Protein AF-0000000068949195 (afdb_homodimer)

Solvent-accessible surface area (backbone atoms only — not comparable to full-atom values): 46136 Å² total; per-residue (Å²): 131,79,76,75,68,63,58,32,40,30,35,31,37,30,24,50,41,63,40,79,34,55,56,40,54,54,43,47,70,51,36,85,79,29,43,29,28,27,28,19,29,42,25,64,73,31,74,41,59,38,84,48,98,90,44,74,48,80,41,41,65,67,45,64,36,70,88,40,86,81,32,30,33,35,39,18,39,40,21,39,41,40,46,52,63,48,26,50,50,54,51,54,36,41,75,70,71,45,74,52,80,94,30,45,38,28,42,25,44,14,34,46,47,45,72,47,19,28,54,49,20,52,68,34,26,58,83,58,55,53,83,44,66,6,59,30,43,36,50,12,24,45,19,45,21,40,51,88,84,34,78,57,53,51,31,43,46,49,42,73,76,41,40,69,62,49,53,51,49,50,49,52,56,30,32,75,71,67,65,61,54,70,70,48,51,58,53,51,52,48,38,55,56,17,42,68,65,48,53,82,34,50,38,90,56,81,48,54,61,41,55,43,24,54,71,38,33,30,35,38,34,43,50,38,49,8,36,47,23,8,41,56,81,21,57,78,60,44,38,46,44,36,66,23,49,57,34,37,41,25,51,12,36,45,33,40,46,88,36,60,71,50,27,37,32,24,31,41,54,50,35,52,36,70,68,63,68,92,57,95,49,30,29,33,43,70,61,36,53,52,50,37,52,49,28,47,76,70,71,39,29,63,68,55,46,62,75,74,50,56,47,69,61,28,23,56,66,61,39,50,39,40,36,24,53,19,48,30,62,75,60,62,43,46,40,91,85,77,32,30,46,37,46,34,23,45,26,48,47,41,62,43,26,50,42,34,61,57,49,48,44,56,34,31,33,36,22,48,48,47,56,52,23,61,28,42,55,27,82,80,32,39,38,64,32,31,62,37,69,37,96,85,71,44,76,31,69,47,74,39,62,36,44,56,66,87,51,58,45,77,47,73,79,54,66,69,46,66,48,56,50,52,51,51,54,51,47,25,61,69,48,70,34,53,63,41,30,37,21,51,49,92,51,84,58,22,45,43,74,46,78,78,74,70,77,67,74,124,131,78,76,76,66,63,57,32,39,29,34,33,37,30,23,50,39,62,39,78,33,55,56,40,54,53,43,48,69,51,36,85,79,30,44,29,28,27,28,18,30,42,25,65,74,30,75,40,58,37,84,48,100,91,43,73,46,79,42,42,65,68,46,64,36,70,87,40,86,83,33,30,33,35,40,19,39,42,20,39,40,41,46,50,64,48,27,50,52,54,52,54,35,42,75,72,71,45,73,52,80,95,30,43,40,29,42,24,45,15,32,47,46,45,72,46,17,27,54,50,19,52,69,32,26,59,83,56,55,55,83,44,65,6,60,30,46,37,50,13,23,44,19,44,22,40,51,88,82,34,78,57,53,53,31,42,47,48,41,73,76,41,38,70,60,50,54,50,50,51,49,51,56,30,33,73,72,68,65,61,53,68,70,47,52,56,52,51,51,47,38,54,56,18,41,68,64,46,54,83,33,49,38,90,55,79,49,54,63,40,54,44,25,54,71,39,34,29,34,38,35,43,50,39,49,8,36,48,22,8,41,56,82,20,56,80,60,46,38,47,45,37,67,24,49,58,33,36,42,24,52,13,37,45,32,40,46,87,38,60,72,50,28,38,31,23,31,40,53,50,35,50,36,70,69,63,68,91,57,94,49,31,28,34,44,70,61,37,53,51,49,37,53,49,27,47,76,69,70,39,29,63,69,55,44,60,74,72,50,56,45,70,61,28,23,56,67,62,39,51,38,39,36,24,53,19,49,29,62,78,59,62,42,44,40,89,87,78,32,29,46,35,47,35,24,43,26,47,47,41,61,43,27,50,42,34,60,57,49,47,44,58,32,30,34,37,22,48,49,47,56,52,24,60,27,41,58,28,81,79,32,39,40,66,32,33,62,38,68,37,97,84,70,44,75,31,71,48,75,38,62,37,44,57,66,87,52,57,46,77,48,76,80,53,66,69,46,67,47,57,50,53,50,51,54,51,48,25,61,70,49,70,34,51,64,42,28,38,22,51,51,92,51,82,59,22,43,41,74,47,76,78,75,68,76,68,74,126

Nearest PDB structures (foldseek):
  5i34-assembly1_A  TM=8.444E-01  e=1.208E-39  Cryptococcus neoformans H99
  1dj3-assembly1_B  TM=8.532E-01  e=1.040E-37  Triticum aestivum
  7pvo-assembly1_A  TM=8.488E-01  e=2.684E-35  Helicobacter pylori 26695
  8qwa-assembly1_A-2  TM=8.507E-01  e=6.704E-35  Helicobacter pylori 26695
  4m0g-assembly1_A  TM=8.079E-01  e=7.451E-36  Bacillus anthracis str. 'Ames Ancestor'

InterPro domains:
  IPR001114 Adenylosuccinate synthetase [MF_00011] (1-458)
  IPR001114 Adenylosuccinate synthetase [PF00709] (12-447)
  IPR001114 Adenylosuccinate synthetase [PTHR11846] (10-447)
  IPR001114 Adenylosuccinate synthetase [SM00788] (10-449)
  IPR001114 Adenylosuccinate synthetase [cd03108] (9-449)
  IPR027417 P-loop containing nucleoside triphosphate hydrolase [SSF52540] (10-449)
  IPR042109 Adenylosuccinate synthetase, domain 1 [G3DSA:3.40.440.10] (12-266)
  IPR042110 Adenylosuccinate synthetase, domain 2 [G3DSA:1.10.300.10] (108-201)
  IPR042111 Adenylosuccinate synthetase, domain 3 [G3DSA:3.90.170.10] (267-455)

Radius of gyration: 28.49 Å; Cα contacts (8 Å, |Δi|>4): 2106; chains: 2; bounding box: 62×90×72 Å

Organism: Cupriavidus necator (strain ATCC 17699 / DSM 428 / KCTC 22496 / NCIMB 10442 / H16 / Stanier 337) (NCBI:txid381666)

Structure (mmCIF, N/CA/C/O backbone):
data_AF-0000000068949195-model_v1
#
loop_
_entity.id
_entity.type
_entity.pdbx_description
1 polymer 'Adenylosuccinate synthetase'
#
loop_
_atom_site.group_PDB
_atom_site.id
_atom_site.type_symbol
_atom_site.label_atom_id
_atom_site.label_alt_id
_atom_site.label_comp_id
_atom_site.label_asym_id
_atom_site.label_entity_id
_atom_site.label_seq_id
_atom_site.pdbx_PDB_ins_code
_atom_site.Cartn_x
_atom_site.Cartn_y
_atom_site.Cartn_z
_atom_site.occupancy
_atom_site.B_iso_or_equiv
_atom_site.auth_seq_id
_atom_site.auth_comp_id
_atom_site.auth_asym_id
_atom_site.auth_atom_id
_atom_site.pdbx_PDB_model_num
ATOM 1 N N . MET A 1 1 ? 24.531 -23.484 23.531 1 29.08 1 MET A N 1
ATOM 2 C CA . MET A 1 1 ? 23.094 -23.297 23.359 1 29.08 1 MET A CA 1
ATOM 3 C C . MET A 1 1 ? 22.797 -21.875 22.891 1 29.08 1 MET A C 1
ATOM 5 O O . MET A 1 1 ? 22.984 -20.906 23.641 1 29.08 1 MET A O 1
ATOM 9 N N . GLY A 1 2 ? 23.234 -21.406 21.75 1 38.03 2 GLY A N 1
ATOM 10 C CA . GLY A 1 2 ? 23.484 -20.047 21.281 1 38.03 2 GLY A CA 1
ATOM 11 C C . GLY A 1 2 ? 22.281 -19.125 21.438 1 38.03 2 GLY A C 1
ATOM 12 O O . GLY A 1 2 ? 21.156 -19.516 21.109 1 38.03 2 GLY A O 1
ATOM 13 N N . THR A 1 3 ? 22.172 -18.312 22.438 1 44.38 3 THR A N 1
ATOM 14 C CA . THR A 1 3 ? 21.062 -17.469 22.859 1 44.38 3 THR A CA 1
ATOM 15 C C . THR A 1 3 ? 20.391 -16.797 21.672 1 44.38 3 THR A C 1
ATOM 17 O O . THR A 1 3 ? 21.016 -16.016 20.953 1 44.38 3 THR A O 1
ATOM 20 N N . ALA A 1 4 ? 19.609 -17.594 20.953 1 53.28 4 ALA A N 1
ATOM 21 C CA . ALA A 1 4 ? 18.859 -17.078 19.812 1 53.28 4 ALA A CA 1
ATOM 22 C C . ALA A 1 4 ? 18.5 -15.609 20.016 1 53.28 4 ALA A C 1
ATOM 24 O O . ALA A 1 4 ? 17.844 -15.258 20.984 1 53.28 4 ALA A O 1
ATOM 25 N N . LYS A 1 5 ? 19.344 -14.672 19.656 1 62.69 5 LYS A N 1
ATOM 26 C CA . LYS A 1 5 ? 19.125 -13.234 19.766 1 62.69 5 LYS A CA 1
ATOM 27 C C . LYS A 1 5 ? 17.688 -12.859 19.391 1 62.69 5 LYS A C 1
ATOM 29 O O . LYS A 1 5 ? 17.156 -13.328 18.391 1 62.69 5 LYS A O 1
ATOM 34 N N . LYS A 1 6 ? 16.859 -12.227 20.281 1 86.5 6 LYS A N 1
ATOM 35 C CA . LYS A 1 6 ? 15.492 -11.766 20.109 1 86.5 6 LYS A CA 1
ATOM 36 C C . LYS A 1 6 ? 15.375 -10.781 18.953 1 86.5 6 LYS A C 1
ATOM 38 O O . LYS A 1 6 ? 16.188 -9.867 18.828 1 86.5 6 LYS A O 1
ATOM 43 N N . ALA A 1 7 ? 14.492 -11.039 17.953 1 95.06 7 ALA A N 1
ATOM 44 C CA . ALA A 1 7 ? 14.266 -10.148 16.812 1 95.06 7 ALA A CA 1
ATOM 45 C C . ALA A 1 7 ? 13.914 -8.742 17.281 1 95.06 7 ALA A C 1
ATOM 47 O O . ALA A 1 7 ? 13.375 -8.562 18.375 1 95.06 7 ALA A O 1
ATOM 48 N N . GLY A 1 8 ? 14.391 -7.73 16.562 1 98.38 8 GLY A N 1
ATOM 49 C CA . GLY A 1 8 ? 14 -6.352 16.812 1 98.38 8 GLY A CA 1
ATOM 50 C C . GLY A 1 8 ? 12.555 -6.07 16.469 1 98.38 8 GLY A C 1
ATOM 51 O O . GLY A 1 8 ? 11.758 -6.996 16.281 1 98.38 8 GLY A O 1
ATOM 52 N N . TYR A 1 9 ? 12.188 -4.789 16.562 1 98.5 9 TYR A N 1
ATOM 53 C CA . TYR A 1 9 ? 10.836 -4.328 16.266 1 98.5 9 TYR A CA 1
ATOM 54 C C . TYR A 1 9 ? 10.875 -3.09 15.375 1 98.5 9 TYR A C 1
ATOM 56 O O . TYR A 1 9 ? 11.945 -2.58 15.047 1 98.5 9 TYR A O 1
ATOM 64 N N . ALA A 1 10 ? 9.688 -2.711 14.922 1 98.81 10 ALA A N 1
ATOM 65 C CA . ALA A 1 10 ? 9.578 -1.495 14.125 1 98.81 10 ALA A CA 1
ATOM 66 C C . ALA A 1 10 ? 8.461 -0.6 14.641 1 98.81 10 ALA A C 1
ATOM 68 O O . ALA A 1 10 ? 7.367 -1.081 14.953 1 98.81 10 ALA A O 1
ATOM 69 N N . ASP A 1 11 ? 8.766 0.657 14.836 1 98.81 11 ASP A N 1
ATOM 70 C CA . ASP A 1 11 ? 7.785 1.711 15.078 1 98.81 11 ASP A CA 1
ATOM 71 C C . ASP A 1 11 ? 7.574 2.566 13.836 1 98.81 11 ASP A C 1
ATOM 73 O O . ASP A 1 11 ? 8.438 2.613 12.953 1 98.81 11 ASP A O 1
ATOM 77 N N . VAL A 1 12 ? 6.406 3.143 13.742 1 98.88 12 VAL A N 1
ATOM 78 C CA . VAL A 1 12 ? 6.09 3.98 12.586 1 98.88 12 VAL A CA 1
ATOM 79 C C . VAL A 1 12 ? 5.672 5.371 13.062 1 98.88 12 VAL A C 1
ATOM 81 O O . VAL A 1 12 ? 4.812 5.504 13.938 1 98.88 12 VAL A O 1
ATOM 84 N N . LEU A 1 13 ? 6.277 6.391 12.5 1 98.81 13 LEU A N 1
ATOM 85 C CA . LEU A 1 13 ? 5.938 7.777 12.797 1 98.81 13 LEU A CA 1
ATOM 86 C C . LEU A 1 13 ? 5.289 8.453 11.594 1 98.81 13 LEU A C 1
ATOM 88 O O . LEU A 1 13 ? 5.887 8.508 10.516 1 98.81 13 LEU A O 1
ATOM 92 N N . VAL A 1 14 ? 4.062 8.961 11.758 1 98.62 14 VAL A N 1
ATOM 93 C CA . VAL A 1 14 ? 3.342 9.594 10.656 1 98.62 14 VAL A CA 1
ATOM 94 C C . VAL A 1 14 ? 2.736 10.914 11.133 1 98.62 14 VAL A C 1
ATOM 96 O O . VAL A 1 14 ? 2.549 11.125 12.328 1 98.62 14 VAL A O 1
ATOM 99 N N . GLY A 1 15 ? 2.533 11.797 10.156 1 98.19 15 GLY A N 1
ATOM 100 C CA . GLY A 1 15 ? 1.705 12.961 10.414 1 98.19 15 GLY A CA 1
ATOM 101 C C . GLY A 1 15 ? 0.22 12.656 10.406 1 98.19 15 GLY A C 1
ATOM 102 O O . GLY A 1 15 ? -0.247 11.852 9.594 1 98.19 15 GLY A O 1
ATOM 103 N N . LEU A 1 16 ? -0.534 13.352 11.219 1 98.44 16 LEU A N 1
ATOM 104 C CA . LEU A 1 16 ? -1.941 13.008 11.383 1 98.44 16 LEU A CA 1
ATOM 105 C C . LEU A 1 16 ? -2.838 14.039 10.711 1 98.44 16 LEU A C 1
ATOM 107 O O . LEU A 1 16 ? -4.066 13.922 10.742 1 98.44 16 LEU A O 1
ATOM 111 N N . GLN A 1 17 ? -2.242 15.016 10.094 1 97.31 17 GLN A N 1
ATOM 112 C CA . GLN A 1 17 ? -3.016 16.094 9.477 1 97.31 17 GLN A CA 1
ATOM 113 C C . GLN A 1 17 ? -2.617 16.297 8.023 1 97.31 17 GLN A C 1
ATOM 115 O O . GLN A 1 17 ? -2.76 15.383 7.203 1 97.31 17 GLN A O 1
ATOM 120 N N . TYR A 1 18 ? -2.061 17.5 7.664 1 94.44 18 TYR A N 1
ATOM 121 C CA . TYR A 1 18 ? -1.92 17.781 6.238 1 94.44 18 TYR A CA 1
ATOM 122 C C . TYR A 1 18 ? -0.452 17.875 5.844 1 94.44 18 TYR A C 1
ATOM 124 O O . TYR A 1 18 ? -0.11 18.531 4.855 1 94.44 18 TYR A O 1
ATOM 132 N N . GLY A 1 19 ? 0.485 17.344 6.562 1 91.44 19 GLY A N 1
ATOM 133 C CA . GLY A 1 19 ? 1.81 17.047 6.043 1 91.44 19 GLY A CA 1
ATOM 134 C C . GLY A 1 19 ? 2.893 17.938 6.621 1 91.44 19 GLY A C 1
ATOM 135 O O . GLY A 1 19 ? 4.082 17.656 6.473 1 91.44 19 GLY A O 1
ATOM 136 N N . ASP A 1 20 ? 2.602 18.984 7.355 1 89 20 ASP A N 1
ATOM 137 C CA . ASP A 1 20 ? 3.598 19.938 7.859 1 89 20 ASP A CA 1
ATOM 138 C C . ASP A 1 20 ? 3.613 19.953 9.391 1 89 20 ASP A C 1
ATOM 140 O O . ASP A 1 20 ? 3.768 21.016 10 1 89 20 ASP A O 1
ATOM 144 N N . GLU A 1 21 ? 3.488 18.844 9.977 1 93.19 21 GLU A N 1
ATOM 145 C CA . GLU A 1 21 ? 3.33 18.766 11.43 1 93.19 21 GLU A CA 1
ATOM 146 C C . GLU A 1 21 ? 4.684 18.766 12.133 1 93.19 21 GLU A C 1
ATOM 148 O O . GLU A 1 21 ? 4.75 18.75 13.359 1 93.19 21 GLU A O 1
ATOM 153 N N . GLY A 1 22 ? 5.77 18.781 11.398 1 90.88 22 GLY A N 1
ATOM 154 C CA . GLY A 1 22 ? 7.086 18.781 12.016 1 90.88 22 GLY A CA 1
ATOM 155 C C . GLY A 1 22 ? 7.551 17.391 12.422 1 90.88 22 GLY A C 1
ATOM 156 O O . GLY A 1 22 ? 8.109 17.219 13.508 1 90.88 22 GLY A O 1
ATOM 157 N N . LYS A 1 23 ? 7.293 16.375 11.586 1 94.06 23 LYS A N 1
ATOM 158 C CA . LYS A 1 23 ? 7.664 14.984 11.852 1 94.06 23 LYS A CA 1
ATOM 159 C C . LYS A 1 23 ? 9.172 14.844 12.031 1 94.06 23 LYS A C 1
ATOM 161 O O . LYS A 1 23 ? 9.625 14.102 12.906 1 94.06 23 LYS A O 1
ATOM 166 N N . ALA A 1 24 ? 9.953 15.555 11.211 1 91.19 24 ALA A N 1
ATOM 167 C CA . ALA A 1 24 ? 11.414 15.414 11.203 1 91.19 24 ALA A CA 1
ATOM 168 C C . ALA A 1 24 ? 12 15.781 12.562 1 91.19 24 ALA A C 1
ATOM 170 O O . ALA A 1 24 ? 12.984 15.188 13 1 91.19 24 ALA A O 1
ATOM 171 N N . ARG A 1 25 ? 11.453 16.734 13.203 1 89.88 25 ARG A N 1
ATOM 172 C CA . ARG A 1 25 ? 11.906 17.141 14.531 1 89.88 25 ARG A CA 1
ATOM 173 C C . ARG A 1 25 ? 11.742 15.992 15.531 1 89.88 25 ARG A C 1
ATOM 175 O O . ARG A 1 25 ? 12.633 15.75 16.359 1 89.88 25 ARG A O 1
ATOM 182 N N . VAL A 1 26 ? 10.617 15.352 15.469 1 94.06 26 VAL A N 1
ATOM 183 C CA . VAL A 1 26 ? 10.328 14.25 16.391 1 94.06 26 VAL A CA 1
ATOM 184 C C . VAL A 1 26 ? 11.227 13.062 16.062 1 94.06 26 VAL A C 1
ATOM 186 O O . VAL A 1 26 ? 11.766 12.414 16.969 1 94.06 26 VAL A O 1
ATOM 189 N N . VAL A 1 27 ? 11.43 12.758 14.766 1 95.12 27 VAL A N 1
ATOM 190 C CA . VAL A 1 27 ? 12.328 11.688 14.352 1 95.12 27 VAL A CA 1
ATOM 191 C C . VAL A 1 27 ? 13.734 11.961 14.875 1 95.12 27 VAL A C 1
ATOM 193 O O . VAL A 1 27 ? 14.391 11.062 15.422 1 95.12 27 VAL A O 1
ATOM 196 N N . ASP A 1 28 ? 14.18 13.156 14.719 1 89.69 28 ASP A N 1
ATOM 197 C CA . ASP A 1 28 ? 15.516 13.523 15.18 1 89.69 28 ASP A CA 1
ATOM 198 C C . ASP A 1 28 ? 15.664 13.305 16.672 1 89.69 28 ASP A C 1
ATOM 200 O O . ASP A 1 28 ? 16.703 12.828 17.141 1 89.69 28 ASP A O 1
ATOM 204 N N . HIS A 1 29 ? 14.617 13.633 17.391 1 89.19 29 HIS A N 1
ATOM 205 C CA . HIS A 1 29 ? 14.625 13.469 18.828 1 89.19 29 HIS A CA 1
ATOM 206 C C . HIS A 1 29 ? 14.672 11.992 19.219 1 89.19 29 HIS A C 1
ATOM 208 O O . HIS A 1 29 ? 15.344 11.617 20.188 1 89.19 29 HIS A O 1
ATOM 214 N N . LEU A 1 30 ? 13.984 11.141 18.453 1 94.31 30 LEU A N 1
ATOM 215 C CA . LEU A 1 30 ? 13.828 9.734 18.812 1 94.31 30 LEU A CA 1
ATOM 216 C C . LEU A 1 30 ? 14.93 8.883 18.188 1 94.31 30 LEU A C 1
ATOM 218 O O . LEU A 1 30 ? 15.141 7.738 18.594 1 94.31 30 LEU A O 1
ATOM 222 N N . ALA A 1 31 ? 15.656 9.383 17.281 1 94.19 31 ALA A N 1
ATOM 223 C CA . ALA A 1 31 ? 16.531 8.625 16.391 1 94.19 31 ALA A CA 1
ATOM 224 C C . ALA A 1 31 ? 17.547 7.816 17.188 1 94.19 31 ALA A C 1
ATOM 226 O O . ALA A 1 31 ? 17.875 6.684 16.828 1 94.19 31 ALA A O 1
ATOM 227 N N . GLY A 1 32 ? 18.016 8.336 18.312 1 93 32 GLY A N 1
ATOM 228 C CA . GLY A 1 32 ? 19.047 7.672 19.109 1 93 32 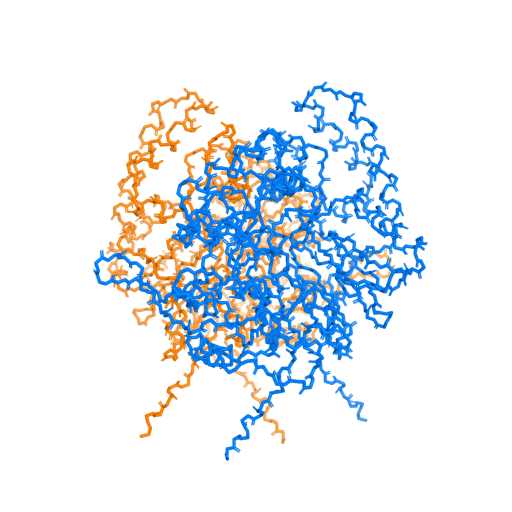GLY A CA 1
ATOM 229 C C . GLY A 1 32 ? 18.578 6.367 19.719 1 93 32 GLY A C 1
ATOM 230 O O . GLY A 1 32 ? 19.391 5.555 20.172 1 93 32 GLY A O 1
ATOM 231 N N . GLU A 1 33 ? 17.297 6.137 19.688 1 95.56 33 GLU A N 1
ATOM 232 C CA . GLU A 1 33 ? 16.719 4.949 20.312 1 95.56 33 GLU A CA 1
ATOM 233 C C . GLU A 1 33 ? 16.594 3.807 19.312 1 95.56 33 GLU A C 1
ATOM 235 O O . GLU A 1 33 ? 16.219 2.691 19.672 1 95.56 33 GLU A O 1
ATOM 240 N N . TYR A 1 34 ? 16.969 4.035 18.094 1 98.25 34 TYR A N 1
ATOM 241 C CA . TYR A 1 34 ? 16.781 3.053 17.031 1 98.25 34 TYR A CA 1
ATOM 242 C C . TYR A 1 34 ? 18.094 2.783 16.312 1 98.25 34 TYR A C 1
ATOM 244 O O . TYR A 1 34 ? 19 3.631 16.297 1 98.25 34 TYR A O 1
ATOM 252 N N . GLU A 1 35 ? 18.219 1.621 15.727 1 98.38 35 GLU A N 1
ATOM 253 C CA . GLU A 1 35 ? 19.391 1.287 14.93 1 98.38 35 GLU A CA 1
ATOM 254 C C . GLU A 1 35 ? 19.203 1.71 13.469 1 98.38 35 GLU A C 1
ATOM 256 O O . GLU A 1 35 ? 20.188 1.95 12.766 1 98.38 35 GLU A O 1
ATOM 261 N N . VAL A 1 36 ? 17.922 1.811 13.008 1 98.69 36 VAL A N 1
ATOM 262 C CA . VAL A 1 36 ? 17.641 2.16 11.617 1 98.69 36 VAL A CA 1
ATOM 263 C C . VAL A 1 36 ? 16.516 3.18 11.562 1 98.69 36 VAL A C 1
ATOM 265 O O . VAL A 1 36 ? 15.492 3.025 12.242 1 98.69 36 VAL A O 1
ATOM 268 N N . ILE A 1 37 ? 16.672 4.258 10.828 1 98.69 37 ILE A N 1
ATOM 269 C CA . ILE A 1 37 ? 15.602 5.145 10.398 1 98.69 37 ILE A CA 1
ATOM 270 C C . ILE A 1 37 ? 15.289 4.918 8.922 1 98.69 37 ILE A C 1
ATOM 272 O O . ILE A 1 37 ? 16.188 4.945 8.086 1 98.69 37 ILE A O 1
ATOM 276 N N . ALA A 1 38 ? 14.008 4.66 8.586 1 98.75 38 ALA A N 1
ATOM 277 C CA . ALA A 1 38 ? 13.672 4.215 7.238 1 98.75 38 ALA A CA 1
ATOM 278 C C . ALA A 1 38 ? 12.523 5.031 6.656 1 98.75 38 ALA A C 1
ATOM 280 O O . ALA A 1 38 ? 11.547 5.316 7.352 1 98.75 38 ALA A O 1
ATOM 281 N N . ARG A 1 39 ? 12.664 5.457 5.426 1 98.38 39 ARG A N 1
ATOM 282 C CA . ARG A 1 39 ? 11.555 5.992 4.637 1 98.38 39 ARG A CA 1
ATOM 283 C C . ARG A 1 39 ? 10.82 4.879 3.9 1 98.38 39 ARG A C 1
ATOM 285 O O . ARG A 1 39 ? 11.43 3.891 3.486 1 98.38 39 ARG A O 1
ATOM 292 N N . PHE A 1 40 ? 9.492 5.094 3.689 1 98.62 40 PHE A N 1
ATOM 293 C CA . PHE A 1 40 ? 8.758 3.977 3.098 1 98.62 40 PHE A CA 1
ATOM 294 C C . PHE A 1 40 ? 7.793 4.469 2.027 1 98.62 40 PHE A C 1
ATOM 296 O O . PHE A 1 40 ? 7.145 3.666 1.354 1 98.62 40 PHE A O 1
ATOM 303 N N . ASN A 1 41 ? 7.648 5.789 1.808 1 98.31 41 ASN A N 1
ATOM 304 C CA . ASN A 1 41 ? 6.742 6.34 0.806 1 98.31 41 ASN A CA 1
ATOM 305 C C . ASN A 1 41 ? 7.215 7.699 0.302 1 98.31 41 ASN A C 1
ATOM 307 O O . ASN A 1 41 ? 8.172 8.266 0.835 1 98.31 41 ASN A O 1
ATOM 311 N N . GLY A 1 42 ? 6.609 8.148 -0.738 1 96.56 42 GLY A N 1
ATOM 312 C CA . GLY A 1 42 ? 6.902 9.484 -1.249 1 96.56 42 GLY A CA 1
ATOM 313 C C . GLY A 1 42 ? 8.18 9.539 -2.072 1 96.56 42 GLY A C 1
ATOM 314 O O . GLY A 1 42 ? 8.57 8.539 -2.682 1 96.56 42 GLY A O 1
ATOM 315 N N . GLY A 1 43 ? 8.719 10.656 -2.256 1 96.19 43 GLY A N 1
ATOM 316 C CA . GLY A 1 43 ? 9.914 10.977 -3.025 1 96.19 43 GLY A CA 1
ATOM 317 C C . GLY A 1 43 ? 10.43 12.383 -2.762 1 96.19 43 GLY A C 1
ATOM 318 O O . GLY A 1 43 ? 10.469 12.828 -1.615 1 96.19 43 GLY A O 1
ATOM 319 N N . ALA A 1 44 ? 10.844 12.969 -3.801 1 94.31 44 ALA A N 1
ATOM 320 C CA . ALA A 1 44 ? 11.469 14.281 -3.674 1 94.31 44 ALA A CA 1
ATOM 321 C C . ALA A 1 44 ? 10.43 15.359 -3.383 1 94.31 44 ALA A C 1
ATOM 323 O O . ALA A 1 44 ? 10.773 16.531 -3.189 1 94.31 44 ALA A O 1
ATOM 324 N N . ASN A 1 45 ? 9.164 14.938 -3.311 1 87.19 45 ASN A N 1
ATOM 325 C CA . ASN A 1 45 ? 8.109 15.891 -3.006 1 87.19 45 ASN A CA 1
ATOM 326 C C . ASN A 1 45 ? 7.973 16.125 -1.503 1 87.19 45 ASN A C 1
ATOM 328 O O . ASN A 1 45 ? 7.215 16.984 -1.068 1 87.19 45 ASN A O 1
ATOM 332 N N . ALA A 1 46 ? 8.672 15.273 -0.841 1 81.44 46 ALA A N 1
ATOM 333 C CA . ALA A 1 46 ? 8.719 15.477 0.604 1 81.44 46 ALA A CA 1
ATOM 334 C C . ALA A 1 46 ? 9.844 16.453 0.979 1 81.44 46 ALA A C 1
ATOM 336 O O . ALA A 1 46 ? 10.789 16.641 0.211 1 81.44 46 ALA A O 1
ATOM 337 N N . GLY A 1 47 ? 9.68 17.266 2.006 1 81.12 47 GLY A N 1
ATOM 338 C CA . GLY A 1 47 ? 10.703 18.141 2.568 1 81.12 47 GLY A CA 1
ATOM 339 C C . GLY A 1 47 ? 10.688 18.172 4.086 1 81.12 47 GLY A C 1
ATOM 340 O O . GLY A 1 47 ? 9.617 18.203 4.699 1 81.12 47 GLY A O 1
ATOM 341 N N . HIS A 1 48 ? 11.891 17.953 4.5 1 79.69 48 HIS A N 1
ATOM 342 C CA . HIS A 1 48 ? 11.984 18.047 5.949 1 79.69 48 HIS A CA 1
ATOM 343 C C . HIS A 1 48 ? 13.242 18.797 6.371 1 79.69 48 HIS A C 1
ATOM 345 O O . HIS A 1 48 ? 14.266 18.75 5.684 1 79.69 48 HIS A O 1
ATOM 351 N N . THR A 1 49 ? 13.016 19.578 7.301 1 82.19 49 THR A N 1
ATOM 352 C CA . THR A 1 49 ? 14.07 20.422 7.832 1 82.19 49 THR A CA 1
ATOM 353 C C . THR A 1 49 ? 14.469 19.984 9.242 1 82.19 49 THR A C 1
ATOM 355 O O . THR A 1 49 ? 13.602 19.734 10.078 1 82.19 49 THR A O 1
ATOM 358 N N . ILE A 1 50 ? 15.742 19.844 9.375 1 82.25 50 ILE A N 1
ATOM 359 C CA . ILE A 1 50 ? 16.297 19.5 10.68 1 82.25 50 ILE A CA 1
ATOM 360 C C . ILE A 1 50 ? 17.156 20.641 11.203 1 82.25 50 ILE A C 1
ATOM 362 O O . ILE A 1 50 ? 17.984 21.172 10.469 1 82.25 50 ILE A O 1
ATOM 366 N N . ALA A 1 51 ? 16.875 20.969 12.453 1 80.06 51 ALA A N 1
ATOM 367 C CA . ALA A 1 51 ? 17.703 22 13.078 1 80.06 51 ALA A CA 1
ATOM 368 C C . ALA A 1 51 ? 19.094 21.453 13.422 1 80.06 51 ALA A C 1
ATOM 370 O O . ALA A 1 51 ? 19.219 20.328 13.898 1 80.06 51 ALA A O 1
ATOM 371 N N . THR A 1 52 ? 20.141 22.203 13.109 1 80.38 52 THR A N 1
ATOM 372 C CA . THR A 1 52 ? 21.516 21.906 13.469 1 80.38 52 THR A CA 1
ATOM 373 C C . THR A 1 52 ? 22.141 23.078 14.234 1 80.38 52 THR A C 1
ATOM 375 O O . THR A 1 52 ? 21.578 24.172 14.273 1 80.38 52 THR A O 1
ATOM 378 N N . PRO A 1 53 ? 23.203 22.797 14.961 1 77.25 53 PRO A N 1
ATOM 379 C CA . PRO A 1 53 ? 23.875 23.922 15.625 1 77.25 53 PRO A CA 1
ATOM 380 C C . PRO A 1 53 ? 24.25 25.031 14.656 1 77.25 53 PRO A C 1
ATOM 382 O O . PRO A 1 53 ? 24.234 26.219 15.031 1 77.25 53 PRO A O 1
ATOM 385 N N . ASP A 1 54 ? 24.531 24.75 13.43 1 79.31 54 ASP A N 1
ATOM 386 C CA . ASP A 1 54 ? 25.016 25.719 12.445 1 79.31 54 ASP A CA 1
ATOM 387 C C . ASP A 1 54 ? 23.859 26.234 11.578 1 79.31 54 ASP A C 1
ATOM 389 O O . ASP A 1 54 ? 24.078 27.047 10.672 1 79.31 54 ASP A O 1
ATOM 393 N N . GLY A 1 55 ? 22.719 25.781 11.891 1 80.94 55 GLY A N 1
ATOM 394 C CA . GLY A 1 55 ? 21.594 26.219 11.086 1 80.94 55 GLY A CA 1
ATOM 395 C C . GLY A 1 55 ? 20.562 25.141 10.852 1 80.94 55 GLY A C 1
ATOM 396 O O . GLY A 1 55 ? 20.062 24.547 11.805 1 80.94 55 GLY A O 1
ATOM 397 N N . THR A 1 56 ? 20.125 25.094 9.57 1 83.19 56 THR A N 1
ATOM 398 C CA . THR A 1 56 ? 19.125 24.094 9.242 1 83.19 56 THR A CA 1
ATOM 399 C C . THR A 1 56 ? 19.578 23.234 8.07 1 83.19 56 THR A C 1
ATOM 401 O O . THR A 1 56 ? 20.344 23.688 7.211 1 83.19 56 THR A O 1
ATOM 404 N N . LEU A 1 57 ? 19.266 22.016 8.156 1 86.94 57 LEU A N 1
ATOM 405 C CA . LEU A 1 57 ? 19.484 21.047 7.09 1 86.94 57 LEU A CA 1
ATOM 406 C C . LEU A 1 57 ? 18.172 20.656 6.422 1 86.94 57 LEU A C 1
ATOM 408 O O . LEU A 1 57 ? 17.25 20.203 7.086 1 86.94 57 LEU A O 1
ATOM 412 N N . ARG A 1 58 ? 18.109 20.953 5.129 1 87.31 58 ARG A N 1
ATOM 413 C CA . ARG A 1 58 ? 16.906 20.625 4.371 1 87.31 58 ARG A CA 1
ATOM 414 C C . ARG A 1 58 ? 17.109 19.375 3.52 1 87.31 58 ARG A C 1
ATOM 416 O O . ARG A 1 58 ? 18.031 19.312 2.709 1 87.31 58 ARG A O 1
ATOM 423 N N . LEU A 1 59 ? 16.281 18.406 3.736 1 92.44 59 LEU A N 1
ATOM 424 C CA . LEU A 1 59 ? 16.375 17.141 3.016 1 92.44 59 LEU A CA 1
ATOM 425 C C . LEU A 1 59 ? 15.023 16.781 2.385 1 92.44 59 LEU A C 1
ATOM 427 O O . LEU A 1 59 ? 14 17.375 2.732 1 92.44 59 LEU A O 1
ATOM 431 N N . ARG A 1 60 ? 15.016 15.883 1.437 1 93.5 60 ARG A N 1
ATOM 432 C CA . ARG A 1 60 ? 13.812 15.414 0.767 1 93.5 60 ARG A CA 1
ATOM 433 C C . ARG A 1 60 ? 13.711 13.891 0.83 1 93.5 60 ARG A C 1
ATOM 435 O O . ARG A 1 60 ? 12.766 13.352 1.413 1 93.5 60 ARG A O 1
ATOM 442 N N . GLN A 1 61 ? 14.742 13.25 0.336 1 97.19 61 GLN A N 1
ATOM 443 C CA . GLN A 1 61 ? 14.648 11.805 0.193 1 97.19 61 GLN A CA 1
ATOM 444 C C . GLN A 1 61 ? 15.469 11.086 1.263 1 97.19 61 GLN A C 1
ATOM 446 O O . GLN A 1 61 ? 15.086 10.008 1.723 1 97.19 61 GLN A O 1
ATOM 451 N N . VAL A 1 62 ? 16.578 11.68 1.721 1 97.62 62 VAL A N 1
ATOM 452 C CA . VAL A 1 62 ? 17.406 11.055 2.758 1 97.62 62 VAL A CA 1
ATOM 453 C C . VAL A 1 62 ? 16.656 11.109 4.094 1 97.62 62 VAL A C 1
ATOM 455 O O . VAL A 1 62 ? 16.141 12.148 4.48 1 97.62 62 VAL A O 1
ATOM 458 N N . PRO A 1 63 ? 16.625 9.953 4.828 1 96.75 63 PRO A N 1
ATOM 459 C CA . PRO A 1 63 ? 15.898 9.922 6.102 1 96.75 63 PRO A CA 1
ATOM 460 C C . PRO A 1 63 ? 16.453 10.914 7.121 1 96.75 63 PRO A C 1
ATOM 462 O O . PRO A 1 63 ? 17.656 11.227 7.09 1 96.75 63 PRO A O 1
ATOM 465 N N . SER A 1 64 ? 15.609 11.328 8.07 1 93.56 64 SER A N 1
ATOM 466 C CA . SER A 1 64 ? 15.906 12.406 9.008 1 93.56 64 SER A CA 1
ATOM 467 C C . SER A 1 64 ? 16.906 11.961 10.07 1 93.56 64 SER A C 1
ATOM 469 O O . SER A 1 64 ? 17.422 12.781 10.82 1 93.56 64 SER A O 1
ATOM 471 N N . GLY A 1 65 ? 17.297 10.719 10.195 1 92.75 65 GLY A N 1
ATOM 472 C CA . GLY A 1 65 ? 18.266 10.258 11.18 1 92.75 65 GLY A CA 1
ATOM 473 C C . GLY A 1 65 ? 19.703 10.523 10.781 1 92.75 65 GLY A C 1
ATOM 474 O O . GLY A 1 65 ? 20.625 10.047 11.438 1 92.75 65 GLY A O 1
ATOM 475 N N . VAL A 1 66 ? 19.938 11.336 9.82 1 93.12 66 VAL A N 1
ATOM 476 C CA . VAL A 1 66 ? 21.234 11.508 9.172 1 93.12 66 VAL A CA 1
ATOM 477 C C . VAL A 1 66 ? 22.219 12.164 10.133 1 93.12 66 VAL A C 1
ATOM 479 O O . VAL A 1 66 ? 23.422 11.938 10.047 1 93.12 66 VAL A O 1
ATOM 482 N N . LEU A 1 67 ? 21.766 12.906 11.141 1 91.06 67 LEU A N 1
ATOM 483 C CA . LEU A 1 67 ? 22.656 13.617 12.055 1 91.06 67 LEU A CA 1
ATOM 484 C C . LEU A 1 67 ? 23.141 12.695 13.164 1 91.06 67 LEU A C 1
ATOM 486 O O . LEU A 1 67 ? 24.016 13.07 13.953 1 91.06 67 LEU A O 1
ATOM 490 N N . HIS A 1 68 ? 22.656 11.469 13.203 1 93.44 68 HIS A N 1
ATOM 491 C CA . HIS A 1 68 ? 23.078 10.477 14.195 1 93.44 68 HIS A CA 1
ATOM 492 C C . HIS A 1 68 ? 24.016 9.445 13.578 1 93.44 68 HIS A C 1
ATOM 494 O O . HIS A 1 68 ? 23.547 8.492 12.945 1 93.44 68 HIS A O 1
ATOM 500 N N . PRO A 1 69 ? 25.297 9.555 13.797 1 91.75 69 PRO A N 1
ATOM 501 C CA . PRO A 1 69 ? 26.281 8.719 13.102 1 91.75 69 PRO A CA 1
ATOM 502 C C . PRO A 1 69 ? 26.078 7.227 13.375 1 91.75 69 PRO A C 1
ATOM 504 O O . PRO A 1 69 ? 26.406 6.391 12.531 1 91.75 69 PRO A O 1
ATOM 507 N N . GLY A 1 70 ? 25.5 6.836 14.406 1 93.25 70 GLY A N 1
ATOM 508 C CA . GLY A 1 70 ? 25.312 5.434 14.742 1 93.25 70 GLY A CA 1
ATOM 509 C C . GLY A 1 70 ? 24.031 4.844 14.188 1 93.25 70 GLY A C 1
ATOM 510 O O . GLY A 1 70 ? 23.781 3.646 14.32 1 93.25 70 GLY A O 1
ATOM 511 N N . VAL A 1 71 ? 23.312 5.668 13.492 1 96.75 71 VAL A N 1
ATOM 512 C CA . VAL A 1 71 ? 22.016 5.23 12.992 1 96.75 71 VAL A CA 1
ATOM 513 C C . VAL A 1 71 ? 22.109 4.934 11.5 1 96.75 71 VAL A C 1
ATOM 515 O O . VAL A 1 71 ? 22.625 5.75 10.727 1 96.75 71 VAL A O 1
ATOM 518 N N . ALA A 1 72 ? 21.719 3.709 11.086 1 98.12 72 ALA A N 1
ATOM 519 C CA . ALA A 1 72 ? 21.609 3.365 9.664 1 98.12 72 ALA A CA 1
ATOM 520 C C . ALA A 1 72 ? 20.375 3.99 9.031 1 98.12 72 ALA A C 1
ATOM 522 O O . ALA A 1 72 ? 19.391 4.281 9.727 1 98.12 72 ALA A O 1
ATOM 523 N N . LEU A 1 73 ? 20.516 4.27 7.773 1 98.5 73 LEU A N 1
ATOM 524 C CA . LEU A 1 73 ? 19.422 4.867 7.004 1 98.5 73 LEU A CA 1
ATOM 525 C C . LEU A 1 73 ? 18.953 3.92 5.906 1 98.5 73 LEU A C 1
ATOM 527 O O . LEU A 1 73 ? 19.766 3.238 5.277 1 98.5 73 LEU A O 1
ATOM 531 N N . TYR A 1 74 ? 17.656 3.844 5.691 1 98.81 74 TYR A N 1
ATOM 532 C CA . TYR A 1 74 ? 17.078 2.938 4.703 1 98.81 74 TYR A CA 1
ATOM 533 C C . TYR A 1 74 ? 15.992 3.629 3.895 1 98.81 74 TYR A C 1
ATOM 535 O O . TYR A 1 74 ? 15.141 4.328 4.453 1 98.81 74 TYR A O 1
ATOM 543 N N . ILE A 1 75 ? 16.062 3.564 2.576 1 98.81 75 ILE A N 1
ATOM 544 C CA . ILE A 1 75 ? 14.984 3.996 1.682 1 98.81 75 ILE A CA 1
ATOM 545 C C . ILE A 1 75 ? 14.305 2.775 1.068 1 98.81 75 ILE A C 1
ATOM 547 O O . ILE A 1 75 ? 14.906 2.059 0.266 1 98.81 75 ILE A O 1
ATOM 551 N N . GLY A 1 76 ? 13.055 2.586 1.403 1 98.75 76 GLY A N 1
ATOM 552 C CA . GLY A 1 76 ? 12.32 1.386 1.041 1 98.75 76 GLY A CA 1
ATOM 553 C C . GLY A 1 76 ? 11.711 1.457 -0.344 1 98.75 76 GLY A C 1
ATOM 554 O O . GLY A 1 76 ? 11.656 2.527 -0.951 1 98.75 76 GLY A O 1
ATOM 555 N N . SER A 1 77 ? 11.148 0.354 -0.749 1 98.69 77 SER A N 1
ATOM 556 C CA . SER A 1 77 ? 10.719 0.132 -2.125 1 98.69 77 SER A CA 1
ATOM 557 C C . SER A 1 77 ? 9.492 0.972 -2.463 1 98.69 77 SER A C 1
ATOM 559 O O . SER A 1 77 ? 9.148 1.136 -3.635 1 98.69 77 SER A O 1
ATOM 561 N N . GLY A 1 78 ? 8.812 1.5 -1.463 1 98.5 78 GLY A N 1
ATOM 562 C CA . GLY A 1 78 ? 7.633 2.316 -1.704 1 98.5 78 GLY A CA 1
ATOM 563 C C . GLY A 1 78 ? 7.965 3.744 -2.094 1 98.5 78 GLY A C 1
ATOM 564 O O . GLY A 1 78 ? 7.082 4.508 -2.492 1 98.5 78 GLY A O 1
ATOM 565 N N . CYS A 1 79 ? 9.219 4.141 -2.043 1 98.62 79 CYS A N 1
ATOM 566 C CA . CYS A 1 79 ? 9.656 5.488 -2.393 1 98.62 79 CYS A CA 1
ATOM 567 C C . CYS A 1 79 ? 9.984 5.586 -3.877 1 98.62 79 CYS A C 1
ATOM 569 O O . CYS A 1 79 ? 10.539 4.652 -4.461 1 98.62 79 CYS A O 1
ATOM 571 N N . VAL A 1 80 ? 9.609 6.699 -4.469 1 98.56 80 VAL A N 1
ATOM 572 C CA . VAL A 1 80 ? 10.086 6.984 -5.816 1 98.56 80 VAL A CA 1
ATOM 573 C C . VAL A 1 80 ? 11.336 7.859 -5.75 1 98.56 80 VAL A C 1
ATOM 575 O O . VAL A 1 80 ? 11.43 8.75 -4.902 1 98.56 80 VAL A O 1
ATOM 578 N N . ILE A 1 81 ? 12.273 7.621 -6.613 1 98.75 81 ILE A N 1
ATOM 579 C CA . ILE A 1 81 ? 13.594 8.227 -6.473 1 98.75 81 ILE A CA 1
ATOM 580 C C . ILE A 1 81 ? 13.805 9.273 -7.562 1 98.75 81 ILE A C 1
ATOM 582 O O . ILE A 1 81 ? 13.766 8.961 -8.75 1 98.75 81 ILE A O 1
ATOM 586 N N . GLY A 1 82 ? 13.922 10.5 -7.16 1 98.31 82 GLY A N 1
ATOM 587 C CA . GLY A 1 82 ? 14.555 11.492 -8.008 1 98.31 82 GLY A CA 1
ATOM 588 C C . GLY A 1 82 ? 16.078 11.445 -7.961 1 98.31 82 GLY A C 1
ATOM 589 O O . GLY A 1 82 ? 16.688 11.938 -7.012 1 98.31 82 GLY A O 1
ATOM 590 N N . LEU A 1 83 ? 16.672 10.953 -8.992 1 98.5 83 LEU A N 1
ATOM 591 C CA . LEU A 1 83 ? 18.109 10.656 -8.992 1 98.5 83 LEU A CA 1
ATOM 592 C C . LEU A 1 83 ? 18.922 11.914 -8.734 1 98.5 83 LEU A C 1
ATOM 594 O O . LEU A 1 83 ? 19.812 11.922 -7.879 1 98.5 83 LEU A O 1
ATOM 598 N N . GLN A 1 84 ? 18.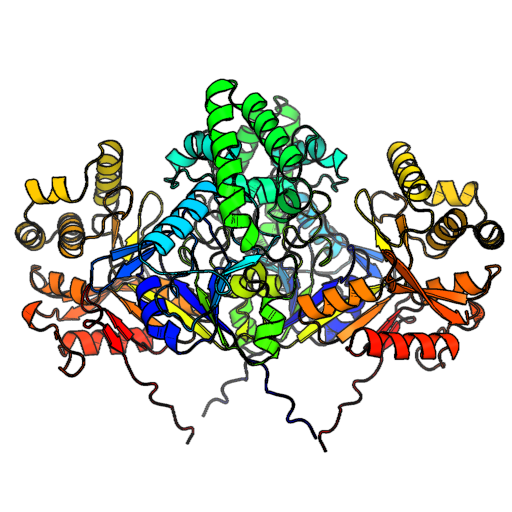625 12.969 -9.438 1 97.75 84 GLN A N 1
ATOM 599 C CA . GLN A 1 84 ? 19.406 14.203 -9.312 1 97.75 84 GLN A CA 1
ATOM 600 C C . GLN A 1 84 ? 19.266 14.805 -7.922 1 97.75 84 GLN A C 1
ATOM 602 O O . GLN A 1 84 ? 20.25 15.227 -7.32 1 97.75 84 GLN A O 1
ATOM 607 N N . GLN A 1 85 ? 18.047 14.844 -7.465 1 96.88 85 GLN A N 1
ATOM 608 C CA . GLN A 1 85 ? 17.797 15.414 -6.145 1 96.88 85 GLN A CA 1
ATOM 609 C C . GLN A 1 85 ? 18.469 14.586 -5.051 1 96.88 85 GLN A C 1
ATOM 611 O O . GLN A 1 85 ? 19.047 15.133 -4.113 1 96.88 85 GLN A O 1
ATOM 616 N N . LEU A 1 86 ? 18.406 13.258 -5.168 1 98.44 86 LEU A N 1
ATOM 617 C CA . LEU A 1 86 ? 19.016 12.383 -4.172 1 98.44 86 LEU A CA 1
ATOM 618 C C . LEU A 1 86 ? 20.531 12.516 -4.195 1 98.44 86 LEU A C 1
ATOM 620 O O . LEU A 1 86 ? 21.172 12.609 -3.145 1 98.44 86 LEU A O 1
ATOM 624 N N . ALA A 1 87 ? 21.094 12.523 -5.379 1 98.56 87 ALA A N 1
ATOM 625 C CA . ALA A 1 87 ? 22.547 12.703 -5.516 1 98.56 87 ALA A CA 1
ATOM 626 C C . ALA A 1 87 ? 23 14.023 -4.898 1 98.56 87 ALA A C 1
ATOM 628 O O . ALA A 1 87 ? 24.016 14.078 -4.203 1 98.56 87 ALA A O 1
ATOM 629 N N . ALA A 1 88 ? 22.25 15.062 -5.184 1 97.38 88 ALA A N 1
ATOM 630 C CA . ALA A 1 88 ? 22.562 16.375 -4.637 1 97.38 88 ALA A CA 1
ATOM 631 C C . ALA A 1 88 ? 22.547 16.359 -3.111 1 97.38 88 ALA A C 1
ATOM 633 O O . ALA A 1 88 ? 23.375 16.984 -2.463 1 97.38 88 ALA A O 1
ATOM 634 N N . GLU A 1 89 ? 21.562 15.664 -2.508 1 97.19 89 GLU A N 1
ATOM 635 C CA . GLU A 1 89 ? 21.5 15.539 -1.056 1 97.19 89 GLU A CA 1
ATOM 636 C C . GLU A 1 89 ? 22.719 14.805 -0.512 1 97.19 89 GLU A C 1
ATOM 638 O O . GLU A 1 89 ? 23.312 15.227 0.478 1 97.19 89 GLU A O 1
ATOM 643 N N . ILE A 1 90 ? 23.062 13.695 -1.143 1 97.94 90 ILE A N 1
ATOM 644 C CA . ILE A 1 90 ? 24.203 12.891 -0.713 1 97.94 90 ILE A CA 1
ATOM 645 C C . ILE A 1 90 ? 25.469 13.727 -0.76 1 97.94 90 ILE A C 1
ATOM 647 O O . ILE A 1 90 ? 26.25 13.734 0.196 1 97.94 90 ILE A O 1
ATOM 651 N N . GLU A 1 91 ? 25.641 14.469 -1.834 1 97.56 91 GLU A N 1
ATOM 652 C CA . GLU A 1 91 ? 26.828 15.297 -2.01 1 97.56 91 GLU A CA 1
ATOM 653 C C . GLU A 1 91 ? 26.859 16.453 -1.017 1 97.56 91 GLU A C 1
ATOM 655 O O . GLU A 1 91 ? 27.906 16.781 -0.46 1 97.56 91 GLU A O 1
ATOM 660 N N . MET A 1 92 ? 25.719 17.047 -0.861 1 95.5 92 MET A N 1
ATOM 661 C CA . MET A 1 92 ? 25.594 18.141 0.102 1 95.5 92 MET A CA 1
ATOM 662 C C . MET A 1 92 ? 25.969 17.672 1.504 1 95.5 92 MET A C 1
ATOM 664 O O . MET A 1 92 ? 26.703 18.359 2.219 1 95.5 92 MET A O 1
ATOM 668 N N . LEU A 1 93 ? 25.516 16.516 1.894 1 95.75 93 LEU A N 1
ATOM 669 C CA . LEU A 1 93 ? 25.828 15.953 3.203 1 95.75 93 LEU A CA 1
ATOM 670 C C . LEU A 1 93 ? 27.312 15.641 3.32 1 95.75 93 LEU A C 1
ATOM 672 O O . LEU A 1 93 ? 27.938 15.938 4.34 1 95.75 93 LEU A O 1
ATOM 676 N N . ALA A 1 94 ? 27.891 15.086 2.312 1 95.75 94 ALA A N 1
ATOM 677 C CA . ALA A 1 94 ? 29.312 14.797 2.303 1 95.75 94 ALA A CA 1
ATOM 678 C C . ALA A 1 94 ? 30.141 16.078 2.48 1 95.75 94 ALA A C 1
ATOM 680 O O . ALA A 1 94 ? 31.141 16.078 3.207 1 95.75 94 ALA A O 1
ATOM 681 N N . ALA A 1 95 ? 29.719 17.094 1.87 1 94.62 95 ALA A N 1
ATOM 682 C CA . ALA A 1 95 ? 30.406 18.375 1.954 1 94.62 95 ALA A CA 1
ATOM 683 C C . ALA A 1 95 ? 30.344 18.938 3.373 1 94.62 95 ALA A C 1
ATOM 685 O O . ALA A 1 95 ? 31.219 19.719 3.771 1 94.62 95 ALA A O 1
ATOM 686 N N . GLN A 1 96 ? 29.422 18.5 4.125 1 91.75 96 GLN A N 1
ATOM 687 C CA . GLN A 1 96 ? 29.266 18.953 5.504 1 91.75 96 GLN A CA 1
ATOM 688 C C . GLN A 1 96 ? 29.906 17.969 6.477 1 91.75 96 GLN A C 1
ATOM 690 O O . GLN A 1 96 ? 29.719 18.078 7.691 1 91.75 96 GLN A O 1
ATOM 695 N N . GLY A 1 97 ? 30.516 16.938 5.945 1 91.88 97 GLY A N 1
ATOM 696 C CA . GLY A 1 97 ? 31.266 15.992 6.77 1 91.88 97 GLY A CA 1
ATOM 697 C C . GLY A 1 97 ? 30.438 14.797 7.199 1 91.88 97 GLY A C 1
ATOM 698 O O . GLY A 1 97 ? 30.844 14.031 8.07 1 91.88 97 GLY A O 1
ATOM 699 N N . ILE A 1 98 ? 29.25 14.711 6.648 1 93.5 98 ILE A N 1
ATOM 700 C CA . ILE A 1 98 ? 28.391 13.57 6.965 1 93.5 98 ILE A CA 1
ATOM 701 C C . ILE A 1 98 ? 28.531 12.508 5.879 1 93.5 98 ILE A C 1
ATOM 703 O O . ILE A 1 98 ? 27.969 12.656 4.785 1 93.5 98 ILE A O 1
ATOM 707 N N . ASP A 1 99 ? 29.203 11.484 6.18 1 92.5 99 ASP A N 1
ATOM 708 C CA . ASP A 1 99 ? 29.422 10.391 5.23 1 92.5 99 ASP A CA 1
ATOM 709 C C . ASP A 1 99 ? 28.328 9.344 5.34 1 92.5 99 ASP A C 1
ATOM 711 O O . ASP A 1 99 ? 28.094 8.789 6.414 1 92.5 99 ASP A O 1
ATOM 715 N N . LEU A 1 100 ? 27.719 9.031 4.23 1 96.62 100 LEU A N 1
ATOM 716 C CA . LEU A 1 100 ? 26.625 8.07 4.219 1 96.62 100 LEU A CA 1
ATOM 717 C C . LEU A 1 100 ? 27.109 6.68 3.824 1 96.62 100 LEU A C 1
ATOM 719 O O . LEU A 1 100 ? 26.344 5.727 3.801 1 96.62 100 LEU A O 1
ATOM 723 N N . GLY A 1 101 ? 28.406 6.547 3.533 1 95.38 101 GLY A N 1
ATOM 724 C CA . GLY A 1 101 ? 28.969 5.254 3.18 1 95.38 101 GLY A CA 1
ATOM 725 C C . GLY A 1 101 ? 28.75 4.199 4.25 1 95.38 101 GLY A C 1
ATOM 726 O O . GLY A 1 101 ? 29.078 4.414 5.418 1 95.38 101 GLY A O 1
ATOM 727 N N . GLY A 1 102 ? 28.125 3.068 3.822 1 94.62 102 GLY A N 1
ATOM 728 C CA . GLY A 1 102 ? 27.875 1.988 4.762 1 94.62 102 GLY A CA 1
ATOM 729 C C . GLY A 1 102 ? 26.703 2.264 5.688 1 94.62 102 GLY A C 1
ATOM 730 O O . GLY A 1 102 ? 26.344 1.419 6.508 1 94.62 102 GLY A O 1
ATOM 731 N N . ARG A 1 103 ? 26.109 3.422 5.551 1 96.94 103 ARG A N 1
ATOM 732 C CA . ARG A 1 103 ? 25.031 3.824 6.441 1 96.94 103 ARG A CA 1
ATOM 733 C C . ARG A 1 103 ? 23.703 3.867 5.703 1 96.94 103 ARG A C 1
ATOM 735 O O . ARG A 1 103 ? 22.672 3.455 6.238 1 96.94 103 ARG A O 1
ATOM 742 N N . LEU A 1 104 ? 23.781 4.332 4.488 1 98.5 104 LEU A N 1
ATOM 743 C CA . LEU A 1 104 ? 22.562 4.449 3.676 1 98.5 104 LEU A CA 1
ATOM 744 C C . LEU A 1 104 ? 22.391 3.225 2.789 1 98.5 104 LEU A C 1
ATOM 746 O O . LEU A 1 104 ? 23.328 2.777 2.139 1 98.5 104 LEU A O 1
ATOM 750 N N . THR A 1 105 ? 21.234 2.592 2.855 1 98.81 105 THR A N 1
ATOM 751 C CA . THR A 1 105 ? 20.828 1.507 1.968 1 98.81 105 THR A CA 1
ATOM 752 C C . THR A 1 105 ? 19.531 1.856 1.237 1 98.81 105 THR A C 1
ATOM 754 O O . THR A 1 105 ? 18.562 2.295 1.858 1 98.81 105 THR A O 1
ATOM 757 N N . ILE A 1 106 ? 19.547 1.703 -0.095 1 98.88 106 ILE A N 1
ATOM 758 C CA . ILE A 1 106 ? 18.391 2.004 -0.918 1 98.88 106 ILE A CA 1
ATOM 759 C C . ILE A 1 106 ? 17.906 0.736 -1.622 1 98.88 106 ILE A C 1
ATOM 761 O O . ILE A 1 106 ? 18.688 0.062 -2.297 1 98.88 106 ILE A O 1
ATOM 765 N N . SER A 1 107 ? 16.656 0.393 -1.492 1 98.81 107 SER A N 1
ATOM 766 C CA . SER A 1 107 ? 16.094 -0.766 -2.182 1 98.81 107 SER A CA 1
ATOM 767 C C . SER A 1 107 ? 16.203 -0.611 -3.695 1 98.81 107 SER A C 1
ATOM 769 O O . SER A 1 107 ? 15.867 0.44 -4.242 1 98.81 107 SER A O 1
ATOM 771 N N . ASP A 1 108 ? 16.562 -1.633 -4.422 1 98.69 108 ASP A N 1
ATOM 772 C CA . ASP A 1 108 ? 16.672 -1.563 -5.875 1 98.69 108 ASP A CA 1
ATOM 773 C C . ASP A 1 108 ? 15.297 -1.613 -6.527 1 98.69 108 ASP A C 1
ATOM 775 O O . ASP A 1 108 ? 15.172 -1.457 -7.746 1 98.69 108 ASP A O 1
ATOM 779 N N . ARG A 1 109 ? 14.258 -1.743 -5.699 1 98.44 109 ARG A N 1
ATOM 780 C CA . ARG A 1 109 ? 12.898 -1.835 -6.211 1 98.44 109 ARG A CA 1
ATOM 781 C C . ARG A 1 109 ? 12.258 -0.454 -6.312 1 98.44 109 ARG A C 1
ATOM 783 O O . ARG A 1 109 ? 11.156 -0.312 -6.855 1 98.44 109 ARG A O 1
ATOM 790 N N . CYS A 1 110 ? 12.922 0.561 -5.832 1 98.81 110 CYS A N 1
ATOM 791 C CA . CYS A 1 110 ? 12.383 1.914 -5.918 1 98.81 110 CYS A CA 1
ATOM 792 C C . CYS A 1 110 ? 12.203 2.336 -7.371 1 98.81 110 CYS A C 1
ATOM 794 O O . CYS A 1 110 ? 13.117 2.199 -8.18 1 98.81 110 CYS A O 1
ATOM 796 N N . PRO A 1 111 ? 11.031 2.873 -7.691 1 98.56 111 PRO A N 1
ATOM 797 C CA . PRO A 1 111 ? 10.852 3.432 -9.031 1 98.56 111 PRO A CA 1
ATOM 798 C C . PRO A 1 111 ? 11.664 4.703 -9.258 1 98.56 111 PRO A C 1
ATOM 800 O O . PRO A 1 111 ? 11.891 5.469 -8.312 1 98.56 111 PRO A O 1
ATOM 803 N N . VAL A 1 112 ? 11.984 4.918 -10.492 1 98.56 112 VAL A N 1
ATOM 804 C CA . VAL A 1 112 ? 12.805 6.074 -10.836 1 98.56 112 VAL A CA 1
ATOM 805 C C . VAL A 1 112 ? 11.945 7.133 -11.523 1 98.56 112 VAL A C 1
ATOM 807 O O . VAL A 1 112 ? 11.234 6.836 -12.492 1 98.56 112 VAL A O 1
ATOM 810 N N . VAL A 1 113 ? 12.016 8.344 -11.016 1 98 113 VAL A N 1
ATOM 811 C CA . VAL A 1 113 ? 11.344 9.461 -11.68 1 98 113 VAL A CA 1
ATOM 812 C C . VAL A 1 113 ? 12.062 9.789 -12.984 1 98 113 VAL A C 1
ATOM 814 O O . VAL A 1 113 ? 13.281 9.977 -13.008 1 98 113 VAL A O 1
ATOM 817 N N . GLN A 1 114 ? 11.281 9.875 -14.039 1 96.5 114 GLN A N 1
ATOM 818 C CA . GLN A 1 114 ? 11.797 10.133 -15.375 1 96.5 114 GLN A CA 1
ATOM 819 C C . GLN A 1 114 ? 11.562 11.578 -15.797 1 96.5 114 GLN A C 1
ATOM 821 O O . GLN A 1 114 ? 10.711 12.266 -15.219 1 96.5 114 GLN A O 1
ATOM 826 N N . PRO A 1 115 ? 12.328 12.016 -16.844 1 94.62 115 PRO A N 1
ATOM 827 C CA . PRO A 1 115 ? 12.055 13.352 -17.359 1 94.62 115 PRO A CA 1
ATOM 828 C C . PRO A 1 115 ? 10.602 13.539 -17.781 1 94.62 115 PRO A C 1
ATOM 830 O O . PRO A 1 115 ? 10.016 14.594 -17.531 1 94.62 115 PRO A O 1
ATOM 833 N N . LEU A 1 116 ? 10.055 12.555 -18.359 1 92.75 116 LEU A N 1
ATOM 834 C CA . LEU A 1 116 ? 8.664 12.602 -18.797 1 92.75 116 LEU A CA 1
ATOM 835 C C . LEU A 1 116 ? 7.73 12.844 -17.609 1 92.75 116 LEU A C 1
ATOM 837 O O . LEU A 1 116 ? 6.715 13.531 -17.734 1 92.75 116 LEU A O 1
ATOM 841 N N . HIS A 1 117 ? 8.055 12.281 -16.5 1 95.12 117 HIS A N 1
ATOM 842 C CA . HIS A 1 117 ? 7.23 12.438 -15.312 1 95.12 117 HIS A CA 1
ATOM 843 C C . HIS A 1 117 ? 7.219 13.883 -14.836 1 95.12 117 HIS A C 1
ATOM 845 O O . HIS A 1 117 ? 6.172 14.406 -14.461 1 95.12 117 HIS A O 1
ATOM 851 N N . VAL A 1 118 ? 8.383 14.484 -14.82 1 92.88 118 VAL A N 1
ATOM 852 C CA . VAL A 1 118 ? 8.516 15.867 -14.383 1 92.88 118 VAL A CA 1
ATOM 853 C C . VAL A 1 118 ? 7.73 16.781 -15.328 1 92.88 118 VAL A C 1
ATOM 855 O O . VAL A 1 118 ? 7.008 17.672 -14.883 1 92.88 118 VAL A O 1
ATOM 858 N N . LEU A 1 119 ? 7.84 16.531 -16.609 1 89.31 119 LEU A N 1
ATOM 859 C CA . LEU A 1 119 ? 7.121 17.312 -17.609 1 89.31 119 LEU A CA 1
ATOM 860 C C . LEU A 1 119 ? 5.613 17.188 -17.422 1 89.31 119 LEU A C 1
ATOM 862 O O . LEU A 1 119 ? 4.891 18.188 -17.438 1 89.31 119 LEU A O 1
ATOM 866 N N . ALA A 1 120 ? 5.141 15.969 -17.203 1 89.44 120 ALA A N 1
ATOM 867 C CA . ALA A 1 120 ? 3.717 15.711 -17.016 1 89.44 120 ALA A CA 1
ATOM 868 C C . ALA A 1 120 ? 3.207 16.375 -15.742 1 89.44 120 ALA A C 1
ATOM 870 O O . ALA A 1 120 ? 2.096 16.922 -15.711 1 89.44 120 ALA A O 1
ATOM 871 N N . ASP A 1 121 ? 3.979 16.359 -14.742 1 90.75 121 ASP A N 1
ATOM 872 C CA . ASP A 1 121 ? 3.611 16.938 -13.453 1 90.75 121 ASP A CA 1
ATOM 873 C C . ASP A 1 121 ? 3.502 18.453 -13.547 1 90.75 121 ASP A C 1
ATOM 875 O O . ASP A 1 121 ? 2.588 19.062 -12.977 1 90.75 121 ASP A O 1
ATOM 879 N N . ARG A 1 122 ? 4.375 19.062 -14.211 1 85.19 122 ARG A N 1
ATOM 880 C CA . ARG A 1 122 ? 4.371 20.516 -14.344 1 85.19 122 ARG A CA 1
ATOM 881 C C . ARG A 1 122 ? 3.209 20.984 -15.203 1 85.19 122 ARG A C 1
ATOM 883 O O . ARG A 1 122 ? 2.654 22.062 -14.977 1 85.19 122 ARG A O 1
ATOM 890 N N . HIS A 1 123 ? 2.873 20.172 -16.125 1 82.94 123 HIS A N 1
ATOM 891 C CA . HIS A 1 123 ? 1.761 20.516 -17 1 82.94 123 HIS A CA 1
ATOM 892 C C . HIS A 1 123 ? 0.421 20.312 -16.297 1 82.94 123 HIS A C 1
ATOM 894 O O . HIS A 1 123 ? -0.408 21.234 -16.266 1 82.94 123 HIS A O 1
ATOM 900 N N . ASP A 1 124 ? 0.234 19.156 -15.719 1 81.75 124 ASP A N 1
ATOM 901 C CA . ASP A 1 124 ? -1.073 18.781 -15.18 1 81.75 124 ASP A CA 1
ATOM 902 C C . ASP A 1 124 ? -1.139 19.031 -13.68 1 81.75 124 ASP A C 1
ATOM 904 O O . ASP A 1 124 ? -2.217 19.266 -13.125 1 81.75 124 ASP A O 1
ATOM 908 N N . GLY A 1 125 ? -0.093 19.047 -13.031 1 76.75 125 GLY A N 1
ATOM 909 C CA . GLY A 1 125 ? -0.054 19.062 -11.578 1 76.75 125 GLY A CA 1
ATOM 910 C C . GLY A 1 125 ? -0.183 20.469 -10.992 1 76.75 125 GLY A C 1
ATOM 911 O O . GLY A 1 125 ? -0.507 20.625 -9.812 1 76.75 125 GLY A O 1
ATOM 912 N N . ALA A 1 126 ? 0.021 21.469 -11.727 1 73.12 126 ALA A N 1
ATOM 913 C CA . ALA A 1 126 ? -0.045 22.844 -11.25 1 73.12 126 ALA A CA 1
ATOM 914 C C . ALA A 1 126 ? -1.444 23.188 -10.75 1 73.12 126 ALA A C 1
ATOM 916 O O . ALA A 1 126 ? -1.598 23.953 -9.797 1 73.12 126 ALA A O 1
ATOM 917 N N . GLN A 1 127 ? -2.389 22.531 -11.234 1 72.19 127 GLN A N 1
ATOM 918 C CA . GLN A 1 127 ? -3.777 22.812 -10.898 1 72.19 127 GLN A CA 1
ATOM 919 C C . GLN A 1 127 ? -4.113 22.344 -9.484 1 72.19 127 GLN A C 1
ATOM 921 O O . GLN A 1 127 ? -4.992 22.906 -8.828 1 72.19 127 GLN A O 1
ATOM 926 N N . ILE A 1 128 ? -3.359 21.312 -9.086 1 75.81 128 ILE A N 1
ATOM 927 C CA . ILE A 1 128 ? -3.672 20.781 -7.762 1 75.81 128 ILE A CA 1
ATOM 928 C C . ILE A 1 128 ? -2.52 21.078 -6.805 1 75.81 128 ILE A C 1
ATOM 930 O O . ILE A 1 128 ? -2.486 20.562 -5.688 1 75.81 128 ILE A O 1
ATOM 934 N N . GLY A 1 129 ? -1.574 21.859 -7.242 1 75.56 129 GLY A N 1
ATOM 935 C CA . GLY A 1 129 ? -0.534 22.375 -6.363 1 75.56 129 GLY A CA 1
ATOM 936 C C . GLY A 1 129 ? 0.547 21.344 -6.062 1 75.56 129 GLY A C 1
ATOM 937 O O . GLY A 1 129 ? 1.001 21.234 -4.922 1 75.56 129 GLY A O 1
ATOM 938 N N . THR A 1 130 ? 0.933 20.562 -7.086 1 77.06 130 THR A N 1
ATOM 939 C CA . THR A 1 130 ? 2.027 19.625 -6.867 1 77.06 130 THR A CA 1
ATOM 940 C C . THR A 1 130 ? 3.359 20.359 -6.758 1 77.06 130 THR A C 1
ATOM 942 O O . THR A 1 130 ? 3.428 21.562 -7 1 77.06 130 THR A O 1
ATOM 945 N N . THR A 1 131 ? 4.387 19.625 -6.293 1 75.44 131 THR A N 1
ATOM 946 C CA . THR A 1 131 ? 5.715 20.219 -6.168 1 75.44 131 THR A CA 1
ATOM 947 C C . THR A 1 131 ? 6.434 20.219 -7.516 1 75.44 131 THR A C 1
ATOM 949 O O . THR A 1 131 ? 7.512 20.797 -7.648 1 75.44 131 THR A O 1
ATOM 952 N N . GLY A 1 132 ? 5.828 19.531 -8.469 1 86 132 GLY A N 1
ATOM 953 C CA . GLY A 1 132 ? 6.391 19.516 -9.812 1 86 132 GLY A CA 1
ATOM 954 C C . GLY A 1 132 ? 7.594 18.594 -9.938 1 86 132 GLY A C 1
ATOM 955 O O . GLY A 1 132 ? 8.422 18.781 -10.836 1 86 132 GLY A O 1
ATOM 956 N N . ASN A 1 133 ? 7.664 17.609 -9.039 1 91.12 133 ASN A N 1
ATOM 957 C CA . ASN A 1 133 ? 8.836 16.734 -8.992 1 91.12 133 ASN A CA 1
ATOM 958 C C . ASN A 1 133 ? 8.578 15.406 -9.695 1 91.12 133 ASN A C 1
ATOM 960 O O . ASN A 1 133 ? 9.406 14.492 -9.625 1 91.12 133 ASN A O 1
ATOM 964 N N . GLY A 1 134 ? 7.465 15.281 -10.336 1 94.69 134 GLY A N 1
ATOM 965 C CA . GLY A 1 134 ? 7.188 14.102 -11.148 1 94.69 134 GLY A CA 1
ATOM 966 C C . GLY A 1 134 ? 6.707 12.914 -10.336 1 94.69 134 GLY A C 1
ATOM 967 O O . GLY A 1 134 ? 6.668 11.789 -10.836 1 94.69 134 GLY A O 1
ATOM 968 N N . ILE A 1 135 ? 6.324 13.125 -9.094 1 95.94 135 ILE A N 1
ATOM 969 C CA . ILE A 1 135 ? 5.984 12.039 -8.172 1 95.94 135 ILE A CA 1
ATOM 970 C C . ILE A 1 135 ? 4.707 11.344 -8.633 1 95.94 135 ILE A C 1
ATOM 972 O O . ILE A 1 135 ? 4.684 10.125 -8.805 1 95.94 135 ILE A O 1
ATOM 976 N N . GLY A 1 136 ? 3.664 12.094 -8.906 1 95.75 136 GLY A N 1
ATOM 977 C CA . GLY A 1 136 ? 2.383 11.539 -9.32 1 95.75 136 GLY A CA 1
ATOM 978 C C . GLY A 1 136 ? 2.479 10.688 -10.57 1 95.75 136 GLY A C 1
ATOM 979 O O . GLY A 1 136 ? 2.156 9.5 -10.547 1 95.75 136 GLY A O 1
ATOM 980 N N . PRO A 1 137 ? 3.012 11.281 -11.664 1 95.56 137 PRO A N 1
ATOM 981 C CA . PRO A 1 137 ? 3.164 10.508 -12.898 1 95.56 137 PRO A CA 1
ATOM 982 C C . PRO A 1 137 ? 4.035 9.266 -12.719 1 95.56 137 PRO A C 1
ATOM 984 O O . PRO A 1 137 ? 3.811 8.25 -13.375 1 95.56 137 PRO A O 1
ATOM 987 N N . CYS A 1 138 ? 5.062 9.344 -11.883 1 97.62 138 CYS A N 1
ATOM 988 C CA . CYS A 1 138 ? 5.914 8.188 -11.641 1 97.62 138 CYS A CA 1
ATOM 989 C C . CYS A 1 138 ? 5.121 7.051 -11.008 1 97.62 138 CYS A C 1
ATOM 991 O O . CYS A 1 138 ? 5.184 5.91 -11.469 1 97.62 138 CYS A O 1
ATOM 993 N N . TYR A 1 139 ? 4.332 7.375 -9.938 1 97.75 139 TYR A N 1
ATOM 994 C CA . TYR A 1 139 ? 3.471 6.363 -9.328 1 97.75 139 TYR A CA 1
ATOM 995 C C . TYR A 1 139 ? 2.441 5.852 -10.32 1 97.75 139 TYR A C 1
ATOM 997 O O . TYR A 1 139 ? 2.117 4.66 -10.336 1 97.75 139 TYR A O 1
ATOM 1005 N N . ALA A 1 140 ? 1.923 6.727 -11.148 1 96.94 140 ALA A N 1
ATOM 1006 C CA . ALA A 1 140 ? 0.933 6.34 -12.148 1 96.94 140 ALA A CA 1
ATOM 1007 C C . ALA A 1 140 ? 1.518 5.34 -13.141 1 96.94 140 ALA A C 1
ATOM 1009 O O . ALA A 1 140 ? 0.866 4.352 -13.492 1 96.94 140 ALA A O 1
ATOM 1010 N N . ASP A 1 141 ? 2.699 5.531 -13.555 1 96.06 141 ASP A N 1
ATOM 1011 C CA . ASP A 1 141 ? 3.32 4.68 -14.562 1 96.06 141 ASP A CA 1
ATOM 1012 C C . ASP A 1 141 ? 3.615 3.291 -14 1 96.06 141 ASP A C 1
ATOM 1014 O O . ASP A 1 141 ? 3.639 2.309 -14.75 1 96.06 141 ASP A O 1
ATOM 1018 N N . LEU A 1 142 ? 3.859 3.219 -12.711 1 95.88 142 LEU A N 1
ATOM 1019 C CA . LEU A 1 142 ? 4.004 1.909 -12.086 1 95.88 142 LEU A CA 1
ATOM 1020 C C . LEU A 1 142 ? 2.762 1.056 -12.32 1 95.88 142 LEU A C 1
ATOM 1022 O O . LEU A 1 142 ? 2.867 -0.15 -12.555 1 95.88 142 LEU A O 1
ATOM 1026 N N . ALA A 1 143 ? 1.643 1.706 -12.203 1 95.69 143 ALA A N 1
ATOM 1027 C CA . ALA A 1 143 ? 0.377 0.996 -12.375 1 95.69 143 ALA A CA 1
ATOM 1028 C C . ALA A 1 143 ? 0.074 0.753 -13.852 1 95.69 143 ALA A C 1
ATOM 1030 O O . ALA A 1 143 ? -0.498 -0.278 -14.211 1 95.69 143 ALA A O 1
ATOM 1031 N N . THR A 1 144 ? 0.456 1.678 -14.719 1 93.44 144 THR A N 1
ATOM 1032 C CA . THR A 1 144 ? 0.203 1.547 -16.156 1 93.44 144 THR A CA 1
ATOM 1033 C C . THR A 1 144 ? 1.072 0.448 -16.75 1 93.44 144 THR A C 1
ATOM 1035 O O . THR A 1 144 ? 0.63 -0.283 -17.641 1 93.44 144 THR A O 1
ATOM 1038 N N . ARG A 1 145 ? 2.299 0.354 -16.344 1 92.56 145 ARG A N 1
ATOM 1039 C CA . ARG A 1 145 ? 3.299 -0.642 -16.703 1 92.56 145 ARG A CA 1
ATOM 1040 C C . ARG A 1 145 ? 3.766 -0.44 -18.141 1 92.56 145 ARG A C 1
ATOM 1042 O O . ARG A 1 145 ? 4.969 -0.416 -18.422 1 92.56 145 ARG A O 1
ATOM 1049 N N . VAL A 1 146 ? 2.762 -0.261 -19.094 1 90.69 146 VAL A N 1
ATOM 1050 C CA . VAL A 1 146 ? 3.1 -0.139 -20.5 1 90.69 146 VAL A CA 1
ATOM 1051 C C . VAL A 1 146 ? 2.254 0.958 -21.141 1 90.69 146 VAL A C 1
ATOM 1053 O O . VAL A 1 146 ? 1.077 1.116 -20.812 1 90.69 146 VAL A O 1
ATOM 1056 N N . ARG A 1 147 ? 2.877 1.682 -22 1 83.5 147 ARG A N 1
ATOM 1057 C CA . ARG A 1 147 ? 2.223 2.693 -22.812 1 83.5 147 ARG A CA 1
ATOM 1058 C C . ARG A 1 147 ? 2.709 2.629 -24.266 1 83.5 147 ARG A C 1
ATOM 1060 O O . ARG A 1 147 ? 3.91 2.719 -24.516 1 83.5 147 ARG A O 1
ATOM 1067 N N . GLY A 1 148 ? 1.756 2.518 -25.156 1 78.5 148 GLY A N 1
ATOM 1068 C CA . GLY A 1 148 ? 2.121 2.471 -26.562 1 78.5 148 GLY A CA 1
ATOM 1069 C C . GLY A 1 148 ? 3.016 1.296 -26.906 1 78.5 148 GLY A C 1
ATOM 1070 O O . GLY A 1 148 ? 3.961 1.436 -27.688 1 78.5 148 GLY A O 1
ATOM 1071 N N . GLY A 1 149 ? 2.945 0.303 -26.203 1 80.38 149 GLY A N 1
ATOM 1072 C CA . GLY A 1 149 ? 3.689 -0.913 -26.5 1 80.38 149 GLY A CA 1
ATOM 1073 C C . GLY A 1 149 ? 5.051 -0.952 -25.828 1 80.38 149 GLY A C 1
ATOM 1074 O O . GLY A 1 149 ? 5.789 -1.929 -25.969 1 80.38 149 GLY A O 1
ATOM 1075 N N . GLU A 1 150 ? 5.309 0.069 -25.109 1 87.81 150 GLU A N 1
ATOM 1076 C CA . GLU A 1 150 ? 6.609 0.127 -24.438 1 87.81 150 GLU A CA 1
ATOM 1077 C C . GLU A 1 150 ? 6.453 0.221 -22.922 1 87.81 150 GLU A C 1
ATOM 1079 O O . GLU A 1 150 ? 5.504 0.829 -22.438 1 87.81 150 GLU A O 1
ATOM 1084 N N . ARG A 1 151 ? 7.465 -0.356 -22.266 1 91.94 151 ARG A N 1
ATOM 1085 C CA . ARG A 1 151 ? 7.496 -0.238 -20.812 1 91.94 151 ARG A CA 1
ATOM 1086 C C . ARG A 1 151 ? 7.59 1.223 -20.391 1 91.94 151 ARG A C 1
ATOM 1088 O O . ARG A 1 151 ? 8.383 1.987 -20.938 1 91.94 151 ARG A O 1
ATOM 1095 N N . SER A 1 152 ? 6.715 1.58 -19.406 1 91.56 152 SER A N 1
ATOM 1096 C CA . SER A 1 152 ? 6.602 2.984 -19.016 1 91.56 152 SER A CA 1
ATOM 1097 C C . SER A 1 152 ? 7.277 3.25 -17.688 1 91.56 152 SER A C 1
ATOM 1099 O O . SER A 1 152 ? 7.535 4.402 -17.328 1 91.56 152 SER A O 1
ATOM 1101 N N . SER A 1 153 ? 7.555 2.297 -16.938 1 95.31 153 SER A N 1
ATOM 1102 C CA . SER A 1 153 ? 8.133 2.48 -15.602 1 95.31 153 SER A CA 1
ATOM 1103 C C . SER A 1 153 ? 9.453 1.726 -15.469 1 95.31 153 SER A C 1
ATOM 1105 O O . SER A 1 153 ? 9.617 0.641 -16.031 1 95.31 153 SER A O 1
ATOM 1107 N N . PHE A 1 154 ? 10.367 2.357 -14.766 1 97.88 154 PHE A N 1
ATOM 1108 C CA . PHE A 1 154 ? 11.664 1.752 -14.469 1 97.88 154 PHE A CA 1
ATOM 1109 C C . PHE A 1 154 ? 11.977 1.846 -12.984 1 97.88 154 PHE A C 1
ATOM 1111 O O . PHE A 1 154 ? 11.57 2.799 -12.312 1 97.88 154 PHE A O 1
ATOM 1118 N N . GLN A 1 155 ? 12.641 0.845 -12.484 1 98.5 155 GLN A N 1
ATOM 1119 C CA . GLN A 1 155 ? 13.117 0.794 -11.102 1 98.5 155 GLN A CA 1
ATOM 1120 C C . GLN A 1 155 ? 14.641 0.843 -11.047 1 98.5 155 GLN A C 1
ATOM 1122 O O . GLN A 1 155 ? 15.312 0.669 -12.07 1 98.5 155 GLN A O 1
ATOM 1127 N N . LEU A 1 156 ? 15.18 1.08 -9.844 1 98.75 156 LEU A N 1
ATOM 1128 C CA . LEU A 1 156 ? 16.625 1.152 -9.688 1 98.75 156 LEU A CA 1
ATOM 1129 C C . LEU A 1 156 ? 17.297 -0.149 -10.125 1 98.75 156 LEU A C 1
ATOM 1131 O O . LEU A 1 156 ? 18.406 -0.137 -10.656 1 98.75 156 LEU A O 1
ATOM 1135 N N . ARG A 1 157 ? 16.625 -1.281 -9.938 1 98.25 157 ARG A N 1
ATOM 1136 C CA . ARG A 1 157 ? 17.188 -2.564 -10.344 1 98.25 157 ARG A CA 1
ATOM 1137 C C . ARG A 1 157 ? 17.422 -2.609 -11.852 1 98.25 157 ARG A C 1
ATOM 1139 O O . ARG A 1 157 ? 18.344 -3.268 -12.328 1 98.25 157 ARG A O 1
ATOM 1146 N N . ASP A 1 158 ? 16.625 -1.92 -12.609 1 98.12 158 ASP A N 1
ATOM 1147 C CA . ASP A 1 158 ? 16.812 -1.854 -14.055 1 98.12 158 ASP A CA 1
ATOM 1148 C C . ASP A 1 158 ? 18.094 -1.107 -14.414 1 98.12 158 ASP A C 1
ATOM 1150 O O . ASP A 1 158 ? 18.781 -1.474 -15.367 1 98.12 158 ASP A O 1
ATOM 1154 N N . LEU A 1 159 ? 18.328 -0.077 -13.664 1 98.44 159 LEU A N 1
ATOM 1155 C CA . LEU A 1 159 ? 19.547 0.683 -13.875 1 98.44 159 LEU A CA 1
ATOM 1156 C C . LEU A 1 159 ? 20.781 -0.152 -13.516 1 98.44 159 LEU A C 1
ATOM 1158 O O . LEU A 1 159 ? 21.797 -0.076 -14.195 1 98.44 159 LEU A O 1
ATOM 1162 N N . VAL A 1 160 ? 20.656 -0.93 -12.461 1 97.81 160 VAL A N 1
ATOM 1163 C CA . VAL A 1 160 ? 21.75 -1.795 -12.039 1 97.81 160 VAL A CA 1
ATOM 1164 C C . VAL A 1 160 ? 22.078 -2.797 -13.141 1 97.81 160 VAL A C 1
ATOM 1166 O O . VAL A 1 160 ? 23.234 -3.057 -13.43 1 97.81 160 VAL A O 1
ATOM 1169 N N . VAL A 1 161 ? 21.062 -3.32 -13.797 1 96.56 161 VAL A N 1
ATOM 1170 C CA . VAL A 1 161 ? 21.219 -4.355 -14.812 1 96.56 161 VAL A CA 1
ATOM 1171 C C . VAL A 1 161 ? 21.75 -3.736 -16.109 1 96.56 161 VAL A C 1
ATOM 1173 O O . VAL A 1 161 ? 22.688 -4.258 -16.703 1 96.56 161 VAL A O 1
ATOM 1176 N N . ASP A 1 162 ? 21.125 -2.615 -16.562 1 97.19 162 ASP A N 1
ATOM 1177 C CA . ASP A 1 162 ? 21.516 -1.96 -17.812 1 97.19 162 ASP A CA 1
ATOM 1178 C C . ASP A 1 162 ? 21.109 -0.488 -17.812 1 97.19 162 ASP A C 1
ATOM 1180 O O . ASP A 1 162 ? 20.156 -0.1 -18.484 1 97.19 162 ASP A O 1
ATOM 1184 N N . GLY A 1 163 ? 21.938 0.323 -17.219 1 97.5 163 GLY A N 1
ATOM 1185 C CA . GLY A 1 163 ? 21.641 1.739 -17.094 1 97.5 163 GLY A CA 1
ATOM 1186 C C . GLY A 1 163 ? 21.578 2.463 -18.422 1 97.5 163 GLY A C 1
ATOM 1187 O O . GLY A 1 163 ? 20.719 3.314 -18.641 1 97.5 163 GLY A O 1
ATOM 1188 N N . SER A 1 164 ? 22.5 2.125 -19.312 1 96.75 164 SER A N 1
ATOM 1189 C CA . SER A 1 164 ? 22.578 2.787 -20.625 1 96.75 164 SER A CA 1
ATOM 1190 C C . SER A 1 164 ? 21.281 2.604 -21.406 1 96.75 164 SER A C 1
ATOM 1192 O O . SER A 1 164 ? 20.734 3.566 -21.953 1 96.75 164 SER A O 1
ATOM 1194 N N . ARG A 1 165 ? 20.797 1.398 -21.422 1 96.31 165 ARG A N 1
ATOM 1195 C CA . ARG A 1 165 ? 19.562 1.097 -22.141 1 96.31 165 ARG A CA 1
ATOM 1196 C C . ARG A 1 165 ? 18.375 1.835 -21.516 1 96.31 165 ARG A C 1
ATOM 1198 O O . ARG A 1 165 ? 17.516 2.346 -22.234 1 96.31 165 ARG A O 1
ATOM 1205 N N . VAL A 1 166 ? 18.328 1.87 -20.234 1 97.19 166 VAL A N 1
ATOM 1206 C CA . VAL A 1 166 ? 17.219 2.492 -19.531 1 97.19 166 VAL A CA 1
ATOM 1207 C C . VAL A 1 166 ? 17.203 3.994 -19.812 1 97.19 166 VAL A C 1
ATOM 1209 O O . VAL A 1 166 ? 16.156 4.562 -20.125 1 97.19 166 VAL A O 1
ATOM 1212 N N . PHE A 1 167 ? 18.344 4.629 -19.719 1 97.12 167 PHE A N 1
ATOM 1213 C CA . PHE A 1 167 ? 18.422 6.066 -19.953 1 97.12 167 PHE A CA 1
ATOM 1214 C C . PHE A 1 167 ? 18.062 6.402 -21.391 1 97.12 167 PHE A C 1
ATOM 1216 O O . PHE A 1 167 ? 17.438 7.426 -21.656 1 97.12 167 PHE A O 1
ATOM 1223 N N . GLU A 1 168 ? 18.453 5.562 -22.328 1 94.81 168 GLU A N 1
ATOM 1224 C CA . GLU A 1 168 ? 18.062 5.754 -23.719 1 94.81 168 GLU A CA 1
ATOM 1225 C C . GLU A 1 168 ? 16.562 5.645 -23.906 1 94.81 168 GLU A C 1
ATOM 1227 O O . GLU A 1 168 ? 15.961 6.426 -24.656 1 94.81 168 GLU A O 1
ATOM 1232 N N . GLN A 1 169 ? 16.016 4.695 -23.281 1 93.75 169 GLN A N 1
ATOM 1233 C CA . GLN A 1 169 ? 14.562 4.52 -23.359 1 93.75 169 GLN A CA 1
ATOM 1234 C C . GLN A 1 169 ? 13.828 5.703 -22.75 1 93.75 169 GLN A C 1
ATOM 1236 O O . GLN A 1 169 ? 12.812 6.164 -23.281 1 93.75 169 GLN A O 1
ATOM 1241 N N . MET A 1 170 ? 14.312 6.168 -21.609 1 93.81 170 MET A N 1
ATOM 1242 C CA . MET A 1 170 ? 13.719 7.344 -20.984 1 93.81 170 MET A CA 1
ATOM 1243 C C . MET A 1 170 ? 13.742 8.539 -21.922 1 93.81 170 MET A C 1
ATOM 1245 O O . MET A 1 170 ? 12.773 9.297 -22 1 93.81 170 MET A O 1
ATOM 1249 N N . MET A 1 171 ? 14.859 8.664 -22.609 1 91.94 171 MET A N 1
ATOM 1250 C CA . MET A 1 171 ? 15.023 9.758 -23.562 1 91.94 171 MET A CA 1
ATOM 1251 C C . MET A 1 171 ? 14.016 9.633 -24.703 1 91.94 171 MET A C 1
ATOM 1253 O O . MET A 1 171 ? 13.352 10.609 -25.062 1 91.94 171 MET A O 1
ATOM 1257 N N . ARG A 1 172 ? 13.867 8.453 -25.172 1 89.69 172 ARG A N 1
ATOM 1258 C CA . ARG A 1 172 ? 12.945 8.203 -26.281 1 89.69 172 ARG A CA 1
ATOM 1259 C C . ARG A 1 172 ? 11.508 8.508 -25.875 1 89.69 172 ARG A C 1
ATOM 1261 O O . ARG A 1 172 ? 10.766 9.148 -26.625 1 89.69 172 ARG A O 1
ATOM 1268 N N . LEU A 1 173 ? 11.141 8.094 -24.703 1 89.62 173 LEU A N 1
ATOM 1269 C CA . LEU A 1 173 ? 9.789 8.32 -24.203 1 89.62 173 LEU A CA 1
ATOM 1270 C C . LEU A 1 173 ? 9.523 9.812 -24.016 1 89.62 173 LEU A C 1
ATOM 1272 O O . LEU A 1 173 ? 8.43 10.289 -24.312 1 89.62 173 LEU A O 1
ATOM 1276 N N . ALA A 1 174 ? 10.484 10.516 -23.5 1 89.62 174 ALA A N 1
ATOM 1277 C CA . ALA A 1 174 ? 10.336 11.945 -23.266 1 89.62 174 ALA A CA 1
ATOM 1278 C C . ALA A 1 174 ? 10.211 12.711 -24.578 1 89.62 174 ALA A C 1
ATOM 1280 O O . ALA A 1 174 ? 9.414 13.648 -24.688 1 89.62 174 ALA A O 1
ATOM 1281 N N . VAL A 1 175 ? 10.969 12.336 -25.562 1 86.75 175 VAL A N 1
ATOM 1282 C CA . VAL A 1 175 ? 10.977 13.008 -26.859 1 86.75 175 VAL A CA 1
ATOM 1283 C C . VAL A 1 175 ? 9.641 12.781 -27.562 1 86.75 175 VAL A C 1
ATOM 1285 O O . VAL A 1 175 ? 9.109 13.688 -28.203 1 86.75 175 VAL A O 1
ATOM 1288 N N . GLN A 1 176 ? 9.117 11.609 -27.469 1 82.44 176 GLN A N 1
ATOM 1289 C CA . GLN A 1 176 ? 7.844 11.273 -28.109 1 82.44 176 GLN A CA 1
ATOM 1290 C C . GLN A 1 176 ? 6.715 12.141 -27.547 1 82.44 176 GLN A C 1
ATOM 1292 O O . GLN A 1 176 ? 5.773 12.477 -28.266 1 82.44 176 GLN A O 1
ATOM 1297 N N . ARG A 1 177 ? 6.828 12.531 -26.391 1 76.31 177 ARG A N 1
ATOM 1298 C CA . ARG A 1 177 ? 5.758 13.281 -25.75 1 76.31 177 ARG A CA 1
ATOM 1299 C C . ARG A 1 177 ? 5.938 14.781 -25.969 1 76.31 177 ARG A C 1
ATOM 1301 O O . ARG A 1 177 ? 4.965 15.5 -26.219 1 76.31 177 ARG A O 1
ATOM 1308 N N . ASP A 1 178 ? 7.121 15.344 -25.625 1 71.94 178 ASP A N 1
ATOM 1309 C CA . ASP A 1 178 ? 7.316 16.781 -25.531 1 71.94 178 ASP A CA 1
ATOM 1310 C C . ASP A 1 178 ? 7.945 17.344 -26.812 1 71.94 178 ASP A C 1
ATOM 1312 O O . ASP A 1 178 ? 7.891 18.547 -27.047 1 71.94 178 ASP A O 1
ATOM 1316 N N . GLY A 1 179 ? 8.531 16.625 -27.594 1 65.25 179 GLY A N 1
ATOM 1317 C CA . GLY A 1 179 ? 9.07 17.047 -28.875 1 65.25 179 GLY A CA 1
ATOM 1318 C C . GLY A 1 179 ? 10.414 17.734 -28.766 1 65.25 179 GLY A C 1
ATOM 1319 O O . GLY A 1 179 ? 11.141 17.859 -29.75 1 65.25 179 GLY A O 1
ATOM 1320 N N . ASP A 1 180 ? 10.758 18.391 -27.578 1 66.62 180 ASP A N 1
ATOM 1321 C CA . ASP A 1 180 ? 12 19.156 -27.484 1 66.62 180 ASP A CA 1
ATOM 1322 C C . ASP A 1 180 ? 13.164 18.266 -27.094 1 66.62 180 ASP A C 1
ATOM 1324 O O . ASP A 1 180 ? 13.469 18.125 -25.906 1 66.62 180 ASP A O 1
ATOM 1328 N N . GLY A 1 181 ? 13.945 17.766 -27.969 1 66.25 181 GLY A N 1
ATOM 1329 C CA . GLY A 1 181 ? 14.992 16.781 -27.828 1 66.25 181 GLY A CA 1
ATOM 1330 C C . GLY A 1 181 ? 16.25 17.328 -27.172 1 66.25 181 GLY A C 1
ATOM 1331 O O . GLY A 1 181 ? 16.859 16.672 -26.328 1 66.25 181 GLY A O 1
ATOM 1332 N N . GLU A 1 182 ? 16.641 18.484 -27.422 1 69.38 182 GLU A N 1
ATOM 1333 C CA . GLU A 1 182 ? 17.938 18.984 -26.953 1 69.38 182 GLU A CA 1
ATOM 1334 C C . GLU A 1 182 ? 17.938 19.188 -25.453 1 69.38 182 GLU A C 1
ATOM 1336 O O . GLU A 1 182 ? 18.875 18.797 -24.766 1 69.38 182 GLU A O 1
ATOM 1341 N N . GLY A 1 183 ? 16.969 19.812 -24.891 1 81 183 GLY A N 1
ATOM 1342 C CA . GLY A 1 183 ? 16.859 20 -23.453 1 81 183 GLY A CA 1
ATOM 1343 C C . GLY A 1 183 ? 16.766 18.688 -22.672 1 81 183 GLY A C 1
ATOM 1344 O O . GLY A 1 183 ? 17.312 18.578 -21.578 1 81 183 GLY A O 1
ATOM 1345 N N . LEU A 1 184 ? 16.375 17.75 -23.375 1 88.38 184 LEU A N 1
ATOM 1346 C CA . LEU A 1 184 ? 16.172 16.453 -22.734 1 88.38 184 LEU A CA 1
ATOM 1347 C C . LEU A 1 184 ? 17.5 15.695 -22.641 1 88.38 184 LEU A C 1
ATOM 1349 O O . LEU A 1 184 ? 17.703 14.93 -21.703 1 88.38 184 LEU A O 1
ATOM 1353 N N . VAL A 1 185 ? 18.391 15.922 -23.609 1 89.06 185 VAL A N 1
ATOM 1354 C CA . VAL A 1 185 ? 19.688 15.266 -23.594 1 89.06 185 VAL A CA 1
ATOM 1355 C C . VAL A 1 185 ? 20.469 15.688 -22.344 1 89.06 185 VAL A C 1
ATOM 1357 O O . VAL A 1 185 ? 21.078 14.852 -21.672 1 89.06 185 VAL A O 1
ATOM 1360 N N . ALA A 1 186 ? 20.453 16.938 -22.062 1 91.38 186 ALA A N 1
ATOM 1361 C CA . ALA A 1 186 ? 21.156 17.453 -20.891 1 91.38 186 ALA A CA 1
ATOM 1362 C C . ALA A 1 186 ? 20.578 16.859 -19.609 1 91.38 186 ALA A C 1
ATOM 1364 O O . ALA A 1 186 ? 21.312 16.531 -18.672 1 91.38 186 ALA A O 1
ATOM 1365 N N . VAL A 1 187 ? 19.328 16.75 -19.547 1 92.62 187 VAL A N 1
ATOM 1366 C CA . VAL A 1 187 ? 18.641 16.219 -18.375 1 92.62 187 VAL A CA 1
ATOM 1367 C C . VAL A 1 187 ? 19.047 14.758 -18.156 1 92.62 187 VAL A C 1
ATOM 1369 O O . VAL A 1 187 ? 19.359 14.352 -17.047 1 92.62 187 VAL A O 1
ATOM 1372 N N . VAL A 1 188 ? 19.078 13.984 -19.203 1 94.75 188 VAL A N 1
ATOM 1373 C CA . VAL A 1 188 ? 19.391 12.562 -19.109 1 94.75 188 VAL A CA 1
ATOM 1374 C C . VAL A 1 188 ? 20.859 12.375 -18.734 1 94.75 188 VAL A C 1
ATOM 1376 O O . VAL A 1 188 ? 21.203 11.477 -17.969 1 94.75 188 VAL A O 1
ATOM 1379 N N . ASN A 1 189 ? 21.688 13.219 -19.344 1 95.12 189 ASN A N 1
ATOM 1380 C CA . ASN A 1 189 ? 23.094 13.156 -18.969 1 95.12 189 ASN A CA 1
ATOM 1381 C C . ASN A 1 189 ? 23.297 13.469 -17.484 1 95.12 189 ASN A C 1
ATOM 1383 O O . ASN A 1 189 ? 24.125 12.836 -16.828 1 95.12 189 ASN A O 1
ATOM 1387 N N . ALA A 1 190 ? 22.641 14.414 -17.016 1 96.5 190 ALA A N 1
ATOM 1388 C CA . ALA A 1 190 ? 22.688 14.742 -15.594 1 96.5 190 ALA A CA 1
ATOM 1389 C C . ALA A 1 190 ? 22.219 13.562 -14.75 1 96.5 190 ALA A C 1
ATOM 1391 O O . ALA A 1 190 ? 22.766 13.305 -13.672 1 96.5 190 ALA A O 1
ATOM 1392 N N . MET A 1 191 ? 21.234 12.898 -15.234 1 97.69 191 MET A N 1
ATOM 1393 C CA . MET A 1 191 ? 20.734 11.719 -14.539 1 97.69 191 MET A CA 1
ATOM 1394 C C . MET A 1 191 ? 21.781 10.617 -14.492 1 97.69 191 MET A C 1
ATOM 1396 O O . MET A 1 191 ? 21.938 9.938 -13.477 1 97.69 191 MET A O 1
ATOM 1400 N N . ARG A 1 192 ? 22.469 10.438 -15.602 1 97.75 192 ARG A N 1
ATOM 1401 C CA . ARG A 1 192 ? 23.531 9.453 -15.656 1 97.75 192 ARG A CA 1
ATOM 1402 C C . ARG A 1 192 ? 24.609 9.742 -14.617 1 97.75 192 ARG A C 1
ATOM 1404 O O . ARG A 1 192 ? 25.094 8.836 -13.938 1 97.75 192 ARG A O 1
ATOM 1411 N N . GLN A 1 193 ? 24.938 10.977 -14.523 1 98.06 193 GLN A N 1
ATOM 1412 C CA . GLN A 1 193 ? 25.938 11.383 -13.547 1 98.06 193 GLN A CA 1
ATOM 1413 C C . GLN A 1 193 ? 25.438 11.172 -12.125 1 98.06 193 GLN A C 1
ATOM 1415 O O . GLN A 1 193 ? 26.172 10.695 -11.258 1 98.06 193 GLN A O 1
ATOM 1420 N N . ALA A 1 194 ? 24.234 11.531 -11.891 1 98.69 194 ALA A N 1
ATOM 1421 C CA . ALA A 1 194 ? 23.609 11.336 -10.578 1 98.69 194 ALA A CA 1
ATOM 1422 C C . ALA A 1 194 ? 23.578 9.859 -10.195 1 98.69 194 ALA A C 1
ATOM 1424 O O . ALA A 1 194 ? 23.781 9.508 -9.031 1 98.69 194 ALA A O 1
ATOM 1425 N N . TRP A 1 195 ? 23.344 9.008 -11.188 1 98.62 195 TRP A N 1
ATOM 1426 C CA . TRP A 1 195 ? 23.297 7.574 -10.945 1 98.62 195 TRP A CA 1
ATOM 1427 C C . TRP A 1 195 ? 24.625 7.055 -10.406 1 98.62 195 TRP A C 1
ATOM 1429 O O . TRP A 1 195 ? 24.656 6.207 -9.516 1 98.62 195 TRP A O 1
ATOM 1439 N N . LYS A 1 196 ? 25.688 7.559 -10.844 1 98.25 196 LYS A N 1
ATOM 1440 C CA . LYS A 1 196 ? 27 7.152 -10.375 1 98.25 196 LYS A CA 1
ATOM 1441 C C . LYS A 1 196 ? 27.172 7.43 -8.883 1 98.25 196 LYS A C 1
ATOM 1443 O O . LYS A 1 196 ? 27.844 6.684 -8.172 1 98.25 196 LYS A O 1
ATOM 1448 N N . VAL A 1 197 ? 26.531 8.484 -8.438 1 98.31 197 VAL A N 1
ATOM 1449 C CA . VAL A 1 197 ? 26.594 8.867 -7.031 1 98.31 197 VAL A CA 1
ATOM 1450 C C . VAL A 1 197 ? 25.688 7.953 -6.207 1 98.31 197 VAL A C 1
ATOM 1452 O O . VAL A 1 197 ? 26.031 7.539 -5.102 1 98.31 197 VAL A O 1
ATOM 1455 N N . VAL A 1 198 ? 24.531 7.539 -6.727 1 98.75 198 VAL A N 1
ATOM 1456 C CA . VAL A 1 198 ? 23.469 6.852 -5.988 1 98.75 198 VAL A CA 1
ATOM 1457 C C . VAL A 1 198 ? 23.734 5.348 -5.98 1 98.75 198 VAL A C 1
ATOM 1459 O O . VAL A 1 198 ? 23.469 4.664 -4.992 1 98.75 198 VAL A O 1
ATOM 1462 N N . GLU A 1 199 ? 24.344 4.809 -7.016 1 98.62 199 GLU A N 1
ATOM 1463 C CA . GLU A 1 199 ? 24.469 3.379 -7.293 1 98.62 199 GLU A CA 1
ATOM 1464 C C . GLU A 1 199 ? 25.125 2.646 -6.125 1 98.62 199 GLU A C 1
ATOM 1466 O O . GLU A 1 199 ? 24.672 1.569 -5.73 1 98.62 199 GLU A O 1
ATOM 1471 N N . PRO A 1 200 ? 26.141 3.219 -5.504 1 98.25 200 PRO A N 1
ATOM 1472 C CA . PRO A 1 200 ? 26.828 2.477 -4.445 1 98.25 200 PRO A CA 1
ATOM 1473 C C . PRO A 1 200 ? 25.938 2.209 -3.232 1 98.25 200 PRO A C 1
ATOM 1475 O O . PRO A 1 200 ? 26.281 1.365 -2.396 1 98.25 200 PRO A O 1
ATOM 1478 N N . PHE A 1 201 ? 24.859 2.904 -3.104 1 98.75 201 PHE A N 1
ATOM 1479 C CA . PHE A 1 201 ? 24 2.779 -1.926 1 98.75 201 PHE A CA 1
ATOM 1480 C C . PHE A 1 201 ? 22.859 1.807 -2.186 1 98.75 201 PHE A C 1
ATOM 1482 O O . PHE A 1 201 ? 22.109 1.479 -1.272 1 98.75 201 PHE A O 1
ATOM 1489 N N . VAL A 1 202 ? 22.719 1.284 -3.41 1 98.75 202 VAL A N 1
ATOM 1490 C CA . VAL A 1 202 ? 21.594 0.46 -3.812 1 98.75 202 VAL A CA 1
ATOM 1491 C C . VAL A 1 202 ? 21.859 -1.002 -3.465 1 98.75 202 VAL A C 1
ATOM 1493 O O . VAL A 1 202 ? 22.953 -1.519 -3.738 1 98.75 202 VAL A O 1
ATOM 1496 N N . THR A 1 203 ? 20.875 -1.635 -2.803 1 98.31 203 THR A N 1
ATOM 1497 C CA . THR A 1 203 ? 21 -3.053 -2.488 1 98.31 203 THR A CA 1
ATOM 1498 C C . THR A 1 203 ? 20.078 -3.887 -3.365 1 98.31 203 THR A C 1
ATOM 1500 O O . THR A 1 203 ? 18.953 -3.473 -3.658 1 98.31 203 THR A O 1
ATOM 1503 N N . ASP A 1 204 ? 20.531 -5.008 -3.789 1 95.94 204 ASP A N 1
ATOM 1504 C CA . ASP A 1 204 ? 19.703 -5.941 -4.543 1 95.94 204 ASP A CA 1
ATOM 1505 C C . ASP A 1 204 ? 19.156 -7.043 -3.639 1 95.94 204 ASP A C 1
ATOM 1507 O O . ASP A 1 204 ? 18.562 -8.008 -4.121 1 95.94 204 ASP A O 1
ATOM 1511 N N . ASP A 1 205 ? 19.328 -6.891 -2.32 1 96.38 205 ASP A N 1
ATOM 1512 C CA . ASP A 1 205 ? 18.828 -7.848 -1.343 1 96.38 205 ASP A CA 1
ATOM 1513 C C . ASP A 1 205 ? 17.422 -7.453 -0.871 1 96.38 205 ASP A C 1
ATOM 1515 O O . ASP A 1 205 ? 17.266 -6.52 -0.084 1 96.38 205 ASP A O 1
ATOM 1519 N N . PRO A 1 206 ? 16.453 -8.242 -1.284 1 95.12 206 PRO A N 1
ATOM 1520 C CA . PRO A 1 206 ? 15.07 -7.871 -0.934 1 95.12 206 PRO A CA 1
ATOM 1521 C C . PRO A 1 206 ? 14.781 -8.031 0.556 1 95.12 206 PRO A C 1
ATOM 1523 O O . PRO A 1 206 ? 13.75 -7.551 1.041 1 95.12 206 PRO A O 1
ATOM 1526 N N . VAL A 1 207 ? 15.664 -8.703 1.303 1 97.62 207 VAL A N 1
ATOM 1527 C CA . VAL A 1 207 ? 15.422 -8.922 2.727 1 97.62 207 VAL A CA 1
ATOM 1528 C C . VAL A 1 207 ? 16.516 -8.242 3.543 1 97.62 207 VAL A C 1
ATOM 1530 O O . VAL A 1 207 ? 16.844 -8.688 4.645 1 97.62 207 VAL A O 1
ATOM 1533 N N . ALA A 1 208 ? 17.094 -7.168 2.975 1 98.06 208 ALA A N 1
ATOM 1534 C CA . ALA A 1 208 ? 18.188 -6.469 3.648 1 98.06 208 ALA A CA 1
ATOM 1535 C C . ALA A 1 208 ? 17.734 -5.922 5 1 98.06 208 ALA A C 1
ATOM 1537 O O . ALA A 1 208 ? 18.391 -6.164 6.02 1 98.06 208 ALA A O 1
ATOM 1538 N N . LEU A 1 209 ? 16.641 -5.203 5.051 1 98.69 209 LEU A N 1
ATOM 1539 C CA . LEU A 1 209 ? 16.156 -4.637 6.301 1 98.69 209 LEU A CA 1
ATOM 1540 C C . LEU A 1 209 ? 15.688 -5.738 7.246 1 98.69 209 LEU A C 1
ATOM 1542 O O . LEU A 1 209 ? 15.938 -5.676 8.453 1 98.69 209 LEU A O 1
ATOM 1546 N N . LEU A 1 210 ? 15.016 -6.73 6.699 1 98.5 210 LEU A N 1
ATOM 1547 C CA . LEU A 1 210 ? 14.531 -7.852 7.496 1 98.5 210 LEU A CA 1
ATOM 1548 C C . LEU A 1 210 ? 15.68 -8.523 8.242 1 98.5 210 LEU A C 1
ATOM 1550 O O . LEU A 1 210 ? 15.547 -8.844 9.43 1 98.5 210 LEU A O 1
ATOM 1554 N N . ARG A 1 211 ? 16.734 -8.758 7.543 1 97.75 211 ARG A N 1
ATOM 1555 C CA . ARG A 1 211 ? 17.906 -9.398 8.148 1 97.75 211 ARG A CA 1
ATOM 1556 C C . ARG A 1 211 ? 18.406 -8.594 9.344 1 97.75 211 ARG A C 1
ATOM 1558 O O . ARG A 1 211 ? 18.797 -9.172 10.359 1 97.75 211 ARG A O 1
ATOM 1565 N N . ARG A 1 212 ? 18.406 -7.312 9.266 1 97.94 212 ARG A N 1
ATOM 1566 C CA . ARG A 1 212 ? 18.828 -6.457 10.375 1 97.94 212 ARG A CA 1
ATOM 1567 C C . ARG A 1 212 ? 17.875 -6.59 11.562 1 97.94 212 ARG A C 1
ATOM 1569 O O . ARG A 1 212 ? 18.328 -6.691 12.703 1 97.94 212 ARG A O 1
ATOM 1576 N N . VAL A 1 213 ? 16.641 -6.582 11.25 1 98.62 213 VAL A N 1
ATOM 1577 C CA . VAL A 1 213 ? 15.641 -6.668 12.312 1 98.62 213 VAL A CA 1
ATOM 1578 C C . VAL A 1 213 ? 15.711 -8.039 12.977 1 98.62 213 VAL A C 1
ATOM 1580 O O . VAL A 1 213 ? 15.641 -8.141 14.203 1 98.62 213 VAL A O 1
ATOM 1583 N N . GLU A 1 214 ? 15.852 -9.078 12.148 1 97.62 214 GLU A N 1
ATOM 1584 C CA . GLU A 1 214 ? 15.977 -10.422 12.688 1 97.62 214 GLU A CA 1
ATOM 1585 C C . GLU A 1 214 ? 17.219 -10.539 13.586 1 97.62 214 GLU A C 1
ATOM 1587 O O . GLU A 1 214 ? 17.234 -11.359 14.508 1 97.62 214 GLU A O 1
ATOM 1592 N N . ALA A 1 215 ? 18.188 -9.703 13.344 1 97.88 215 ALA A N 1
ATOM 1593 C CA . ALA A 1 215 ? 19.422 -9.695 14.133 1 97.88 215 ALA A CA 1
ATOM 1594 C C . ALA A 1 215 ? 19.281 -8.797 15.359 1 97.88 215 ALA A C 1
ATOM 1596 O O . ALA A 1 215 ? 20.25 -8.578 16.094 1 97.88 215 ALA A O 1
ATOM 1597 N N . GLY A 1 216 ? 18.109 -8.148 15.531 1 98.12 216 GLY A N 1
ATOM 1598 C CA . GLY A 1 216 ? 17.844 -7.445 16.781 1 98.12 216 GLY A CA 1
ATOM 1599 C C . GLY A 1 216 ? 17.719 -5.941 16.594 1 98.12 216 GLY A C 1
ATOM 1600 O O . GLY A 1 216 ? 17.484 -5.211 17.562 1 98.12 216 GLY A O 1
ATOM 1601 N N . ALA A 1 217 ? 17.859 -5.449 15.375 1 98.5 217 ALA A N 1
ATOM 1602 C CA . ALA A 1 217 ? 17.797 -4.012 15.125 1 98.5 217 ALA A CA 1
ATOM 1603 C C . ALA A 1 217 ? 16.375 -3.5 15.25 1 98.5 217 ALA A C 1
ATOM 1605 O O . ALA A 1 217 ? 15.422 -4.152 14.805 1 98.5 217 ALA A O 1
ATOM 1606 N N . ASN A 1 218 ? 16.25 -2.334 15.93 1 98.75 218 ASN A N 1
ATOM 1607 C CA . ASN A 1 218 ? 14.984 -1.613 15.977 1 98.75 218 ASN A CA 1
ATOM 1608 C C . ASN A 1 218 ? 14.914 -0.544 14.891 1 98.75 218 ASN A C 1
ATOM 1610 O O . ASN A 1 218 ? 15.898 0.138 14.609 1 98.75 218 ASN A O 1
ATOM 1614 N N . VAL A 1 219 ? 13.734 -0.485 14.266 1 98.88 219 VAL A N 1
ATOM 1615 C CA . VAL A 1 219 ? 13.547 0.415 13.133 1 98.88 219 VAL A CA 1
ATOM 1616 C C . VAL A 1 219 ? 12.508 1.479 13.484 1 98.88 219 VAL A C 1
ATOM 1618 O O . VAL A 1 219 ? 11.492 1.177 14.109 1 98.88 219 VAL A O 1
ATOM 1621 N N . LEU A 1 220 ? 12.766 2.734 13.156 1 98.88 220 LEU A N 1
ATOM 1622 C CA . LEU A 1 220 ? 11.75 3.783 13.109 1 98.88 220 LEU A CA 1
ATOM 1623 C C . LEU A 1 220 ? 11.445 4.18 11.672 1 98.88 220 LEU A C 1
ATOM 1625 O O . LEU A 1 220 ? 12.289 4.762 10.992 1 98.88 220 LEU A O 1
ATOM 1629 N N . PHE A 1 221 ? 10.258 3.801 11.266 1 98.81 221 PHE A N 1
ATOM 1630 C CA . PHE A 1 221 ? 9.789 4.254 9.961 1 98.81 221 PHE A CA 1
ATOM 1631 C C . PHE A 1 221 ? 9.328 5.707 10.023 1 98.81 221 PHE A C 1
ATOM 1633 O O . PHE A 1 221 ? 8.609 6.094 10.953 1 98.81 221 PHE A O 1
ATOM 1640 N N . GLU A 1 222 ? 9.758 6.457 9.055 1 97.75 222 GLU A N 1
ATOM 1641 C CA . GLU A 1 222 ? 9.406 7.871 8.914 1 97.75 222 GLU A CA 1
ATOM 1642 C C . GLU A 1 222 ? 8.5 8.102 7.711 1 97.75 222 GLU A C 1
ATOM 1644 O O . GLU A 1 222 ? 8.938 7.969 6.566 1 97.75 222 GLU A O 1
ATOM 1649 N N . GLY A 1 223 ? 7.273 8.547 7.988 1 97.62 223 GLY A N 1
ATOM 1650 C CA . GLY A 1 223 ? 6.336 8.781 6.902 1 97.62 223 GLY A CA 1
ATOM 1651 C C . GLY A 1 223 ? 6.523 10.133 6.238 1 97.62 223 GLY A C 1
ATOM 1652 O O . GLY A 1 223 ? 6.816 11.125 6.906 1 97.62 223 GLY A O 1
ATOM 1653 N N . ALA A 1 224 ? 6.363 10.125 4.902 1 96 224 ALA A N 1
ATOM 1654 C CA . ALA A 1 224 ? 6.285 11.375 4.152 1 96 224 ALA A CA 1
ATOM 1655 C C . ALA A 1 224 ? 4.848 11.891 4.09 1 96 224 ALA A C 1
ATOM 1657 O O . ALA A 1 224 ? 3.898 11.102 4.145 1 96 224 ALA A O 1
ATOM 1658 N N . GLN A 1 225 ? 4.73 13.227 3.984 1 94.12 225 GLN A N 1
ATOM 1659 C CA . GLN A 1 225 ? 3.395 13.812 4.008 1 94.12 225 GLN A CA 1
ATOM 1660 C C . GLN A 1 225 ? 2.609 13.352 5.23 1 94.12 225 GLN A C 1
ATOM 1662 O O . GLN A 1 225 ? 3.148 13.297 6.34 1 94.12 225 GLN A O 1
ATOM 1667 N N . SER A 1 226 ? 1.28 13.273 5.152 1 96.56 226 SER A N 1
ATOM 1668 C CA . SER A 1 226 ? 0.481 12.914 6.32 1 96.56 226 SER A CA 1
ATOM 1669 C C . SER A 1 226 ? -0.766 12.133 5.918 1 96.56 226 SER A C 1
ATOM 1671 O O . SER A 1 226 ? -1.118 12.078 4.738 1 96.56 226 SER A O 1
ATOM 1673 N N . VAL A 1 227 ? -1.391 11.586 6.891 1 97.81 227 VAL A N 1
ATOM 1674 C CA . VAL A 1 227 ? -2.428 10.586 6.656 1 97.81 227 VAL A CA 1
ATOM 1675 C C . VAL A 1 227 ? -3.621 11.234 5.961 1 97.81 227 VAL A C 1
ATOM 1677 O O . VAL A 1 227 ? -4.336 10.57 5.199 1 97.81 227 VAL A O 1
ATOM 1680 N N . MET A 1 228 ? -3.844 12.531 6.094 1 96.81 228 MET A N 1
ATOM 1681 C CA . MET A 1 228 ? -4.992 13.18 5.469 1 96.81 228 MET A CA 1
ATOM 1682 C C . MET A 1 228 ? -4.746 13.406 3.979 1 96.81 228 MET A C 1
ATOM 1684 O O . MET A 1 228 ? -5.676 13.711 3.23 1 96.81 228 MET A O 1
ATOM 1688 N N . LEU A 1 229 ? -3.545 13.18 3.574 1 95.81 229 LEU A N 1
ATOM 1689 C CA . LEU A 1 229 ? -3.178 13.344 2.172 1 95.81 229 LEU A CA 1
ATOM 1690 C C . LEU A 1 229 ? -2.996 11.992 1.496 1 95.81 229 LEU A C 1
ATOM 1692 O O . LEU A 1 229 ? -2.408 11.906 0.415 1 95.81 229 LEU A O 1
ATOM 1696 N N . ASP A 1 230 ? -3.469 10.938 2.117 1 97.81 230 ASP A N 1
ATOM 1697 C CA . ASP A 1 230 ? -3.336 9.602 1.548 1 97.81 230 ASP A CA 1
ATOM 1698 C C . ASP A 1 230 ? -4.043 9.508 0.196 1 97.81 230 ASP A C 1
ATOM 1700 O O . ASP A 1 230 ? -5.148 10.031 0.03 1 97.81 230 ASP A O 1
ATOM 1704 N N . VAL A 1 231 ? -3.514 8.773 -0.69 1 97.81 231 VAL A N 1
ATOM 1705 C CA . VAL A 1 231 ? -3.961 8.711 -2.078 1 97.81 231 VAL A CA 1
ATOM 1706 C C . VAL A 1 231 ? -5.367 8.117 -2.139 1 97.81 231 VAL A C 1
ATOM 1708 O O . VAL A 1 231 ? -6.152 8.453 -3.027 1 97.81 231 VAL A O 1
ATOM 1711 N N . VAL A 1 232 ? -5.699 7.246 -1.164 1 98 232 VAL A N 1
ATOM 1712 C CA . VAL A 1 232 ? -6.98 6.547 -1.194 1 98 232 VAL A CA 1
ATOM 1713 C C . VAL A 1 232 ? -7.902 7.105 -0.112 1 98 232 VAL A C 1
ATOM 1715 O O . VAL A 1 232 ? -9.07 7.41 -0.376 1 98 232 VAL A O 1
ATOM 1718 N N . GLN A 1 233 ? -7.363 7.332 1.049 1 97.62 233 GLN A N 1
ATOM 1719 C CA . GLN A 1 233 ? -8.172 7.707 2.203 1 97.62 233 GLN A CA 1
ATOM 1720 C C . GLN A 1 233 ? -8.43 9.211 2.234 1 97.62 233 GLN A C 1
ATOM 1722 O O . GLN A 1 233 ? -9.391 9.672 2.846 1 97.62 233 GLN A O 1
ATOM 1727 N N . GLY A 1 234 ? -7.535 9.961 1.63 1 96 234 GLY A N 1
ATOM 1728 C CA . GLY A 1 234 ? -7.684 11.414 1.624 1 96 234 GLY A CA 1
ATOM 1729 C C . GLY A 1 234 ? -8.781 11.891 0.693 1 96 234 GLY A C 1
ATOM 1730 O O . GLY A 1 234 ? -9.531 11.086 0.142 1 96 234 GLY A O 1
ATOM 1731 N N . VAL A 1 235 ? -8.867 13.195 0.49 1 94.19 235 VAL A N 1
ATOM 1732 C CA . VAL A 1 235 ? -9.914 13.789 -0.337 1 94.19 235 VAL A CA 1
ATOM 1733 C C . VAL A 1 235 ? -9.359 14.078 -1.732 1 94.19 235 VAL A C 1
ATOM 1735 O O . VAL A 1 235 ? -8.781 15.141 -1.968 1 94.19 235 VAL A O 1
ATOM 1738 N N . GLN A 1 236 ? -9.633 13.219 -2.674 1 94 236 GLN A N 1
ATOM 1739 C CA . GLN A 1 236 ? -9.227 13.383 -4.066 1 94 236 GLN A CA 1
ATOM 1740 C C . GLN A 1 236 ? -9.875 14.625 -4.684 1 94 236 GLN A C 1
ATOM 1742 O O . GLN A 1 236 ? -11.031 14.93 -4.402 1 94 236 GLN A O 1
ATOM 1747 N N . PRO A 1 237 ? -9.125 15.344 -5.461 1 94.06 237 PRO A N 1
ATOM 1748 C CA . PRO A 1 237 ? -7.781 15.094 -5.992 1 94.06 237 PRO A CA 1
ATOM 1749 C C . PRO A 1 237 ? -6.688 15.773 -5.172 1 94.06 237 PRO A C 1
ATOM 1751 O O . PRO A 1 237 ? -5.535 15.844 -5.613 1 94.06 237 PRO A O 1
ATOM 1754 N N . TRP A 1 238 ? -7.035 16.328 -4 1 92.44 238 TRP A N 1
ATOM 1755 C CA . TRP A 1 238 ? -6.102 17.094 -3.186 1 92.44 238 TRP A CA 1
ATOM 1756 C C . TRP A 1 238 ? -5.352 16.188 -2.217 1 92.44 238 TRP A C 1
ATOM 1758 O O . TRP A 1 238 ? -5.41 16.391 -1 1 92.44 238 TRP A O 1
ATOM 1768 N N . VAL A 1 239 ? -4.629 15.203 -2.744 1 94.88 239 VAL A N 1
ATOM 1769 C CA . VAL A 1 239 ? -3.846 14.211 -2.01 1 94.88 239 VAL A CA 1
ATOM 1770 C C . VAL A 1 239 ? -2.471 14.055 -2.654 1 94.88 239 VAL A C 1
ATOM 1772 O O . VAL A 1 239 ? -2.223 14.594 -3.736 1 94.88 239 VAL A O 1
ATOM 1775 N N . THR A 1 240 ? -1.551 13.422 -1.92 1 94.69 240 THR A N 1
ATOM 1776 C CA . THR A 1 240 ? -0.337 12.945 -2.574 1 94.69 240 THR A CA 1
ATOM 1777 C C . THR A 1 240 ? -0.606 11.656 -3.342 1 94.69 240 THR A C 1
ATOM 1779 O O . THR A 1 240 ? -1.707 11.102 -3.275 1 94.69 240 THR A O 1
ATOM 1782 N N . SER A 1 241 ? 0.347 11.234 -4.117 1 96.44 241 SER A N 1
ATOM 1783 C CA . SER A 1 241 ? 0.148 10.086 -5 1 96.44 241 SER A CA 1
ATOM 1784 C C . SER A 1 241 ? 0.649 8.797 -4.355 1 96.44 241 SER A C 1
ATOM 1786 O O . SER A 1 241 ? 0.682 7.746 -5 1 96.44 241 SER A O 1
ATOM 1788 N N . SER A 1 242 ? 1.059 8.82 -3.113 1 96.69 242 SER A N 1
ATOM 1789 C CA . SER A 1 242 ? 1.509 7.648 -2.373 1 96.69 242 SER A CA 1
ATOM 1790 C C . SER A 1 242 ? 0.62 7.387 -1.161 1 96.69 242 SER A C 1
ATOM 1792 O O . SER A 1 242 ? -0.098 8.281 -0.706 1 96.69 242 SER A O 1
ATOM 1794 N N . HIS A 1 243 ? 0.65 6.148 -0.708 1 98.12 243 HIS A N 1
ATOM 1795 C CA . HIS A 1 243 ? 0.019 5.84 0.569 1 98.12 243 HIS A CA 1
ATOM 1796 C C . HIS A 1 243 ? 0.788 6.461 1.729 1 98.12 243 HIS A C 1
ATOM 1798 O O . HIS A 1 243 ? 2.016 6.359 1.792 1 98.12 243 HIS A O 1
ATOM 1804 N N . THR A 1 244 ? 0.041 7.117 2.617 1 98.12 244 THR A N 1
ATOM 1805 C CA . THR A 1 244 ? 0.682 7.766 3.754 1 98.12 244 THR A CA 1
ATOM 1806 C C . THR A 1 244 ? 0.233 7.125 5.066 1 98.12 244 THR A C 1
ATOM 1808 O O . THR A 1 244 ? 0.685 7.523 6.141 1 98.12 244 THR A O 1
ATOM 1811 N N . MET A 1 245 ? -0.609 6.105 4.984 1 98.06 245 MET A N 1
ATOM 1812 C CA . MET A 1 245 ? -1.051 5.391 6.176 1 98.06 245 MET A CA 1
ATOM 1813 C C . MET A 1 245 ? 0.111 4.641 6.82 1 98.06 245 MET A C 1
ATOM 1815 O O . MET A 1 245 ? 0.967 4.094 6.125 1 98.06 245 MET A O 1
ATOM 1819 N N . PRO A 1 246 ? 0.073 4.543 8.18 1 98.69 246 PRO A N 1
ATOM 1820 C CA . PRO A 1 246 ? 1.222 3.938 8.859 1 98.69 246 PRO A CA 1
ATOM 1821 C C . PRO A 1 246 ? 1.452 2.486 8.445 1 98.69 246 PRO A C 1
ATOM 1823 O O . PRO A 1 246 ? 2.6 2.045 8.336 1 98.69 246 PRO A O 1
ATOM 1826 N N . SER A 1 247 ? 0.416 1.767 8.172 1 98.62 247 SER A N 1
ATOM 1827 C CA . SER A 1 247 ? 0.569 0.357 7.828 1 98.62 247 SER A CA 1
ATOM 1828 C C . SER A 1 247 ? 1.329 0.189 6.52 1 98.62 247 SER A C 1
ATOM 1830 O O . SER A 1 247 ? 1.892 -0.875 6.254 1 98.62 247 SER A O 1
ATOM 1832 N N . TYR A 1 248 ? 1.368 1.244 5.676 1 98.69 248 TYR A N 1
ATOM 1833 C CA . TYR A 1 248 ? 2.1 1.159 4.414 1 98.69 248 TYR A CA 1
ATOM 1834 C C . TYR A 1 248 ? 3.6 1.054 4.664 1 98.69 248 TYR A C 1
ATOM 1836 O O . TYR A 1 248 ? 4.359 0.671 3.768 1 98.69 248 TYR A O 1
ATOM 1844 N N . ALA A 1 249 ? 4.066 1.339 5.902 1 98.88 249 ALA A N 1
ATOM 1845 C CA . ALA A 1 249 ? 5.469 1.155 6.27 1 98.88 249 ALA A CA 1
ATOM 1846 C C . ALA A 1 249 ? 5.906 -0.291 6.059 1 98.88 249 ALA A C 1
ATOM 1848 O O . ALA A 1 249 ? 7.066 -0.555 5.742 1 98.88 249 ALA A O 1
ATOM 1849 N N . TYR A 1 250 ? 4.961 -1.158 6.105 1 98.75 250 TYR A N 1
ATOM 1850 C CA . TYR A 1 250 ? 5.285 -2.578 6.016 1 98.75 250 TYR A CA 1
ATOM 1851 C C . TYR A 1 250 ? 5.051 -3.102 4.605 1 98.75 250 TYR A C 1
ATOM 1853 O O . TYR A 1 250 ? 5.156 -4.305 4.359 1 98.75 250 TYR A O 1
ATOM 1861 N N . VAL A 1 251 ? 4.703 -2.254 3.701 1 98.31 251 VAL A N 1
ATOM 1862 C CA . VAL A 1 251 ? 4.629 -2.545 2.273 1 98.31 251 VAL A CA 1
ATOM 1863 C C . VAL A 1 251 ? 5.797 -1.879 1.55 1 98.31 251 VAL A C 1
ATOM 1865 O O . VAL A 1 251 ? 6.672 -2.561 1.01 1 98.31 251 VAL A O 1
ATOM 1868 N N . GLY A 1 252 ? 5.867 -0.577 1.774 1 98.5 252 GLY A N 1
ATOM 1869 C CA . GLY A 1 252 ? 6.867 0.221 1.085 1 98.5 252 GLY A CA 1
ATOM 1870 C C . GLY A 1 252 ? 8.203 0.263 1.811 1 98.5 252 GLY A C 1
ATOM 1871 O O . GLY A 1 252 ? 9.211 0.682 1.241 1 98.5 252 GLY A O 1
ATOM 1872 N N . GLY A 1 253 ? 8.227 -0.208 3.086 1 98.56 253 GLY A N 1
ATOM 1873 C CA . GLY A 1 253 ? 9.445 -0.19 3.889 1 98.56 253 GLY A CA 1
ATOM 1874 C C . GLY A 1 253 ? 10.148 -1.53 3.928 1 98.56 253 GLY A C 1
ATOM 1875 O O . GLY A 1 253 ? 11.156 -1.687 4.625 1 98.56 253 GLY A O 1
ATOM 1876 N N . ASP A 1 254 ? 9.594 -2.529 3.238 1 98.31 254 ASP A N 1
ATOM 1877 C CA . ASP A 1 254 ? 10.234 -3.812 2.988 1 98.31 254 ASP A CA 1
ATOM 1878 C C . ASP A 1 254 ? 10.391 -4.609 4.281 1 98.31 254 ASP A C 1
ATOM 1880 O O . ASP A 1 254 ? 11.445 -5.195 4.531 1 98.31 254 ASP A O 1
ATOM 1884 N N . LEU A 1 255 ? 9.438 -4.605 5.145 1 98.75 255 LEU A N 1
ATOM 1885 C CA . LEU A 1 255 ? 9.43 -5.344 6.402 1 98.75 255 LEU A CA 1
ATOM 1886 C C . LEU A 1 255 ? 8.047 -5.914 6.688 1 98.75 255 LEU A C 1
ATOM 1888 O O . LEU A 1 255 ? 7.035 -5.227 6.516 1 98.75 255 LEU A O 1
ATOM 1892 N N . PRO A 1 256 ? 7.91 -7.18 7.121 1 98.5 256 PRO A N 1
ATOM 1893 C CA . PRO A 1 256 ? 6.598 -7.723 7.477 1 98.5 256 PRO A CA 1
ATOM 1894 C C . PRO A 1 256 ? 5.961 -7 8.664 1 98.5 256 PRO A C 1
ATOM 1896 O O . PRO A 1 256 ? 6.664 -6.574 9.578 1 98.5 256 PRO A O 1
ATOM 1899 N N . CYS A 1 257 ? 4.66 -6.969 8.68 1 97.81 257 CYS A N 1
ATOM 1900 C CA . CYS A 1 257 ? 3.957 -6.195 9.695 1 97.81 257 CYS A CA 1
ATOM 1901 C C . CYS A 1 257 ? 4.004 -6.902 11.047 1 97.81 257 CYS A C 1
ATOM 1903 O O . CYS A 1 257 ? 3.664 -6.309 12.07 1 97.81 257 CYS A O 1
ATOM 1905 N N . LYS A 1 258 ? 4.449 -8.18 11.086 1 97.56 258 LYS A N 1
ATOM 1906 C CA . LYS A 1 258 ? 4.555 -8.891 12.359 1 97.56 258 LYS A CA 1
ATOM 1907 C C . LYS A 1 258 ? 5.559 -8.211 13.289 1 97.56 258 LYS A C 1
ATOM 1909 O O . LYS A 1 258 ? 5.547 -8.445 14.5 1 97.56 258 LYS A O 1
ATOM 1914 N N . TYR A 1 259 ? 6.402 -7.332 12.789 1 98.44 259 TYR A N 1
ATOM 1915 C CA . TYR A 1 259 ? 7.426 -6.668 13.594 1 98.44 259 TYR A CA 1
ATOM 1916 C C . TYR A 1 259 ? 6.922 -5.336 14.125 1 98.44 259 TYR A C 1
ATOM 1918 O O . TYR A 1 259 ? 7.656 -4.613 14.805 1 98.44 259 TYR A O 1
ATOM 1926 N N . HIS A 1 260 ? 5.676 -4.992 13.859 1 98.69 260 HIS A N 1
ATOM 1927 C CA . HIS A 1 260 ? 5.094 -3.742 14.336 1 98.69 260 HIS A CA 1
ATOM 1928 C C . HIS A 1 260 ? 5 -3.723 15.852 1 98.69 260 HIS A C 1
ATOM 1930 O O . HIS A 1 260 ? 4.453 -4.648 16.453 1 98.69 260 HIS A O 1
ATOM 1936 N N . ARG A 1 261 ? 5.516 -2.646 16.406 1 98.44 261 ARG A N 1
ATOM 1937 C CA . ARG A 1 261 ? 5.352 -2.475 17.844 1 98.44 261 ARG A CA 1
ATOM 1938 C C . ARG A 1 261 ? 4.363 -1.354 18.156 1 98.44 261 ARG A C 1
ATOM 1940 O O . ARG A 1 261 ? 3.426 -1.544 18.922 1 98.44 261 ARG A O 1
ATOM 1947 N N . LYS A 1 262 ? 4.555 -0.154 17.562 1 98.38 262 LYS A N 1
ATOM 1948 C CA . LYS A 1 262 ? 3.617 0.935 17.828 1 98.38 262 LYS A CA 1
ATOM 1949 C C . LYS A 1 262 ? 3.645 1.969 16.703 1 98.38 262 LYS A C 1
ATOM 1951 O O . LYS A 1 262 ? 4.574 1.99 15.898 1 98.38 262 LYS A O 1
ATOM 1956 N N . THR A 1 263 ? 2.613 2.734 16.672 1 98.81 263 THR A N 1
ATOM 1957 C CA . THR A 1 263 ? 2.486 3.863 15.766 1 98.81 263 THR A CA 1
ATOM 1958 C C . THR A 1 263 ? 2.5 5.184 16.531 1 98.81 263 THR A C 1
ATOM 1960 O O . THR A 1 263 ? 1.752 5.355 17.5 1 98.81 263 THR A O 1
ATOM 1963 N N . ILE A 1 264 ? 3.363 6.098 16.094 1 98.75 264 ILE A N 1
ATOM 1964 C CA . ILE A 1 264 ? 3.521 7.426 16.688 1 98.75 264 ILE A CA 1
ATOM 1965 C C . ILE A 1 264 ? 2.916 8.477 15.75 1 98.75 264 ILE A C 1
ATOM 1967 O O . ILE A 1 264 ? 3.287 8.562 14.578 1 98.75 264 ILE A O 1
ATOM 1971 N N . GLY A 1 265 ? 1.985 9.219 16.281 1 98.75 265 GLY A N 1
ATOM 1972 C CA . GLY A 1 265 ? 1.382 10.297 15.516 1 98.75 265 GLY A CA 1
ATOM 1973 C C . GLY A 1 265 ? 1.944 11.664 15.852 1 98.75 265 GLY A C 1
ATOM 1974 O O . GLY A 1 265 ? 2.232 11.945 17.016 1 98.75 265 GLY A O 1
ATOM 1975 N N . VAL A 1 266 ? 2.135 12.469 14.812 1 98.44 266 VAL A N 1
ATOM 1976 C CA . VAL A 1 266 ? 2.543 13.859 15.008 1 98.44 266 VAL A CA 1
ATOM 1977 C C . VAL A 1 266 ? 1.453 14.789 14.484 1 98.44 266 VAL A C 1
ATOM 1979 O O . VAL A 1 266 ? 0.954 14.617 13.375 1 98.44 266 VAL A O 1
ATOM 1982 N N . ALA A 1 267 ? 1.053 15.742 15.289 1 98.25 267 ALA A N 1
ATOM 1983 C CA . ALA A 1 267 ? 0.064 16.75 14.938 1 98.25 267 ALA A CA 1
ATOM 1984 C C . ALA A 1 267 ? 0.537 18.141 15.344 1 98.25 267 ALA A C 1
ATOM 1986 O O . ALA A 1 267 ? 1.563 18.297 16.016 1 98.25 267 ALA A O 1
ATOM 1987 N N . LYS A 1 268 ? -0.188 19.156 14.859 1 96.62 268 LYS A N 1
ATOM 1988 C CA . LYS A 1 268 ? 0.029 20.547 15.242 1 96.62 268 LYS A CA 1
ATOM 1989 C C . LYS A 1 268 ? -1.173 21.109 16 1 96.62 268 LYS A C 1
ATOM 1991 O O . LYS A 1 268 ? -2.318 20.766 15.695 1 96.62 268 LYS A O 1
ATOM 1996 N N . ALA A 1 269 ? -0.78 22.016 16.859 1 97.44 269 ALA A N 1
ATOM 1997 C CA . ALA A 1 269 ? -1.824 22.609 17.688 1 97.44 269 ALA A CA 1
ATOM 1998 C C . ALA A 1 269 ? -2.691 23.562 16.875 1 97.44 269 ALA A C 1
ATOM 2000 O O . ALA A 1 269 ? -3.801 23.922 17.281 1 97.44 269 ALA A O 1
ATOM 2001 N N . ILE A 1 270 ? -2.162 24.031 15.766 1 95.56 270 ILE A N 1
ATOM 2002 C CA . ILE A 1 270 ? -2.883 24.766 14.734 1 95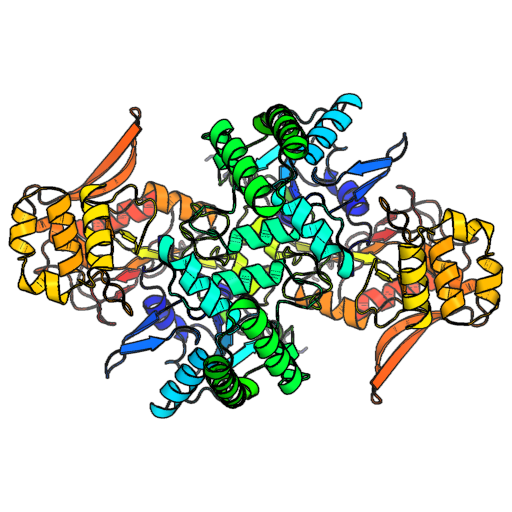.56 270 ILE A CA 1
ATOM 2003 C C . ILE A 1 270 ? -2.748 24.047 13.398 1 95.56 270 ILE A C 1
ATOM 2005 O O . ILE A 1 270 ? -1.663 23.578 13.047 1 95.56 270 ILE A O 1
ATOM 2009 N N . VAL A 1 271 ? -3.859 23.938 12.711 1 95.62 271 VAL A N 1
ATOM 2010 C CA . VAL A 1 271 ? -3.812 23.172 11.469 1 95.62 271 VAL A CA 1
ATOM 2011 C C . VAL A 1 271 ? -3.408 24.094 10.312 1 95.62 271 VAL A C 1
ATOM 2013 O O . VAL A 1 271 ? -3.75 25.281 10.312 1 95.62 271 VAL A O 1
ATOM 2016 N N . SER A 1 272 ? -2.607 23.594 9.461 1 94.31 272 SER A N 1
ATOM 2017 C CA . SER A 1 272 ? -2.23 24.359 8.273 1 94.31 272 SER A CA 1
ATOM 2018 C C . SER A 1 272 ? -2.191 23.453 7.039 1 94.31 272 SER A C 1
ATOM 2020 O O . SER A 1 272 ? -2.088 22.234 7.16 1 94.31 272 SER A O 1
ATOM 2022 N N . ARG A 1 273 ? -2.393 23.969 5.949 1 90 273 ARG A N 1
ATOM 2023 C CA . ARG A 1 273 ? -2.418 23.266 4.676 1 90 273 ARG A CA 1
ATOM 2024 C C . ARG A 1 273 ? -1.836 24.125 3.559 1 90 273 ARG A C 1
ATOM 2026 O O . ARG A 1 273 ? -2.092 25.328 3.496 1 90 273 ARG A O 1
ATOM 2033 N N . VAL A 1 274 ? -1.092 23.438 2.773 1 79.69 274 VAL A N 1
ATOM 2034 C CA . VAL A 1 274 ? -0.578 24.125 1.597 1 79.69 274 VAL A CA 1
ATOM 2035 C C . VAL A 1 274 ? -1.453 23.812 0.386 1 79.69 274 VAL A C 1
ATOM 2037 O O . VAL A 1 274 ? -1.811 22.641 0.158 1 79.69 274 VAL A O 1
ATOM 2040 N N . GLY A 1 275 ? -1.883 24.781 -0.319 1 77.31 275 GLY A N 1
ATOM 2041 C CA . GLY A 1 275 ? -2.543 24.531 -1.59 1 77.31 275 GLY A CA 1
ATOM 2042 C C . GLY A 1 275 ? -4.051 24.391 -1.464 1 77.31 275 GLY A C 1
ATOM 2043 O O . GLY A 1 275 ? -4.645 24.906 -0.512 1 77.31 275 GLY A O 1
ATOM 2044 N N . SER A 1 276 ? -4.586 23.75 -2.506 1 83.62 276 SER A N 1
ATOM 2045 C CA . SER A 1 276 ? -6.035 23.641 -2.615 1 83.62 276 SER A CA 1
ATOM 2046 C C . SER A 1 276 ? -6.559 22.422 -1.865 1 83.62 276 SER A C 1
ATOM 2048 O O . SER A 1 276 ? -5.777 21.609 -1.375 1 83.62 276 SER A O 1
ATOM 2050 N N . GLY A 1 277 ? -7.875 22.469 -1.647 1 88.69 277 GLY A N 1
ATOM 2051 C CA . GLY A 1 277 ? -8.523 21.359 -0.964 1 88.69 277 GLY A CA 1
ATOM 2052 C C . GLY A 1 277 ? -9.25 21.781 0.299 1 88.69 277 GLY A C 1
ATOM 2053 O O . GLY A 1 277 ? -9.078 22.906 0.775 1 88.69 277 GLY A O 1
ATOM 2054 N N . PRO A 1 278 ? -9.898 20.859 0.833 1 91.38 278 PRO A N 1
ATOM 2055 C CA . PRO A 1 278 ? -10.727 21.203 1.992 1 91.38 278 PRO A CA 1
ATOM 2056 C C . PRO A 1 278 ? -9.906 21.406 3.264 1 91.38 278 PRO A C 1
ATOM 2058 O O . PRO A 1 278 ? -8.938 20.688 3.5 1 91.38 278 PRO A O 1
ATOM 2061 N N . LEU A 1 279 ? -10.203 22.438 3.973 1 94.38 279 LEU A N 1
ATOM 2062 C CA . LEU A 1 279 ? -9.75 22.734 5.324 1 94.38 279 LEU A CA 1
ATOM 2063 C C . LEU A 1 279 ? -10.906 23.219 6.191 1 94.38 279 LEU A C 1
ATOM 2065 O O . LEU A 1 279 ? -11.078 24.422 6.383 1 94.38 279 LEU A O 1
ATOM 2069 N N . PRO A 1 280 ? -11.602 22.281 6.77 1 92.31 280 PRO A N 1
ATOM 2070 C CA . PRO A 1 280 ? -12.898 22.578 7.383 1 92.31 280 PRO A CA 1
ATOM 2071 C C . PRO A 1 280 ? -12.812 23.641 8.477 1 92.31 280 PRO A C 1
ATOM 2073 O O . PRO A 1 280 ? -13.773 24.391 8.68 1 92.31 280 PRO A O 1
ATOM 2076 N N . THR A 1 281 ? -11.727 23.766 9.141 1 95.62 281 THR A N 1
ATOM 2077 C CA . THR A 1 281 ? -11.648 24.672 10.281 1 95.62 281 THR A CA 1
ATOM 2078 C C . THR A 1 281 ? -10.859 25.938 9.922 1 95.62 281 THR A C 1
ATOM 2080 O O . THR A 1 281 ? -10.391 26.656 10.805 1 95.62 281 THR A O 1
ATOM 2083 N N . GLU A 1 282 ? -10.766 26.203 8.648 1 96.19 282 GLU A N 1
ATOM 2084 C CA . GLU A 1 282 ? -9.953 27.328 8.172 1 96.19 282 GLU A CA 1
ATOM 2085 C C . GLU A 1 282 ? -10.477 28.656 8.703 1 96.19 282 GLU A C 1
ATOM 2087 O O . GLU A 1 282 ? -11.664 28.953 8.586 1 96.19 282 GLU A O 1
ATOM 2092 N N . LEU A 1 283 ? -9.562 29.406 9.273 1 96.31 283 LEU A N 1
ATOM 2093 C CA . LEU A 1 283 ? -9.914 30.734 9.75 1 96.31 283 LEU A CA 1
ATOM 2094 C C . LEU A 1 283 ? -10.102 31.703 8.578 1 96.31 283 LEU A C 1
ATOM 2096 O O . LEU A 1 283 ? -9.164 31.938 7.816 1 96.31 283 LEU A O 1
ATOM 2100 N N . GLY A 1 284 ? -11.312 32.188 8.406 1 95.31 284 GLY A N 1
ATOM 2101 C CA . GLY A 1 284 ? -11.625 33.062 7.293 1 95.31 284 GLY A CA 1
ATOM 2102 C C . GLY A 1 284 ? -12.227 32.312 6.109 1 95.31 284 GLY A C 1
ATOM 2103 O O . GLY A 1 284 ? -12.625 32.969 5.125 1 95.31 284 GLY A O 1
ATOM 2104 N N . ALA A 1 285 ? -12.211 31.016 6.137 1 92.56 285 ALA A N 1
ATOM 2105 C CA . ALA A 1 285 ? -12.875 30.156 5.168 1 92.56 285 ALA A CA 1
ATOM 2106 C C . ALA A 1 285 ? -12.523 30.562 3.74 1 92.56 285 ALA A C 1
ATOM 2108 O O . ALA A 1 285 ? -11.344 30.719 3.404 1 92.56 285 ALA A O 1
ATOM 2109 N N . GLY A 1 286 ? -13.516 30.828 2.982 1 92.94 286 GLY A N 1
ATOM 2110 C CA . GLY A 1 286 ? -13.336 31.141 1.57 1 92.94 286 GLY A CA 1
ATOM 2111 C C . GLY A 1 286 ? -12.438 32.344 1.327 1 92.94 286 GLY A C 1
ATOM 2112 O O . GLY A 1 286 ? -11.672 32.375 0.359 1 92.94 286 GLY A O 1
ATOM 2113 N N . ARG A 1 287 ? -12.547 33.312 2.207 1 95.06 287 ARG A N 1
ATOM 2114 C CA . ARG A 1 287 ? -11.703 34.5 2.08 1 95.06 287 ARG A CA 1
ATOM 2115 C C . ARG A 1 287 ? -10.227 34.156 2.23 1 95.06 287 ARG A C 1
ATOM 2117 O O . ARG A 1 287 ? -9.383 34.625 1.477 1 95.06 287 ARG A O 1
ATOM 2124 N N . SER A 1 288 ? -9.969 33.344 3.166 1 95.31 288 SER A N 1
ATOM 2125 C CA . SER A 1 288 ? -8.602 32.906 3.387 1 95.31 288 SER A CA 1
ATOM 2126 C C . SER A 1 288 ? -8.094 32.062 2.211 1 95.31 288 SER A C 1
ATOM 2128 O O . SER A 1 288 ? -6.969 32.25 1.747 1 95.31 288 SER A O 1
ATOM 2130 N N . GLU A 1 289 ? -8.891 31.141 1.755 1 93 289 GLU A N 1
ATOM 2131 C CA . GLU A 1 289 ? -8.523 30.297 0.626 1 93 289 GLU A CA 1
ATOM 2132 C C . GLU A 1 289 ? -8.172 31.141 -0.603 1 93 289 GLU A C 1
ATOM 2134 O O . GLU A 1 289 ? -7.148 30.906 -1.248 1 93 289 GLU A O 1
ATOM 2139 N N . ALA A 1 290 ? -9.016 32.094 -0.916 1 93.44 290 ALA A N 1
ATOM 2140 C CA . ALA A 1 290 ? -8.797 32.938 -2.064 1 93.44 290 ALA A CA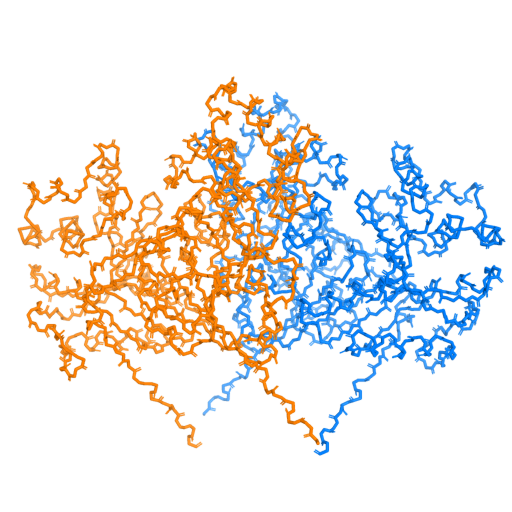 1
ATOM 2141 C C . ALA A 1 290 ? -7.527 33.781 -1.888 1 93.44 290 ALA A C 1
ATOM 2143 O O . ALA A 1 290 ? -6.758 33.969 -2.836 1 93.44 290 ALA A O 1
ATOM 2144 N N . TYR A 1 291 ? -7.391 34.25 -0.722 1 94 291 TYR A N 1
ATOM 2145 C CA . TYR A 1 291 ? -6.219 35.062 -0.41 1 94 291 TYR A CA 1
ATOM 2146 C C . TYR A 1 291 ? -4.934 34.312 -0.66 1 94 291 TYR A C 1
ATOM 2148 O O . TYR A 1 291 ? -4.008 34.812 -1.301 1 94 291 TYR A O 1
ATOM 2156 N N . CYS A 1 292 ? -4.867 33.094 -0.125 1 91.5 292 CYS A N 1
ATOM 2157 C CA . CYS A 1 292 ? -3.668 32.281 -0.256 1 91.5 292 CYS A CA 1
ATOM 2158 C C . CYS A 1 292 ? -3.447 31.859 -1.705 1 91.5 292 CYS A C 1
ATOM 2160 O O . CYS A 1 292 ? -2.309 31.797 -2.17 1 91.5 292 CYS A O 1
ATOM 2162 N N . ALA A 1 293 ? -4.5 31.547 -2.383 1 88.69 293 ALA A N 1
ATOM 2163 C CA . ALA A 1 293 ? -4.406 31.203 -3.797 1 88.69 293 ALA A CA 1
ATOM 2164 C C . ALA A 1 293 ? -3.838 32.344 -4.613 1 88.69 293 ALA A C 1
ATOM 2166 O O . ALA A 1 293 ? -2.979 32.156 -5.477 1 88.69 293 ALA A O 1
ATOM 2167 N N . ASP A 1 294 ? -4.316 33.531 -4.371 1 90.69 294 ASP A N 1
ATOM 2168 C CA . ASP A 1 294 ? -3.84 34.719 -5.059 1 90.69 294 ASP A CA 1
ATOM 2169 C C . ASP A 1 294 ? -2.365 34.969 -4.754 1 90.69 294 ASP A C 1
ATOM 2171 O O . ASP A 1 294 ? -1.592 35.312 -5.648 1 90.69 294 ASP A O 1
ATOM 2175 N N . ALA A 1 295 ? -2.064 34.844 -3.523 1 90.12 295 ALA A N 1
ATOM 2176 C CA . ALA A 1 295 ? -0.675 35.062 -3.117 1 90.12 295 ALA A CA 1
ATOM 2177 C C . ALA A 1 295 ? 0.255 34.094 -3.842 1 90.12 295 ALA A C 1
ATOM 2179 O O . ALA A 1 295 ? 1.344 34.469 -4.277 1 90.12 295 ALA A O 1
ATOM 2180 N N . ALA A 1 296 ? -0.167 32.875 -3.918 1 83.5 296 ALA A N 1
ATOM 2181 C CA . ALA A 1 296 ? 0.628 31.875 -4.613 1 83.5 296 ALA A CA 1
ATOM 2182 C C . ALA A 1 296 ? 0.807 32.25 -6.086 1 83.5 296 ALA A C 1
ATOM 2184 O O . ALA A 1 296 ? 1.907 32.125 -6.629 1 83.5 296 ALA A O 1
ATOM 2185 N N . ARG A 1 297 ? -0.223 32.688 -6.711 1 83.38 297 ARG A N 1
ATOM 2186 C CA . ARG A 1 297 ? -0.202 33.062 -8.117 1 83.38 297 ARG A CA 1
ATOM 2187 C C . ARG A 1 297 ? 0.711 34.25 -8.352 1 83.38 297 ARG A C 1
ATOM 2189 O O . ARG A 1 297 ? 1.379 34.344 -9.383 1 83.38 297 ARG A O 1
ATOM 2196 N N . GLU A 1 298 ? 0.767 35.094 -7.391 1 88.38 298 GLU A N 1
ATOM 2197 C CA . GLU A 1 298 ? 1.493 36.344 -7.527 1 88.38 298 GLU A CA 1
ATOM 2198 C C . GLU A 1 298 ? 2.91 36.25 -6.973 1 88.38 298 GLU A C 1
ATOM 2200 O O . GLU A 1 298 ? 3.697 37.188 -7.066 1 88.38 298 GLU A O 1
ATOM 2205 N N . GLY A 1 299 ? 3.191 35.094 -6.371 1 84.06 299 GLY A N 1
ATOM 2206 C CA . GLY A 1 299 ? 4.512 34.906 -5.797 1 84.06 299 GLY A CA 1
ATOM 2207 C C . GLY A 1 299 ? 4.723 35.656 -4.496 1 84.06 299 GLY A C 1
ATOM 2208 O O . GLY A 1 299 ? 5.844 36.062 -4.18 1 84.06 299 GLY A O 1
ATOM 2209 N N . ARG A 1 300 ? 3.617 36 -3.777 1 88.19 300 ARG A N 1
ATOM 2210 C CA . ARG A 1 300 ? 3.697 36.656 -2.482 1 88.19 300 ARG A CA 1
ATOM 2211 C C . ARG A 1 300 ? 3.846 35.656 -1.353 1 88.19 300 ARG A C 1
ATOM 2213 O O . ARG A 1 300 ? 3.295 34.531 -1.422 1 88.19 300 ARG A O 1
ATOM 2220 N N . GLY A 1 301 ? 4.68 36 -0.363 1 90.19 301 GLY A N 1
ATOM 2221 C CA . GLY A 1 301 ? 4.914 35.125 0.767 1 90.19 301 GLY A CA 1
ATOM 2222 C C . GLY A 1 301 ? 5.148 35.844 2.068 1 90.19 301 GLY A C 1
ATOM 2223 O O . GLY A 1 301 ? 4.523 36.875 2.324 1 90.19 301 GLY A O 1
ATOM 2224 N N . GLY A 1 302 ? 5.898 35.312 2.914 1 89.81 302 GLY A N 1
ATOM 2225 C CA . GLY A 1 302 ? 6.137 35.844 4.242 1 89.81 302 GLY A CA 1
ATOM 2226 C C . GLY A 1 302 ? 6.711 37.25 4.227 1 89.81 302 GLY A C 1
ATOM 2227 O O . GLY A 1 302 ? 6.262 38.094 4.98 1 89.81 302 GLY A O 1
ATOM 2228 N N . ALA A 1 303 ? 7.637 37.438 3.371 1 89.62 303 ALA A N 1
ATOM 2229 C CA . ALA A 1 303 ? 8.281 38.75 3.289 1 89.62 303 ALA A CA 1
ATOM 2230 C C . ALA A 1 303 ? 7.285 39.844 2.869 1 89.62 303 ALA A C 1
ATOM 2232 O O . ALA A 1 303 ? 7.305 40.938 3.398 1 89.62 303 ALA A O 1
ATOM 2233 N N . ASP A 1 304 ? 6.508 39.5 1.95 1 91.69 304 ASP A N 1
ATOM 2234 C CA . ASP A 1 304 ? 5.484 40.438 1.485 1 91.69 304 ASP A CA 1
ATOM 2235 C C . ASP A 1 304 ? 4.496 40.75 2.602 1 91.69 304 ASP A C 1
ATOM 2237 O O . ASP A 1 304 ? 4.148 41.938 2.805 1 91.69 304 ASP A O 1
ATOM 2241 N N . GLU A 1 305 ? 4.031 39.812 3.27 1 93.12 305 GLU A N 1
ATOM 2242 C CA . GLU A 1 305 ? 3.082 40 4.359 1 93.12 305 GLU A CA 1
ATOM 2243 C C . GLU A 1 305 ? 3.713 40.812 5.5 1 93.12 305 GLU A C 1
ATOM 2245 O O . GLU A 1 305 ? 3.064 41.688 6.086 1 93.12 305 GLU A O 1
ATOM 2250 N N . ALA A 1 306 ? 4.93 40.531 5.805 1 92.75 306 ALA A N 1
ATOM 2251 C CA . ALA A 1 306 ? 5.629 41.219 6.883 1 92.75 306 ALA A CA 1
ATOM 2252 C C . ALA A 1 306 ? 5.789 42.719 6.566 1 92.75 306 ALA A C 1
ATOM 2254 O O . ALA A 1 306 ? 5.785 43.531 7.473 1 92.75 306 ALA A O 1
ATOM 2255 N N . ALA A 1 307 ? 5.914 43.031 5.344 1 93.94 307 ALA A N 1
ATOM 2256 C CA . ALA A 1 307 ? 6.105 44.406 4.918 1 93.94 307 ALA A CA 1
ATOM 2257 C C . ALA A 1 307 ? 4.789 45.188 4.965 1 93.94 307 ALA A C 1
ATOM 2259 O O . ALA A 1 307 ? 4.785 46.406 5.148 1 93.94 307 ALA A O 1
ATOM 2260 N N . ARG A 1 308 ? 3.711 44.469 4.867 1 94 308 ARG A N 1
ATOM 2261 C CA . ARG A 1 308 ? 2.443 45.156 4.629 1 94 308 ARG A CA 1
ATOM 2262 C C . ARG A 1 308 ? 1.536 45.062 5.852 1 94 308 ARG A C 1
ATOM 2264 O O . ARG A 1 308 ? 0.629 45.875 6.02 1 94 308 ARG A O 1
ATOM 2271 N N . LEU A 1 309 ? 1.762 44.062 6.621 1 95.06 309 LEU A N 1
ATOM 2272 C CA . LEU A 1 309 ? 0.783 43.781 7.664 1 95.06 309 LEU A CA 1
ATOM 2273 C C . LEU A 1 309 ? 1.449 43.719 9.039 1 95.06 309 LEU A C 1
ATOM 2275 O O . LEU A 1 309 ? 2.639 43.406 9.141 1 95.06 309 LEU A O 1
ATOM 2279 N N . ASP A 1 310 ? 0.661 44.094 10.062 1 96.38 310 ASP A N 1
ATOM 2280 C CA . ASP A 1 310 ? 1.036 43.938 11.461 1 96.38 310 ASP A CA 1
ATOM 2281 C C . ASP A 1 310 ? 0.193 42.844 12.133 1 96.38 310 ASP A C 1
ATOM 2283 O O . ASP A 1 310 ? -0.99 43.062 12.414 1 96.38 310 ASP A O 1
ATOM 2287 N N . PRO A 1 311 ? 0.814 41.75 12.492 1 96.25 311 PRO A N 1
ATOM 2288 C CA . PRO A 1 311 ? 0.028 40.625 13.031 1 96.25 311 PRO A CA 1
ATOM 2289 C C . PRO A 1 311 ? -0.686 40.969 14.336 1 96.25 311 PRO A C 1
ATOM 2291 O O . PRO A 1 311 ? -1.782 40.469 14.602 1 96.25 311 PRO A O 1
ATOM 2294 N N . LEU A 1 312 ? -0.115 41.844 15.172 1 94.81 312 LEU A N 1
ATOM 2295 C CA . LEU A 1 312 ? -0.762 42.219 16.422 1 94.81 312 LEU A CA 1
ATOM 2296 C C . LEU A 1 312 ? -2.012 43.062 16.156 1 94.81 312 LEU A C 1
ATOM 2298 O O . LEU A 1 312 ? -3.02 42.906 16.844 1 94.81 312 LEU A O 1
ATOM 2302 N N . ALA A 1 313 ? -1.896 43.875 15.18 1 95.88 313 ALA A N 1
ATOM 2303 C CA . ALA A 1 313 ? -3.062 44.656 14.781 1 95.88 313 ALA A CA 1
ATOM 2304 C C . ALA A 1 313 ? -4.16 43.781 14.219 1 95.88 313 ALA A C 1
ATOM 2306 O O . ALA A 1 313 ? -5.348 44 14.461 1 95.88 313 ALA A O 1
ATOM 2307 N N . LEU A 1 314 ? -3.754 42.781 13.469 1 96.5 314 LEU A N 1
ATOM 2308 C CA . LEU A 1 314 ? -4.703 41.844 12.891 1 96.5 314 LEU A CA 1
ATOM 2309 C C . LEU A 1 314 ? -5.434 41.062 13.977 1 96.5 314 LEU A C 1
ATOM 2311 O O . LEU A 1 314 ? -6.637 40.812 13.867 1 96.5 314 LEU A O 1
ATOM 2315 N N . LEU A 1 315 ? -4.766 40.688 14.984 1 95.56 315 LEU A N 1
ATOM 2316 C CA . LEU A 1 315 ? -5.375 39.938 16.094 1 95.56 315 LEU A CA 1
ATOM 2317 C C . LEU A 1 315 ? -6.414 40.812 16.812 1 95.56 315 LEU A C 1
ATOM 2319 O O . LEU A 1 315 ? -7.414 40.281 17.297 1 95.56 315 LEU A O 1
ATOM 2323 N N . ALA A 1 316 ? -6.148 42.031 16.844 1 91.88 316 ALA A N 1
ATOM 2324 C CA . ALA A 1 316 ? -7.039 42.969 17.547 1 91.88 316 ALA A CA 1
ATOM 2325 C C . ALA A 1 316 ? -8.336 43.156 16.766 1 91.88 316 ALA A C 1
ATOM 2327 O O . ALA A 1 316 ? -9.367 43.5 17.344 1 91.88 316 ALA A O 1
ATOM 2328 N N . GLU A 1 317 ? -8.336 42.938 15.484 1 86.69 317 GLU A N 1
ATOM 2329 C CA . GLU A 1 317 ? -9.5 43.125 14.625 1 86.69 317 GLU A CA 1
ATOM 2330 C C . GLU A 1 317 ? -10.562 42.062 14.914 1 86.69 317 GLU A C 1
ATOM 2332 O O . GLU A 1 317 ? -11.734 42.25 14.594 1 86.69 317 GLU A O 1
ATOM 2337 N N . ALA A 1 318 ? -10.188 41 15.398 1 79.25 318 ALA A N 1
ATOM 2338 C CA . ALA A 1 318 ? -11.016 39.938 15.984 1 79.25 318 ALA A CA 1
ATOM 2339 C C . ALA A 1 318 ? -11.875 39.25 14.914 1 79.25 318 ALA A C 1
ATOM 2341 O O . ALA A 1 318 ? -12.977 38.812 15.203 1 79.25 318 ALA A O 1
ATOM 2342 N N . ASP A 1 319 ? -11.555 39.375 13.656 1 91.44 319 ASP A N 1
ATOM 2343 C CA . ASP A 1 319 ? -12.258 38.531 12.719 1 91.44 319 ASP A CA 1
ATOM 2344 C C . ASP A 1 319 ? -11.406 37.312 12.359 1 91.44 319 ASP A C 1
ATOM 2346 O O . ASP A 1 319 ? -10.18 37.344 12.414 1 91.44 319 ASP A O 1
ATOM 2350 N N . GLU A 1 320 ? -12.078 36.312 11.906 1 94.12 320 GLU A N 1
ATOM 2351 C CA . GLU A 1 320 ? -11.422 35 11.734 1 94.12 320 GLU A CA 1
ATOM 2352 C C . GLU A 1 320 ? -10.328 35.062 10.672 1 94.12 320 GLU A C 1
ATOM 2354 O O . GLU A 1 320 ? -9.273 34.438 10.82 1 94.12 320 GLU A O 1
ATOM 2359 N N . PHE A 1 321 ? -10.633 35.781 9.602 1 96.56 321 PHE A N 1
ATOM 2360 C CA . PHE A 1 321 ? -9.648 35.906 8.531 1 96.56 321 PHE A CA 1
ATOM 2361 C C . PHE A 1 321 ? -8.375 36.562 9.039 1 96.56 321 PHE A C 1
ATOM 2363 O O . PHE A 1 321 ? -7.273 36.062 8.82 1 96.56 321 PHE A O 1
ATOM 2370 N N . SER A 1 322 ? -8.523 37.688 9.688 1 96.38 322 SER A N 1
ATOM 2371 C CA . SER A 1 322 ? -7.395 38.438 10.227 1 96.38 322 SER A CA 1
ATOM 2372 C C . SER A 1 322 ? -6.625 37.594 11.25 1 96.38 322 SER A C 1
ATOM 2374 O O . SER A 1 322 ? -5.395 37.625 11.273 1 96.38 322 SER A O 1
ATOM 2376 N N . ILE A 1 323 ? -7.305 36.938 12.031 1 96.19 323 ILE A N 1
ATOM 2377 C CA . ILE A 1 323 ? -6.676 36.062 13.039 1 96.19 323 ILE A CA 1
ATOM 2378 C C . ILE A 1 323 ? -5.852 35 12.352 1 96.19 323 ILE A C 1
ATOM 2380 O O . ILE A 1 323 ? -4.715 34.719 12.75 1 96.19 323 ILE A O 1
ATOM 2384 N N . GLY A 1 324 ? -6.41 34.406 11.305 1 96.88 324 GLY A N 1
ATOM 2385 C CA . GLY A 1 324 ? -5.691 33.406 10.547 1 96.88 324 GLY A CA 1
ATOM 2386 C C . GLY A 1 324 ? -4.395 33.906 9.945 1 96.88 324 GLY A C 1
ATOM 2387 O O . GLY A 1 324 ? -3.357 33.25 10.031 1 96.88 324 GLY A O 1
ATOM 2388 N N . VAL A 1 325 ? -4.488 35.062 9.391 1 96.5 325 VAL A N 1
ATOM 2389 C CA . VAL A 1 325 ? -3.311 35.688 8.789 1 96.5 325 VAL A CA 1
ATOM 2390 C C . VAL A 1 325 ? -2.271 35.969 9.867 1 96.5 325 VAL A C 1
ATOM 2392 O O . VAL A 1 325 ? -1.08 35.719 9.68 1 96.5 325 VAL A O 1
ATOM 2395 N N . ALA A 1 326 ? -2.697 36.5 10.961 1 96.88 326 ALA A N 1
ATOM 2396 C CA . ALA A 1 326 ? -1.797 36.812 12.062 1 96.88 326 ALA A CA 1
ATOM 2397 C C . ALA A 1 326 ? -1.083 35.594 12.586 1 96.88 326 ALA A C 1
ATOM 2399 O O . ALA A 1 326 ? 0.13 35.594 12.805 1 96.88 326 ALA A O 1
ATOM 2400 N N . ILE A 1 327 ? -1.818 34.562 12.781 1 96.25 327 ILE A N 1
ATOM 2401 C C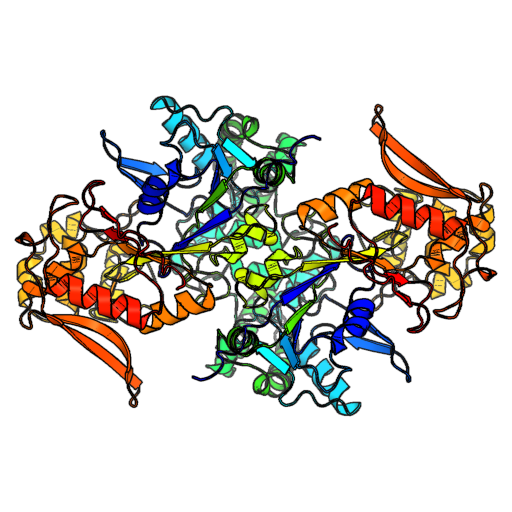A . ILE A 1 327 ? -1.241 33.312 13.289 1 96.25 327 ILE A CA 1
ATOM 2402 C C . ILE A 1 327 ? -0.23 32.781 12.281 1 96.25 327 ILE A C 1
ATOM 2404 O O . ILE A 1 327 ? 0.848 32.312 12.664 1 96.25 327 ILE A O 1
ATOM 2408 N N . ARG A 1 328 ? -0.567 32.75 11 1 96.06 328 ARG A N 1
ATOM 2409 C CA . ARG A 1 328 ? 0.365 32.344 9.961 1 96.06 328 ARG A CA 1
ATOM 2410 C C . ARG A 1 328 ? 1.685 33.094 10.062 1 96.06 328 ARG A C 1
ATOM 2412 O O . ARG A 1 328 ? 2.758 32.5 10.031 1 96.06 328 ARG A O 1
ATOM 2419 N N . MET A 1 329 ? 1.582 34.406 10.211 1 95.12 329 MET A N 1
ATOM 2420 C CA . MET A 1 329 ? 2.76 35.281 10.289 1 95.12 329 MET A CA 1
ATOM 2421 C C . MET A 1 329 ? 3.58 34.969 11.539 1 95.12 329 MET A C 1
ATOM 2423 O O . MET A 1 329 ? 4.797 34.781 11.461 1 95.12 329 MET A O 1
ATOM 2427 N N . LEU A 1 330 ? 2.953 34.875 12.648 1 93.5 330 LEU A N 1
ATOM 2428 C CA . LEU A 1 330 ? 3.629 34.719 13.93 1 93.5 330 LEU A CA 1
ATOM 2429 C C . LEU A 1 330 ? 4.242 33.312 14.047 1 93.5 330 LEU A C 1
ATOM 2431 O O . LEU A 1 330 ? 5.262 33.156 14.711 1 93.5 330 LEU A O 1
ATOM 2435 N N . SER A 1 331 ? 3.605 32.344 13.43 1 92.25 331 SER A N 1
ATOM 2436 C CA . SER A 1 331 ? 4.078 30.984 13.516 1 92.25 331 SER A CA 1
ATOM 2437 C C . SER A 1 331 ? 4.938 30.609 12.312 1 92.25 331 SER A C 1
ATOM 2439 O O . SER A 1 331 ? 5.398 29.484 12.195 1 92.25 331 SER A O 1
ATOM 2441 N N . ASN A 1 332 ? 5.121 31.469 11.391 1 89.44 332 ASN A N 1
ATOM 2442 C CA . ASN A 1 332 ? 5.934 31.281 10.195 1 89.44 332 ASN A CA 1
ATOM 2443 C C . ASN A 1 332 ? 5.438 30.109 9.359 1 89.44 332 ASN A C 1
ATOM 2445 O O . ASN A 1 332 ? 6.203 29.188 9.039 1 89.44 332 ASN A O 1
ATOM 2449 N N . GLU A 1 333 ? 4.168 30.094 9.078 1 91.94 333 GLU A N 1
ATOM 2450 C CA . GLU A 1 333 ? 3.539 29.031 8.297 1 91.94 333 GLU A CA 1
ATOM 2451 C C . GLU A 1 333 ? 3.6 29.328 6.805 1 91.94 333 GLU A C 1
ATOM 2453 O O . GLU A 1 333 ? 2.572 29.594 6.176 1 91.94 333 GLU A O 1
ATOM 2458 N N . TYR A 1 334 ? 4.77 29.172 6.277 1 86.94 334 TYR A N 1
ATOM 2459 C CA . TYR A 1 334 ? 5.059 29.344 4.859 1 86.94 334 TYR A CA 1
ATOM 2460 C C . TYR A 1 334 ? 5.777 28.125 4.289 1 86.94 334 TYR A C 1
ATOM 2462 O O . TYR A 1 334 ? 6.523 27.453 5 1 86.94 334 TYR A O 1
ATOM 2470 N N . GLY A 1 335 ? 5.473 27.812 3.051 1 76 335 GLY A N 1
ATOM 2471 C CA . GLY A 1 335 ? 6.16 26.703 2.42 1 76 335 GLY A CA 1
ATOM 2472 C C . GLY A 1 335 ? 7.672 26.828 2.463 1 76 335 GLY A C 1
ATOM 2473 O O . GLY A 1 335 ? 8.211 27.922 2.236 1 76 335 GLY A O 1
ATOM 2474 N N . THR A 1 336 ? 8.438 25.797 2.775 1 65.75 336 THR A N 1
ATOM 2475 C CA . THR A 1 336 ? 9.891 25.797 2.893 1 65.75 336 THR A CA 1
ATOM 2476 C C . THR A 1 336 ? 10.539 26.078 1.538 1 65.75 336 THR A C 1
ATOM 2478 O O . THR A 1 336 ? 11.484 26.859 1.446 1 65.75 336 THR A O 1
ATOM 2481 N N . GLY A 1 337 ? 10.047 25.531 0.489 1 61.69 337 GLY A N 1
ATOM 2482 C CA . GLY A 1 337 ? 10.617 25.703 -0.838 1 61.69 337 GLY A CA 1
ATOM 2483 C C . GLY A 1 337 ? 10 26.859 -1.606 1 61.69 337 GLY A C 1
ATOM 2484 O O . GLY A 1 337 ? 10.711 27.719 -2.109 1 61.69 337 GLY A O 1
ATOM 2485 N N . THR A 1 338 ? 8.727 27.031 -1.497 1 63.97 338 THR A N 1
ATOM 2486 C CA . THR A 1 338 ? 7.996 27.938 -2.379 1 63.97 338 THR A CA 1
ATOM 2487 C C . THR A 1 338 ? 7.789 29.297 -1.712 1 63.97 338 THR A C 1
ATOM 2489 O O . THR A 1 338 ? 7.562 30.297 -2.393 1 63.97 338 THR A O 1
ATOM 2492 N N . GLY A 1 339 ? 7.809 29.25 -0.379 1 75.25 339 GLY A N 1
ATOM 2493 C CA . GLY A 1 339 ? 7.504 30.453 0.364 1 75.25 339 GLY A CA 1
ATOM 2494 C C . GLY A 1 339 ? 6.027 30.812 0.35 1 75.25 339 GLY A C 1
ATOM 2495 O O . GLY A 1 339 ? 5.621 31.828 0.917 1 75.25 339 GLY A O 1
ATOM 2496 N N . ARG A 1 340 ? 5.191 29.953 -0.247 1 81.19 340 ARG A N 1
ATOM 2497 C CA . ARG A 1 340 ? 3.754 30.172 -0.33 1 81.19 340 ARG A CA 1
ATOM 2498 C C . ARG A 1 340 ? 3.117 30.172 1.056 1 81.19 340 ARG A C 1
ATOM 2500 O O . ARG A 1 340 ? 3.504 29.375 1.918 1 81.19 340 ARG A O 1
ATOM 2507 N N . PRO A 1 341 ? 2.15 31.141 1.179 1 91.5 341 PRO A N 1
ATOM 2508 C CA . PRO A 1 341 ? 1.465 31.109 2.473 1 91.5 341 PRO A CA 1
ATOM 2509 C C . PRO A 1 341 ? 0.606 29.859 2.66 1 91.5 341 PRO A C 1
ATOM 2511 O O . PRO A 1 341 ? -0.137 29.484 1.755 1 91.5 341 PRO A O 1
ATOM 2514 N N . ARG A 1 342 ? 0.718 29.281 3.82 1 92.75 342 ARG A N 1
ATOM 2515 C CA . ARG A 1 342 ? -0.16 28.172 4.172 1 92.75 342 ARG A CA 1
ATOM 2516 C C . ARG A 1 342 ? -1.511 28.688 4.668 1 92.75 342 ARG A C 1
ATOM 2518 O O . ARG A 1 342 ? -1.589 29.734 5.312 1 92.75 342 ARG A O 1
ATOM 2525 N N . ARG A 1 343 ? -2.504 27.969 4.32 1 94.81 343 ARG A N 1
ATOM 2526 C CA . ARG A 1 343 ? -3.811 28.172 4.941 1 94.81 343 ARG A CA 1
ATOM 2527 C C . ARG A 1 343 ? -3.814 27.688 6.383 1 94.81 343 ARG A C 1
ATOM 2529 O O . ARG A 1 343 ? -3.219 26.656 6.695 1 94.81 343 ARG A O 1
ATOM 2536 N N . VAL A 1 344 ? -4.465 28.469 7.23 1 96.81 344 VAL A N 1
ATOM 2537 C CA . VAL A 1 344 ? -4.398 28.172 8.656 1 96.81 344 VAL A CA 1
ATOM 2538 C C . VAL A 1 344 ? -5.809 27.953 9.203 1 96.81 344 VAL A C 1
ATOM 2540 O O . VAL A 1 344 ? -6.742 28.656 8.82 1 96.81 344 VAL A O 1
ATOM 2543 N N . GLY A 1 345 ? -5.926 26.953 10.055 1 96.69 345 GLY A N 1
ATOM 2544 C CA . GLY A 1 345 ? -7.195 26.656 10.695 1 96.69 345 GLY A CA 1
ATOM 2545 C C . GLY A 1 345 ? -7.055 26.25 12.141 1 96.69 345 GLY A C 1
ATOM 2546 O O . GLY A 1 345 ? -5.938 26.109 12.648 1 96.69 345 GLY A O 1
ATOM 2547 N N . LEU A 1 346 ? -8.227 26.125 12.805 1 97 346 LEU A N 1
ATOM 2548 C CA . LEU A 1 346 ? -8.273 25.688 14.195 1 97 346 LEU A CA 1
ATOM 2549 C C . LEU A 1 346 ? -7.973 24.188 14.297 1 97 346 LEU A C 1
ATOM 2551 O O . LEU A 1 346 ? -8.148 23.453 13.328 1 97 346 LEU A O 1
ATOM 2555 N N . LEU A 1 347 ? -7.484 23.828 15.492 1 97.69 347 LEU A N 1
ATOM 2556 C CA . LEU A 1 347 ? -7.305 22.406 15.758 1 97.69 347 LEU A CA 1
ATOM 2557 C C . LEU A 1 347 ? -8.633 21.656 15.664 1 97.69 347 LEU A C 1
ATOM 2559 O O . LEU A 1 347 ? -9.586 22 16.359 1 97.69 347 LEU A O 1
ATOM 2563 N N . ASP A 1 348 ? -8.688 20.719 14.812 1 96.69 348 ASP A N 1
ATOM 2564 C CA . ASP A 1 348 ? -9.867 19.891 14.617 1 96.69 348 ASP A CA 1
ATOM 2565 C C . ASP A 1 348 ? -9.727 18.562 15.375 1 96.69 348 ASP A C 1
ATOM 2567 O O . ASP A 1 348 ? -9.289 17.562 14.805 1 96.69 348 ASP A O 1
ATOM 2571 N N . VAL A 1 349 ? -10.242 18.516 16.547 1 97.62 349 VAL A N 1
ATOM 2572 C CA . VAL A 1 349 ? -10.031 17.375 17.438 1 97.62 349 VAL A CA 1
ATOM 2573 C C . VAL A 1 349 ? -10.844 16.172 16.969 1 97.62 349 VAL A C 1
ATOM 2575 O O . VAL A 1 349 ? -10.414 15.031 17.094 1 97.62 349 VAL A O 1
ATOM 2578 N N . ALA A 1 350 ? -12.023 16.422 16.438 1 95.69 350 ALA A N 1
ATOM 2579 C CA . ALA A 1 350 ? -12.828 15.32 15.914 1 95.69 350 ALA A CA 1
ATOM 2580 C C . ALA A 1 350 ? -12.102 14.617 14.766 1 95.69 350 ALA A C 1
ATOM 2582 O O . ALA A 1 350 ? -12.078 13.383 14.703 1 95.69 350 ALA A O 1
ATOM 2583 N N . GLN A 1 351 ? -11.547 15.383 13.867 1 95.62 351 GLN A N 1
ATOM 2584 C CA . GLN A 1 351 ? -10.781 14.82 12.75 1 95.62 351 GLN A CA 1
ATOM 2585 C C . GLN A 1 351 ? -9.539 14.086 13.25 1 95.62 351 GLN A C 1
ATOM 2587 O O . GLN A 1 351 ? -9.203 13.016 12.742 1 95.62 351 GLN A O 1
ATOM 2592 N N . LEU A 1 352 ? -8.883 14.68 14.203 1 97.88 352 LEU A N 1
ATOM 2593 C CA . LEU A 1 352 ? -7.691 14.07 14.781 1 97.88 352 LEU A CA 1
ATOM 2594 C C . LEU A 1 352 ? -8.031 12.734 15.445 1 97.88 352 LEU A C 1
ATOM 2596 O O . LEU A 1 352 ? -7.297 11.758 15.305 1 97.88 352 LEU A O 1
ATOM 2600 N N . ARG A 1 353 ? -9.148 12.719 16.203 1 97.62 353 ARG A N 1
ATOM 2601 C CA . ARG A 1 353 ? -9.609 11.5 16.859 1 97.62 353 ARG A CA 1
ATOM 2602 C C . ARG A 1 353 ? -9.867 10.391 15.844 1 97.62 353 ARG A C 1
ATOM 2604 O O . ARG A 1 353 ? -9.484 9.242 16.062 1 97.62 353 ARG A O 1
ATOM 2611 N N . LEU A 1 354 ? -10.461 10.742 14.781 1 96.56 354 LEU A N 1
ATOM 2612 C CA . LEU A 1 354 ? -10.727 9.766 13.727 1 96.56 354 LEU A CA 1
ATOM 2613 C C . LEU A 1 354 ? -9.43 9.242 13.125 1 96.56 354 LEU A C 1
ATOM 2615 O O . LEU A 1 354 ? -9.281 8.039 12.891 1 96.56 354 LEU A O 1
ATOM 2619 N N . ALA A 1 355 ? -8.492 10.141 12.859 1 97.81 355 ALA A N 1
ATOM 2620 C CA . ALA A 1 355 ? -7.203 9.742 12.312 1 97.81 355 ALA A CA 1
ATOM 2621 C C . ALA A 1 355 ? -6.477 8.789 13.25 1 97.81 355 ALA A C 1
ATOM 2623 O O . ALA A 1 355 ? -5.895 7.793 12.812 1 97.81 355 ALA A O 1
ATOM 2624 N N . VAL A 1 356 ? -6.547 9.07 14.531 1 98.38 356 VAL A N 1
ATOM 2625 C CA . VAL A 1 356 ? -5.898 8.258 15.555 1 98.38 356 VAL A CA 1
ATOM 2626 C C . VAL A 1 356 ? -6.48 6.844 15.523 1 98.38 356 VAL A C 1
ATOM 2628 O O . VAL A 1 356 ? -5.734 5.859 15.578 1 98.38 356 VAL A O 1
ATOM 2631 N N . ARG A 1 357 ? -7.758 6.738 15.391 1 97.25 357 ARG A N 1
ATOM 2632 C CA . ARG A 1 357 ? -8.43 5.441 15.375 1 97.25 357 ARG A CA 1
ATOM 2633 C C . ARG A 1 357 ? -8.141 4.684 14.086 1 97.25 357 ARG A C 1
ATOM 2635 O O . ARG A 1 357 ? -7.727 3.523 14.117 1 97.25 357 ARG A O 1
ATOM 2642 N N . GLN A 1 358 ? -8.289 5.355 12.992 1 97.25 358 GLN A N 1
ATOM 2643 C CA . GLN A 1 358 ? -8.125 4.746 11.672 1 97.25 358 GLN A CA 1
ATOM 2644 C C . GLN A 1 358 ? -6.707 4.219 11.484 1 97.25 358 GLN A C 1
ATOM 2646 O O . GLN A 1 358 ? -6.5 3.203 10.82 1 97.25 358 GLN A O 1
ATOM 2651 N N . CYS A 1 359 ? -5.77 4.879 12.125 1 98.06 359 CYS A N 1
ATOM 2652 C CA . CYS A 1 359 ? -4.359 4.578 11.891 1 98.06 359 CYS A CA 1
ATOM 2653 C C . CYS A 1 359 ? -3.793 3.705 13 1 98.06 359 CYS A C 1
ATOM 2655 O O . CYS A 1 359 ? -2.635 3.289 12.945 1 98.06 359 CYS A O 1
ATOM 2657 N N . GLY A 1 360 ? -4.547 3.395 13.984 1 98.19 360 GLY A N 1
ATOM 2658 C CA . GLY A 1 360 ? -4.039 2.613 15.102 1 98.19 360 GLY A CA 1
ATOM 2659 C C . GLY A 1 360 ? -2.91 3.301 15.852 1 98.19 360 GLY A C 1
ATOM 2660 O O . GLY A 1 360 ? -1.913 2.666 16.203 1 98.19 360 GLY A O 1
ATOM 2661 N N . VAL A 1 361 ? -3.035 4.605 16.109 1 98.69 361 VAL A N 1
ATOM 2662 C CA . VAL A 1 361 ? -1.987 5.398 16.734 1 98.69 361 VAL A CA 1
ATOM 2663 C C . VAL A 1 361 ? -1.929 5.078 18.234 1 98.69 361 VAL A C 1
ATOM 2665 O O . VAL A 1 361 ? -2.965 4.984 18.891 1 98.69 361 VAL A O 1
ATOM 2668 N N . ASP A 1 362 ? -0.708 4.953 18.734 1 98.44 362 ASP A N 1
ATOM 2669 C CA . ASP A 1 362 ? -0.515 4.598 20.141 1 98.44 362 ASP A CA 1
ATOM 2670 C C . ASP A 1 362 ? -0.204 5.832 20.984 1 98.44 362 ASP A C 1
ATOM 2672 O O . ASP A 1 362 ? -0.579 5.902 22.156 1 98.44 362 ASP A O 1
ATOM 2676 N N . GLU A 1 363 ? 0.507 6.758 20.438 1 98.31 363 GLU A N 1
ATOM 2677 C CA . GLU A 1 363 ? 0.902 7.984 21.141 1 98.31 363 GLU A CA 1
ATOM 2678 C C . GLU A 1 363 ? 1.032 9.148 20.156 1 98.31 363 GLU A C 1
ATOM 2680 O O . GLU A 1 363 ? 1.214 8.945 18.953 1 98.31 363 GLU A O 1
ATOM 2685 N N . VAL A 1 364 ? 0.929 10.383 20.734 1 98.56 364 VAL A N 1
ATOM 2686 C CA . VAL A 1 364 ? 0.871 11.547 19.859 1 98.56 364 VAL A CA 1
ATOM 2687 C C . VAL A 1 364 ? 1.873 12.602 20.344 1 98.56 364 VAL A C 1
ATOM 2689 O O . VAL A 1 364 ? 2.057 12.789 21.547 1 98.56 364 VAL A O 1
ATOM 2692 N N . TYR A 1 365 ? 2.582 13.188 19.438 1 98.31 365 TYR A N 1
ATOM 2693 C CA . TYR A 1 365 ? 3.342 14.414 19.625 1 98.31 365 TYR A CA 1
ATOM 2694 C C . TYR A 1 365 ? 2.6 15.617 19.047 1 98.31 365 TYR A C 1
ATOM 2696 O O . TYR A 1 365 ? 2.086 15.555 17.938 1 98.31 365 TYR A O 1
ATOM 2704 N N . LEU A 1 366 ? 2.49 16.656 19.828 1 98.19 366 LEU A N 1
ATOM 2705 C CA . LEU A 1 366 ? 1.785 17.859 19.391 1 98.19 366 LEU A CA 1
ATOM 2706 C C . LEU A 1 366 ? 2.742 19.047 19.281 1 98.19 366 LEU A C 1
ATOM 2708 O O . LEU A 1 366 ? 3.18 19.594 20.297 1 98.19 366 LEU A O 1
ATOM 2712 N N . ASN A 1 367 ? 2.994 19.438 18.062 1 96.25 367 ASN A N 1
ATOM 2713 C CA . ASN A 1 367 ? 3.891 20.562 17.812 1 96.25 367 ASN A CA 1
ATOM 2714 C C . ASN A 1 367 ? 3.127 21.875 17.734 1 96.25 367 ASN A C 1
ATOM 2716 O O . ASN A 1 367 ? 1.896 21.891 17.75 1 96.25 367 ASN A O 1
ATOM 2720 N N . LYS A 1 368 ? 3.852 23.016 17.797 1 96.12 368 LYS A N 1
ATOM 2721 C CA . LYS A 1 368 ? 3.367 24.375 17.594 1 96.12 368 LYS A CA 1
ATOM 2722 C C . LYS A 1 368 ? 2.387 24.781 18.703 1 96.12 368 LYS A C 1
ATOM 2724 O O . LYS A 1 368 ? 1.419 25.5 18.438 1 96.12 368 LYS A O 1
ATOM 2729 N N . CYS A 1 369 ? 2.588 24.281 19.828 1 96.81 369 CYS A N 1
ATOM 2730 C CA . CYS A 1 369 ? 1.75 24.703 20.953 1 96.81 369 CYS A CA 1
ATOM 2731 C C . CYS A 1 369 ? 1.994 26.172 21.297 1 96.81 369 CYS A C 1
ATOM 2733 O O . CYS A 1 369 ? 1.115 26.828 21.844 1 96.81 369 CYS A O 1
ATOM 2735 N N . ASP A 1 370 ? 3.148 26.656 20.984 1 95.06 370 ASP A N 1
ATOM 2736 C CA . ASP A 1 370 ? 3.492 28.062 21.203 1 95.06 370 ASP A CA 1
ATOM 2737 C C . ASP A 1 370 ? 2.582 28.984 20.406 1 95.06 370 ASP A C 1
ATOM 2739 O O . ASP A 1 370 ? 2.301 30.109 20.828 1 95.06 370 ASP A O 1
ATOM 2743 N N . SER A 1 371 ? 2.102 28.531 19.266 1 95.81 371 SER A N 1
ATOM 2744 C CA . SER A 1 371 ? 1.268 29.344 18.391 1 95.81 371 SER A CA 1
ATOM 2745 C C . SER A 1 371 ? -0.063 29.688 19.047 1 95.81 371 SER A C 1
ATOM 2747 O O . SER A 1 371 ? -0.716 30.656 18.688 1 95.81 371 SER A O 1
ATOM 2749 N N . LEU A 1 372 ? -0.466 28.938 20.016 1 97.19 372 LEU A N 1
ATOM 2750 C CA . LEU A 1 372 ? -1.739 29.141 20.688 1 97.19 372 LEU A CA 1
ATOM 2751 C C . LEU A 1 372 ? -1.711 30.422 21.516 1 97.19 372 LEU A C 1
ATOM 2753 O O . LEU A 1 372 ? -2.762 30.969 21.875 1 97.19 372 LEU A O 1
ATOM 2757 N N . ALA A 1 373 ? -0.558 30.922 21.812 1 96.56 373 ALA A N 1
ATOM 2758 C CA . ALA A 1 373 ? -0.421 32.125 22.641 1 96.56 373 ALA A CA 1
ATOM 2759 C C . ALA A 1 373 ? -0.987 33.344 21.906 1 96.56 373 ALA A C 1
ATOM 2761 O O . ALA A 1 373 ? -1.337 34.344 22.547 1 96.56 373 ALA A O 1
ATOM 2762 N N . ALA A 1 374 ? -1.088 33.219 20.609 1 96.06 374 ALA A N 1
ATOM 2763 C CA . ALA A 1 374 ? -1.628 34.344 19.812 1 96.06 374 ALA A CA 1
ATOM 2764 C C . ALA A 1 374 ? -3.049 34.688 20.234 1 96.06 374 ALA A C 1
ATOM 2766 O O . ALA A 1 374 ? -3.459 35.844 20.172 1 96.06 374 ALA A O 1
ATOM 2767 N N . PHE A 1 375 ? -3.738 33.75 20.734 1 96.44 375 PHE A N 1
ATOM 2768 C CA . PHE A 1 375 ? -5.141 33.938 21.094 1 96.44 375 PHE A CA 1
ATOM 2769 C C . PHE A 1 375 ? -5.273 34.844 22.328 1 96.44 375 PHE A C 1
ATOM 2771 O O . PHE A 1 375 ? -6.352 35.344 22.594 1 96.44 375 PHE A O 1
ATOM 2778 N N . ASP A 1 376 ? -4.211 34.969 23.062 1 96.38 376 ASP A N 1
ATOM 2779 C CA . ASP A 1 376 ? -4.223 35.844 24.234 1 96.38 376 ASP A CA 1
ATOM 2780 C C . ASP A 1 376 ? -4.391 37.312 23.812 1 96.38 376 ASP A C 1
ATOM 2782 O O . ASP A 1 376 ? -4.793 38.156 24.625 1 96.38 376 ASP A O 1
ATOM 2786 N N . ARG A 1 377 ? -4.09 37.594 22.594 1 95.06 377 ARG A N 1
ATOM 2787 C CA . ARG A 1 377 ? -4.133 38.969 22.094 1 95.06 377 ARG A CA 1
ATOM 2788 C C . ARG A 1 377 ? -5.426 39.25 21.328 1 95.06 377 ARG A C 1
ATOM 2790 O O . ARG A 1 377 ? -5.629 40.344 20.797 1 95.06 377 ARG A O 1
ATOM 2797 N N . THR A 1 378 ? -6.246 38.25 21.219 1 95.19 378 THR A N 1
ATOM 2798 C CA . THR A 1 378 ? -7.555 38.438 20.594 1 95.19 378 THR A CA 1
ATOM 2799 C C . THR A 1 378 ? -8.531 39.062 21.594 1 95.19 378 THR A C 1
ATOM 2801 O O . THR A 1 378 ? -8.242 39.125 22.797 1 95.19 378 THR A O 1
ATOM 2804 N N . ARG A 1 379 ? -9.688 39.5 21.109 1 92.06 379 ARG A N 1
ATOM 2805 C CA . ARG A 1 379 ? -10.703 40.125 21.969 1 92.06 379 ARG A CA 1
ATOM 2806 C C . ARG A 1 379 ? -11.25 39.125 22.984 1 92.06 379 ARG A C 1
ATOM 2808 O O . ARG A 1 379 ? -11.461 39.469 24.141 1 92.06 379 ARG A O 1
ATOM 2815 N N . GLU A 1 380 ? -11.398 37.875 22.562 1 92 380 GLU A N 1
ATOM 2816 C CA . GLU A 1 380 ? -12.023 36.844 23.406 1 92 380 GLU A CA 1
ATOM 2817 C C . GLU A 1 380 ? -11.031 36.281 24.406 1 92 380 GLU A C 1
ATOM 2819 O O . GLU A 1 380 ? -11.43 35.781 25.469 1 92 380 GLU A O 1
ATOM 2824 N N . ARG A 1 381 ? -9.773 36.312 24.094 1 95.12 381 ARG A N 1
ATOM 2825 C CA . ARG A 1 381 ? -8.695 35.75 24.922 1 95.12 381 ARG A CA 1
ATOM 2826 C C . ARG A 1 381 ? -8.977 34.312 25.297 1 95.12 381 ARG A C 1
ATOM 2828 O O . ARG A 1 381 ? -8.891 33.938 26.469 1 95.12 381 ARG A O 1
ATOM 2835 N N . CYS A 1 382 ? -9.445 33.562 24.375 1 96.44 382 CYS A N 1
ATOM 2836 C CA . CYS A 1 382 ? -9.68 32.125 24.516 1 96.44 382 CYS A CA 1
ATOM 2837 C C . CYS A 1 382 ? -9.141 31.359 23.297 1 96.44 382 CYS A C 1
ATOM 2839 O O . CYS A 1 382 ? -9.07 31.922 22.203 1 96.44 382 CYS A O 1
ATOM 2841 N N . ILE A 1 383 ? -8.75 30.125 23.578 1 97.44 383 ILE A N 1
ATOM 2842 C CA . ILE A 1 383 ? -8.289 29.219 22.516 1 97.44 383 ILE A CA 1
ATOM 2843 C C . ILE A 1 383 ? -9.445 28.328 22.062 1 97.44 383 ILE A C 1
ATOM 2845 O O . ILE A 1 383 ? -9.891 27.453 22.797 1 97.44 383 ILE A O 1
ATOM 2849 N N . PRO A 1 384 ? -9.93 28.578 20.859 1 96.31 384 PRO A N 1
ATOM 2850 C CA . PRO A 1 384 ? -10.992 27.703 20.344 1 96.31 384 PRO A CA 1
ATOM 2851 C C . PRO A 1 384 ? -10.461 26.422 19.734 1 96.31 384 PRO A C 1
ATOM 2853 O O . PRO A 1 384 ? -9.453 26.438 19.016 1 96.31 384 PRO A O 1
ATOM 2856 N N . VAL A 1 385 ? -11.07 25.266 20.031 1 96.69 385 VAL A N 1
ATOM 2857 C CA . VAL A 1 385 ? -10.789 23.969 19.406 1 96.69 385 VAL A CA 1
ATOM 2858 C C . VAL A 1 385 ? -12.086 23.359 18.891 1 96.69 385 VAL A C 1
ATOM 2860 O O . VAL A 1 385 ? -13.133 23.469 19.531 1 96.69 385 VAL A O 1
ATOM 2863 N N . VAL A 1 386 ? -12.016 22.75 17.734 1 96.38 386 VAL A N 1
ATOM 2864 C CA . VAL A 1 386 ? -13.203 22.156 17.141 1 96.38 386 VAL A CA 1
ATOM 2865 C C . VAL A 1 386 ? -13.328 20.703 17.578 1 96.38 386 VAL A C 1
ATOM 2867 O O . VAL A 1 386 ? -12.422 19.891 17.344 1 96.38 386 VAL A O 1
ATOM 2870 N N . ALA A 1 387 ? -14.461 20.328 18.172 1 94.38 387 ALA A N 1
ATOM 2871 C CA . ALA A 1 387 ? -14.617 19 18.781 1 94.38 387 ALA A CA 1
ATOM 2872 C C . ALA A 1 387 ? -15.656 18.172 18.016 1 94.38 387 ALA A C 1
ATOM 2874 O O . ALA A 1 387 ? -16.016 17.078 18.453 1 94.38 387 ALA A O 1
ATOM 2875 N N . GLY A 1 388 ? -16.125 18.609 16.891 1 90.06 388 GLY A N 1
ATOM 2876 C CA . GLY A 1 388 ? -17.109 17.859 16.125 1 90.06 388 GLY A CA 1
ATOM 2877 C C . GLY A 1 388 ? -18.188 18.75 15.531 1 90.06 388 GLY A C 1
ATOM 2878 O O . GLY A 1 388 ? -17.984 19.938 15.32 1 90.06 388 GLY A O 1
ATOM 2879 N N . ALA A 1 389 ? -19.266 17.984 15.102 1 84.06 389 ALA A N 1
ATOM 2880 C CA . ALA A 1 389 ? -20.391 18.703 14.5 1 84.06 389 ALA A CA 1
ATOM 2881 C C . ALA A 1 389 ? -21.547 18.828 15.5 1 84.06 389 ALA A C 1
ATOM 2883 O O . ALA A 1 389 ? -21.703 18 16.406 1 84.06 389 ALA A O 1
ATOM 2884 N N . THR A 1 390 ? -22.156 19.938 15.406 1 78.81 390 THR A N 1
ATOM 2885 C CA . THR A 1 390 ? -23.375 20.125 16.172 1 78.81 390 THR A CA 1
ATOM 2886 C C . THR A 1 390 ? -24.562 19.422 15.508 1 78.81 390 THR A C 1
ATOM 2888 O O . THR A 1 390 ? -24.453 18.969 14.367 1 78.81 390 THR A O 1
ATOM 2891 N N . ASP A 1 391 ? -25.594 19.312 16.234 1 74.12 391 ASP A N 1
ATOM 2892 C CA . ASP A 1 391 ? -26.797 18.688 15.719 1 74.12 391 ASP A CA 1
ATOM 2893 C C . ASP A 1 391 ? -27.344 19.438 14.5 1 74.12 391 ASP A C 1
ATOM 2895 O O . ASP A 1 391 ? -28.031 18.859 13.664 1 74.12 391 ASP A O 1
ATOM 2899 N N . THR A 1 392 ? -27.031 20.672 14.391 1 72.69 392 THR A N 1
ATOM 2900 C CA . THR A 1 392 ? -27.531 21.484 13.297 1 72.69 392 THR A CA 1
ATOM 2901 C C . THR A 1 392 ? -26.516 21.547 12.156 1 72.69 392 THR A C 1
ATOM 2903 O O . THR A 1 392 ? -26.688 22.297 11.195 1 72.69 392 THR A O 1
ATOM 2906 N N . GLY A 1 393 ? -25.484 20.781 12.266 1 73.38 393 GLY A N 1
ATOM 2907 C CA . GLY A 1 393 ? -24.531 20.703 11.172 1 73.38 393 GLY A CA 1
ATOM 2908 C C . GLY A 1 393 ? -23.359 21.656 11.336 1 73.38 393 GLY A C 1
ATOM 2909 O O . GLY A 1 393 ? -22.406 21.609 10.57 1 73.38 393 GLY A O 1
ATOM 2910 N N . GLY A 1 394 ? -23.453 22.547 12.375 1 80.31 394 GLY A N 1
ATOM 2911 C CA . GLY A 1 394 ? -22.359 23.469 12.633 1 80.31 394 GLY A CA 1
ATOM 2912 C C . GLY A 1 394 ? -21.219 22.828 13.398 1 80.31 394 GLY A C 1
ATOM 2913 O O . GLY A 1 394 ? -21.266 21.625 13.703 1 80.31 394 GLY A O 1
ATOM 2914 N N . GLN A 1 395 ? -20.109 23.594 13.625 1 87.06 395 GLN A N 1
ATOM 2915 C CA . GLN A 1 395 ? -18.938 23.109 14.359 1 87.06 395 GLN A CA 1
ATOM 2916 C C . GLN A 1 395 ? -19.141 23.25 15.867 1 87.06 395 GLN A C 1
ATOM 2918 O O . GLN A 1 395 ? -19.609 24.297 16.344 1 87.06 395 GLN A O 1
ATOM 2923 N N . ARG A 1 396 ? -18.984 22.188 16.578 1 92.94 396 ARG A N 1
ATOM 2924 C CA . ARG A 1 396 ? -18.891 22.266 18.031 1 92.94 396 ARG A CA 1
ATOM 2925 C C . ARG A 1 396 ? -17.516 22.719 18.484 1 92.94 396 ARG A C 1
ATOM 2927 O O . ARG A 1 396 ? -16.531 22.016 18.281 1 92.94 396 ARG A O 1
ATOM 2934 N N . VAL A 1 397 ? -17.516 23.953 19.109 1 94.75 397 VAL A N 1
ATOM 2935 C CA . VAL A 1 397 ? -16.25 24.562 19.5 1 94.75 397 VAL A CA 1
ATOM 2936 C C . VAL A 1 397 ? -16.125 24.578 21.016 1 94.75 397 VAL A C 1
ATOM 2938 O O . VAL A 1 397 ? -17.047 25 21.719 1 94.75 397 VAL A O 1
ATOM 2941 N N . VAL A 1 398 ? -15.047 24.047 21.516 1 96.06 398 VAL A N 1
ATOM 2942 C CA . VAL A 1 398 ? -14.68 24.156 22.922 1 96.06 398 VAL A CA 1
ATOM 2943 C C . VAL A 1 398 ? -13.641 25.25 23.109 1 96.06 398 VAL A C 1
ATOM 2945 O O . VAL A 1 398 ? -12.711 25.375 22.312 1 96.06 398 VAL A O 1
ATOM 2948 N N . ARG A 1 399 ? -13.82 26.016 24.156 1 97.12 399 ARG A N 1
ATOM 2949 C CA . ARG A 1 399 ? -12.938 27.156 24.391 1 97.12 399 ARG A CA 1
ATOM 2950 C C . ARG A 1 399 ? -12.156 27 25.688 1 97.12 399 ARG A C 1
ATOM 2952 O O . ARG A 1 399 ? -12.711 26.578 26.703 1 97.12 399 ARG A O 1
ATOM 2959 N N . PHE A 1 400 ? -10.883 27.281 25.578 1 97.88 400 PHE A N 1
ATOM 2960 C CA . PHE A 1 400 ? -9.992 27.266 26.719 1 97.88 400 PHE A CA 1
ATOM 2961 C C . PHE A 1 400 ? -9.414 28.656 26.984 1 97.88 400 PHE A C 1
ATOM 2963 O O . PHE A 1 400 ? -9.203 29.438 26.047 1 97.88 400 PHE A O 1
ATOM 2970 N N . PRO A 1 401 ? -9.156 28.969 28.234 1 97.69 401 PRO A N 1
ATOM 2971 C CA . PRO A 1 401 ? -8.484 30.234 28.5 1 97.69 401 PRO A CA 1
ATOM 2972 C C . PRO A 1 401 ? -7.125 30.328 27.797 1 97.69 401 PRO A C 1
ATOM 2974 O O . PRO A 1 401 ? -6.379 29.359 27.75 1 97.69 401 PRO A O 1
ATOM 2977 N N . ALA A 1 402 ? -6.871 31.531 27.266 1 97.5 402 ALA A N 1
ATOM 2978 C CA . ALA A 1 402 ? -5.598 31.734 26.578 1 97.5 402 ALA A CA 1
ATOM 2979 C C . ALA A 1 402 ? -4.469 31.969 27.578 1 97.5 402 ALA A C 1
ATOM 2981 O O . ALA A 1 402 ? -4.715 32.188 28.766 1 97.5 402 ALA A O 1
ATOM 2982 N N . PHE A 1 403 ? -3.219 31.828 27.172 1 97.81 403 PHE A N 1
ATOM 2983 C CA . PHE A 1 403 ? -2.027 32.156 27.938 1 97.81 403 PHE A CA 1
ATOM 2984 C C . PHE A 1 403 ? -1.112 33.094 27.172 1 97.81 403 PHE A C 1
ATOM 2986 O O . PHE A 1 403 ? -1.137 33.125 25.938 1 97.81 403 PHE A O 1
ATOM 2993 N N . ALA A 1 404 ? -0.303 33.844 27.891 1 96.12 404 ALA A N 1
ATOM 2994 C CA . ALA A 1 404 ? 0.576 34.844 27.281 1 96.12 404 ALA A CA 1
ATOM 2995 C C . ALA A 1 404 ? 1.853 34.188 26.75 1 96.12 404 ALA A C 1
ATOM 2997 O O . ALA A 1 404 ? 2.314 33.188 27.281 1 96.12 404 ALA A O 1
ATOM 2998 N N . GLU A 1 405 ? 2.365 34.75 25.656 1 94.06 405 GLU A N 1
ATOM 2999 C CA . GLU A 1 405 ? 3.58 34.25 25.016 1 94.06 405 GLU A CA 1
ATOM 3000 C C . GLU A 1 405 ? 4.734 34.188 26.016 1 94.06 405 GLU A C 1
ATOM 3002 O O . GLU A 1 405 ? 5.559 33.25 25.953 1 94.06 405 GLU A O 1
ATOM 3007 N N . ASP A 1 406 ? 4.824 35.125 26.906 1 93.25 406 ASP A N 1
ATOM 3008 C CA . ASP A 1 406 ? 5.953 35.219 27.828 1 93.25 406 ASP A CA 1
ATOM 3009 C C . ASP A 1 406 ? 5.879 34.125 28.922 1 93.25 406 ASP A C 1
ATOM 3011 O O . ASP A 1 406 ? 6.844 33.906 29.656 1 93.25 406 ASP A O 1
ATOM 3015 N N . THR A 1 407 ? 4.758 33.406 29 1 94.31 407 THR A N 1
ATOM 3016 C CA . THR A 1 407 ? 4.613 32.344 29.984 1 94.31 407 THR A CA 1
ATOM 3017 C C . THR A 1 407 ? 5.117 31.016 29.438 1 94.31 407 THR A C 1
ATOM 3019 O O . THR A 1 407 ? 5.227 30.031 30.172 1 94.31 407 THR A O 1
ATOM 3022 N N . ILE A 1 408 ? 5.414 30.938 28.203 1 93.12 408 ILE A N 1
ATOM 3023 C CA . ILE A 1 408 ? 5.926 29.719 27.578 1 93.12 408 ILE A CA 1
ATOM 3024 C C . ILE A 1 408 ? 7.34 29.438 28.078 1 93.12 408 ILE A C 1
ATOM 3026 O O . ILE A 1 408 ? 8.227 30.281 27.953 1 93.12 408 ILE A O 1
ATOM 3030 N N . PRO A 1 409 ? 7.512 28.281 28.625 1 90.31 409 PRO A N 1
ATOM 3031 C CA . PRO A 1 409 ? 8.844 27.984 29.156 1 90.31 409 PRO A CA 1
ATOM 3032 C C . PRO A 1 409 ? 9.906 27.891 28.047 1 90.31 409 PRO A C 1
ATOM 3034 O O . PRO A 1 409 ? 9.625 27.391 26.953 1 90.31 409 PRO A O 1
ATOM 3037 N N . ARG A 1 410 ? 11.141 28.188 28.438 1 83.19 410 ARG A N 1
ATOM 3038 C CA . ARG A 1 410 ? 12.258 28.141 27.5 1 83.19 410 ARG A CA 1
ATOM 3039 C C . ARG A 1 410 ? 13.164 26.953 27.797 1 83.19 410 ARG A C 1
ATOM 3041 O O . ARG A 1 410 ? 14.125 26.688 27.062 1 83.19 410 ARG A O 1
ATOM 3048 N N . ASP A 1 411 ? 12.812 26.297 28.938 1 80.75 411 ASP A N 1
ATOM 3049 C CA . ASP A 1 411 ? 13.578 25.109 29.312 1 80.75 411 ASP A CA 1
ATOM 3050 C C . ASP A 1 411 ? 12.648 23.938 29.641 1 80.75 411 ASP A C 1
ATOM 3052 O O . ASP A 1 411 ? 11.438 24.125 29.781 1 80.75 411 ASP A O 1
ATOM 3056 N N . ALA A 1 412 ? 13.242 22.766 29.75 1 78.75 412 ALA A N 1
ATOM 3057 C CA . ALA A 1 412 ? 12.469 21.531 29.859 1 78.75 412 ALA A CA 1
ATOM 3058 C C . ALA A 1 412 ? 11.938 21.344 31.281 1 78.75 412 ALA A C 1
ATOM 3060 O O . ALA A 1 412 ? 11.047 20.516 31.5 1 78.75 412 ALA A O 1
ATOM 3061 N N . THR A 1 413 ? 12.305 22.141 32.219 1 81.69 413 THR A N 1
ATOM 3062 C CA . THR A 1 413 ? 11.977 21.875 33.594 1 81.69 413 THR A CA 1
ATOM 3063 C C . THR A 1 413 ? 10.922 22.844 34.125 1 81.69 413 THR A C 1
ATOM 3065 O O . THR A 1 413 ? 10.25 22.578 35.125 1 81.69 413 THR A O 1
ATOM 3068 N N . SER A 1 414 ? 10.805 23.953 33.438 1 88.62 414 SER A N 1
ATOM 3069 C CA . SER A 1 414 ? 9.852 24.953 33.844 1 88.62 414 SER A CA 1
ATOM 3070 C C . SER A 1 414 ? 8.414 24.5 33.625 1 88.62 414 SER A C 1
ATOM 3072 O O . SER A 1 414 ? 8.133 23.844 32.594 1 88.62 414 SER A O 1
ATOM 3074 N N . PRO A 1 415 ? 7.59 24.891 34.5 1 91.94 415 PRO A N 1
ATOM 3075 C CA . PRO A 1 415 ? 6.199 24.453 34.375 1 91.94 415 PRO A CA 1
ATOM 3076 C C . PRO A 1 415 ? 5.496 25.109 33.188 1 91.94 415 PRO A C 1
ATOM 3078 O O . PRO A 1 415 ? 5.789 26.266 32.844 1 91.94 415 PRO A O 1
ATOM 3081 N N . LEU A 1 416 ? 4.562 24.422 32.688 1 94.88 416 LEU A N 1
ATOM 3082 C CA . LEU A 1 416 ? 3.715 24.953 31.641 1 94.88 416 LEU A CA 1
ATOM 3083 C C . LEU A 1 416 ? 2.652 25.875 32.219 1 94.88 416 LEU A C 1
ATOM 3085 O O . LEU A 1 416 ? 2.271 25.766 33.375 1 94.88 416 LEU A O 1
ATOM 3089 N N . PRO A 1 417 ? 2.207 26.844 31.375 1 95.31 417 PRO A N 1
ATOM 3090 C CA . PRO A 1 417 ? 1.019 27.578 31.828 1 95.31 417 PRO A CA 1
ATOM 3091 C C . PRO A 1 417 ? -0.166 26.656 32.125 1 95.31 417 PRO A C 1
ATOM 3093 O O . PRO A 1 417 ? -0.446 25.75 31.328 1 95.31 417 PRO A O 1
ATOM 3096 N N . PRO A 1 418 ? -0.828 26.906 33.188 1 96.38 418 PRO A N 1
ATOM 3097 C CA . PRO A 1 418 ? -1.942 26.031 33.562 1 96.38 418 PRO A CA 1
ATOM 3098 C C . PRO A 1 418 ? -2.996 25.906 32.469 1 96.38 418 PRO A C 1
ATOM 3100 O O . PRO A 1 418 ? -3.629 24.859 32.344 1 96.38 418 PRO A O 1
ATOM 3103 N N . GLN A 1 419 ? -3.176 27 31.75 1 97 419 GLN A N 1
ATOM 3104 C CA . GLN A 1 419 ? -4.141 26.984 30.656 1 97 419 GLN A CA 1
ATOM 3105 C C . GLN A 1 419 ? -3.77 25.953 29.594 1 97 419 GLN A C 1
ATOM 3107 O O . GLN A 1 419 ? -4.629 25.188 29.141 1 97 419 GLN A O 1
ATOM 3112 N N . LEU A 1 420 ? -2.523 25.891 29.281 1 97.06 420 LEU A N 1
ATOM 3113 C CA . LEU A 1 420 ? -2.041 24.938 28.297 1 97.06 420 LEU A CA 1
ATOM 3114 C C . LEU A 1 420 ? -2.123 23.516 28.828 1 97.06 420 LEU A C 1
ATOM 3116 O O . LEU A 1 420 ? -2.525 22.594 28.109 1 97.06 420 LEU A O 1
ATOM 3120 N N . GLU A 1 421 ? -1.796 23.328 30.047 1 96.44 421 GLU A N 1
ATOM 3121 C CA . GLU A 1 421 ? -1.869 22.016 30.672 1 96.44 421 GLU A CA 1
ATOM 3122 C C . GLU A 1 421 ? -3.291 21.469 30.625 1 96.44 421 GLU A C 1
ATOM 3124 O O . GLU A 1 421 ? -3.496 20.297 30.297 1 96.44 421 GLU A O 1
ATOM 3129 N N . ALA A 1 422 ? -4.203 22.297 30.953 1 97.38 422 ALA A N 1
ATOM 3130 C CA . ALA A 1 422 ? -5.605 21.891 30.938 1 97.38 422 ALA A CA 1
ATOM 3131 C C . ALA A 1 422 ? -6.047 21.484 29.531 1 97.38 422 ALA A C 1
ATOM 3133 O O . ALA A 1 422 ? -6.766 20.5 29.359 1 97.38 422 ALA A O 1
ATOM 3134 N N . LEU A 1 423 ? -5.641 22.266 28.625 1 97.81 423 LEU A N 1
ATOM 3135 C CA . LEU A 1 423 ? -5.969 21.969 27.234 1 97.81 423 LEU A CA 1
ATOM 3136 C C . LEU A 1 423 ? -5.363 20.641 26.812 1 97.81 423 LEU A C 1
ATOM 3138 O O . LEU A 1 423 ? -6.035 19.812 26.172 1 97.81 423 LEU A O 1
ATOM 3142 N N . LEU A 1 424 ? -4.145 20.391 27.125 1 97.88 424 LEU A N 1
ATOM 3143 C CA . LEU A 1 424 ? -3.438 19.172 26.734 1 97.88 424 LEU A CA 1
ATOM 3144 C C . LEU A 1 424 ? -4.074 17.953 27.391 1 97.88 424 LEU A C 1
ATOM 3146 O O . LEU A 1 424 ? -4.211 16.906 26.734 1 97.88 424 LEU A O 1
ATOM 3150 N N . GLU A 1 425 ? -4.43 18.062 28.609 1 97.5 425 GLU A N 1
ATOM 3151 C CA . GLU A 1 425 ? -5.098 16.969 29.312 1 97.5 425 GLU A CA 1
ATOM 3152 C C . GLU A 1 425 ? -6.434 16.625 28.656 1 97.5 425 GLU A C 1
ATOM 3154 O O . GLU A 1 425 ? -6.746 15.453 28.438 1 97.5 425 GLU A O 1
ATOM 3159 N N . TRP A 1 426 ? -7.164 17.625 28.391 1 97.81 426 TRP A N 1
ATOM 3160 C CA . TRP A 1 426 ? -8.445 17.438 27.719 1 97.81 426 TRP A CA 1
ATOM 3161 C C . TRP A 1 426 ? -8.258 16.797 26.344 1 97.81 426 TRP A C 1
ATOM 3163 O O . TRP A 1 426 ? -9.016 15.898 25.969 1 97.81 426 TRP A O 1
ATOM 3173 N N . LEU A 1 427 ? -7.277 17.281 25.625 1 98.19 427 LEU A N 1
ATOM 3174 C CA . LEU A 1 427 ? -7.004 16.766 24.297 1 98.19 427 LEU A CA 1
ATOM 3175 C C . LEU A 1 427 ? -6.648 15.289 24.328 1 98.19 427 LEU A C 1
ATOM 3177 O O . LEU A 1 427 ? -7.148 14.5 23.531 1 98.19 427 LEU A O 1
ATOM 3181 N N . ALA A 1 428 ? -5.773 14.906 25.203 1 98.06 428 ALA A N 1
ATOM 3182 C CA . ALA A 1 428 ? -5.379 13.508 25.359 1 98.06 428 ALA A CA 1
ATOM 3183 C C . ALA A 1 428 ? -6.59 12.625 25.609 1 98.06 428 ALA A C 1
ATOM 3185 O O . ALA A 1 428 ? -6.719 11.547 25.016 1 98.06 428 ALA A O 1
ATOM 3186 N N . ASP A 1 429 ? -7.465 13.086 26.438 1 97.69 429 ASP A N 1
ATOM 3187 C CA . ASP A 1 429 ? -8.688 12.352 26.75 1 97.69 429 ASP A CA 1
ATOM 3188 C C . ASP A 1 429 ? -9.594 12.266 25.516 1 97.69 429 ASP A C 1
ATOM 3190 O O . ASP A 1 429 ? -10.164 11.211 25.234 1 97.69 429 ASP A O 1
ATOM 3194 N N . ALA A 1 430 ? -9.68 13.352 24.859 1 97.62 430 ALA A N 1
ATOM 3195 C CA . ALA A 1 430 ? -10.586 13.438 23.719 1 97.62 430 ALA A CA 1
ATOM 3196 C C . ALA A 1 430 ? -10.133 12.508 22.594 1 97.62 430 ALA A C 1
ATOM 3198 O O . ALA A 1 430 ? -10.961 11.883 21.922 1 97.62 430 ALA A O 1
ATOM 3199 N N . ILE A 1 431 ? -8.844 12.414 22.359 1 97.69 431 ILE A N 1
ATOM 3200 C CA . ILE A 1 431 ? -8.367 11.594 21.25 1 97.69 431 ILE A CA 1
ATOM 3201 C C . ILE A 1 431 ? -8.109 10.164 21.734 1 97.69 431 ILE A C 1
ATOM 3203 O O . ILE A 1 431 ? -7.895 9.258 20.938 1 97.69 431 ILE A O 1
ATOM 3207 N N . GLY A 1 432 ? -8.125 9.914 23.047 1 97 432 GLY A N 1
ATOM 3208 C CA . GLY A 1 432 ? -8 8.594 23.641 1 97 432 GLY A CA 1
ATOM 3209 C C . GLY A 1 432 ? -6.582 8.055 23.625 1 97 432 GLY A C 1
ATOM 3210 O O . GLY A 1 432 ? -6.371 6.844 23.594 1 97 432 GLY A O 1
ATOM 3211 N N . ARG A 1 433 ? -5.625 8.875 23.469 1 97.69 433 ARG A N 1
ATOM 3212 C CA . ARG A 1 433 ? -4.219 8.492 23.422 1 97.69 433 ARG A CA 1
ATOM 3213 C C . ARG A 1 433 ? -3.363 9.469 24.234 1 97.69 433 ARG A C 1
ATOM 3215 O O . ARG A 1 433 ? -3.693 10.648 24.328 1 97.69 433 ARG A O 1
ATOM 3222 N N . PRO A 1 434 ? -2.242 9.008 24.781 1 97.94 434 PRO A N 1
ATOM 3223 C CA . PRO A 1 434 ? -1.356 9.914 25.516 1 97.94 434 PRO A CA 1
ATOM 3224 C C . PRO A 1 434 ? -0.574 10.852 24.594 1 97.94 434 PRO A C 1
ATOM 3226 O O . PRO A 1 434 ? -0.171 10.453 23.5 1 97.94 434 PRO A O 1
ATOM 3229 N N . LEU A 1 435 ? -0.399 12.062 25.094 1 97.81 435 LEU A N 1
ATOM 3230 C CA . LEU A 1 435 ? 0.588 12.961 24.516 1 97.81 435 LEU A CA 1
ATOM 3231 C C . LEU A 1 435 ? 1.977 12.688 25.078 1 97.81 435 LEU A C 1
ATOM 3233 O O . LEU A 1 435 ? 2.17 12.719 26.297 1 97.81 435 LEU A O 1
ATOM 3237 N N . ARG A 1 436 ? 2.922 12.414 24.188 1 96.94 436 ARG A N 1
ATOM 3238 C CA . ARG A 1 436 ? 4.258 12.047 24.641 1 96.94 436 ARG A CA 1
ATOM 3239 C C . ARG A 1 436 ? 5.215 13.234 24.562 1 96.94 436 ARG A C 1
ATOM 3241 O O . ARG A 1 436 ? 6.266 13.242 25.203 1 96.94 436 ARG A O 1
ATOM 3248 N N . GLY A 1 437 ? 4.879 14.203 23.797 1 95.94 437 GLY A N 1
ATOM 3249 C CA . GLY A 1 437 ? 5.684 15.414 23.672 1 95.94 437 GLY A CA 1
ATOM 3250 C C . GLY A 1 437 ? 4.93 16.562 23.031 1 95.94 437 GLY A C 1
ATOM 3251 O O . GLY A 1 437 ? 3.959 16.344 22.297 1 95.94 437 GLY A O 1
ATOM 3252 N N . ILE A 1 438 ? 5.379 17.766 23.375 1 96.31 438 ILE A N 1
ATOM 3253 C CA . ILE A 1 438 ? 4.793 18.953 22.766 1 96.31 438 ILE A CA 1
ATOM 3254 C C . ILE A 1 438 ? 5.902 19.906 22.328 1 96.31 438 ILE A C 1
ATOM 3256 O O . ILE A 1 438 ? 6.957 19.969 22.969 1 96.31 438 ILE A O 1
ATOM 3260 N N . GLY A 1 439 ? 5.652 20.609 21.219 1 94.44 439 GLY A N 1
ATOM 3261 C CA . GLY A 1 439 ? 6.543 21.656 20.75 1 94.44 439 GLY A CA 1
ATOM 3262 C C . GLY A 1 439 ? 6.133 23.031 21.234 1 94.44 439 GLY A C 1
ATOM 3263 O O . GLY A 1 439 ? 4.98 23.438 21.078 1 94.44 439 GLY A O 1
ATOM 3264 N N . LEU A 1 440 ? 7.113 23.812 21.797 1 94.31 440 LEU A N 1
ATOM 3265 C CA . LEU A 1 440 ? 6.848 25.125 22.359 1 94.31 440 LEU A CA 1
ATOM 3266 C C . LEU A 1 440 ? 7.648 26.203 21.641 1 94.31 440 LEU A C 1
ATOM 3268 O O . LEU A 1 440 ? 7.828 27.297 22.172 1 94.31 440 LEU A O 1
ATOM 3272 N N . GLY A 1 441 ? 8.164 25.859 20.5 1 88.12 441 GLY A N 1
ATOM 3273 C CA . GLY A 1 441 ? 8.961 26.75 19.672 1 88.12 441 GLY A CA 1
ATOM 3274 C C . GLY A 1 441 ? 9.852 26.016 18.688 1 88.12 441 GLY A C 1
ATOM 3275 O O . GLY A 1 441 ? 9.859 24.781 18.656 1 88.12 441 GLY A O 1
ATOM 3276 N N . PRO A 1 442 ? 10.578 26.688 17.797 1 80.06 442 PRO A N 1
ATOM 3277 C CA . PRO A 1 442 ? 11.375 26.078 16.734 1 80.06 442 PRO A CA 1
ATOM 3278 C C . PRO A 1 442 ? 12.672 25.453 17.25 1 80.06 442 PRO A C 1
ATOM 3280 O O . PRO A 1 442 ? 13.234 24.578 16.594 1 80.06 442 PRO A O 1
ATOM 3283 N N . GLY A 1 443 ? 13.109 25.844 18.391 1 78.06 443 GLY A N 1
ATOM 3284 C CA . GLY A 1 443 ? 14.375 25.359 18.906 1 78.06 443 GLY A CA 1
ATOM 3285 C C . GLY A 1 443 ? 14.297 23.953 19.469 1 78.06 443 GLY A C 1
ATOM 3286 O O . GLY A 1 443 ? 13.25 23.531 19.969 1 78.06 443 GLY A O 1
ATOM 3287 N N . ARG A 1 444 ? 15.383 23.172 19.422 1 75.94 444 ARG A N 1
ATOM 3288 C CA . ARG A 1 444 ? 15.469 21.797 19.922 1 75.94 444 ARG A CA 1
ATOM 3289 C C . ARG A 1 444 ? 15.094 21.734 21.406 1 75.94 444 ARG A C 1
ATOM 3291 O O . ARG A 1 444 ? 14.453 20.781 21.844 1 75.94 444 ARG A O 1
ATOM 3298 N N . ALA A 1 445 ? 15.477 22.781 22.125 1 77.81 445 ALA A N 1
ATOM 3299 C CA . ALA A 1 445 ? 15.25 22.812 23.578 1 77.81 445 ALA A CA 1
ATOM 3300 C C . ALA A 1 445 ? 13.797 23.156 23.891 1 77.81 445 ALA A C 1
ATOM 3302 O O . ALA A 1 445 ? 13.344 22.969 25.031 1 77.81 445 ALA A O 1
ATOM 3303 N N . GLN A 1 446 ? 13.125 23.531 22.969 1 86.06 446 GLN A N 1
ATOM 3304 C CA . GLN A 1 446 ? 11.742 23.969 23.172 1 86.06 446 GLN A CA 1
ATOM 3305 C C . GLN A 1 446 ? 10.766 22.828 22.922 1 86.06 446 GLN A C 1
ATOM 3307 O O . GLN A 1 446 ? 9.664 23.047 22.406 1 86.06 446 GLN A O 1
ATOM 3312 N N . MET A 1 447 ? 11.25 21.641 23.047 1 88.5 447 MET A N 1
ATOM 3313 C CA . MET A 1 447 ? 10.398 20.453 23.047 1 88.5 447 MET A CA 1
ATOM 3314 C C . MET A 1 447 ? 10.305 19.844 24.438 1 88.5 447 MET A C 1
ATOM 3316 O O . MET A 1 447 ? 11.328 19.672 25.109 1 88.5 447 MET A O 1
ATOM 3320 N N . ARG A 1 448 ? 9.109 19.703 24.906 1 91.88 448 ARG A N 1
ATOM 3321 C CA . ARG A 1 448 ? 8.852 19.062 26.203 1 91.88 448 ARG A CA 1
ATOM 3322 C C . ARG A 1 448 ? 8.398 17.625 26.016 1 91.88 448 ARG A C 1
ATOM 3324 O O . ARG A 1 448 ? 7.441 17.344 25.297 1 91.88 448 ARG A O 1
ATOM 3331 N N . HIS A 1 449 ? 9.062 16.703 26.656 1 90.94 449 HIS A N 1
ATOM 3332 C CA . HIS A 1 449 ? 8.703 15.297 26.594 1 90.94 449 HIS A CA 1
ATOM 3333 C C . HIS A 1 449 ? 8.016 14.836 27.875 1 90.94 449 HIS A C 1
ATOM 3335 O O . HIS A 1 449 ? 8.391 15.258 28.969 1 90.94 449 HIS A O 1
ATOM 3341 N N . PHE A 1 450 ? 6.961 14.055 27.641 1 90.5 450 PHE A N 1
ATOM 3342 C CA . PHE A 1 450 ? 6.215 13.547 28.797 1 90.5 450 PHE A CA 1
ATOM 3343 C C . PHE A 1 450 ? 6.523 12.078 29.031 1 90.5 450 PHE A C 1
ATOM 3345 O O . PHE A 1 450 ? 6.727 11.312 28.078 1 90.5 450 PHE A O 1
ATOM 3352 N N . GLN A 1 451 ? 7.043 11.734 30.203 1 73.62 451 GLN A N 1
ATOM 3353 C CA . GLN A 1 451 ? 7.406 10.359 30.547 1 73.62 451 GLN A CA 1
ATOM 3354 C C . GLN A 1 451 ? 6.172 9.461 30.594 1 73.62 451 GLN A C 1
ATOM 3356 O O . GLN A 1 451 ? 5.062 9.938 30.828 1 73.62 451 GLN A O 1
ATOM 3361 N N . ASN A 1 452 ? 6.305 8.219 30.016 1 62.62 452 ASN A N 1
ATOM 3362 C CA . ASN A 1 452 ? 5.285 7.172 30.062 1 62.62 452 ASN A CA 1
ATOM 3363 C C . ASN A 1 452 ? 4.824 6.91 31.5 1 62.62 452 ASN A C 1
ATOM 3365 O O . ASN A 1 452 ? 5.645 6.637 32.375 1 62.62 452 ASN A O 1
ATOM 3369 N N . HIS A 1 453 ? 3.938 7.617 32.062 1 47.91 453 HIS A N 1
ATOM 3370 C CA . HIS A 1 453 ? 3.504 7.012 33.312 1 47.91 453 HIS A CA 1
ATOM 3371 C C . HIS A 1 453 ? 3.102 5.555 33.125 1 47.91 453 HIS A C 1
ATOM 3373 O O . HIS A 1 453 ? 2.23 5.254 32.312 1 47.91 453 HIS A O 1
ATOM 3379 N N . GLN A 1 454 ? 4.016 4.605 33.031 1 39.69 454 GLN A N 1
ATOM 3380 C CA . GLN A 1 454 ? 3.717 3.178 33.031 1 39.69 454 GLN A CA 1
ATOM 3381 C C . GLN A 1 454 ? 2.441 2.881 33.812 1 39.69 454 GLN A C 1
ATOM 3383 O O . GLN A 1 454 ? 2.332 3.234 35 1 39.69 454 GLN A O 1
ATOM 3388 N N . GLN A 1 455 ? 1.347 2.947 33.281 1 35.25 455 GLN A N 1
ATOM 3389 C CA . GLN A 1 455 ? 0.286 2.297 34.062 1 35.25 455 GLN A CA 1
ATOM 3390 C C . GLN A 1 455 ? 0.749 0.947 34.594 1 35.25 455 GLN A C 1
ATOM 3392 O O . GLN A 1 455 ? 1.108 0.053 33.812 1 35.25 455 GLN A O 1
ATOM 3397 N N . THR A 1 456 ? 1.451 0.915 35.625 1 29.86 456 THR A N 1
ATOM 3398 C CA . THR A 1 456 ? 1.57 -0.308 36.406 1 29.86 456 THR A CA 1
ATOM 3399 C C . THR A 1 456 ? 0.233 -1.042 36.469 1 29.86 456 THR A C 1
ATOM 3401 O O . THR A 1 456 ? -0.781 -0.461 36.875 1 29.86 456 THR A O 1
ATOM 3404 N N . ARG A 1 457 ? 0.019 -1.936 35.719 1 28.61 457 ARG A N 1
ATOM 3405 C CA . ARG A 1 457 ? -1.023 -2.85 36.156 1 28.61 457 ARG A CA 1
ATOM 3406 C C . ARG A 1 457 ? -0.909 -3.107 37.656 1 28.61 457 ARG A C 1
ATOM 3408 O O . ARG A 1 457 ? 0.141 -3.537 38.125 1 28.61 457 ARG A O 1
ATOM 3415 N N . PRO A 1 458 ? -2.115 -2.49 38.188 1 23.45 458 PRO A N 1
ATOM 3416 C CA . PRO A 1 458 ? -2.1 -3.102 39.5 1 23.45 458 PRO A CA 1
ATOM 3417 C C . PRO A 1 458 ? -1.996 -4.625 39.469 1 23.45 458 PRO A C 1
ATOM 3419 O O . PRO A 1 458 ? -2.471 -5.246 38.5 1 23.45 458 PRO A O 1
ATOM 3422 N N . MET B 1 1 ? -18.406 -4.047 36.594 1 28.7 1 MET B N 1
ATOM 3423 C CA . MET B 1 1 ? -17.031 -4.031 36.125 1 28.7 1 MET B CA 1
ATOM 3424 C C . MET B 1 1 ? -16.922 -4.57 34.688 1 28.7 1 MET B C 1
ATOM 3426 O O . MET B 1 1 ? -17.141 -5.762 34.469 1 28.7 1 MET B O 1
ATOM 3430 N N . GLY B 1 2 ? -17.516 -3.977 33.688 1 38.22 2 GLY B N 1
ATOM 3431 C CA . GLY B 1 2 ? -17.922 -4.488 32.375 1 38.22 2 GLY B CA 1
ATOM 3432 C C . GLY B 1 2 ? -16.781 -5.133 31.625 1 38.22 2 GLY B C 1
ATOM 3433 O O . GLY B 1 2 ? -15.695 -4.57 31.531 1 38.22 2 GLY B O 1
ATOM 3434 N N . THR B 1 3 ? -16.641 -6.391 31.594 1 43.03 3 THR B N 1
ATOM 3435 C CA . THR B 1 3 ? -15.586 -7.238 31.047 1 43.03 3 THR B CA 1
ATOM 3436 C C . THR B 1 3 ? -15.172 -6.754 29.672 1 43.03 3 THR B C 1
ATOM 3438 O O . THR B 1 3 ? -15.969 -6.773 28.719 1 43.03 3 THR B O 1
ATOM 3441 N N . ALA B 1 4 ? -14.414 -5.66 29.578 1 47.41 4 ALA B N 1
ATOM 3442 C CA . ALA B 1 4 ? -13.906 -5.125 28.312 1 47.41 4 ALA B CA 1
ATOM 3443 C C . ALA B 1 4 ? -13.617 -6.246 27.312 1 47.41 4 ALA B C 1
ATOM 3445 O O . ALA B 1 4 ? -12.836 -7.152 27.609 1 47.41 4 ALA B O 1
ATOM 3446 N N . LYS B 1 5 ? -14.57 -6.668 26.469 1 63.75 5 LYS B N 1
ATOM 3447 C CA . LYS B 1 5 ? -14.445 -7.699 25.438 1 63.75 5 LYS B CA 1
ATOM 3448 C C . LYS B 1 5 ? -13.117 -7.586 24.703 1 63.75 5 LYS B C 1
ATOM 3450 O O . LYS B 1 5 ? -12.703 -6.492 24.312 1 63.75 5 LYS B O 1
ATOM 3455 N N . LYS B 1 6 ? -12.203 -8.609 24.703 1 86.75 6 LYS B N 1
ATOM 3456 C CA . LYS B 1 6 ? -10.906 -8.695 24.047 1 86.75 6 LYS B CA 1
ATOM 3457 C C . LYS B 1 6 ? -11.047 -8.453 22.547 1 86.75 6 LYS B C 1
ATOM 3459 O O . LYS B 1 6 ? -11.938 -9.008 21.891 1 86.75 6 LYS B O 1
ATOM 3464 N N . ALA B 1 7 ? -10.344 -7.453 21.984 1 94.94 7 ALA B N 1
ATOM 3465 C CA . ALA B 1 7 ? -10.367 -7.152 20.562 1 94.94 7 ALA B CA 1
ATOM 3466 C C . ALA B 1 7 ? -10.039 -8.398 19.734 1 94.94 7 ALA B C 1
ATOM 3468 O O . ALA B 1 7 ? -9.352 -9.297 20.203 1 94.94 7 ALA B O 1
ATOM 3469 N N . GLY B 1 8 ? -10.703 -8.531 18.578 1 98.38 8 GLY B N 1
ATOM 3470 C CA . GLY B 1 8 ? -10.383 -9.594 17.641 1 98.38 8 GLY B CA 1
ATOM 3471 C C . GLY B 1 8 ? -9.031 -9.414 16.969 1 98.38 8 GLY B C 1
ATOM 3472 O O . GLY B 1 8 ? -8.203 -8.625 17.438 1 98.38 8 GLY B O 1
ATOM 3473 N N . TYR B 1 9 ? -8.758 -10.305 16.016 1 98.5 9 TYR B N 1
ATOM 3474 C CA . TYR B 1 9 ? -7.508 -10.281 15.266 1 98.5 9 TYR B CA 1
ATOM 3475 C C . TYR B 1 9 ? -7.77 -10.422 13.773 1 98.5 9 TYR B C 1
ATOM 3477 O O . TYR B 1 9 ? -8.914 -10.594 13.344 1 98.5 9 TYR B O 1
ATOM 3485 N N . ALA B 1 10 ? -6.699 -10.25 13.008 1 98.81 10 ALA B N 1
ATOM 3486 C CA . ALA B 1 10 ? -6.801 -10.43 11.562 1 98.81 10 ALA B CA 1
ATOM 3487 C C . ALA B 1 10 ? -5.68 -11.312 11.031 1 98.81 10 ALA B C 1
ATOM 3489 O O . ALA B 1 10 ? -4.52 -11.148 11.422 1 98.81 10 ALA B O 1
ATOM 3490 N N . ASP B 1 11 ? -6.039 -12.312 10.266 1 98.81 11 ASP B N 1
ATOM 3491 C CA . ASP B 1 11 ? -5.113 -13.117 9.477 1 98.81 11 ASP B CA 1
ATOM 3492 C C . ASP B 1 11 ? -5.16 -12.719 8.008 1 98.81 11 ASP B C 1
ATOM 3494 O O . ASP B 1 11 ? -6.148 -12.141 7.543 1 98.81 11 ASP B O 1
ATOM 3498 N N . VAL B 1 12 ? -4.074 -12.945 7.32 1 98.88 12 VAL B N 1
ATOM 3499 C CA . VAL B 1 12 ? -4.004 -12.594 5.902 1 98.88 12 VAL B CA 1
ATOM 3500 C C . VAL B 1 12 ? -3.607 -13.828 5.09 1 98.88 12 VAL 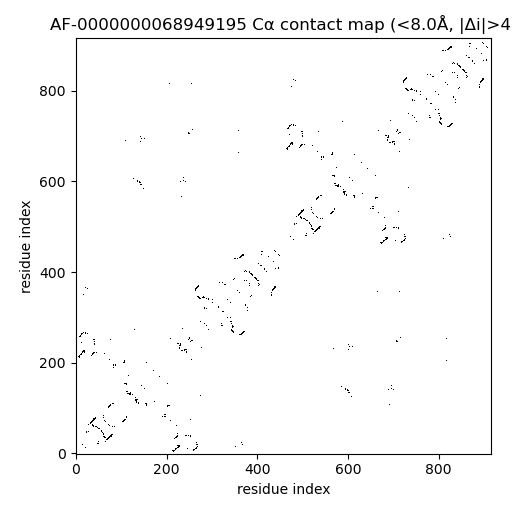B C 1
ATOM 3502 O O . VAL B 1 12 ? -2.635 -14.508 5.422 1 98.88 12 VAL B O 1
ATOM 3505 N N . LEU B 1 13 ? -4.359 -14.109 4.062 1 98.81 13 LEU B N 1
ATOM 3506 C CA . LEU B 1 13 ? -4.074 -15.219 3.154 1 98.81 13 LEU B CA 1
ATOM 3507 C C . LEU B 1 13 ? -3.672 -14.703 1.777 1 98.81 13 LEU B C 1
ATOM 3509 O O . LEU B 1 13 ? -4.43 -13.961 1.14 1 98.81 13 LEU B O 1
ATOM 3513 N N . VAL B 1 14 ? -2.48 -15.07 1.3 1 98.62 14 VAL B N 1
ATOM 3514 C CA . VAL B 1 14 ? -1.984 -14.609 0.009 1 98.62 14 VAL B CA 1
ATOM 3515 C C . VAL B 1 14 ? -1.41 -15.781 -0.779 1 98.62 14 VAL B C 1
ATOM 3517 O O . VAL B 1 14 ? -1.051 -16.812 -0.2 1 98.62 14 VAL B O 1
ATOM 3520 N N . GLY B 1 15 ? -1.418 -15.609 -2.092 1 98.19 15 GLY B N 1
ATOM 3521 C CA . GLY B 1 15 ? -0.648 -16.516 -2.938 1 98.19 15 GLY B CA 1
ATOM 3522 C C . GLY B 1 15 ? 0.836 -16.203 -2.945 1 98.19 15 GLY B C 1
ATOM 3523 O O . GLY B 1 15 ? 1.229 -15.031 -2.928 1 98.19 15 GLY B O 1
ATOM 3524 N N . LEU B 1 16 ? 1.648 -17.219 -3.072 1 98.5 16 LEU B N 1
ATOM 3525 C CA . LEU B 1 16 ? 3.086 -17.016 -2.926 1 98.5 16 LEU B CA 1
ATOM 3526 C C . LEU B 1 16 ? 3.789 -17.109 -4.273 1 98.5 16 LEU B C 1
ATOM 3528 O O . LEU B 1 16 ? 5.012 -16.969 -4.355 1 98.5 16 LEU B O 1
ATOM 3532 N N . GLN B 1 17 ? 3.037 -17.328 -5.309 1 97.31 17 GLN B N 1
ATOM 3533 C CA . GLN B 1 17 ? 3.623 -17.516 -6.629 1 97.31 17 GLN B CA 1
ATOM 3534 C C . GLN B 1 17 ? 2.984 -16.578 -7.648 1 97.31 17 GLN B C 1
ATOM 3536 O O . GLN B 1 17 ? 3.061 -15.352 -7.508 1 97.31 17 GLN B O 1
ATOM 3541 N N . TYR B 1 18 ? 2.299 -17.141 -8.703 1 94.5 18 TYR B N 1
ATOM 3542 C CA . TYR B 1 18 ? 1.92 -16.25 -9.797 1 94.5 18 TYR B CA 1
ATOM 3543 C C . TYR B 1 18 ? 0.405 -16.125 -9.898 1 94.5 18 TYR B C 1
ATOM 3545 O O . TYR B 1 18 ? -0.13 -15.836 -10.977 1 94.5 18 TYR B O 1
ATOM 3553 N N . GLY B 1 19 ? -0.375 -16.375 -8.898 1 91.5 19 GLY B N 1
ATOM 3554 C CA . GLY B 1 19 ? -1.738 -15.891 -8.797 1 91.5 19 GLY B CA 1
ATOM 3555 C C . GLY B 1 19 ? -2.781 -16.984 -8.93 1 91.5 19 GLY B C 1
ATOM 3556 O O . GLY B 1 19 ? -3.959 -16.766 -8.641 1 91.5 19 GLY B O 1
ATOM 3557 N N . ASP B 1 20 ? -2.445 -18.203 -9.289 1 89 20 ASP B N 1
ATOM 3558 C CA . ASP B 1 20 ? -3.416 -19.266 -9.516 1 89 20 ASP B CA 1
ATOM 3559 C C . ASP B 1 20 ? -3.193 -20.438 -8.555 1 89 20 ASP B C 1
ATOM 3561 O O . ASP B 1 20 ? -3.328 -21.594 -8.938 1 89 20 ASP B O 1
ATOM 3565 N N . GLU B 1 21 ? -2.898 -20.141 -7.371 1 93.25 21 GLU B N 1
ATOM 3566 C CA . GLU B 1 21 ? -2.512 -21.172 -6.41 1 93.25 21 GLU B CA 1
ATOM 3567 C C . GLU B 1 21 ? -3.736 -21.812 -5.758 1 93.25 21 GLU B C 1
ATOM 3569 O O . GLU B 1 21 ? -3.607 -22.719 -4.941 1 93.25 21 GLU B O 1
ATOM 3574 N N . GLY B 1 22 ? -4.922 -21.344 -6.062 1 90.94 22 GLY B N 1
ATOM 3575 C CA . GLY B 1 22 ? -6.121 -21.891 -5.461 1 90.94 22 GLY B CA 1
ATOM 3576 C C . GLY B 1 22 ? -6.418 -21.328 -4.082 1 90.94 22 GLY B C 1
ATOM 3577 O O . GLY B 1 22 ? -6.785 -22.062 -3.168 1 90.94 22 GLY B O 1
ATOM 3578 N N . LYS B 1 23 ? -6.219 -20.016 -3.887 1 94.12 23 LYS B N 1
ATOM 3579 C CA . LYS B 1 23 ? -6.441 -19.328 -2.615 1 94.12 23 LYS B CA 1
ATOM 3580 C C . LYS B 1 23 ? -7.887 -19.484 -2.154 1 94.12 23 LYS B C 1
ATOM 3582 O O . LYS B 1 23 ? -8.148 -19.688 -0.969 1 94.12 23 LYS B O 1
ATOM 3587 N N . ALA B 1 24 ? -8.844 -19.391 -3.094 1 91.31 24 ALA B N 1
ATOM 3588 C CA . ALA B 1 24 ? -10.266 -19.391 -2.768 1 91.31 24 ALA B CA 1
ATOM 3589 C C . ALA B 1 24 ? -10.664 -20.703 -2.084 1 91.31 24 ALA B C 1
ATOM 3591 O O . ALA B 1 24 ? -11.523 -20.719 -1.203 1 91.31 24 ALA B O 1
ATOM 3592 N N . ARG B 1 25 ? -10.094 -21.766 -2.49 1 90 25 ARG B N 1
ATOM 3593 C CA . ARG B 1 25 ? -10.367 -23.062 -1.873 1 90 25 ARG B CA 1
ATOM 3594 C C . ARG B 1 25 ? -9.969 -23.062 -0.401 1 90 25 ARG B C 1
ATOM 3596 O O . ARG B 1 25 ? -10.695 -23.578 0.444 1 90 25 ARG B O 1
ATOM 3603 N N . VAL B 1 26 ? -8.82 -22.516 -0.131 1 94.19 26 VAL B N 1
ATOM 3604 C CA . VAL B 1 26 ? -8.32 -22.453 1.237 1 94.19 26 VAL B CA 1
ATOM 3605 C C . VAL B 1 26 ? -9.164 -21.5 2.066 1 94.19 26 VAL B C 1
ATOM 3607 O O . VAL B 1 26 ? -9.516 -21.797 3.211 1 94.19 26 VAL B O 1
ATOM 3610 N N . VAL B 1 27 ? -9.531 -20.344 1.501 1 95.19 27 VAL B N 1
ATOM 3611 C CA . VAL B 1 27 ? -10.406 -19.391 2.188 1 95.19 27 VAL B CA 1
ATOM 3612 C C . VAL B 1 27 ? -11.734 -20.062 2.533 1 95.19 27 VAL B C 1
ATOM 3614 O O . VAL B 1 27 ? -12.227 -19.938 3.656 1 95.19 27 VAL B O 1
ATOM 3617 N N . ASP B 1 28 ? -12.281 -20.766 1.597 1 89.81 28 ASP B N 1
ATOM 3618 C CA . ASP B 1 28 ? -13.555 -21.453 1.818 1 89.81 28 ASP B CA 1
ATOM 3619 C C . ASP B 1 28 ? -13.445 -22.438 2.969 1 89.81 28 ASP B C 1
ATOM 3621 O O . ASP B 1 28 ? -14.367 -22.562 3.787 1 89.81 28 ASP B O 1
ATOM 3625 N N . HIS B 1 29 ? -12.336 -23.125 3.014 1 89.31 29 HIS B N 1
ATOM 3626 C CA . HIS B 1 29 ? -12.109 -24.109 4.062 1 89.31 29 HIS B CA 1
ATOM 3627 C C . HIS B 1 29 ? -11.984 -23.438 5.43 1 89.31 29 HIS B C 1
ATOM 3629 O O . HIS B 1 29 ? -12.469 -23.969 6.43 1 89.31 29 HIS B O 1
ATOM 3635 N N . LEU B 1 30 ? -11.367 -22.25 5.48 1 94.38 30 LEU B N 1
ATOM 3636 C CA . LEU B 1 30 ? -11.055 -21.594 6.746 1 94.38 30 LEU B CA 1
ATOM 3637 C C . LEU B 1 30 ? -12.18 -20.641 7.156 1 94.38 30 LEU B C 1
ATOM 3639 O O . LEU B 1 30 ? -12.242 -20.203 8.305 1 94.38 30 LEU B O 1
ATOM 3643 N N . ALA B 1 31 ? -13.07 -20.328 6.309 1 94.25 31 ALA B N 1
ATOM 3644 C CA . ALA B 1 31 ? -14.016 -19.234 6.453 1 94.25 31 ALA B CA 1
ATOM 3645 C C . ALA B 1 31 ? -14.844 -19.375 7.727 1 94.25 31 ALA B C 1
ATOM 3647 O O . ALA B 1 31 ? -15.133 -18.391 8.406 1 94.25 31 ALA B O 1
ATOM 3648 N N . GLY B 1 32 ? -15.164 -20.594 8.125 1 93.06 32 GLY B N 1
ATOM 3649 C CA . GLY B 1 32 ? -16 -20.844 9.289 1 93.06 32 GLY B CA 1
ATOM 3650 C C . GLY B 1 32 ? -15.352 -20.422 10.594 1 93.06 32 GLY B C 1
ATOM 3651 O O . GLY B 1 32 ? -16.031 -20.281 11.617 1 93.06 32 GLY B O 1
ATOM 3652 N N . GLU B 1 33 ? -14.086 -20.156 10.562 1 95.5 33 GLU B N 1
ATOM 3653 C CA . GLU B 1 33 ? -13.344 -19.812 11.766 1 95.5 33 GLU B CA 1
ATOM 3654 C C . GLU B 1 33 ? -13.281 -18.297 11.961 1 95.5 33 GLU B C 1
ATOM 3656 O O . GLU B 1 33 ? -12.773 -17.812 12.977 1 95.5 33 GLU B O 1
ATOM 3661 N N . TYR B 1 34 ? -13.859 -17.547 11.07 1 98.25 34 TYR B N 1
ATOM 3662 C CA . TYR B 1 34 ? -13.773 -16.094 11.102 1 98.25 34 TYR B CA 1
ATOM 3663 C C . TYR B 1 34 ? -15.156 -15.469 11.047 1 98.25 34 TYR B C 1
ATOM 3665 O O . TYR B 1 34 ? -16.109 -16.078 10.539 1 98.25 34 TYR B O 1
ATOM 3673 N N . GLU B 1 35 ? -15.266 -14.273 11.562 1 98.44 35 GLU B N 1
ATOM 3674 C CA . GLU B 1 35 ? -16.531 -13.539 11.492 1 98.44 35 GLU B CA 1
ATOM 3675 C C . GLU B 1 35 ? -16.609 -12.703 10.219 1 98.44 35 GLU B C 1
ATOM 3677 O O . GLU B 1 35 ? -17.703 -12.398 9.734 1 98.44 35 GLU B O 1
ATOM 3682 N N . VAL B 1 36 ? -15.43 -12.336 9.641 1 98.69 36 VAL B N 1
ATOM 3683 C CA . VAL B 1 36 ? -15.398 -11.5 8.453 1 98.69 36 VAL B CA 1
ATOM 3684 C C . VAL B 1 36 ? -14.359 -12.039 7.469 1 98.69 36 VAL B C 1
ATOM 3686 O O . VAL B 1 36 ? -13.242 -12.375 7.863 1 98.69 36 VAL B O 1
ATOM 3689 N N . ILE B 1 37 ? -14.719 -12.195 6.219 1 98.69 37 ILE B N 1
ATOM 3690 C CA . ILE B 1 37 ? -13.781 -12.383 5.113 1 98.69 37 ILE B CA 1
ATOM 3691 C C . ILE B 1 37 ? -13.688 -11.102 4.293 1 98.69 37 ILE B C 1
ATOM 3693 O O . ILE B 1 37 ? -14.711 -10.555 3.867 1 98.69 37 ILE B O 1
ATOM 3697 N N . ALA B 1 38 ? -12.445 -10.586 4.078 1 98.75 38 ALA B N 1
ATOM 3698 C CA . ALA B 1 38 ? -12.297 -9.25 3.502 1 98.75 38 ALA B CA 1
ATOM 3699 C C . ALA B 1 38 ? -11.312 -9.266 2.34 1 98.75 38 ALA B C 1
ATOM 3701 O O . ALA B 1 38 ? -10.258 -9.898 2.416 1 98.75 38 ALA B O 1
ATOM 3702 N N . ARG B 1 39 ? -11.672 -8.625 1.243 1 98.38 39 ARG B N 1
ATOM 3703 C CA . ARG B 1 39 ? -10.742 -8.297 0.165 1 98.38 39 ARG B CA 1
ATOM 3704 C C . ARG B 1 39 ? -10.047 -6.965 0.421 1 98.38 39 ARG B C 1
ATOM 3706 O O . ARG B 1 39 ? -10.641 -6.051 0.997 1 98.38 39 ARG B O 1
ATOM 3713 N N . PHE B 1 40 ? -8.789 -6.855 -0.084 1 98.62 40 PHE B N 1
ATOM 3714 C CA . PHE B 1 40 ? -8.086 -5.629 0.265 1 98.62 40 PHE B CA 1
ATOM 3715 C C . PHE B 1 40 ? -7.336 -5.074 -0.939 1 98.62 40 PHE B C 1
ATOM 3717 O O . PHE B 1 40 ? -6.742 -3.992 -0.866 1 98.62 40 PHE B O 1
ATOM 3724 N N . ASN B 1 41 ? -7.32 -5.762 -2.088 1 98.31 41 ASN B N 1
ATOM 3725 C CA . ASN B 1 41 ? -6.621 -5.301 -3.281 1 98.31 41 ASN B CA 1
ATOM 3726 C C . ASN B 1 41 ? -7.266 -5.84 -4.555 1 98.31 41 ASN B C 1
ATOM 3728 O O . ASN B 1 41 ? -8.164 -6.68 -4.492 1 98.31 41 ASN B O 1
ATOM 3732 N N . GLY B 1 42 ? -6.863 -5.305 -5.656 1 96.62 42 GLY B N 1
ATOM 3733 C CA . GLY B 1 42 ? -7.32 -5.805 -6.941 1 96.62 42 GLY B CA 1
ATOM 3734 C C . GLY B 1 42 ? -8.703 -5.312 -7.316 1 96.62 42 GLY B C 1
ATOM 3735 O O . GLY B 1 42 ? -9.117 -4.223 -6.906 1 96.62 42 GLY B O 1
ATOM 3736 N N . GLY B 1 43 ? -9.352 -5.953 -8.195 1 96.25 43 GLY B N 1
ATOM 3737 C CA . GLY B 1 43 ? -10.672 -5.668 -8.742 1 96.25 43 GLY B CA 1
ATOM 3738 C C . GLY B 1 43 ? -11.234 -6.82 -9.547 1 96.25 43 GLY B C 1
ATOM 3739 O O . GLY B 1 43 ? -11.125 -7.98 -9.148 1 96.25 43 GLY B O 1
ATOM 3740 N N . ALA B 1 44 ? -11.844 -6.449 -10.602 1 94.31 44 ALA B N 1
ATOM 3741 C CA . ALA B 1 44 ? -12.531 -7.449 -11.406 1 94.31 44 ALA B CA 1
ATOM 3742 C C . ALA B 1 44 ? -11.531 -8.297 -12.195 1 94.31 44 ALA B C 1
ATOM 3744 O O . ALA B 1 44 ? -11.93 -9.227 -12.906 1 94.31 44 ALA B O 1
ATOM 3745 N N . ASN B 1 45 ? -10.258 -7.977 -12.023 1 87.31 45 ASN B N 1
ATOM 3746 C CA . ASN B 1 45 ? -9.234 -8.75 -12.719 1 87.31 45 ASN B CA 1
ATOM 3747 C C . ASN B 1 45 ? -8.883 -10.023 -11.953 1 87.31 45 ASN B C 1
ATOM 3749 O O . ASN B 1 45 ? -8.133 -10.867 -12.453 1 87.31 45 ASN B O 1
ATOM 3753 N N . ALA B 1 46 ? -9.391 -10.023 -10.781 1 81.44 46 ALA B N 1
ATOM 3754 C CA . ALA B 1 46 ? -9.234 -11.258 -10.008 1 81.44 46 ALA B CA 1
ATOM 3755 C C . ALA B 1 46 ? -10.352 -12.242 -10.32 1 81.44 46 ALA B C 1
ATOM 3757 O O . ALA B 1 46 ? -11.422 -11.852 -10.797 1 81.44 46 ALA B O 1
ATOM 3758 N N . GLY B 1 47 ? -10.086 -13.547 -10.305 1 81.31 47 GLY B N 1
ATOM 3759 C CA . GLY B 1 47 ? -11.078 -14.609 -10.445 1 81.31 47 GLY B CA 1
ATOM 3760 C C . GLY B 1 47 ? -10.828 -15.773 -9.5 1 81.31 47 GLY B C 1
ATOM 3761 O O . GLY B 1 47 ? -9.68 -16.172 -9.289 1 81.31 47 GLY B O 1
ATOM 3762 N N . HIS B 1 48 ? -11.93 -16.031 -8.883 1 79.75 48 HIS B N 1
ATOM 3763 C CA . HIS B 1 48 ? -11.812 -17.188 -8.016 1 79.75 48 HIS B CA 1
ATOM 3764 C C . HIS B 1 48 ? -13.031 -18.094 -8.133 1 79.75 48 HIS B C 1
ATOM 3766 O O . HIS B 1 48 ? -14.148 -17.609 -8.359 1 79.75 48 HIS B O 1
ATOM 3772 N N . THR B 1 49 ? -12.719 -19.281 -8.156 1 82.44 49 THR B N 1
ATOM 3773 C CA . THR B 1 49 ? -13.734 -20.312 -8.297 1 82.44 49 THR B CA 1
ATOM 3774 C C . THR B 1 49 ? -13.875 -21.125 -7.004 1 82.44 49 THR B C 1
ATOM 3776 O O . THR B 1 49 ? -12.875 -21.516 -6.406 1 82.44 49 THR B O 1
ATOM 3779 N N . ILE B 1 50 ? -15.094 -21.234 -6.625 1 82.44 50 ILE B N 1
ATOM 3780 C CA . ILE B 1 50 ? -15.414 -22.031 -5.441 1 82.44 50 ILE B CA 1
ATOM 3781 C C . ILE B 1 50 ? -16.266 -23.234 -5.836 1 82.44 50 ILE B C 1
ATOM 3783 O O . ILE B 1 50 ? -17.234 -23.094 -6.582 1 82.44 50 ILE B O 1
ATOM 3787 N N . ALA B 1 51 ? -15.812 -24.375 -5.328 1 80.25 51 ALA B N 1
ATOM 3788 C CA . ALA B 1 51 ? -16.609 -25.578 -5.578 1 80.25 51 ALA B CA 1
ATOM 3789 C C . ALA B 1 51 ? -17.875 -25.578 -4.738 1 80.25 51 ALA B C 1
ATOM 3791 O O . ALA B 1 51 ? -17.859 -25.203 -3.562 1 80.25 51 ALA B O 1
ATOM 3792 N N . THR B 1 52 ? -19.016 -25.891 -5.336 1 80.56 52 THR B N 1
ATOM 3793 C CA . THR B 1 52 ? -20.297 -26.062 -4.672 1 80.56 52 THR B CA 1
ATOM 3794 C C . THR B 1 52 ? -20.875 -27.453 -4.961 1 80.56 52 THR B C 1
ATOM 3796 O O . THR B 1 52 ? -20.391 -28.156 -5.852 1 80.56 52 THR B O 1
ATOM 3799 N N . PRO B 1 53 ? -21.781 -27.906 -4.141 1 77.25 53 PRO B N 1
ATOM 3800 C CA . PRO B 1 53 ? -22.438 -29.188 -4.453 1 77.25 53 PRO B CA 1
ATOM 3801 C C . PRO B 1 53 ? -23.031 -29.203 -5.855 1 77.25 53 PRO B C 1
ATOM 3803 O O . PRO B 1 53 ? -23.031 -30.25 -6.508 1 77.25 53 PRO B O 1
ATOM 3806 N N . ASP B 1 54 ? -23.469 -28.109 -6.379 1 79.31 54 ASP B N 1
ATOM 3807 C CA . ASP B 1 54 ? -24.156 -28.031 -7.664 1 79.31 54 ASP B CA 1
ATOM 3808 C C . ASP B 1 54 ? -23.203 -27.625 -8.781 1 79.31 54 ASP B C 1
ATOM 3810 O O . ASP B 1 54 ? -23.609 -27.484 -9.938 1 79.31 54 ASP B O 1
ATOM 3814 N N . GLY B 1 55 ? -22 -27.5 -8.414 1 81.06 55 GLY B N 1
ATOM 3815 C CA . GLY B 1 55 ? -21.047 -27.094 -9.438 1 81.06 55 GLY B CA 1
ATOM 3816 C C . GLY B 1 55 ? -20 -26.141 -8.922 1 81.06 55 GLY B C 1
ATOM 3817 O O . GLY B 1 55 ? -19.297 -26.422 -7.945 1 81.06 55 GLY B O 1
ATOM 3818 N N . THR B 1 56 ? -19.75 -25.109 -9.766 1 83.44 56 THR B N 1
ATOM 3819 C CA . THR B 1 56 ? -18.734 -24.141 -9.383 1 83.44 56 THR B CA 1
ATOM 3820 C C . THR B 1 56 ? -19.312 -22.719 -9.398 1 83.44 56 THR B C 1
ATOM 3822 O O . THR B 1 56 ? -20.234 -22.422 -10.172 1 83.44 56 THR B O 1
ATOM 3825 N N . LEU B 1 57 ? -18.922 -21.984 -8.477 1 87.19 57 LEU B N 1
ATOM 3826 C CA . LEU B 1 57 ? -19.234 -20.562 -8.391 1 87.19 57 LEU B CA 1
ATOM 3827 C C . LEU B 1 57 ? -18.016 -19.703 -8.734 1 87.19 57 LEU B C 1
ATOM 3829 O O . LEU B 1 57 ? -16.969 -19.844 -8.109 1 87.19 57 LEU B O 1
ATOM 3833 N N . ARG B 1 58 ? -18.172 -18.922 -9.781 1 87.5 58 ARG B N 1
ATOM 3834 C CA . ARG B 1 58 ? -17.078 -18.047 -10.211 1 87.5 58 ARG B CA 1
ATOM 3835 C C . ARG B 1 58 ? -17.328 -16.609 -9.781 1 87.5 58 ARG B C 1
ATOM 3837 O O . ARG B 1 58 ? -18.359 -16.031 -10.117 1 87.5 58 ARG B O 1
ATOM 3844 N N . LEU B 1 59 ? -16.422 -16.062 -9.039 1 92.44 59 LEU B N 1
ATOM 3845 C CA . LEU B 1 59 ? -16.516 -14.703 -8.531 1 92.44 59 LEU B CA 1
ATOM 3846 C C . LEU B 1 59 ? -15.273 -13.898 -8.875 1 92.44 59 LEU B C 1
ATOM 3848 O O . LEU B 1 59 ? -14.25 -14.477 -9.258 1 92.44 59 LEU B O 1
ATOM 3852 N N . ARG B 1 60 ? -15.352 -12.602 -8.797 1 93.56 60 ARG B N 1
ATOM 3853 C CA . ARG B 1 60 ? -14.234 -11.695 -9.055 1 93.56 60 ARG B CA 1
ATOM 3854 C C . ARG B 1 60 ? -14.016 -10.742 -7.887 1 93.56 60 ARG B C 1
ATOM 3856 O O . ARG B 1 60 ? -12.953 -10.758 -7.262 1 93.56 60 ARG B O 1
ATOM 3863 N N . GLN B 1 61 ? -15.062 -10.031 -7.559 1 97.25 61 GLN B N 1
ATOM 3864 C CA . GLN B 1 61 ? -14.883 -8.969 -6.574 1 97.25 61 GLN B CA 1
ATOM 3865 C C . GLN B 1 61 ? -15.477 -9.367 -5.223 1 97.25 61 GLN B C 1
ATOM 3867 O O . GLN B 1 61 ? -14.953 -8.977 -4.176 1 97.25 61 GLN B O 1
ATOM 3872 N N . VAL B 1 62 ? -16.547 -10.18 -5.203 1 97.62 62 VAL B N 1
ATOM 3873 C CA . VAL B 1 62 ? -17.156 -10.609 -3.945 1 97.62 62 VAL B CA 1
ATOM 3874 C C . VAL B 1 62 ? -16.219 -11.602 -3.242 1 97.62 62 VAL B C 1
ATOM 3876 O O . VAL B 1 62 ? -15.711 -12.531 -3.865 1 97.62 62 VAL B O 1
ATOM 3879 N N . PRO B 1 63 ? -15.992 -11.398 -1.912 1 96.81 63 PRO B N 1
ATOM 3880 C CA . PRO B 1 63 ? -15.078 -12.289 -1.191 1 96.81 63 PRO B CA 1
ATOM 3881 C C . PRO B 1 63 ? -15.539 -13.742 -1.203 1 96.81 63 PRO B C 1
ATOM 3883 O O . PRO B 1 63 ? -16.734 -14.016 -1.277 1 96.81 63 PRO B O 1
ATOM 3886 N N . SER B 1 64 ? -14.586 -14.672 -1.046 1 93.62 64 SER B N 1
ATOM 3887 C CA . SER B 1 64 ? -14.805 -16.109 -1.215 1 93.62 64 SER B CA 1
ATOM 3888 C C . SER B 1 64 ? -15.586 -16.688 -0.044 1 93.62 64 SER B C 1
ATOM 3890 O O . SER B 1 64 ? -16.031 -17.828 -0.099 1 93.62 64 SER B O 1
ATOM 3892 N N . GLY B 1 65 ? -15.875 -15.992 1.032 1 92.81 65 GLY B N 1
ATOM 3893 C CA . GLY B 1 65 ? -16.641 -16.5 2.162 1 92.81 65 GLY B CA 1
ATOM 3894 C C . GLY B 1 65 ? -18.141 -16.484 1.929 1 92.81 65 GLY B C 1
ATOM 3895 O O . GLY B 1 65 ? -18.922 -16.719 2.854 1 92.81 65 GLY B O 1
ATOM 3896 N N . VAL B 1 66 ? -18.578 -16.312 0.744 1 93.12 66 VAL B N 1
ATOM 3897 C CA . VAL B 1 66 ? -19.969 -16.016 0.402 1 93.12 66 VAL B CA 1
ATOM 3898 C C . VAL B 1 66 ? -20.844 -17.25 0.675 1 93.12 66 VAL B C 1
ATOM 3900 O O . VAL B 1 66 ? -22.031 -17.125 0.972 1 93.12 66 VAL B O 1
ATOM 3903 N N . LEU B 1 67 ? -20.297 -18.453 0.688 1 91.12 67 LEU B N 1
ATOM 3904 C CA . LEU B 1 67 ? -21.062 -19.672 0.872 1 91.12 67 LEU B CA 1
ATOM 3905 C C . LEU B 1 67 ? -21.312 -19.953 2.352 1 91.12 67 LEU B C 1
ATOM 3907 O O . LEU B 1 67 ? -22.078 -20.844 2.703 1 91.12 67 LEU B O 1
ATOM 3911 N N . HIS B 1 68 ? -20.75 -19.141 3.23 1 93.56 68 HIS B N 1
ATOM 3912 C CA . HIS B 1 68 ? -20.922 -19.266 4.672 1 93.56 68 HIS B CA 1
ATOM 3913 C C . HIS B 1 68 ? -21.875 -18.188 5.207 1 93.56 68 HIS B C 1
ATOM 3915 O O . HIS B 1 68 ? -21.453 -17.062 5.445 1 93.56 68 HIS B O 1
ATOM 3921 N N . PRO B 1 69 ? -23.109 -18.516 5.465 1 91.75 69 PRO B N 1
ATOM 3922 C CA . PRO B 1 69 ? -24.125 -17.516 5.809 1 91.75 69 PRO B CA 1
ATOM 3923 C C . PRO B 1 69 ? -23.766 -16.734 7.074 1 91.75 69 PRO B C 1
ATOM 3925 O O . PRO B 1 69 ? -24.172 -15.586 7.223 1 91.75 69 PRO B O 1
ATOM 3928 N N . GLY B 1 70 ? -23.016 -17.219 7.941 1 93.25 70 GLY B N 1
ATOM 3929 C CA . GLY B 1 70 ? -22.688 -16.547 9.188 1 93.25 70 GLY B CA 1
ATOM 3930 C C . GLY B 1 70 ? -21.453 -15.648 9.07 1 93.25 70 GLY B C 1
ATOM 3931 O O . GLY B 1 70 ? -21.094 -14.961 10.031 1 93.25 70 GLY B O 1
ATOM 3932 N N . VAL B 1 71 ? -20.938 -15.609 7.887 1 96.81 71 VAL B N 1
ATOM 3933 C CA . VAL B 1 71 ? -19.703 -14.852 7.695 1 96.81 71 VAL B CA 1
ATOM 3934 C C . VAL B 1 71 ? -20 -13.539 6.977 1 96.81 71 VAL B C 1
ATOM 3936 O O . VAL B 1 71 ? -20.672 -13.531 5.945 1 96.81 71 VAL B O 1
ATOM 3939 N N . ALA B 1 72 ? -19.578 -12.406 7.574 1 98.12 72 ALA B N 1
ATOM 3940 C CA . ALA B 1 72 ? -19.688 -11.102 6.914 1 98.12 72 ALA B CA 1
ATOM 3941 C C . ALA B 1 72 ? -18.609 -10.945 5.848 1 98.12 72 ALA B C 1
ATOM 3943 O O . ALA B 1 72 ? -17.562 -11.586 5.914 1 98.12 72 ALA B O 1
ATOM 3944 N N . LEU B 1 73 ? -18.969 -10.188 4.852 1 98.5 73 LEU B N 1
ATOM 3945 C CA . LEU B 1 73 ? -18.047 -9.922 3.744 1 98.5 73 LEU B CA 1
ATOM 3946 C C . LEU B 1 73 ? -17.688 -8.438 3.68 1 98.5 73 LEU B C 1
ATOM 3948 O O . LEU B 1 73 ? -18.547 -7.578 3.92 1 98.5 73 LEU B O 1
ATOM 3952 N N . TYR B 1 74 ? -16.438 -8.133 3.396 1 98.81 74 TYR B N 1
ATOM 3953 C CA . TYR B 1 74 ? -15.961 -6.754 3.361 1 98.81 74 TYR B CA 1
ATOM 3954 C C . TYR B 1 74 ? -15.062 -6.52 2.152 1 98.81 74 TYR B C 1
ATOM 3956 O O . TYR B 1 74 ? -14.203 -7.34 1.845 1 98.81 74 TYR B O 1
ATOM 3964 N N . ILE B 1 75 ? -15.336 -5.488 1.377 1 98.81 75 ILE B N 1
ATOM 3965 C CA . ILE B 1 75 ? -14.453 -5.016 0.316 1 98.81 75 ILE B CA 1
ATOM 3966 C C . ILE B 1 75 ? -13.789 -3.709 0.739 1 98.81 75 ILE B C 1
ATOM 3968 O O . ILE B 1 75 ? -14.453 -2.68 0.864 1 98.81 75 ILE B O 1
ATOM 3972 N N . GLY B 1 76 ? -12.484 -3.748 0.899 1 98.75 76 GLY B N 1
ATOM 3973 C CA . GLY B 1 76 ? -11.734 -2.639 1.461 1 98.75 76 GLY B CA 1
ATOM 3974 C C . GLY B 1 76 ? -11.344 -1.598 0.429 1 98.75 76 GLY B C 1
ATOM 3975 O O . GLY B 1 76 ? -11.461 -1.836 -0.775 1 98.75 76 GLY B O 1
ATOM 3976 N N . SER B 1 77 ? -10.781 -0.535 0.916 1 98.69 77 SER B N 1
ATOM 3977 C CA . SER B 1 77 ? -10.547 0.679 0.139 1 98.69 77 SER B CA 1
ATOM 3978 C C . SER B 1 77 ? -9.461 0.469 -0.907 1 98.69 77 SER B C 1
ATOM 3980 O O . SER B 1 77 ? -9.32 1.271 -1.833 1 98.69 77 SER B O 1
ATOM 3982 N N . GLY B 1 78 ? -8.672 -0.577 -0.769 1 98.44 78 GLY B N 1
ATOM 3983 C CA . GLY B 1 78 ? -7.602 -0.841 -1.721 1 98.44 78 GLY B CA 1
ATOM 3984 C C . GLY B 1 78 ? -8.094 -1.508 -2.994 1 98.44 78 GLY B C 1
ATOM 3985 O O . GLY B 1 78 ? -7.336 -1.64 -3.959 1 98.44 78 GLY B O 1
ATOM 3986 N N . CYS B 1 79 ? -9.344 -1.896 -3.068 1 98.62 79 CYS B N 1
ATOM 3987 C CA . CYS B 1 79 ? -9.922 -2.547 -4.238 1 98.62 79 CYS B CA 1
ATOM 3988 C C . CYS B 1 79 ? -10.484 -1.517 -5.211 1 98.62 79 CYS B C 1
ATOM 3990 O O . CYS B 1 79 ? -11.055 -0.508 -4.797 1 98.62 79 CYS B O 1
ATOM 3992 N N . VAL B 1 80 ? -10.289 -1.771 -6.48 1 98.56 80 VAL B N 1
ATOM 3993 C CA . VAL B 1 80 ? -10.984 -0.978 -7.488 1 98.56 80 VAL B CA 1
ATOM 3994 C C . VAL B 1 80 ? -12.273 -1.688 -7.902 1 98.56 80 VAL B C 1
ATOM 3996 O O . VAL B 1 80 ? -12.305 -2.916 -8.016 1 98.56 80 VAL B O 1
ATOM 3999 N N . ILE B 1 81 ? -13.312 -0.941 -8.133 1 98.75 81 ILE B N 1
ATOM 4000 C CA . ILE B 1 81 ? -14.641 -1.534 -8.289 1 98.75 81 ILE B CA 1
ATOM 4001 C C . ILE B 1 81 ? -15.086 -1.413 -9.742 1 98.75 81 ILE B C 1
ATOM 4003 O O . ILE B 1 81 ? -15.211 -0.305 -10.273 1 98.75 81 ILE B O 1
ATOM 4007 N N . GLY B 1 82 ? -15.227 -2.525 -10.391 1 98.31 82 GLY B N 1
ATOM 4008 C CA . GLY B 1 82 ? -16.062 -2.58 -11.586 1 98.31 82 GLY B CA 1
ATOM 4009 C C . GLY B 1 82 ? -17.531 -2.693 -11.281 1 98.31 82 GLY B C 1
ATOM 4010 O O . GLY B 1 82 ? -18.031 -3.775 -10.953 1 98.31 82 GLY B O 1
ATOM 4011 N N . LEU B 1 83 ? -18.25 -1.64 -11.477 1 98.5 83 LEU B N 1
ATOM 4012 C CA . LEU B 1 83 ? -19.641 -1.555 -11.031 1 98.5 83 LEU B CA 1
ATOM 4013 C C . LEU B 1 83 ? -20.484 -2.631 -11.688 1 98.5 83 LEU B C 1
ATOM 4015 O O . LEU B 1 83 ? -21.234 -3.346 -11.008 1 98.5 83 LEU B O 1
ATOM 4019 N N . GLN B 1 84 ? -20.391 -2.762 -12.977 1 97.75 84 GLN B N 1
ATOM 4020 C CA . GLN B 1 84 ? -21.219 -3.713 -13.711 1 97.75 84 GLN B CA 1
ATOM 4021 C C . GLN B 1 84 ? -20.906 -5.148 -13.297 1 97.75 84 GLN B C 1
ATOM 4023 O O . GLN B 1 84 ? -21.812 -5.949 -13.078 1 97.75 84 GLN B O 1
ATOM 4028 N N . GLN B 1 85 ? -19.641 -5.434 -13.227 1 96.81 85 GLN B N 1
ATOM 4029 C CA . GLN B 1 85 ? -19.234 -6.785 -12.844 1 96.81 85 GLN B CA 1
ATOM 4030 C C . GLN B 1 85 ? -19.656 -7.109 -11.422 1 96.81 85 GLN B C 1
ATOM 4032 O O . GLN B 1 85 ? -20.125 -8.219 -11.148 1 96.81 85 GLN B O 1
ATOM 4037 N N . LEU B 1 86 ? -19.516 -6.152 -10.5 1 98.44 86 LEU B N 1
ATOM 4038 C CA . LEU B 1 86 ? -19.906 -6.379 -9.109 1 98.44 86 LEU B CA 1
ATOM 4039 C C . LEU B 1 86 ? -21.422 -6.551 -8.984 1 98.44 86 LEU B C 1
ATOM 4041 O O . LEU B 1 86 ? -21.891 -7.453 -8.289 1 98.44 86 LEU B O 1
ATOM 4045 N N . ALA B 1 87 ? -22.156 -5.711 -9.672 1 98.5 87 ALA B N 1
ATOM 4046 C CA . ALA B 1 87 ? -23.625 -5.828 -9.672 1 98.5 87 ALA B CA 1
ATOM 4047 C C . ALA B 1 87 ? -24.062 -7.188 -10.203 1 98.5 87 ALA B C 1
ATOM 4049 O O . ALA B 1 87 ? -24.953 -7.82 -9.641 1 98.5 87 ALA B O 1
ATOM 4050 N N . ALA B 1 88 ? -23.438 -7.59 -11.281 1 97.38 88 ALA B N 1
ATOM 4051 C CA . ALA B 1 88 ? -23.766 -8.883 -11.875 1 97.38 88 ALA B CA 1
ATOM 4052 C C . ALA B 1 88 ? -23.5 -10.023 -10.891 1 97.38 88 ALA B C 1
ATOM 4054 O O . ALA B 1 88 ? -24.281 -10.984 -10.82 1 97.38 88 ALA B O 1
ATOM 4055 N N . GLU B 1 89 ? -22.391 -9.961 -10.133 1 97.19 89 GLU B N 1
ATOM 4056 C CA . GLU B 1 89 ? -22.094 -10.961 -9.117 1 97.19 89 GLU B CA 1
ATOM 4057 C C . GLU B 1 89 ? -23.172 -10.984 -8.031 1 97.19 89 GLU B C 1
ATOM 4059 O O . GLU B 1 89 ? -23.625 -12.047 -7.625 1 97.19 89 GLU B O 1
ATOM 4064 N N . ILE B 1 90 ? -23.516 -9.812 -7.547 1 97.94 90 ILE B N 1
ATOM 4065 C CA . ILE B 1 90 ? -24.516 -9.688 -6.488 1 97.94 90 ILE B CA 1
ATOM 4066 C C . ILE B 1 90 ? -25.844 -10.289 -6.949 1 97.94 90 ILE B C 1
ATOM 4068 O O . ILE B 1 90 ? -26.453 -11.078 -6.227 1 97.94 90 ILE B O 1
ATOM 4072 N N . GLU B 1 91 ? -26.234 -9.984 -8.172 1 97.62 91 GLU B N 1
ATOM 4073 C CA . GLU B 1 91 ? -27.484 -10.477 -8.727 1 97.62 91 GLU B CA 1
ATOM 4074 C C . GLU B 1 91 ? -27.438 -11.984 -8.961 1 97.62 91 GLU B C 1
ATOM 4076 O O . GLU B 1 91 ? -28.406 -12.695 -8.695 1 97.62 91 GLU B O 1
ATOM 4081 N N . MET B 1 92 ? -26.328 -12.406 -9.492 1 95.56 92 MET B N 1
ATOM 4082 C CA . MET B 1 92 ? -26.141 -13.836 -9.711 1 95.56 92 MET B CA 1
ATOM 4083 C C . MET B 1 92 ? -26.25 -14.617 -8.406 1 95.56 92 MET B C 1
ATOM 4085 O O . MET B 1 92 ? -26.906 -15.656 -8.352 1 95.56 92 MET B O 1
ATOM 4089 N N . LEU B 1 93 ? -25.656 -14.117 -7.348 1 95.75 93 LEU B N 1
ATOM 4090 C CA . LEU B 1 93 ? -25.719 -14.758 -6.039 1 95.75 93 LEU B CA 1
ATOM 4091 C C . LEU B 1 93 ? -27.156 -14.75 -5.5 1 95.75 93 LEU B C 1
ATOM 4093 O O . LEU B 1 93 ? -27.625 -15.766 -4.984 1 95.75 93 LEU B O 1
ATOM 4097 N N . ALA B 1 94 ? -27.828 -13.664 -5.633 1 95.81 94 ALA B N 1
ATOM 4098 C CA . ALA B 1 94 ? -29.219 -13.57 -5.199 1 95.81 94 ALA B CA 1
ATOM 4099 C C . ALA B 1 94 ? -30.094 -14.602 -5.922 1 95.81 94 ALA B C 1
ATOM 4101 O O . ALA B 1 94 ? -30.953 -15.227 -5.309 1 95.81 94 ALA B O 1
ATOM 4102 N N . ALA B 1 95 ? -29.844 -14.766 -7.156 1 94.69 95 ALA B N 1
ATOM 4103 C CA . ALA B 1 95 ? -30.594 -15.719 -7.965 1 94.69 95 ALA B CA 1
ATOM 4104 C C . ALA B 1 95 ? -30.359 -17.156 -7.488 1 94.69 95 ALA B C 1
ATOM 4106 O O . ALA B 1 95 ? -31.203 -18.031 -7.691 1 94.69 95 ALA B O 1
ATOM 4107 N N . GLN B 1 96 ? -29.297 -17.375 -6.824 1 91.75 96 GLN B N 1
ATOM 4108 C CA . GLN B 1 96 ? -28.969 -18.703 -6.301 1 91.75 96 GLN B CA 1
ATOM 4109 C C . GLN B 1 96 ? -29.391 -18.844 -4.84 1 91.75 96 GLN B C 1
ATOM 4111 O O . GLN B 1 96 ? -29.016 -19.812 -4.172 1 91.75 96 GLN B O 1
ATOM 4116 N N . GLY B 1 97 ? -30 -17.797 -4.301 1 92 97 GLY B N 1
ATOM 4117 C CA . GLY B 1 97 ? -30.531 -17.859 -2.951 1 92 97 GLY B CA 1
ATOM 4118 C C . GLY B 1 97 ? -29.562 -17.328 -1.906 1 92 97 GLY B C 1
ATOM 4119 O O . GLY B 1 97 ? -29.781 -17.5 -0.706 1 92 97 GLY B O 1
ATOM 4120 N N . ILE B 1 98 ? -28.484 -16.781 -2.365 1 93.56 98 ILE B N 1
ATOM 4121 C CA . ILE B 1 98 ? -27.516 -16.203 -1.44 1 93.56 98 ILE B CA 1
ATOM 4122 C C . ILE B 1 98 ? -27.734 -14.703 -1.319 1 93.56 98 ILE B C 1
ATOM 4124 O O . ILE B 1 98 ? -27.359 -13.938 -2.215 1 93.56 98 ILE B O 1
ATOM 4128 N N . ASP B 1 99 ? -28.297 -14.305 -0.246 1 92.44 99 ASP B N 1
ATOM 4129 C CA . ASP B 1 99 ? -28.578 -12.891 -0.003 1 92.44 99 ASP B CA 1
ATOM 4130 C C . ASP B 1 99 ? -27.406 -12.211 0.693 1 92.44 99 ASP B C 1
ATOM 4132 O O . ASP B 1 99 ? -26.984 -12.633 1.77 1 92.44 99 ASP B O 1
ATOM 4136 N N . LEU B 1 100 ? -26.953 -11.133 0.134 1 96.69 100 LEU B N 1
ATOM 4137 C CA . LEU B 1 100 ? -25.797 -10.422 0.682 1 96.69 100 LEU B CA 1
ATOM 4138 C C . LEU B 1 100 ? -26.25 -9.25 1.553 1 96.69 100 LEU B C 1
ATOM 4140 O O . LEU B 1 100 ? -25.422 -8.555 2.139 1 96.69 100 LEU B O 1
ATOM 4144 N N . GLY B 1 101 ? -27.547 -9.039 1.665 1 95.44 101 GLY B N 1
ATOM 4145 C CA . GLY B 1 101 ? -28.062 -7.965 2.502 1 95.44 101 GLY B CA 1
ATOM 4146 C C . GLY B 1 101 ? -27.625 -8.07 3.947 1 95.44 101 GLY B C 1
ATOM 4147 O O . GLY B 1 101 ? -27.781 -9.109 4.582 1 95.44 101 GLY B O 1
ATOM 4148 N N . GLY B 1 102 ? -26.984 -6.965 4.43 1 94.69 102 GLY B N 1
ATOM 4149 C CA . GLY B 1 102 ? -26.516 -6.949 5.805 1 94.69 102 GLY B CA 1
ATOM 4150 C C . GLY B 1 102 ? -25.234 -7.746 6.008 1 94.69 102 GLY B C 1
ATOM 4151 O O . GLY B 1 102 ? -24.703 -7.789 7.113 1 94.69 102 GLY B O 1
ATOM 4152 N N . ARG B 1 103 ? -24.766 -8.352 4.957 1 97 103 ARG B N 1
ATOM 4153 C CA . ARG B 1 103 ? -23.594 -9.211 5.051 1 97 103 ARG B CA 1
ATOM 4154 C C . ARG B 1 103 ? -22.391 -8.586 4.34 1 97 103 ARG B C 1
ATOM 4156 O O . ARG B 1 103 ? -21.266 -8.648 4.836 1 97 103 ARG B O 1
ATOM 4163 N N . LEU B 1 104 ? -22.688 -7.98 3.219 1 98.56 104 LEU B N 1
ATOM 4164 C CA . LEU B 1 104 ? -21.625 -7.359 2.424 1 98.56 104 LEU B CA 1
ATOM 4165 C C . LEU B 1 104 ? -21.5 -5.879 2.75 1 98.56 104 LEU B C 1
ATOM 4167 O O . LEU B 1 104 ? -22.5 -5.16 2.814 1 98.56 104 LEU B O 1
ATOM 4171 N N . THR B 1 105 ? -20.312 -5.43 3.096 1 98.81 105 THR B N 1
ATOM 4172 C CA . THR B 1 105 ? -19.969 -4.023 3.283 1 98.81 105 THR B CA 1
ATOM 4173 C C . THR B 1 105 ? -18.844 -3.609 2.354 1 98.81 105 THR B C 1
ATOM 4175 O O . THR B 1 105 ? -17.812 -4.297 2.27 1 98.81 105 THR B O 1
ATOM 4178 N N . ILE B 1 106 ? -19.047 -2.516 1.613 1 98.88 106 ILE B N 1
ATOM 4179 C CA . ILE B 1 106 ? -18.047 -2.008 0.681 1 98.88 106 ILE B CA 1
ATOM 4180 C C . ILE B 1 106 ? -17.609 -0.614 1.112 1 98.88 106 ILE B C 1
ATOM 4182 O O . ILE B 1 106 ? -18.438 0.278 1.309 1 98.88 106 ILE B O 1
ATOM 4186 N N . SER B 1 107 ? -16.328 -0.401 1.271 1 98.81 107 SER B N 1
ATOM 4187 C CA . SER B 1 107 ? -15.805 0.917 1.616 1 98.81 107 SER B CA 1
ATOM 4188 C C . SER B 1 107 ? -16.156 1.948 0.549 1 98.81 107 SER B C 1
ATOM 4190 O O . SER B 1 107 ? -15.984 1.695 -0.646 1 98.81 107 SER B O 1
ATOM 4192 N N . ASP B 1 108 ? -16.547 3.141 0.909 1 98.69 108 ASP B N 1
ATOM 4193 C CA . ASP B 1 108 ? -16.891 4.184 -0.058 1 98.69 108 ASP B CA 1
ATOM 4194 C C . ASP B 1 108 ? -15.625 4.809 -0.65 1 98.69 108 ASP B C 1
ATOM 4196 O O . ASP B 1 108 ? -15.703 5.637 -1.561 1 98.69 108 ASP B O 1
ATOM 4200 N N . ARG B 1 109 ? -14.461 4.344 -0.182 1 98.44 109 ARG B N 1
ATOM 4201 C CA . ARG B 1 109 ? -13.195 4.887 -0.652 1 98.44 109 ARG B CA 1
ATOM 4202 C C . ARG B 1 109 ? -12.672 4.109 -1.858 1 98.44 109 ARG B C 1
ATOM 4204 O O . ARG B 1 109 ? -11.695 4.508 -2.486 1 98.44 109 ARG B O 1
ATOM 4211 N N . CYS B 1 110 ? -13.328 3.039 -2.211 1 98.81 110 CYS B N 1
ATOM 4212 C CA . CYS B 1 110 ? -12.906 2.258 -3.367 1 98.81 110 CYS B CA 1
ATOM 4213 C C . CYS B 1 110 ? -12.977 3.088 -4.645 1 98.81 110 CYS B C 1
ATOM 4215 O O . CYS B 1 110 ? -14 3.723 -4.918 1 98.81 110 CYS B O 1
ATOM 4217 N N . PRO B 1 111 ? -11.914 3.064 -5.426 1 98.56 111 PRO B N 1
ATOM 4218 C CA . PRO B 1 111 ? -11.984 3.723 -6.734 1 98.56 111 PRO B CA 1
ATOM 4219 C C . PRO B 1 111 ? -12.906 3.002 -7.707 1 98.56 111 PRO B C 1
ATOM 4221 O O . PRO B 1 111 ? -13.047 1.777 -7.645 1 98.56 111 PRO B O 1
ATOM 4224 N N . VAL B 1 112 ? -13.43 3.771 -8.617 1 98.56 112 VAL B N 1
ATOM 4225 C CA . VAL B 1 112 ? -14.375 3.213 -9.578 1 98.56 112 VAL B CA 1
ATOM 4226 C C . VAL B 1 112 ? -13.711 3.105 -10.953 1 98.56 112 VAL B C 1
ATOM 4228 O O . VAL B 1 112 ? -13.148 4.078 -11.453 1 98.56 112 VAL B O 1
ATOM 4231 N N . VAL B 1 113 ? -13.789 1.927 -11.539 1 98 113 VAL B N 1
ATOM 4232 C CA . VAL B 1 113 ? -13.32 1.745 -12.906 1 98 113 VAL B CA 1
ATOM 4233 C C . VAL B 1 113 ? -14.25 2.469 -13.875 1 98 113 VAL B C 1
ATOM 4235 O O . VAL B 1 113 ? -15.469 2.271 -13.836 1 98 113 VAL B O 1
ATOM 4238 N N . GLN B 1 114 ? -13.648 3.262 -14.734 1 96.5 114 GLN B N 1
ATOM 4239 C CA . GLN B 1 114 ? -14.383 4.066 -15.703 1 96.5 114 GLN B CA 1
ATOM 4240 C C . GLN B 1 114 ? -14.32 3.453 -17.094 1 96.5 114 GLN B C 1
ATOM 4242 O O . GLN B 1 114 ? -13.438 2.639 -17.375 1 96.5 114 GLN B O 1
ATOM 4247 N N . PRO B 1 115 ? -15.273 3.893 -17.969 1 94.69 115 PRO B N 1
ATOM 4248 C CA . PRO B 1 115 ? -15.188 3.43 -19.359 1 94.69 115 PRO B CA 1
ATOM 4249 C C . PRO B 1 115 ? -13.828 3.729 -19.984 1 94.69 115 PRO B C 1
ATOM 4251 O O . PRO B 1 115 ? -13.281 2.891 -20.719 1 94.69 115 PRO B O 1
ATOM 4254 N N . LEU B 1 116 ? -13.297 4.848 -19.703 1 92.75 116 LEU B N 1
ATOM 4255 C CA . LEU B 1 116 ? -12 5.238 -20.234 1 92.75 116 LEU B CA 1
ATOM 4256 C C . LEU B 1 116 ? -10.914 4.258 -19.797 1 92.75 116 LEU B C 1
ATOM 4258 O O . LEU B 1 116 ? -9.977 3.982 -20.547 1 92.75 116 LEU B O 1
ATOM 4262 N N . HIS B 1 117 ? -11.023 3.781 -18.609 1 95.12 117 HIS B N 1
ATOM 4263 C CA . HIS B 1 117 ? -10.039 2.834 -18.094 1 95.12 117 HIS B CA 1
ATOM 4264 C C . HIS B 1 117 ? -10.055 1.53 -18.875 1 95.12 117 HIS B C 1
ATOM 4266 O O . HIS B 1 117 ? -9 0.977 -19.203 1 95.12 117 HIS B O 1
ATOM 4272 N N . VAL B 1 118 ? -11.25 1.044 -19.141 1 92.94 118 VAL B N 1
ATOM 4273 C CA . VAL B 1 118 ? -11.406 -0.198 -19.891 1 92.94 118 VAL B CA 1
ATOM 4274 C C . VAL B 1 118 ? -10.844 -0.028 -21.297 1 92.94 118 VAL B C 1
ATOM 4276 O O . VAL B 1 118 ? -10.117 -0.896 -21.797 1 92.94 118 VAL B O 1
ATOM 4279 N N . LEU B 1 119 ? -11.133 1.089 -21.906 1 89.31 119 LEU B N 1
ATOM 4280 C CA . LEU B 1 119 ? -10.641 1.378 -23.25 1 89.31 119 LEU B CA 1
ATOM 4281 C C . LEU B 1 119 ? -9.117 1.427 -23.266 1 89.31 119 LEU B C 1
ATOM 4283 O O . LEU B 1 119 ? -8.477 0.838 -24.141 1 89.31 119 LEU B O 1
ATOM 4287 N N . ALA B 1 120 ? -8.531 2.102 -22.297 1 89.44 120 ALA B N 1
ATOM 4288 C CA . ALA B 1 120 ? -7.074 2.223 -22.203 1 89.44 120 ALA B CA 1
ATOM 4289 C C . ALA B 1 120 ? -6.426 0.862 -21.969 1 89.44 120 ALA B C 1
ATOM 4291 O O . ALA B 1 120 ? -5.367 0.568 -22.531 1 89.44 120 ALA B O 1
ATOM 4292 N N . ASP B 1 121 ? -7.02 0.07 -21.188 1 90.75 121 ASP B N 1
ATOM 4293 C CA . ASP B 1 121 ? -6.504 -1.255 -20.859 1 90.75 121 ASP B CA 1
ATOM 4294 C C . ASP B 1 121 ? -6.52 -2.17 -22.078 1 90.75 121 ASP B C 1
ATOM 4296 O O . ASP B 1 121 ? -5.574 -2.924 -22.312 1 90.75 121 ASP B O 1
ATOM 4300 N N . ARG B 1 122 ? -7.535 -2.135 -22.812 1 85.44 122 ARG B N 1
ATOM 4301 C CA . ARG B 1 122 ? -7.66 -2.99 -24 1 85.44 122 ARG B CA 1
ATOM 4302 C C . ARG B 1 122 ? -6.688 -2.562 -25.094 1 85.44 122 ARG B C 1
ATOM 4304 O O . ARG B 1 122 ? -6.188 -3.398 -25.844 1 85.44 122 ARG B O 1
ATOM 4311 N N . HIS B 1 123 ? -6.43 -1.318 -25.109 1 82.94 123 HIS B N 1
ATOM 4312 C CA . HIS B 1 123 ? -5.5 -0.804 -26.109 1 82.94 123 HIS B CA 1
ATOM 4313 C C . HIS B 1 123 ? -4.055 -1.104 -25.719 1 82.94 123 HIS B C 1
ATOM 4315 O O . HIS B 1 123 ? -3.299 -1.673 -26.516 1 82.94 123 HIS B O 1
ATOM 4321 N N . ASP B 1 124 ? -3.688 -0.768 -24.5 1 81.88 124 ASP B N 1
ATOM 4322 C CA . ASP B 1 124 ? -2.289 -0.834 -24.078 1 81.88 124 ASP B CA 1
ATOM 4323 C C . ASP B 1 124 ? -2.008 -2.119 -23.312 1 81.88 124 ASP B C 1
ATOM 4325 O O . ASP B 1 124 ? -0.877 -2.613 -23.312 1 81.88 124 ASP B O 1
ATOM 4329 N N . GLY B 1 125 ? -2.93 -2.691 -22.75 1 76.75 125 GLY B N 1
ATOM 4330 C CA . GLY B 1 125 ? -2.742 -3.801 -21.828 1 76.75 125 GLY B CA 1
ATOM 4331 C C . GLY B 1 125 ? -2.629 -5.145 -22.516 1 76.75 125 GLY B C 1
ATOM 4332 O O . GLY B 1 125 ? -2.139 -6.113 -21.938 1 76.75 125 GLY B O 1
ATOM 4333 N N . ALA B 1 126 ? -3.014 -5.266 -23.719 1 73 126 ALA B N 1
ATOM 4334 C CA . ALA B 1 126 ? -2.977 -6.516 -24.469 1 73 126 ALA B CA 1
ATOM 4335 C C . ALA B 1 126 ? -1.544 -7.02 -24.625 1 73 126 ALA B C 1
ATOM 4337 O O . ALA B 1 126 ? -1.3 -8.227 -24.625 1 73 126 ALA B O 1
ATOM 4338 N N . GLN B 1 127 ? -0.646 -6.16 -24.594 1 72.19 127 GLN B N 1
ATOM 4339 C CA . GLN B 1 127 ? 0.755 -6.508 -24.812 1 72.19 127 GLN B CA 1
ATOM 4340 C C . GLN B 1 127 ? 1.338 -7.234 -23.594 1 72.19 127 GLN B C 1
ATOM 4342 O O . GLN B 1 127 ? 2.266 -8.031 -23.734 1 72.19 127 GLN B O 1
ATOM 4347 N N . ILE B 1 128 ? 0.732 -6.914 -22.438 1 76.06 128 ILE B N 1
ATOM 4348 C CA . ILE B 1 128 ? 1.281 -7.547 -21.25 1 76.06 128 ILE B CA 1
ATOM 4349 C C . ILE B 1 128 ? 0.272 -8.547 -20.688 1 76.06 128 ILE B C 1
ATOM 4351 O O . ILE B 1 128 ? 0.455 -9.062 -19.578 1 76.06 128 ILE B O 1
ATOM 4355 N N . GLY B 1 129 ? -0.784 -8.789 -21.391 1 75.88 129 GLY B N 1
ATOM 4356 C CA . GLY B 1 129 ? -1.709 -9.859 -21.062 1 75.88 129 GLY B CA 1
ATOM 4357 C C . GLY B 1 129 ? -2.656 -9.492 -19.938 1 75.88 129 GLY B C 1
ATOM 4358 O O . GLY B 1 129 ? -2.924 -10.312 -19.047 1 75.88 129 GLY B O 1
ATOM 4359 N N . THR B 1 130 ? -3.129 -8.227 -19.938 1 77.5 130 THR B N 1
ATOM 4360 C CA . THR B 1 130 ? -4.109 -7.855 -18.922 1 77.5 130 THR B CA 1
ATOM 4361 C C . THR B 1 130 ? -5.457 -8.516 -19.203 1 77.5 130 THR B C 1
ATOM 4363 O O . THR B 1 130 ? -5.648 -9.117 -20.266 1 77.5 130 THR B O 1
ATOM 4366 N N . THR B 1 131 ? -6.344 -8.461 -18.188 1 75.5 131 THR B N 1
ATOM 4367 C CA . THR B 1 131 ? -7.676 -9.031 -18.359 1 75.5 131 THR B CA 1
ATOM 4368 C C . THR B 1 131 ? -8.586 -8.062 -19.109 1 75.5 131 THR B C 1
ATOM 4370 O O . THR B 1 131 ? -9.711 -8.422 -19.469 1 75.5 131 THR B O 1
ATOM 4373 N N . GLY B 1 132 ? -8.102 -6.863 -19.297 1 86 132 GLY B N 1
ATOM 4374 C CA . GLY B 1 132 ? -8.859 -5.879 -20.047 1 86 132 GLY B CA 1
ATOM 4375 C C . GLY B 1 132 ? -10 -5.27 -19.25 1 86 132 GLY B C 1
ATOM 4376 O O . GLY B 1 132 ? -10.969 -4.766 -19.844 1 86 132 GLY B O 1
ATOM 4377 N N . ASN B 1 133 ? -9.859 -5.301 -17.922 1 91.12 133 ASN B N 1
ATOM 4378 C CA . ASN B 1 133 ? -10.945 -4.859 -17.062 1 91.12 133 ASN B CA 1
ATOM 4379 C C . ASN B 1 133 ? -10.711 -3.439 -16.547 1 91.12 133 ASN B C 1
ATOM 4381 O O . ASN B 1 133 ? -11.445 -2.957 -15.68 1 91.12 133 ASN B O 1
ATOM 4385 N N . GLY B 1 134 ? -9.703 -2.791 -17.031 1 94.69 134 GLY B N 1
ATOM 4386 C CA . GLY B 1 134 ? -9.469 -1.393 -16.703 1 94.69 134 GLY B CA 1
ATOM 4387 C C . GLY B 1 134 ? -8.789 -1.193 -15.367 1 94.69 134 GLY B C 1
ATOM 4388 O O . GLY B 1 134 ? -8.734 -0.075 -14.852 1 94.69 134 GLY B O 1
ATOM 4389 N N . ILE B 1 135 ? -8.242 -2.244 -14.789 1 95.94 135 ILE B N 1
ATOM 4390 C CA . ILE B 1 135 ? -7.688 -2.209 -13.438 1 95.94 135 ILE B CA 1
ATOM 4391 C C . ILE B 1 135 ? -6.449 -1.314 -13.414 1 95.94 135 ILE B C 1
ATOM 4393 O O . ILE B 1 135 ? -6.363 -0.389 -12.602 1 95.94 135 ILE B O 1
ATOM 4397 N N . GLY B 1 136 ? -5.508 -1.52 -14.312 1 95.75 136 GLY B N 1
ATOM 4398 C CA . GLY B 1 136 ? -4.27 -0.758 -14.359 1 95.75 136 GLY B CA 1
ATOM 4399 C C . GLY B 1 136 ? -4.496 0.736 -14.5 1 95.75 136 GLY B C 1
ATOM 4400 O O . GLY B 1 136 ? -4.09 1.513 -13.633 1 95.75 136 GLY B O 1
ATOM 4401 N N . PRO B 1 137 ? -5.234 1.138 -15.547 1 95.56 137 PRO B N 1
ATOM 4402 C CA . PRO B 1 137 ? -5.523 2.562 -15.734 1 95.56 137 PRO B CA 1
ATOM 4403 C C . PRO B 1 137 ? -6.262 3.174 -14.547 1 95.56 137 PRO B C 1
ATOM 4405 O O . PRO B 1 137 ? -6.074 4.352 -14.234 1 95.56 137 PRO B O 1
ATOM 4408 N N . CYS B 1 138 ? -7.152 2.42 -13.914 1 97.62 138 CYS B N 1
ATOM 4409 C CA . CYS B 1 138 ? -7.871 2.936 -12.75 1 97.62 138 CYS B CA 1
ATOM 4410 C C . CYS B 1 138 ? -6.91 3.256 -11.617 1 97.62 138 CYS B C 1
ATOM 4412 O O . CYS B 1 138 ? -6.961 4.344 -11.039 1 97.62 138 CYS B O 1
ATOM 4414 N N . TYR B 1 139 ? -5.984 2.287 -11.305 1 97.81 139 TYR B N 1
ATOM 4415 C CA . TYR B 1 139 ? -4.973 2.547 -10.289 1 97.81 139 TYR B CA 1
ATOM 4416 C C . TYR B 1 139 ? -4.074 3.707 -10.695 1 97.81 139 TYR B C 1
ATOM 4418 O O . TYR B 1 139 ? -3.67 4.516 -9.859 1 97.81 139 TYR B O 1
ATOM 4426 N N . ALA B 1 140 ? -3.754 3.793 -11.953 1 97 140 ALA B N 1
ATOM 4427 C CA . ALA B 1 140 ? -2.906 4.871 -12.453 1 97 140 ALA B CA 1
ATOM 4428 C C . ALA B 1 140 ? -3.562 6.23 -12.242 1 97 140 ALA B C 1
ATOM 4430 O O . ALA B 1 140 ? -2.904 7.188 -11.828 1 97 140 ALA B O 1
ATOM 4431 N N . ASP B 1 141 ? -4.809 6.336 -12.469 1 96.06 141 ASP B N 1
ATOM 4432 C CA . ASP B 1 141 ? -5.516 7.609 -12.375 1 96.06 141 ASP B CA 1
ATOM 4433 C C . ASP B 1 141 ? -5.621 8.07 -10.922 1 96.06 141 ASP B C 1
ATOM 4435 O O . ASP B 1 141 ? -5.691 9.273 -10.656 1 96.06 141 ASP B O 1
ATOM 4439 N N . LEU B 1 142 ? -5.652 7.129 -10.008 1 95.88 142 LEU B N 1
ATOM 4440 C CA . LEU B 1 142 ? -5.605 7.508 -8.602 1 95.88 142 LEU B CA 1
ATOM 4441 C C . LEU B 1 142 ? -4.355 8.328 -8.297 1 95.88 142 LEU B C 1
ATOM 4443 O O . LEU B 1 142 ? -4.406 9.281 -7.52 1 95.88 142 LEU B O 1
ATOM 4447 N N . ALA B 1 143 ? -3.285 7.887 -8.898 1 95.69 143 ALA B N 1
ATOM 4448 C CA . ALA B 1 143 ? -2.014 8.57 -8.664 1 95.69 143 ALA B CA 1
ATOM 4449 C C . ALA B 1 143 ? -1.928 9.859 -9.477 1 95.69 143 ALA B C 1
ATOM 4451 O O . ALA B 1 143 ? -1.347 10.852 -9.016 1 95.69 143 ALA B O 1
ATOM 4452 N N . THR B 1 144 ? -2.506 9.883 -10.664 1 93.56 144 THR B N 1
ATOM 4453 C CA . THR B 1 144 ? -2.469 11.07 -11.516 1 93.56 144 THR B CA 1
ATOM 4454 C C . THR B 1 144 ? -3.342 12.18 -10.938 1 93.56 144 THR B C 1
ATOM 4456 O O . THR B 1 144 ? -2.99 13.359 -11.023 1 93.56 144 THR B O 1
ATOM 4459 N N . ARG B 1 145 ? -4.48 11.844 -10.414 1 92.62 145 ARG B N 1
ATOM 4460 C CA . ARG B 1 145 ? -5.445 12.703 -9.734 1 92.62 145 ARG B CA 1
ATOM 4461 C C . ARG B 1 145 ? -6.145 13.625 -10.734 1 92.62 145 ARG B C 1
ATOM 4463 O O . ARG B 1 145 ? -7.371 13.734 -10.727 1 92.62 145 ARG B O 1
ATOM 4470 N N . VAL B 1 146 ? -5.309 14.297 -11.625 1 90.69 146 VAL B N 1
ATOM 4471 C CA . VAL B 1 146 ? -5.871 15.258 -12.562 1 90.69 146 VAL B CA 1
ATOM 4472 C C . VAL B 1 146 ? -5.219 15.086 -13.938 1 90.69 146 VAL B C 1
ATOM 4474 O O . VAL B 1 146 ? -4.02 14.82 -14.031 1 90.69 146 VAL B O 1
ATOM 4477 N N . ARG B 1 147 ? -6.027 15.203 -14.945 1 83.44 147 ARG B N 1
ATOM 4478 C CA . ARG B 1 147 ? -5.582 15.203 -16.328 1 83.44 147 ARG B CA 1
ATOM 4479 C C . ARG B 1 147 ? -6.281 16.297 -17.125 1 83.44 147 ARG B C 1
ATOM 4481 O O . ARG B 1 147 ? -7.512 16.344 -17.188 1 83.44 147 ARG B O 1
ATOM 4488 N N . GLY B 1 148 ? -5.461 17.109 -17.766 1 78.5 148 GLY B N 1
ATOM 4489 C CA . GLY B 1 148 ? -6.031 18.188 -18.578 1 78.5 148 GLY B CA 1
ATOM 4490 C C . GLY B 1 148 ? -6.879 19.156 -17.781 1 78.5 148 GLY B C 1
ATOM 4491 O O . GLY B 1 148 ? -7.938 19.578 -18.234 1 78.5 148 GLY B O 1
ATOM 4492 N N . GLY B 1 149 ? -6.633 19.266 -16.578 1 80.44 149 GLY B N 1
ATOM 4493 C CA . GLY B 1 149 ? -7.324 20.234 -15.734 1 80.44 149 GLY B CA 1
ATOM 4494 C C . GLY B 1 149 ? -8.562 19.656 -15.07 1 80.44 149 GLY B C 1
ATOM 4495 O O . GLY B 1 149 ? -9.242 20.359 -14.312 1 80.44 149 GLY B O 1
ATOM 4496 N N . GLU B 1 150 ? -8.773 18.422 -15.336 1 87.81 150 GLU B N 1
ATOM 4497 C CA . GLU B 1 150 ? -9.961 17.797 -14.75 1 87.81 150 GLU B CA 1
ATOM 4498 C C . GLU B 1 150 ? -9.578 16.609 -13.883 1 87.81 150 GLU B C 1
ATOM 4500 O O . GLU B 1 150 ? -8.609 15.906 -14.164 1 87.81 150 GLU B O 1
ATOM 4505 N N . ARG B 1 151 ? -10.438 16.406 -12.867 1 91.94 151 ARG B N 1
ATOM 4506 C CA . ARG B 1 151 ? -10.25 15.234 -12.016 1 91.94 151 ARG B CA 1
ATOM 4507 C C . ARG B 1 151 ? -10.375 13.953 -12.828 1 91.94 151 ARG B C 1
ATOM 4509 O O . ARG B 1 151 ? -11.297 13.805 -13.633 1 91.94 151 ARG B O 1
ATOM 4516 N N . SER B 1 152 ? -9.383 13.047 -12.602 1 91.56 152 SER B N 1
ATOM 4517 C CA . SER B 1 152 ? -9.312 11.852 -13.43 1 91.56 152 SER B CA 1
ATOM 4518 C C . SER B 1 152 ? -9.781 10.617 -12.672 1 91.56 152 SER B C 1
ATOM 4520 O O . SER B 1 152 ? -10.062 9.578 -13.281 1 91.56 152 SER B O 1
ATOM 4522 N N . SER B 1 153 ? -9.883 10.648 -11.438 1 95.25 153 SER B N 1
ATOM 4523 C CA . SER B 1 153 ? -10.258 9.484 -10.641 1 95.25 153 SER B CA 1
ATOM 4524 C C . SER B 1 153 ? -11.477 9.781 -9.781 1 95.25 153 SER B C 1
ATOM 4526 O O . SER B 1 153 ? -11.648 10.898 -9.297 1 95.25 153 SER B O 1
ATOM 4528 N N . PHE B 1 154 ? -12.32 8.781 -9.664 1 97.88 154 PHE B N 1
ATOM 4529 C CA . PHE B 1 154 ? -13.508 8.859 -8.82 1 97.88 154 PHE B CA 1
ATOM 4530 C C . PHE B 1 154 ? -13.586 7.656 -7.891 1 97.88 154 PHE B C 1
ATOM 4532 O O . PHE B 1 154 ? -13.148 6.559 -8.242 1 97.88 154 PHE B O 1
ATOM 4539 N N . GLN B 1 155 ? -14.102 7.875 -6.715 1 98.5 155 GLN B N 1
ATOM 4540 C CA . GLN B 1 155 ? -14.352 6.836 -5.723 1 98.5 155 GLN B CA 1
ATOM 4541 C C . GLN B 1 155 ? -15.852 6.652 -5.484 1 98.5 155 GLN B C 1
ATOM 4543 O O . GLN B 1 155 ? -16.656 7.488 -5.902 1 98.5 155 GLN B O 1
ATOM 4548 N N . LEU B 1 156 ? -16.219 5.551 -4.809 1 98.75 156 LEU B N 1
ATOM 4549 C CA . LEU B 1 156 ? -17.625 5.285 -4.539 1 98.75 156 LEU B CA 1
ATOM 4550 C C . LEU B 1 156 ? -18.25 6.422 -3.74 1 98.75 156 LEU B C 1
ATOM 4552 O O . LEU B 1 156 ? -19.422 6.734 -3.916 1 98.75 156 LEU B O 1
ATOM 4556 N N . ARG B 1 157 ? -17.484 7.066 -2.859 1 98.25 157 ARG B N 1
ATOM 4557 C CA . ARG B 1 157 ? -18.016 8.172 -2.062 1 98.25 157 ARG B CA 1
ATOM 4558 C C . ARG B 1 157 ? -18.469 9.32 -2.955 1 98.25 157 ARG B C 1
ATOM 4560 O O . ARG B 1 157 ? -19.406 10.039 -2.617 1 98.25 157 ARG B O 1
ATOM 4567 N N . ASP B 1 158 ? -17.844 9.5 -4.086 1 98.12 158 ASP B N 1
ATOM 4568 C CA . ASP B 1 158 ? -18.25 10.531 -5.031 1 98.12 158 ASP B CA 1
ATOM 4569 C C . ASP B 1 158 ? -19.625 10.219 -5.625 1 98.12 158 ASP B C 1
ATOM 4571 O O . ASP B 1 158 ? -20.438 11.125 -5.848 1 98.12 158 ASP B O 1
ATOM 4575 N N . LEU B 1 159 ? -19.828 8.969 -5.887 1 98.44 159 LEU B N 1
ATOM 4576 C CA . LEU B 1 159 ? -21.125 8.539 -6.402 1 98.44 159 LEU B CA 1
ATOM 4577 C C . LEU B 1 159 ? -22.219 8.727 -5.352 1 98.44 159 LEU B C 1
ATOM 4579 O O . LEU B 1 159 ? -23.344 9.109 -5.68 1 98.44 159 LEU B O 1
ATOM 4583 N N . VAL B 1 160 ? -21.859 8.445 -4.109 1 97.81 160 VAL B N 1
ATOM 4584 C CA . VAL B 1 160 ? -22.812 8.617 -3.018 1 97.81 160 VAL B CA 1
ATOM 4585 C C . VAL B 1 160 ? -23.234 10.078 -2.918 1 97.81 160 VAL B C 1
ATOM 4587 O O . VAL B 1 160 ? -24.422 10.375 -2.723 1 97.81 160 VAL B O 1
ATOM 4590 N N . VAL B 1 161 ? -22.297 10.992 -3.102 1 96.56 161 VAL B N 1
ATOM 4591 C CA . VAL B 1 161 ? -22.547 12.422 -2.943 1 96.56 161 VAL B CA 1
ATOM 4592 C C . VAL B 1 161 ? -23.312 12.945 -4.152 1 96.56 161 VAL B C 1
ATOM 4594 O O . VAL B 1 161 ? -24.297 13.672 -4 1 96.56 161 VAL B O 1
ATOM 4597 N N . ASP B 1 162 ? -22.844 12.609 -5.391 1 97.19 162 ASP B N 1
ATOM 4598 C CA . ASP B 1 162 ? -23.469 13.094 -6.617 1 97.19 162 ASP B CA 1
ATOM 4599 C C . ASP B 1 162 ? -23.172 12.156 -7.789 1 97.19 162 ASP B C 1
ATOM 4601 O O . ASP B 1 162 ? -22.359 12.484 -8.664 1 97.19 162 ASP B O 1
ATOM 4605 N N . GLY B 1 163 ? -23.953 11.125 -7.898 1 97.5 163 GLY B N 1
ATOM 4606 C CA . GLY B 1 163 ? -23.734 10.125 -8.93 1 97.5 163 GLY B CA 1
ATOM 4607 C C . GLY B 1 163 ? -23.953 10.656 -10.336 1 97.5 163 GLY B C 1
ATOM 4608 O O . GLY B 1 163 ? -23.188 10.328 -11.25 1 97.5 163 GLY B O 1
ATOM 4609 N N . SER B 1 164 ? -24.969 11.484 -10.516 1 96.75 164 SER B N 1
ATOM 4610 C CA . SER B 1 164 ? -25.297 12.023 -11.836 1 96.75 164 SER B CA 1
ATOM 4611 C C . SER B 1 164 ? -24.125 12.836 -12.398 1 96.75 164 SER B C 1
ATOM 4613 O O . SER B 1 164 ? -23.734 12.656 -13.555 1 96.75 164 SER B O 1
ATOM 4615 N N . ARG B 1 165 ? -23.562 13.664 -11.562 1 96.38 165 ARG B N 1
ATOM 4616 C CA . ARG B 1 165 ? -22.438 14.492 -11.984 1 96.38 165 ARG B CA 1
ATOM 4617 C C . ARG B 1 165 ? -21.219 13.633 -12.328 1 96.38 165 ARG B C 1
ATOM 4619 O O . ARG B 1 165 ? -20.516 13.898 -13.305 1 96.38 165 ARG B O 1
ATOM 4626 N N . VAL B 1 166 ? -20.969 12.656 -11.555 1 97.19 166 VAL B N 1
ATOM 4627 C CA . VAL B 1 166 ? -19.812 11.789 -11.742 1 97.19 166 VAL B CA 1
ATOM 4628 C C . VAL B 1 166 ? -19.953 11.023 -13.055 1 97.19 166 VAL B C 1
ATOM 4630 O O . VAL B 1 166 ? -19.016 10.969 -13.852 1 97.19 166 VAL B O 1
ATOM 4633 N N . PHE B 1 167 ? -21.109 10.453 -13.297 1 97.12 167 PHE B N 1
ATOM 4634 C CA . PHE B 1 167 ? -21.328 9.688 -14.516 1 97.12 167 PHE B CA 1
ATOM 4635 C C . PHE B 1 167 ? -21.219 10.578 -15.742 1 97.12 167 PHE B C 1
ATOM 4637 O O . PHE B 1 167 ? -20.719 10.156 -16.781 1 97.12 167 PHE B O 1
ATOM 4644 N N . GLU B 1 168 ? -21.688 11.805 -15.656 1 94.81 168 GLU B N 1
ATOM 4645 C CA . GLU B 1 168 ? -21.547 12.758 -16.75 1 94.81 168 GLU B CA 1
ATOM 4646 C C . GLU B 1 168 ? -20.078 13.07 -17.016 1 94.81 168 GLU B C 1
ATOM 4648 O O . GLU B 1 168 ? -19.656 13.164 -18.172 1 94.81 168 GLU B O 1
ATOM 4653 N N . GLN B 1 169 ? -19.359 13.266 -15.984 1 93.75 169 GLN B N 1
ATOM 4654 C CA . GLN B 1 169 ? -17.938 13.539 -16.125 1 93.75 169 GLN B CA 1
ATOM 4655 C C . GLN B 1 169 ? -17.203 12.352 -16.75 1 93.75 169 GLN B C 1
ATOM 4657 O O . GLN B 1 169 ? -16.328 12.523 -17.594 1 93.75 169 GLN B O 1
ATOM 4662 N N . MET B 1 170 ? -17.547 11.164 -16.297 1 93.81 170 MET B N 1
ATOM 4663 C CA . MET B 1 170 ? -16.953 9.961 -16.859 1 93.81 170 MET B CA 1
ATOM 4664 C C . MET B 1 170 ? -17.203 9.883 -18.359 1 93.81 170 MET B C 1
ATOM 4666 O O . MET B 1 170 ? -16.312 9.516 -19.141 1 93.81 170 MET B O 1
ATOM 4670 N N . MET B 1 171 ? -18.422 10.242 -18.719 1 92 171 MET B N 1
ATOM 4671 C CA . MET B 1 171 ? -18.812 10.234 -20.125 1 92 171 MET B CA 1
ATOM 4672 C C . MET B 1 171 ? -17.984 11.25 -20.922 1 92 171 MET B C 1
ATOM 4674 O O . MET B 1 171 ? -17.453 10.93 -21.984 1 92 171 MET B O 1
ATOM 4678 N N . ARG B 1 172 ? -17.828 12.391 -20.359 1 89.69 172 ARG B N 1
ATOM 4679 C CA . ARG B 1 172 ? -17.078 13.453 -21.016 1 89.69 172 ARG B CA 1
ATOM 4680 C C . ARG B 1 172 ? -15.625 13.047 -21.203 1 89.69 172 ARG B C 1
ATOM 4682 O O . ARG B 1 172 ? -15.055 13.25 -22.281 1 89.69 172 ARG B O 1
ATOM 4689 N N . LEU B 1 173 ? -15.047 12.469 -20.219 1 89.62 173 LEU B N 1
ATOM 4690 C CA . LEU B 1 173 ? -13.656 12.039 -20.281 1 89.62 173 LEU B CA 1
ATOM 4691 C C . LEU B 1 173 ? -13.469 10.945 -21.328 1 89.62 173 LEU B C 1
ATOM 4693 O O . LEU B 1 173 ? -12.477 10.938 -22.062 1 89.62 173 LEU B O 1
ATOM 4697 N N . ALA B 1 174 ? -14.383 10.031 -21.375 1 89.75 174 ALA B N 1
ATOM 4698 C CA . ALA B 1 174 ? -14.305 8.922 -22.328 1 89.75 174 ALA B CA 1
ATOM 4699 C C . ALA B 1 174 ? -14.445 9.422 -23.766 1 89.75 174 ALA B C 1
ATOM 4701 O O . ALA B 1 174 ? -13.742 8.953 -24.656 1 89.75 174 ALA B O 1
ATOM 4702 N N . VAL B 1 175 ? -15.312 10.352 -23.984 1 86.88 175 VAL B N 1
ATOM 4703 C CA . VAL B 1 175 ? -15.57 10.891 -25.312 1 86.88 175 VAL B CA 1
ATOM 4704 C C . VAL B 1 175 ? -14.344 11.664 -25.797 1 86.88 175 VAL B C 1
ATOM 4706 O O . VAL B 1 175 ? -13.984 11.594 -26.984 1 86.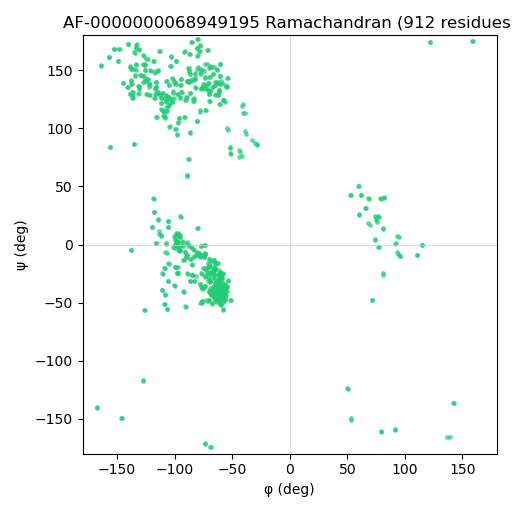88 175 VAL B O 1
ATOM 4709 N N . GLN B 1 176 ? -13.734 12.398 -24.953 1 82.62 176 GLN B N 1
ATOM 4710 C CA . GLN B 1 176 ? -12.555 13.18 -25.297 1 82.62 176 GLN B CA 1
ATOM 4711 C C . GLN B 1 176 ? -11.414 12.281 -25.766 1 82.62 176 GLN B C 1
ATOM 4713 O O . GLN B 1 176 ? -10.617 12.672 -26.625 1 82.62 176 GLN B O 1
ATOM 4718 N N . ARG B 1 177 ? -11.367 11.148 -25.312 1 76.69 177 ARG B N 1
ATOM 4719 C CA . ARG B 1 177 ? -10.266 10.25 -25.625 1 76.69 177 ARG B CA 1
ATOM 4720 C C . ARG B 1 177 ? -10.586 9.414 -26.859 1 76.69 177 ARG B C 1
ATOM 4722 O O . ARG B 1 177 ? -9.719 9.195 -27.719 1 76.69 177 ARG B O 1
ATOM 4729 N N . ASP B 1 178 ? -11.742 8.727 -26.891 1 72.19 178 ASP B N 1
ATOM 4730 C CA . ASP B 1 178 ? -12.031 7.688 -27.875 1 72.19 178 ASP B CA 1
ATOM 4731 C C . ASP B 1 178 ? -12.883 8.234 -29.016 1 72.19 178 ASP B C 1
ATOM 4733 O O . ASP B 1 178 ? -12.953 7.633 -30.094 1 72.19 178 ASP B O 1
ATOM 4737 N N . GLY B 1 179 ? -13.539 9.25 -28.922 1 65.31 179 GLY B N 1
ATOM 4738 C CA . GLY B 1 179 ? -14.297 9.898 -29.969 1 65.31 179 GLY B CA 1
ATOM 4739 C C . GLY B 1 179 ? -15.656 9.266 -30.219 1 65.31 179 GLY B C 1
ATOM 4740 O O . GLY B 1 179 ? -16.531 9.875 -30.828 1 65.31 179 GLY B O 1
ATOM 4741 N N . ASP B 1 180 ? -15.844 7.934 -29.875 1 67.06 180 ASP B N 1
ATOM 4742 C CA . ASP B 1 180 ? -17.109 7.262 -30.188 1 67.06 180 ASP B CA 1
ATOM 4743 C C . ASP B 1 180 ? -18.125 7.473 -29.078 1 67.06 180 ASP B C 1
ATOM 4745 O O . ASP B 1 180 ? -18.25 6.641 -28.172 1 67.06 180 ASP B O 1
ATOM 4749 N N . GLY B 1 181 ? -19 8.391 -29.156 1 66.56 181 GLY B N 1
ATOM 4750 C CA . GLY B 1 181 ? -19.938 8.867 -28.156 1 66.56 181 GLY B CA 1
ATOM 4751 C C . GLY B 1 181 ? -21.109 7.934 -27.953 1 66.56 181 GLY B C 1
ATOM 4752 O O . GLY B 1 181 ? -21.531 7.688 -26.828 1 66.56 181 GLY B O 1
ATOM 4753 N N . GLU B 1 182 ? -21.625 7.336 -28.922 1 70.31 182 GLU B N 1
ATOM 4754 C CA . GLU B 1 182 ? -22.859 6.562 -28.797 1 70.31 182 GLU B CA 1
ATOM 4755 C C . GLU B 1 182 ? -22.625 5.293 -27.984 1 70.31 182 GLU B C 1
ATOM 4757 O O . GLU B 1 182 ? -23.422 4.965 -27.094 1 70.31 182 GLU B O 1
ATOM 4762 N N . GLY B 1 183 ? -21.641 4.531 -28.234 1 81.31 183 GLY B N 1
ATOM 4763 C CA . GLY B 1 183 ? -21.312 3.332 -27.484 1 81.31 183 GLY B CA 1
ATOM 4764 C C . GLY B 1 183 ? -21.016 3.611 -26.031 1 81.31 183 GLY B C 1
ATOM 4765 O O . GLY B 1 183 ? -21.375 2.826 -25.156 1 81.31 183 GLY B O 1
ATOM 4766 N N . LEU B 1 184 ? -20.656 4.781 -25.828 1 88.44 184 LEU B N 1
ATOM 4767 C CA . LEU B 1 184 ? -20.266 5.16 -24.469 1 88.44 184 LEU B CA 1
ATOM 4768 C C . LEU B 1 184 ? -21.5 5.492 -23.641 1 88.44 184 LEU B C 1
ATOM 4770 O O . LEU B 1 184 ? -21.516 5.266 -22.422 1 88.44 184 LEU B O 1
ATOM 4774 N N . VAL B 1 185 ? -22.547 6.012 -24.281 1 88.94 185 VAL B N 1
ATOM 4775 C CA . VAL B 1 185 ? -23.781 6.34 -23.578 1 88.94 185 VAL B CA 1
ATOM 4776 C C . VAL B 1 185 ? -24.375 5.07 -22.984 1 88.94 185 VAL B C 1
ATOM 4778 O O . VAL B 1 185 ? -24.812 5.066 -21.828 1 88.94 185 VAL B O 1
ATOM 4781 N N . ALA B 1 186 ? -24.406 4.039 -23.75 1 91.38 186 ALA B N 1
ATOM 4782 C CA . ALA B 1 186 ? -24.953 2.768 -23.281 1 91.38 186 ALA B CA 1
ATOM 4783 C C . ALA B 1 186 ? -24.141 2.23 -22.094 1 91.38 186 ALA B C 1
ATOM 4785 O O . ALA B 1 186 ? -24.719 1.688 -21.141 1 91.38 186 ALA B O 1
ATOM 4786 N N . VAL B 1 187 ? -22.906 2.348 -22.172 1 92.62 187 VAL B N 1
ATOM 4787 C CA . VAL B 1 187 ? -22.016 1.853 -21.141 1 92.62 187 VAL B CA 1
ATOM 4788 C C . VAL B 1 187 ? -22.266 2.617 -19.844 1 92.62 187 VAL B C 1
ATOM 4790 O O . VAL B 1 187 ? -22.375 2.014 -18.766 1 92.62 187 VAL B O 1
ATOM 4793 N N . VAL B 1 188 ? -22.406 3.906 -19.906 1 94.75 188 VAL B N 1
ATOM 4794 C CA . VAL B 1 188 ? -22.594 4.746 -18.734 1 94.75 188 VAL B CA 1
ATOM 4795 C C . VAL B 1 188 ? -23.969 4.484 -18.125 1 94.75 188 VAL B C 1
ATOM 4797 O O . VAL B 1 188 ? -24.125 4.469 -16.906 1 94.75 188 VAL B O 1
ATOM 4800 N N . ASN B 1 189 ? -24.938 4.32 -19.016 1 95.12 189 ASN B N 1
ATOM 4801 C CA . ASN B 1 189 ? -26.266 3.98 -18.516 1 95.12 189 ASN B CA 1
ATOM 4802 C C . ASN B 1 189 ? -26.266 2.648 -17.766 1 95.12 189 ASN B C 1
ATOM 4804 O O . ASN B 1 189 ? -26.922 2.504 -16.75 1 95.12 189 ASN B O 1
ATOM 4808 N N . ALA B 1 190 ? -25.609 1.724 -18.297 1 96.5 190 ALA B N 1
ATOM 4809 C CA . ALA B 1 190 ? -25.469 0.436 -17.625 1 96.5 190 ALA B CA 1
ATOM 4810 C C . ALA B 1 190 ? -24.781 0.598 -16.266 1 96.5 190 ALA B C 1
ATOM 4812 O O . ALA B 1 190 ? -25.141 -0.08 -15.297 1 96.5 190 ALA B O 1
ATOM 4813 N N . MET B 1 191 ? -23.844 1.465 -16.219 1 97.69 191 MET B N 1
ATOM 4814 C CA . MET B 1 191 ? -23.156 1.744 -14.961 1 97.69 191 MET B CA 1
ATOM 4815 C C . MET B 1 191 ? -24.109 2.354 -13.945 1 97.69 191 MET B C 1
ATOM 4817 O O . MET B 1 191 ? -24.062 2.02 -12.758 1 97.69 191 MET B O 1
ATOM 4821 N N . ARG B 1 192 ? -24.938 3.256 -14.406 1 97.75 192 ARG B N 1
ATOM 4822 C CA . ARG B 1 192 ? -25.938 3.869 -13.539 1 97.75 192 ARG B CA 1
ATOM 4823 C C . ARG B 1 192 ? -26.859 2.814 -12.93 1 97.75 192 ARG B C 1
ATOM 4825 O O . ARG B 1 192 ? -27.156 2.865 -11.734 1 97.75 192 ARG B O 1
ATOM 4832 N N . GLN B 1 193 ? -27.25 1.917 -13.758 1 98.06 193 GLN B N 1
ATOM 4833 C CA . GLN B 1 193 ? -28.109 0.842 -13.281 1 98.06 193 GLN B CA 1
ATOM 4834 C C . GLN B 1 193 ? -27.375 -0.057 -12.289 1 98.06 193 GLN B C 1
ATOM 4836 O O . GLN B 1 193 ? -27.938 -0.455 -11.266 1 98.06 193 GLN B O 1
ATOM 4841 N N . ALA B 1 194 ? -26.188 -0.378 -12.594 1 98.69 194 ALA B N 1
ATOM 4842 C CA . ALA B 1 194 ? -25.359 -1.199 -11.711 1 98.69 194 ALA B CA 1
ATOM 4843 C C . ALA B 1 194 ? -25.172 -0.521 -10.359 1 98.69 194 ALA B C 1
ATOM 4845 O O . ALA B 1 194 ? -25.156 -1.187 -9.32 1 98.69 194 ALA B O 1
ATOM 4846 N N . TRP B 1 195 ? -25.031 0.793 -10.383 1 98.62 195 TRP B N 1
ATOM 4847 C CA . TRP B 1 195 ? -24.844 1.555 -9.156 1 98.62 195 TRP B CA 1
ATOM 4848 C C . TRP B 1 195 ? -26.031 1.39 -8.219 1 98.62 195 TRP B C 1
ATOM 4850 O O . TRP B 1 195 ? -25.859 1.271 -7 1 98.62 195 TRP B O 1
ATOM 4860 N N . LYS B 1 196 ? -27.172 1.312 -8.711 1 98.25 196 LYS B N 1
ATOM 4861 C CA . LYS B 1 196 ? -28.375 1.127 -7.895 1 98.25 196 LYS B CA 1
ATOM 4862 C C . LYS B 1 196 ? -28.312 -0.191 -7.125 1 98.25 196 LYS B C 1
ATOM 4864 O O . LYS B 1 196 ? -28.828 -0.287 -6.008 1 98.25 196 LYS B O 1
ATOM 4869 N N . VAL B 1 197 ? -27.703 -1.165 -7.734 1 98.31 197 VAL B N 1
ATOM 4870 C CA . VAL B 1 197 ? -27.562 -2.479 -7.113 1 98.31 197 VAL B CA 1
ATOM 4871 C C . VAL B 1 197 ? -26.469 -2.434 -6.043 1 98.31 197 VAL B C 1
ATOM 4873 O O . VAL B 1 197 ? -26.625 -3.023 -4.969 1 98.31 197 VAL B O 1
ATOM 4876 N N . VAL B 1 198 ? -25.391 -1.688 -6.242 1 98.75 198 VAL B N 1
ATOM 4877 C CA . VAL B 1 198 ? -24.188 -1.719 -5.414 1 98.75 198 VAL B CA 1
ATOM 4878 C C . VAL B 1 198 ? -24.344 -0.76 -4.238 1 98.75 198 VAL B C 1
ATOM 4880 O O . VAL B 1 198 ? -23.875 -1.039 -3.133 1 98.75 198 VAL B O 1
ATOM 4883 N N . GLU B 1 199 ? -25.062 0.323 -4.398 1 98.62 199 GLU B N 1
ATOM 4884 C CA . GLU B 1 199 ? -25.125 1.456 -3.48 1 98.62 199 GLU B CA 1
ATOM 4885 C C . GLU B 1 199 ? -25.531 1.011 -2.082 1 98.62 199 GLU B C 1
ATOM 4887 O O . GLU B 1 199 ? -24.953 1.448 -1.088 1 98.62 199 GLU B O 1
ATOM 4892 N N . PRO B 1 200 ? -26.484 0.091 -1.959 1 98.25 200 PRO B N 1
ATOM 4893 C CA . PRO B 1 200 ? -26.953 -0.269 -0.618 1 98.25 200 PRO B CA 1
ATOM 4894 C C . PRO B 1 200 ? -25.875 -0.943 0.224 1 98.25 200 PRO B C 1
ATOM 4896 O O . PRO B 1 200 ? -26.016 -1.045 1.445 1 98.25 200 PRO B O 1
ATOM 4899 N N . PHE B 1 201 ? -24.828 -1.411 -0.388 1 98.75 201 PHE B N 1
ATOM 4900 C CA . PHE B 1 201 ? -23.812 -2.156 0.329 1 98.75 201 PHE B CA 1
ATOM 4901 C C . PHE B 1 201 ? -22.656 -1.245 0.72 1 98.75 201 PHE B C 1
ATOM 4903 O O . PHE B 1 201 ? -21.734 -1.664 1.433 1 98.75 201 PHE B O 1
ATOM 4910 N N . VAL B 1 202 ? -22.656 0.027 0.308 1 98.75 202 VAL B N 1
ATOM 4911 C CA . VAL B 1 202 ? -21.547 0.949 0.498 1 98.75 202 VAL B CA 1
ATOM 4912 C C . VAL B 1 202 ? -21.656 1.623 1.864 1 98.75 202 VAL B C 1
ATOM 4914 O O . VAL B 1 202 ? -22.734 2.088 2.246 1 98.75 202 VAL B O 1
ATOM 4917 N N . THR B 1 203 ? -20.547 1.616 2.619 1 98.38 203 THR B N 1
ATOM 4918 C CA . THR B 1 203 ? -20.516 2.297 3.908 1 98.38 203 THR B CA 1
ATOM 4919 C C . THR B 1 203 ? -19.688 3.57 3.832 1 98.38 203 THR B C 1
ATOM 4921 O O . THR B 1 203 ? -18.656 3.602 3.16 1 98.38 203 THR B O 1
ATOM 4924 N N . ASP B 1 204 ? -20.125 4.586 4.473 1 96 204 ASP B N 1
ATOM 4925 C CA . ASP B 1 204 ? -19.359 5.82 4.566 1 96 204 ASP B CA 1
ATOM 4926 C C . ASP B 1 204 ? -18.594 5.898 5.891 1 96 204 ASP B C 1
ATOM 4928 O O . ASP B 1 204 ? -18.016 6.934 6.223 1 96 204 ASP B O 1
ATOM 4932 N N . ASP B 1 205 ? -18.578 4.789 6.652 1 96.44 205 ASP B N 1
ATOM 4933 C CA . ASP B 1 205 ? -17.859 4.715 7.918 1 96.44 205 ASP B CA 1
ATOM 4934 C C . ASP B 1 205 ? -16.438 4.207 7.711 1 96.44 205 ASP B C 1
ATOM 4936 O O . ASP B 1 205 ? -16.234 3.014 7.48 1 96.44 205 ASP B O 1
ATOM 4940 N N . PRO B 1 206 ? -15.484 5.102 7.891 1 95.19 206 PRO B N 1
ATOM 4941 C CA . PRO B 1 206 ? -14.102 4.695 7.617 1 95.19 206 PRO B CA 1
ATOM 4942 C C . PRO B 1 206 ? -13.57 3.693 8.641 1 95.19 206 PRO B C 1
ATOM 4944 O O . PRO B 1 206 ? -12.516 3.09 8.422 1 95.19 206 PRO B O 1
ATOM 4947 N N . VAL B 1 207 ? -14.273 3.512 9.758 1 97.69 207 VAL B N 1
ATOM 4948 C CA . VAL B 1 207 ? -13.797 2.596 10.789 1 97.69 207 VAL B CA 1
ATOM 4949 C C . VAL B 1 207 ? -14.797 1.456 10.969 1 97.69 207 VAL B C 1
ATOM 4951 O O . VAL B 1 207 ? -14.914 0.89 12.055 1 97.69 207 VAL B O 1
ATOM 4954 N N . ALA B 1 208 ? -15.531 1.145 9.891 1 98.06 208 ALA B N 1
ATOM 4955 C CA . ALA B 1 208 ? -16.547 0.101 9.961 1 98.06 208 ALA B CA 1
ATOM 4956 C C . ALA B 1 208 ? -15.938 -1.242 10.344 1 98.06 208 ALA B C 1
ATOM 4958 O O . ALA B 1 208 ? -16.391 -1.899 11.273 1 98.06 208 ALA B O 1
ATOM 4959 N N . LEU B 1 209 ? -14.906 -1.674 9.664 1 98.69 209 LEU B N 1
ATOM 4960 C CA . LEU B 1 209 ? -14.266 -2.951 9.961 1 98.69 209 LEU B CA 1
ATOM 4961 C C . LEU B 1 209 ? -13.578 -2.912 11.32 1 98.69 209 LEU B C 1
ATOM 4963 O O . LEU B 1 209 ? -13.648 -3.877 12.086 1 98.69 209 LEU B O 1
ATOM 4967 N N . LEU B 1 210 ? -12.93 -1.8 11.617 1 98.5 210 LEU B N 1
ATOM 4968 C CA . LEU B 1 210 ? -12.25 -1.634 12.898 1 98.5 210 LEU B CA 1
ATOM 4969 C C . LEU B 1 210 ? -13.219 -1.836 14.062 1 98.5 210 LEU B C 1
ATOM 4971 O O . LEU B 1 210 ? -12.891 -2.51 15.039 1 98.5 210 LEU B O 1
ATOM 4975 N N . ARG B 1 211 ? -14.359 -1.235 13.953 1 97.69 211 ARG B N 1
ATOM 4976 C CA . ARG B 1 211 ? -15.375 -1.355 15 1 97.69 211 ARG B CA 1
ATOM 4977 C C . ARG B 1 211 ? -15.742 -2.814 15.234 1 97.69 211 ARG B C 1
ATOM 4979 O O . ARG B 1 211 ? -15.922 -3.236 16.375 1 97.69 211 ARG B O 1
ATOM 4986 N N . ARG B 1 212 ? -15.836 -3.596 14.211 1 97.94 212 ARG B N 1
ATOM 4987 C CA . ARG B 1 212 ? -16.141 -5.016 14.336 1 97.94 212 ARG B CA 1
ATOM 4988 C C . ARG B 1 212 ? -15.016 -5.758 15.055 1 97.94 212 ARG B C 1
ATOM 4990 O O . ARG B 1 212 ? -15.266 -6.586 15.93 1 97.94 212 ARG B O 1
ATOM 4997 N N . VAL B 1 213 ? -13.844 -5.449 14.664 1 98.62 213 VAL B N 1
ATOM 4998 C CA . VAL B 1 213 ? -12.688 -6.121 15.25 1 98.62 213 VAL B CA 1
ATOM 4999 C C . VAL B 1 213 ? -12.555 -5.73 16.719 1 98.62 213 VAL B C 1
ATOM 5001 O O . VAL B 1 213 ? -12.297 -6.582 17.578 1 98.62 213 VAL B O 1
ATOM 5004 N N . GLU B 1 214 ? -12.742 -4.434 16.984 1 97.62 214 GLU B N 1
ATOM 5005 C CA . GLU B 1 214 ? -12.695 -3.973 18.375 1 97.62 214 GLU B CA 1
ATOM 5006 C C . GLU B 1 214 ? -13.758 -4.656 19.219 1 97.62 214 GLU B C 1
ATOM 5008 O O . GLU B 1 214 ? -13.594 -4.816 20.438 1 97.62 214 GLU B O 1
ATOM 5013 N N . ALA B 1 215 ? -14.82 -5.09 18.594 1 97.81 215 ALA B N 1
ATOM 5014 C CA . ALA B 1 215 ? -15.906 -5.777 19.281 1 97.81 215 ALA B CA 1
ATOM 5015 C C . ALA B 1 215 ? -15.641 -7.281 19.359 1 97.81 215 ALA B C 1
ATOM 5017 O O . ALA B 1 215 ? -16.5 -8.047 19.812 1 97.81 215 ALA B O 1
ATOM 5018 N N . GLY B 1 216 ? -14.516 -7.75 18.812 1 98.12 216 GLY B N 1
ATOM 5019 C CA . GLY B 1 216 ? -14.109 -9.125 19.031 1 98.12 216 GLY B CA 1
ATOM 5020 C C . GLY B 1 216 ? -14.117 -9.961 17.766 1 98.12 216 GLY B C 1
ATOM 5021 O O . GLY B 1 216 ? -13.789 -11.148 17.797 1 98.12 216 GLY B O 1
ATOM 5022 N N . ALA B 1 217 ? -14.484 -9.383 16.625 1 98.5 217 ALA B N 1
ATOM 5023 C CA . ALA B 1 217 ? -14.555 -10.125 15.375 1 98.5 217 ALA B CA 1
ATOM 5024 C C . ALA B 1 217 ? -13.164 -10.453 14.852 1 98.5 217 ALA B C 1
ATOM 5026 O O . ALA B 1 217 ? -12.258 -9.617 14.914 1 98.5 217 ALA B O 1
ATOM 5027 N N . ASN B 1 218 ? -13.039 -11.719 14.383 1 98.75 218 ASN B N 1
ATOM 5028 C CA . ASN B 1 218 ? -11.828 -12.133 13.672 1 98.75 218 ASN B CA 1
ATOM 5029 C C . ASN B 1 218 ? -12 -12.008 12.156 1 98.75 218 ASN B C 1
ATOM 5031 O O . ASN B 1 218 ? -13.062 -12.32 11.617 1 98.75 218 ASN B O 1
ATOM 5035 N N . VAL B 1 219 ? -10.938 -11.492 11.531 1 98.88 219 VAL B N 1
ATOM 5036 C CA . VAL B 1 219 ? -11 -11.211 10.102 1 98.88 219 VAL B CA 1
ATOM 5037 C C . VAL B 1 219 ? -9.992 -12.094 9.359 1 98.88 219 VAL B C 1
ATOM 5039 O O . VAL B 1 219 ? -8.867 -12.297 9.828 1 98.88 219 VAL B O 1
ATOM 5042 N N . LEU B 1 220 ? -10.383 -12.688 8.242 1 98.88 220 LEU B N 1
ATOM 5043 C CA . LEU B 1 220 ? -9.469 -13.266 7.266 1 98.88 220 LEU B CA 1
ATOM 5044 C C . LEU B 1 220 ? -9.414 -12.414 6 1 98.88 220 LEU B C 1
ATOM 5046 O O . LEU B 1 220 ? -10.398 -12.344 5.258 1 98.88 220 LEU B O 1
ATOM 5050 N N . PHE B 1 221 ? -8.289 -11.773 5.848 1 98.81 221 PHE B N 1
ATOM 5051 C CA . PHE B 1 221 ? -8.062 -11.055 4.598 1 98.81 221 PHE B CA 1
ATOM 5052 C C . PHE B 1 221 ? -7.695 -12.023 3.477 1 98.81 221 PHE B C 1
ATOM 5054 O O . PHE B 1 221 ? -6.875 -12.922 3.668 1 98.81 221 PHE B O 1
ATOM 5061 N N . GLU B 1 222 ? -8.32 -11.797 2.352 1 97.81 222 GLU B N 1
ATOM 5062 C CA . GLU B 1 222 ? -8.109 -12.594 1.146 1 97.81 222 GLU B CA 1
ATOM 5063 C C . GLU B 1 222 ? -7.414 -11.766 0.061 1 97.81 222 GLU B C 1
ATOM 5065 O O . GLU B 1 222 ? -8.008 -10.844 -0.5 1 97.81 222 GLU B O 1
ATOM 5070 N N . GLY B 1 223 ? -6.199 -12.195 -0.292 1 97.62 223 GLY B N 1
ATOM 5071 C CA . GLY B 1 223 ? -5.461 -11.461 -1.311 1 97.62 223 GLY B CA 1
ATOM 5072 C C . GLY B 1 223 ? -5.844 -11.859 -2.725 1 97.62 223 GLY B C 1
ATOM 5073 O O . GLY B 1 223 ? -6.105 -13.031 -2.996 1 97.62 223 GLY B O 1
ATOM 5074 N N . ALA B 1 224 ? -5.883 -10.836 -3.598 1 96 224 ALA B N 1
ATOM 5075 C CA . ALA B 1 224 ? -6.012 -11.086 -5.031 1 96 224 ALA B CA 1
ATOM 5076 C C . ALA B 1 224 ? -4.641 -11.273 -5.68 1 96 224 ALA B C 1
ATOM 5078 O O . ALA B 1 224 ? -3.643 -10.734 -5.195 1 96 224 ALA B O 1
ATOM 5079 N N . GLN B 1 225 ? -4.641 -12.055 -6.773 1 94.19 225 GLN B N 1
ATOM 5080 C CA . GLN B 1 225 ? -3.365 -12.367 -7.41 1 94.19 225 GLN B CA 1
ATOM 5081 C C . GLN B 1 225 ? -2.371 -12.938 -6.402 1 94.19 225 GLN B C 1
ATOM 5083 O O . GLN B 1 225 ? -2.725 -13.797 -5.59 1 94.19 225 GLN B O 1
ATOM 5088 N N . SER B 1 226 ? -1.069 -12.703 -6.586 1 96.56 226 SER B N 1
ATOM 5089 C CA . SER B 1 226 ? -0.076 -13.297 -5.695 1 96.56 226 SER B CA 1
ATOM 5090 C C . SER B 1 226 ? 1.149 -12.398 -5.559 1 96.56 226 SER B C 1
ATOM 5092 O O . SER B 1 226 ? 1.319 -11.453 -6.324 1 96.56 226 SER B O 1
ATOM 5094 N N . VAL B 1 227 ? 1.95 -12.742 -4.621 1 97.81 227 VAL B N 1
ATOM 5095 C CA . VAL B 1 227 ? 3.006 -11.836 -4.176 1 97.81 227 VAL B CA 1
ATOM 5096 C C . VAL B 1 227 ? 4.031 -11.648 -5.289 1 97.81 227 VAL B C 1
ATOM 5098 O O . VAL B 1 227 ? 4.66 -10.594 -5.387 1 97.81 227 VAL B O 1
ATOM 5101 N N . MET B 1 228 ? 4.18 -12.57 -6.223 1 96.88 228 MET B N 1
ATOM 5102 C CA . MET B 1 228 ? 5.168 -12.445 -7.293 1 96.88 228 MET B CA 1
ATOM 5103 C C . MET B 1 228 ? 4.676 -11.484 -8.375 1 96.88 228 MET B C 1
ATOM 5105 O O . MET B 1 228 ? 5.453 -11.055 -9.227 1 96.88 228 MET B O 1
ATOM 5109 N N . LEU B 1 229 ? 3.453 -11.125 -8.273 1 95.88 229 LEU B N 1
ATOM 5110 C CA . LEU B 1 229 ? 2.863 -10.195 -9.234 1 95.88 229 LEU B CA 1
ATOM 5111 C C . LEU B 1 229 ? 2.672 -8.82 -8.617 1 95.88 229 LEU B C 1
ATOM 5113 O O . LEU B 1 229 ? 1.932 -7.988 -9.156 1 95.88 229 LEU B O 1
ATOM 5117 N N . ASP B 1 230 ? 3.309 -8.562 -7.496 1 97.81 230 ASP B N 1
ATOM 5118 C CA . ASP B 1 230 ? 3.188 -7.27 -6.832 1 97.81 230 ASP B CA 1
ATOM 5119 C C . ASP B 1 230 ? 3.678 -6.141 -7.734 1 97.81 230 ASP B C 1
ATOM 5121 O O . ASP B 1 230 ? 4.703 -6.277 -8.406 1 97.81 230 ASP B O 1
ATOM 5125 N N . VAL B 1 231 ? 3.078 -5.031 -7.668 1 97.81 231 VAL B N 1
ATOM 5126 C CA . VAL B 1 231 ? 3.307 -3.91 -8.57 1 97.81 231 VAL B CA 1
ATOM 5127 C C . VAL B 1 231 ? 4.723 -3.377 -8.383 1 97.81 231 VAL B C 1
ATOM 5129 O O . VAL B 1 231 ? 5.336 -2.871 -9.328 1 97.81 231 VAL B O 1
ATOM 5132 N N . VAL B 1 232 ? 5.266 -3.523 -7.16 1 98.06 232 VAL B N 1
ATOM 5133 C CA . VAL B 1 232 ? 6.574 -2.955 -6.852 1 98.06 232 VAL B CA 1
ATOM 5134 C C . VAL B 1 232 ? 7.605 -4.07 -6.723 1 98.06 232 VAL B C 1
ATOM 5136 O O . VAL B 1 232 ? 8.695 -3.996 -7.305 1 98.06 232 VAL B O 1
ATOM 5139 N N . GLN B 1 233 ? 7.242 -5.125 -6.066 1 97.62 233 GLN B N 1
ATOM 5140 C CA . GLN B 1 233 ? 8.188 -6.184 -5.734 1 97.62 233 GLN B CA 1
ATOM 5141 C C . GLN B 1 233 ? 8.336 -7.172 -6.891 1 97.62 233 GLN B C 1
ATOM 5143 O O . GLN B 1 233 ? 9.352 -7.867 -6.992 1 97.62 233 GLN B O 1
ATOM 5148 N N . GLY B 1 234 ? 7.312 -7.277 -7.707 1 96.06 234 GLY B N 1
ATOM 5149 C CA . GLY B 1 234 ? 7.355 -8.203 -8.82 1 96.06 234 GLY B CA 1
ATOM 5150 C C . GLY B 1 234 ? 8.258 -7.746 -9.953 1 96.06 234 GLY B C 1
ATOM 5151 O O . GLY B 1 234 ? 8.977 -6.754 -9.805 1 96.06 234 GLY B O 1
ATOM 5152 N N . VAL B 1 235 ? 8.211 -8.43 -11.078 1 94.25 235 VAL B N 1
ATOM 5153 C CA . VAL B 1 235 ? 9.07 -8.117 -12.219 1 94.25 235 VAL B CA 1
ATOM 5154 C C . VAL B 1 235 ? 8.289 -7.293 -13.242 1 94.25 235 VAL B C 1
ATOM 5156 O O . VAL B 1 235 ? 7.598 -7.852 -14.094 1 94.25 235 VAL B O 1
ATOM 5159 N N . GLN B 1 236 ? 8.469 -6.012 -13.234 1 94.06 236 GLN B N 1
ATOM 5160 C CA . GLN B 1 236 ? 7.844 -5.102 -14.188 1 94.06 236 GLN B CA 1
ATOM 5161 C C . GLN B 1 236 ? 8.297 -5.402 -15.609 1 94.06 236 GLN B C 1
ATOM 5163 O O . GLN B 1 236 ? 9.453 -5.738 -15.844 1 94.06 236 GLN B O 1
ATOM 5168 N N . PRO B 1 237 ? 7.383 -5.34 -16.547 1 94.12 237 PRO B N 1
ATOM 5169 C CA . PRO B 1 237 ? 6 -4.867 -16.484 1 94.12 237 PRO B CA 1
ATOM 5170 C C . PRO B 1 237 ? 4.996 -6.004 -16.297 1 94.12 237 PRO B C 1
ATOM 5172 O O . PRO B 1 237 ? 3.791 -5.801 -16.469 1 94.12 237 PRO B O 1
ATOM 5175 N N . TRP B 1 238 ? 5.488 -7.227 -16.016 1 92.5 238 TRP B N 1
ATOM 5176 C CA . TRP B 1 238 ? 4.637 -8.406 -15.93 1 92.5 238 TRP B CA 1
ATOM 5177 C C . TRP B 1 238 ? 4.109 -8.594 -14.508 1 92.5 238 TRP B C 1
ATOM 5179 O O . TRP B 1 238 ? 4.344 -9.625 -13.883 1 92.5 238 TRP B O 1
ATOM 5189 N N . VAL B 1 239 ? 3.375 -7.605 -13.992 1 94.94 239 VAL B N 1
ATOM 5190 C CA . VAL B 1 239 ? 2.789 -7.566 -12.656 1 94.94 239 VAL B CA 1
ATOM 5191 C C . VAL B 1 239 ? 1.346 -7.074 -12.742 1 94.94 239 VAL B C 1
ATOM 5193 O O . VAL B 1 239 ? 0.898 -6.617 -13.797 1 94.94 239 VAL B O 1
ATOM 5196 N N . THR B 1 240 ? 0.6 -7.277 -11.648 1 94.69 240 THR B N 1
ATOM 5197 C CA . THR B 1 240 ? -0.663 -6.559 -11.523 1 94.69 240 THR B CA 1
ATOM 5198 C C . THR B 1 240 ? -0.422 -5.117 -11.086 1 94.69 240 THR B C 1
ATOM 5200 O O . THR B 1 240 ? 0.714 -4.73 -10.812 1 94.69 240 THR B O 1
ATOM 5203 N N . SER B 1 241 ? -1.45 -4.324 -11.094 1 96.5 241 SER B N 1
ATOM 5204 C CA . SER B 1 241 ? -1.307 -2.896 -10.828 1 96.5 241 SER B CA 1
ATOM 5205 C C . SER B 1 241 ? -1.608 -2.572 -9.367 1 96.5 241 SER B C 1
ATOM 5207 O O . SER B 1 241 ? -1.681 -1.401 -8.992 1 96.5 241 SER B O 1
ATOM 5209 N N . SER B 1 242 ? -1.809 -3.557 -8.539 1 96.75 242 SER B N 1
ATOM 5210 C CA . SER B 1 242 ? -2.051 -3.375 -7.109 1 96.75 242 SER B CA 1
ATOM 5211 C C . SER B 1 242 ? -0.969 -4.051 -6.273 1 96.75 242 SER B C 1
ATOM 5213 O O . SER B 1 242 ? -0.25 -4.922 -6.766 1 96.75 242 SER B O 1
ATOM 5215 N N . HIS B 1 243 ? -0.837 -3.584 -5.051 1 98.12 243 HIS B N 1
ATOM 5216 C CA . HIS B 1 243 ? 0.005 -4.301 -4.102 1 98.12 243 HIS B CA 1
ATOM 5217 C C . HIS B 1 243 ? -0.62 -5.637 -3.707 1 98.12 243 HIS B C 1
ATOM 5219 O O . HIS B 1 243 ? -1.811 -5.699 -3.391 1 98.12 243 HIS B O 1
ATOM 5225 N N . THR B 1 244 ? 0.206 -6.684 -3.754 1 98.12 244 THR B N 1
ATOM 5226 C CA . THR B 1 244 ? -0.297 -8.008 -3.418 1 98.12 244 THR B CA 1
ATOM 5227 C C . THR B 1 244 ? 0.396 -8.547 -2.17 1 98.12 244 THR B C 1
ATOM 5229 O O . THR B 1 244 ? 0.095 -9.656 -1.719 1 98.12 244 THR B O 1
ATOM 5232 N N . MET B 1 245 ? 1.284 -7.77 -1.577 1 98.12 245 MET B N 1
ATOM 5233 C CA . MET B 1 245 ? 1.954 -8.172 -0.343 1 98.12 245 MET B CA 1
ATOM 5234 C C . MET B 1 245 ? 0.962 -8.25 0.812 1 98.12 245 MET B C 1
ATOM 5236 O O . MET B 1 245 ? 0.051 -7.43 0.914 1 98.12 245 MET B O 1
ATOM 5240 N N . PRO B 1 246 ? 1.215 -9.211 1.747 1 98.69 246 PRO B N 1
ATOM 5241 C CA . PRO B 1 246 ? 0.232 -9.406 2.814 1 98.69 246 PRO B CA 1
ATOM 5242 C C . PRO B 1 246 ? 0.046 -8.164 3.68 1 98.69 246 PRO B C 1
ATOM 5244 O O . PRO B 1 246 ? -1.068 -7.875 4.125 1 98.69 246 PRO B O 1
ATOM 5247 N N . SER B 1 247 ? 1.081 -7.418 3.889 1 98.69 247 SER B N 1
ATOM 5248 C CA . SER B 1 247 ? 0.982 -6.246 4.75 1 98.69 247 SER B CA 1
ATOM 5249 C C . SER B 1 247 ? 0.041 -5.199 4.156 1 98.69 247 SER B C 1
ATOM 5251 O O . SER B 1 247 ? -0.474 -4.344 4.875 1 98.69 247 SER B O 1
ATOM 5253 N N . TYR B 1 248 ? -0.209 -5.266 2.826 1 98.69 248 TYR B N 1
ATOM 5254 C CA . TYR B 1 248 ? -1.12 -4.312 2.199 1 98.69 248 TYR B CA 1
ATOM 5255 C C . TYR B 1 248 ? -2.553 -4.539 2.67 1 98.69 248 TYR B C 1
ATOM 5257 O O . TYR B 1 248 ? -3.41 -3.668 2.502 1 98.69 248 TYR B O 1
ATOM 5265 N N . ALA B 1 249 ? -2.836 -5.691 3.322 1 98.88 249 ALA B N 1
ATOM 5266 C CA . ALA B 1 249 ? -4.145 -5.949 3.912 1 98.88 249 ALA B CA 1
ATOM 5267 C C . ALA B 1 249 ? -4.508 -4.879 4.938 1 98.88 249 ALA B C 1
ATOM 5269 O O . ALA B 1 249 ? -5.684 -4.551 5.113 1 98.88 249 ALA B O 1
ATOM 5270 N N . TYR B 1 250 ? -3.508 -4.277 5.473 1 98.75 250 TYR B N 1
ATOM 5271 C CA . TYR B 1 250 ? -3.738 -3.309 6.539 1 98.75 250 TYR B CA 1
ATOM 5272 C C . TYR B 1 250 ? -3.689 -1.884 5.996 1 98.75 250 TYR B C 1
ATOM 5274 O O . TYR B 1 250 ? -3.734 -0.92 6.766 1 98.75 250 TYR B O 1
ATOM 5282 N N . VAL B 1 251 ? -3.551 -1.726 4.727 1 98.38 251 VAL B N 1
ATOM 5283 C CA . VAL B 1 251 ? -3.678 -0.453 4.023 1 98.38 251 VAL B CA 1
ATOM 5284 C C . VAL B 1 251 ? -4.988 -0.424 3.24 1 98.38 251 VAL B C 1
ATOM 5286 O O . VAL B 1 251 ? -5.891 0.355 3.555 1 98.38 251 VAL B O 1
ATOM 5289 N N . GLY B 1 252 ? -5.102 -1.449 2.404 1 98.5 252 GLY B N 1
ATOM 5290 C CA . GLY B 1 252 ? -6.254 -1.523 1.519 1 98.5 252 GLY B CA 1
ATOM 5291 C C . GLY B 1 252 ? -7.461 -2.186 2.16 1 98.5 252 GLY B C 1
ATOM 5292 O O . GLY B 1 252 ? -8.578 -2.094 1.643 1 98.5 252 GLY B O 1
ATOM 5293 N N . GLY B 1 253 ? -7.258 -2.848 3.33 1 98.56 253 GLY B N 1
ATOM 5294 C CA . GLY B 1 253 ? -8.328 -3.553 4.016 1 98.56 253 GLY B CA 1
ATOM 5295 C C . GLY B 1 253 ? -8.93 -2.758 5.164 1 98.56 253 GLY B C 1
ATOM 5296 O O . GLY B 1 253 ? -9.797 -3.254 5.883 1 98.56 253 GLY B O 1
ATOM 5297 N N . ASP B 1 254 ? -8.406 -1.552 5.398 1 98.38 254 ASP B N 1
ATOM 5298 C CA . ASP B 1 254 ? -8.992 -0.571 6.309 1 98.38 254 ASP B CA 1
ATOM 5299 C C . ASP B 1 254 ? -8.891 -1.035 7.758 1 98.38 254 ASP B C 1
ATOM 5301 O O . ASP B 1 254 ? -9.852 -0.911 8.523 1 98.38 254 ASP B O 1
ATOM 5305 N N . LEU B 1 255 ? -7.824 -1.626 8.156 1 98.75 255 LEU B N 1
ATOM 5306 C CA . LEU B 1 255 ? -7.566 -2.088 9.516 1 98.75 255 LEU B CA 1
ATOM 5307 C C . LEU B 1 255 ? -6.117 -1.826 9.914 1 98.75 255 LEU B C 1
ATOM 5309 O O . LEU B 1 255 ? -5.199 -2.076 9.133 1 98.75 255 LEU B O 1
ATOM 5313 N N . PRO B 1 256 ? -5.836 -1.309 11.125 1 98.56 256 PRO B N 1
ATOM 5314 C CA . PRO B 1 256 ? -4.445 -1.126 11.547 1 98.56 256 PRO B CA 1
ATOM 5315 C C . PRO B 1 256 ? -3.688 -2.445 11.664 1 98.56 256 PRO B C 1
ATOM 5317 O O . PRO B 1 256 ? -4.27 -3.467 12.047 1 98.56 256 PRO B O 1
ATOM 5320 N N . CYS B 1 257 ? -2.402 -2.385 11.445 1 97.88 257 CYS B N 1
ATOM 5321 C CA . CYS B 1 257 ? -1.602 -3.604 11.406 1 97.88 257 CYS B CA 1
ATOM 5322 C C . CYS B 1 257 ? -1.387 -4.164 12.805 1 97.88 257 CYS B C 1
ATOM 5324 O O . CYS B 1 257 ? -0.932 -5.301 12.961 1 97.88 257 CYS B O 1
ATOM 5326 N N . LYS B 1 258 ? -1.737 -3.389 13.867 1 97.62 258 LYS B N 1
ATOM 5327 C CA . LYS B 1 258 ? -1.592 -3.891 15.234 1 97.62 258 LYS B CA 1
ATOM 5328 C C . LYS B 1 258 ? -2.484 -5.105 15.469 1 97.62 258 LYS B C 1
ATOM 5330 O O . LYS B 1 258 ? -2.27 -5.867 16.422 1 97.62 258 LYS B O 1
ATOM 5335 N N . TYR B 1 259 ? -3.463 -5.367 14.617 1 98.44 259 TYR B N 1
ATOM 5336 C CA . TYR B 1 259 ? -4.391 -6.477 14.789 1 98.44 259 TYR B CA 1
ATOM 5337 C C . TYR B 1 259 ? -3.902 -7.715 14.047 1 98.44 259 TYR B C 1
ATOM 5339 O O . TYR B 1 259 ? -4.57 -8.75 14.047 1 98.44 259 TYR B O 1
ATOM 5347 N N . HIS B 1 260 ? -2.748 -7.652 13.414 1 98.69 260 HIS B N 1
ATOM 5348 C CA . HIS B 1 260 ? -2.188 -8.781 12.688 1 98.69 260 HIS B CA 1
ATOM 5349 C C . HIS B 1 260 ? -1.859 -9.938 13.633 1 98.69 260 HIS B C 1
ATOM 5351 O O . HIS B 1 260 ? -1.162 -9.75 14.633 1 98.69 260 HIS B O 1
ATOM 5357 N N . ARG B 1 261 ? -2.354 -11.094 13.242 1 98.38 261 ARG B N 1
ATOM 5358 C CA . ARG B 1 261 ? -1.98 -12.273 14.008 1 98.38 261 ARG B CA 1
ATOM 5359 C C . ARG B 1 261 ? -1.042 -13.172 13.211 1 98.38 261 ARG B C 1
ATOM 5361 O O . ARG B 1 261 ? 0.017 -13.57 13.703 1 98.38 261 ARG B O 1
ATOM 5368 N N . LYS B 1 262 ? -1.409 -13.531 11.961 1 98.44 262 LYS B N 1
ATOM 5369 C CA . LYS B 1 262 ? -0.524 -14.375 11.164 1 98.44 262 LYS B CA 1
ATOM 5370 C C . LYS B 1 262 ? -0.8 -14.211 9.672 1 98.44 262 LYS B C 1
ATOM 5372 O O . LYS B 1 262 ? -1.846 -13.688 9.281 1 98.44 262 LYS B O 1
ATOM 5377 N N . THR B 1 263 ? 0.16 -14.617 8.914 1 98.81 263 THR B N 1
ATOM 5378 C CA . THR B 1 263 ? 0.065 -14.656 7.457 1 98.81 263 THR B CA 1
ATOM 5379 C C . THR B 1 263 ? 0.073 -16.094 6.953 1 98.81 263 THR B C 1
ATOM 5381 O O . THR B 1 263 ? 0.941 -16.891 7.328 1 98.81 263 THR B O 1
ATOM 5384 N N . ILE B 1 264 ? -0.909 -16.422 6.117 1 98.75 264 ILE B N 1
ATOM 5385 C CA . ILE B 1 264 ? -1.069 -17.75 5.516 1 98.75 264 ILE B CA 1
ATOM 5386 C C . ILE B 1 264 ? -0.692 -17.688 4.035 1 98.75 264 ILE B C 1
ATOM 5388 O O . ILE B 1 264 ? -1.245 -16.891 3.279 1 98.75 264 ILE B O 1
ATOM 5392 N N . GLY B 1 265 ? 0.251 -18.516 3.67 1 98.75 265 GLY B N 1
ATOM 5393 C CA . GLY B 1 265 ? 0.649 -18.594 2.273 1 98.75 265 GLY B CA 1
ATOM 5394 C C . GLY B 1 265 ? 0.049 -19.781 1.549 1 98.75 265 GLY B C 1
ATOM 5395 O O . GLY B 1 265 ? -0.075 -20.859 2.121 1 98.75 265 GLY B O 1
ATOM 5396 N N . VAL B 1 266 ? -0.357 -19.516 0.307 1 98.5 266 VAL B N 1
ATOM 5397 C CA . VAL B 1 266 ? -0.831 -20.594 -0.553 1 98.5 266 VAL B CA 1
ATOM 5398 C C . VAL B 1 266 ? 0.095 -20.75 -1.758 1 98.5 266 VAL B C 1
ATOM 5400 O O . VAL B 1 266 ? 0.428 -19.75 -2.416 1 98.5 266 VAL B O 1
ATOM 5403 N N . ALA B 1 267 ? 0.537 -21.953 -2.023 1 98.25 267 ALA B N 1
ATOM 5404 C CA . ALA B 1 267 ? 1.382 -22.281 -3.17 1 98.25 267 ALA B CA 1
ATOM 5405 C C . ALA B 1 267 ? 0.878 -23.531 -3.885 1 98.25 267 ALA B C 1
ATOM 5407 O O . ALA B 1 267 ? -0.045 -24.188 -3.408 1 98.25 267 ALA B O 1
ATOM 5408 N N . LYS B 1 268 ? 1.446 -23.766 -5.066 1 96.62 268 LYS B N 1
ATOM 5409 C CA . LYS B 1 268 ? 1.193 -24.984 -5.836 1 96.62 268 LYS B CA 1
ATOM 5410 C C . LYS B 1 268 ? 2.455 -25.828 -5.953 1 96.62 268 LYS B C 1
ATOM 5412 O O . LYS B 1 268 ? 3.561 -25.297 -6.074 1 96.62 268 LYS B O 1
ATOM 5417 N N . ALA B 1 269 ? 2.145 -27.109 -6.039 1 97.44 269 ALA B N 1
ATOM 5418 C CA . ALA B 1 269 ? 3.258 -28.047 -6.121 1 97.44 269 ALA B CA 1
ATOM 5419 C C . ALA B 1 269 ? 3.924 -27.984 -7.496 1 97.44 269 ALA B C 1
ATOM 5421 O O . ALA B 1 269 ? 5.055 -28.453 -7.664 1 97.44 269 ALA B O 1
ATOM 5422 N N . ILE B 1 270 ? 3.199 -27.5 -8.461 1 95.69 270 ILE B N 1
ATOM 5423 C CA . ILE B 1 270 ? 3.709 -27.125 -9.781 1 95.69 270 ILE B CA 1
ATOM 5424 C C . ILE B 1 270 ? 3.422 -25.656 -10.062 1 95.69 270 ILE B C 1
ATOM 5426 O O . ILE B 1 270 ? 2.338 -25.156 -9.75 1 95.69 270 ILE B O 1
ATOM 5430 N N . VAL B 1 271 ? 4.402 -25 -10.602 1 95.69 271 VAL B N 1
ATOM 5431 C CA . VAL B 1 271 ? 4.219 -23.562 -10.812 1 95.69 271 VAL B CA 1
ATOM 5432 C C . VAL B 1 271 ? 3.576 -23.328 -12.18 1 95.69 271 VAL B C 1
ATOM 5434 O O . VAL B 1 271 ? 3.838 -24.062 -13.133 1 95.69 271 VAL B O 1
ATOM 5437 N N . SER B 1 272 ? 2.691 -22.422 -12.219 1 94.44 272 SER B N 1
ATOM 5438 C CA . SER B 1 272 ? 2.08 -22.031 -13.492 1 94.44 272 SER B CA 1
ATOM 5439 C C . SER B 1 272 ? 1.913 -20.531 -13.594 1 94.44 272 SER B C 1
ATOM 5441 O O . SER B 1 272 ? 1.921 -19.828 -12.578 1 94.44 272 SER B O 1
ATOM 5443 N N . ARG B 1 273 ? 1.899 -20.031 -14.711 1 90.12 273 ARG B N 1
ATOM 5444 C CA . ARG B 1 273 ? 1.778 -18.609 -14.992 1 90.12 273 ARG B CA 1
ATOM 5445 C C . ARG B 1 273 ? 0.968 -18.359 -16.266 1 90.12 273 ARG B C 1
ATOM 5447 O O . ARG B 1 273 ? 1.12 -19.078 -17.25 1 90.12 273 ARG B O 1
ATOM 5454 N N . VAL B 1 274 ? 0.165 -17.375 -16.125 1 79.88 274 VAL B N 1
ATOM 5455 C CA . VAL B 1 274 ? -0.574 -16.969 -17.312 1 79.88 274 VAL B CA 1
ATOM 5456 C C . VAL B 1 274 ? 0.128 -15.789 -17.984 1 79.88 274 VAL B C 1
ATOM 5458 O O . VAL B 1 274 ? 0.546 -14.844 -17.312 1 79.88 274 VAL B O 1
ATOM 5461 N N . GLY B 1 275 ? 0.361 -15.867 -19.234 1 77.5 275 GLY B N 1
ATOM 5462 C CA . GLY B 1 275 ? 0.836 -14.703 -19.969 1 77.5 275 GLY B CA 1
ATOM 5463 C C . GLY B 1 275 ? 2.35 -14.609 -20.031 1 77.5 275 GLY B C 1
ATOM 5464 O O . GLY B 1 275 ? 3.043 -15.625 -19.891 1 77.5 275 GLY B O 1
ATOM 5465 N N . SER B 1 276 ? 2.77 -13.367 -20.281 1 83.69 276 SER B N 1
ATOM 5466 C CA . SER B 1 276 ? 4.191 -13.109 -20.484 1 83.69 276 SER B CA 1
ATOM 5467 C C . SER B 1 276 ? 4.91 -12.844 -19.172 1 83.69 276 SER B C 1
ATOM 5469 O O . SER B 1 276 ? 4.273 -12.727 -18.125 1 83.69 276 SER B O 1
ATOM 5471 N N . GLY B 1 277 ? 6.242 -12.945 -19.281 1 88.75 277 GLY B N 1
ATOM 5472 C CA . GLY B 1 277 ? 7.07 -12.688 -18.109 1 88.75 277 GLY B CA 1
ATOM 5473 C C . GLY B 1 277 ? 7.949 -13.867 -17.734 1 88.75 277 GLY B C 1
ATOM 5474 O O . GLY B 1 277 ? 7.766 -14.977 -18.25 1 88.75 277 GLY B O 1
ATOM 5475 N N . PRO B 1 278 ? 8.742 -13.617 -16.797 1 91.5 278 PRO B N 1
ATOM 5476 C CA . PRO B 1 278 ? 9.711 -14.656 -16.453 1 91.5 278 PRO B CA 1
ATOM 5477 C C . PRO B 1 278 ? 9.078 -15.805 -15.664 1 91.5 278 PRO B C 1
ATOM 5479 O O . PRO B 1 278 ? 8.211 -15.57 -14.812 1 91.5 278 PRO B O 1
ATOM 5482 N N . LEU B 1 279 ? 9.406 -16.984 -16.031 1 94.44 279 LEU B N 1
ATOM 5483 C CA . LEU B 1 279 ? 9.141 -18.234 -15.32 1 94.44 279 LEU B CA 1
ATOM 5484 C C . LEU B 1 279 ? 10.375 -19.125 -15.312 1 94.44 279 LEU B C 1
ATOM 5486 O O . LEU B 1 279 ? 10.492 -20.047 -16.125 1 94.44 279 LEU B O 1
ATOM 5490 N N . PRO B 1 280 ? 11.227 -18.906 -14.344 1 92.31 280 PRO B N 1
ATOM 5491 C CA . PRO B 1 280 ? 12.578 -19.453 -14.367 1 92.31 280 PRO B CA 1
ATOM 5492 C C . PRO B 1 280 ? 12.586 -20.984 -14.461 1 92.31 280 PRO B C 1
ATOM 5494 O O . PRO B 1 280 ? 13.5 -21.562 -15.047 1 92.31 280 PRO B O 1
ATOM 5497 N N . THR B 1 281 ? 11.609 -21.656 -13.969 1 95.69 281 THR B N 1
ATOM 5498 C CA . THR B 1 281 ? 11.641 -23.109 -13.914 1 95.69 281 THR B CA 1
ATOM 5499 C C . THR B 1 281 ? 10.719 -23.719 -14.977 1 95.69 281 THR B C 1
ATOM 5501 O O . THR B 1 281 ? 10.352 -24.891 -14.891 1 95.69 281 THR B O 1
ATOM 5504 N N . GLU B 1 282 ? 10.406 -22.938 -15.977 1 96.25 282 GLU B N 1
ATOM 5505 C CA . GLU B 1 282 ? 9.453 -23.359 -17 1 96.25 282 GLU B CA 1
ATOM 5506 C C . GLU B 1 282 ? 9.953 -24.594 -17.75 1 96.25 282 GLU B C 1
ATOM 5508 O O . GLU B 1 282 ? 11.078 -24.625 -18.234 1 96.25 282 GLU B O 1
ATOM 5513 N N . LEU B 1 283 ? 9.094 -25.578 -17.812 1 96.38 283 LEU B N 1
ATOM 5514 C CA . LEU B 1 283 ? 9.422 -26.781 -18.578 1 96.38 283 LEU B CA 1
ATOM 5515 C C . LEU B 1 283 ? 9.352 -26.5 -20.078 1 96.38 283 LEU B C 1
ATOM 5517 O O . LEU B 1 283 ? 8.289 -26.141 -20.594 1 96.38 283 LEU B O 1
ATOM 5521 N N . GLY B 1 284 ? 10.484 -26.609 -20.734 1 95.5 284 GLY B N 1
ATOM 5522 C CA . GLY B 1 284 ? 10.555 -26.312 -22.156 1 95.5 284 GLY B CA 1
ATOM 5523 C C . GLY B 1 284 ? 11.023 -24.906 -22.453 1 95.5 284 GLY B C 1
ATOM 5524 O O . GLY B 1 284 ? 11.219 -24.547 -23.609 1 95.5 284 GLY B O 1
ATOM 5525 N N . ALA B 1 285 ? 11.109 -24.078 -21.438 1 92.62 285 ALA B N 1
ATOM 5526 C CA . ALA B 1 285 ? 11.672 -22.734 -21.5 1 92.62 285 ALA B CA 1
ATOM 5527 C C . ALA B 1 285 ? 11.078 -21.938 -22.672 1 92.62 285 ALA B C 1
ATOM 5529 O O . ALA B 1 285 ? 9.852 -21.875 -22.828 1 92.62 285 ALA B O 1
ATOM 5530 N N . GLY B 1 286 ? 11.914 -21.469 -23.516 1 93.06 286 GLY B N 1
ATOM 5531 C CA . GLY B 1 286 ? 11.5 -20.625 -24.609 1 93.06 286 GLY B CA 1
ATOM 5532 C C . GLY B 1 286 ? 10.492 -21.281 -25.531 1 93.06 286 GLY B C 1
ATOM 5533 O O . GLY B 1 286 ? 9.586 -20.625 -26.047 1 93.06 286 GLY B O 1
ATOM 5534 N N . ARG B 1 287 ? 10.656 -22.578 -25.734 1 95.19 287 ARG B N 1
ATOM 5535 C CA . ARG B 1 287 ? 9.719 -23.328 -26.578 1 95.19 287 ARG B CA 1
ATOM 5536 C C . ARG B 1 287 ? 8.312 -23.297 -25.984 1 95.19 287 ARG B C 1
ATOM 5538 O O . ARG B 1 287 ? 7.332 -23.109 -26.703 1 95.19 287 ARG B O 1
ATOM 5545 N N . SER B 1 288 ? 8.266 -23.5 -24.734 1 95.5 288 SER B N 1
ATOM 5546 C CA . SER B 1 288 ? 6.988 -23.469 -24.047 1 95.5 288 SER B CA 1
ATOM 5547 C C . SER B 1 288 ? 6.371 -22.078 -24.094 1 95.5 288 SER B C 1
ATOM 5549 O O . SER B 1 288 ? 5.176 -21.922 -24.359 1 95.5 288 SER B O 1
ATOM 5551 N N . GLU B 1 289 ? 7.141 -21.078 -23.812 1 93.19 289 GLU B N 1
ATOM 5552 C CA . GLU B 1 289 ? 6.66 -19.703 -23.828 1 93.19 289 GLU B CA 1
ATOM 5553 C C . GLU B 1 289 ? 6.07 -19.344 -25.188 1 93.19 289 GLU B C 1
ATOM 5555 O O . GLU B 1 289 ? 4.98 -18.781 -25.266 1 93.19 289 GLU B O 1
ATOM 5560 N N . ALA B 1 290 ? 6.781 -19.672 -26.234 1 93.5 290 ALA B N 1
ATOM 5561 C CA . ALA B 1 290 ? 6.324 -19.391 -27.594 1 93.5 290 ALA B CA 1
ATOM 5562 C C . ALA B 1 290 ? 5.043 -20.156 -27.906 1 93.5 290 ALA B C 1
ATOM 5564 O O . ALA B 1 290 ? 4.125 -19.609 -28.531 1 93.5 290 ALA B O 1
ATOM 5565 N N . TYR B 1 291 ? 5.055 -21.359 -27.5 1 94.06 291 TYR B N 1
ATOM 5566 C CA . TYR B 1 291 ? 3.891 -22.203 -27.734 1 94.06 291 TYR B CA 1
ATOM 5567 C C . TYR B 1 291 ? 2.639 -21.609 -27.109 1 94.06 291 TYR B C 1
ATOM 5569 O O . TYR B 1 291 ? 1.594 -21.516 -27.766 1 94.06 291 TYR B O 1
ATOM 5577 N N . CYS B 1 292 ? 2.744 -21.234 -25.859 1 91.69 292 CYS B N 1
ATOM 5578 C CA . CYS B 1 292 ? 1.599 -20.688 -25.141 1 91.69 292 CYS B CA 1
ATOM 5579 C C . CYS B 1 292 ? 1.188 -19.328 -25.719 1 91.69 292 CYS B C 1
ATOM 5581 O O . CYS B 1 292 ? -0.003 -19.016 -25.781 1 91.69 292 CYS B O 1
ATOM 5583 N N . ALA B 1 293 ? 2.141 -18.531 -26.078 1 88.69 293 ALA B N 1
ATOM 5584 C CA . ALA B 1 293 ? 1.852 -17.25 -26.688 1 88.69 293 ALA B CA 1
ATOM 5585 C C . ALA B 1 293 ? 1.08 -17.422 -28 1 88.69 293 ALA B C 1
ATOM 5587 O O . ALA B 1 293 ? 0.113 -16.703 -28.25 1 88.69 293 ALA B O 1
ATOM 5588 N N . ASP B 1 294 ? 1.509 -18.328 -28.797 1 90.75 294 ASP B N 1
ATOM 5589 C CA . ASP B 1 294 ? 0.845 -18.641 -30.062 1 90.75 294 ASP B CA 1
ATOM 5590 C C . ASP B 1 294 ? -0.578 -19.141 -29.828 1 90.75 294 ASP B C 1
ATOM 5592 O O . ASP B 1 294 ? -1.506 -18.734 -30.531 1 90.75 294 ASP B O 1
ATOM 5596 N N . ALA B 1 295 ? -0.671 -20 -28.906 1 90.25 295 ALA B N 1
ATOM 5597 C CA . ALA B 1 295 ? -1.99 -20.547 -28.578 1 90.25 295 ALA B CA 1
ATOM 5598 C C . ALA B 1 295 ? -2.949 -19.438 -28.172 1 90.25 295 ALA B C 1
ATOM 5600 O O . ALA B 1 295 ? -4.117 -19.438 -28.562 1 90.25 295 ALA B O 1
ATOM 5601 N N . ALA B 1 296 ? -2.465 -18.562 -27.375 1 83.69 296 ALA B N 1
ATOM 5602 C CA . ALA B 1 296 ? -3.283 -17.438 -26.938 1 83.69 296 ALA B CA 1
ATOM 5603 C C . ALA B 1 296 ? -3.717 -16.578 -28.109 1 83.69 296 ALA B C 1
ATOM 5605 O O . ALA B 1 296 ? -4.879 -16.172 -28.203 1 83.69 296 ALA B O 1
ATOM 5606 N N . ARG B 1 297 ? -2.82 -16.328 -29 1 83.44 297 ARG B N 1
ATOM 5607 C CA . ARG B 1 297 ? -3.09 -15.508 -30.188 1 83.44 297 ARG B CA 1
ATOM 5608 C C . ARG B 1 297 ? -4.113 -16.172 -31.094 1 83.44 297 ARG B C 1
ATOM 5610 O O . ARG B 1 297 ? -4.938 -15.5 -31.719 1 83.44 297 ARG B O 1
ATOM 5617 N N . GLU B 1 298 ? -4.082 -17.453 -31.109 1 88.38 298 GLU B N 1
ATOM 5618 C CA . GLU B 1 298 ? -4.906 -18.219 -32.031 1 88.38 298 GLU B CA 1
ATOM 5619 C C . GLU B 1 298 ? -6.207 -18.672 -31.375 1 88.38 298 GLU B C 1
ATOM 5621 O O . GLU B 1 298 ? -7.062 -19.281 -32.031 1 88.38 298 GLU B O 1
ATOM 5626 N N . GLY B 1 299 ? -6.316 -18.391 -30.094 1 84 299 GLY B N 1
ATOM 5627 C CA . GLY B 1 299 ? -7.512 -18.781 -29.359 1 84 299 GLY B CA 1
ATOM 5628 C C . GLY B 1 299 ? -7.57 -20.281 -29.078 1 84 299 GLY B C 1
ATOM 5629 O O . GLY B 1 299 ? -8.656 -20.859 -29 1 84 299 GLY B O 1
ATOM 5630 N N . ARG B 1 300 ? -6.383 -20.969 -29.047 1 88.25 300 ARG B N 1
ATOM 5631 C CA . ARG B 1 300 ? -6.309 -22.375 -28.719 1 88.25 300 ARG B CA 1
ATOM 5632 C C . ARG B 1 300 ? -6.199 -22.578 -27.203 1 88.25 300 ARG B C 1
ATOM 5634 O O . ARG B 1 300 ? -5.582 -21.781 -26.516 1 88.25 300 ARG B O 1
ATOM 5641 N N . GLY B 1 301 ? -6.891 -23.625 -26.703 1 90.19 301 GLY B N 1
ATOM 5642 C CA . GLY B 1 301 ? -6.871 -23.922 -25.281 1 90.19 301 GLY B CA 1
ATOM 5643 C C . GLY B 1 301 ? -6.961 -25.391 -24.969 1 90.19 301 GLY B C 1
ATOM 5644 O O . GLY B 1 301 ? -6.375 -26.219 -25.688 1 90.19 301 GLY B O 1
ATOM 5645 N N . GLY B 1 302 ? -7.527 -25.734 -23.906 1 89.81 302 GLY B N 1
ATOM 5646 C CA . GLY B 1 302 ? -7.598 -27.109 -23.422 1 89.81 302 GLY B CA 1
ATOM 5647 C C . GLY B 1 302 ? -8.266 -28.047 -24.406 1 89.81 302 GLY B C 1
ATOM 5648 O O . GLY B 1 302 ? -7.773 -29.156 -24.656 1 89.81 302 GLY B O 1
ATOM 5649 N N . ALA B 1 303 ? -9.336 -27.609 -24.969 1 89.75 303 ALA B N 1
ATOM 5650 C CA . ALA B 1 303 ? -10.078 -28.438 -25.906 1 89.75 303 ALA B CA 1
ATOM 5651 C C . ALA B 1 303 ? -9.234 -28.75 -27.141 1 89.75 303 ALA B C 1
ATOM 5653 O O . ALA B 1 303 ? -9.25 -29.891 -27.641 1 89.75 303 ALA B O 1
ATOM 5654 N N . ASP B 1 304 ? -8.594 -27.781 -27.594 1 91.62 304 ASP B N 1
ATOM 5655 C CA . ASP B 1 304 ? -7.723 -27.969 -28.75 1 91.62 304 ASP B CA 1
ATOM 5656 C C . ASP B 1 304 ? -6.598 -28.953 -28.453 1 91.62 304 ASP B C 1
ATOM 5658 O O . ASP B 1 304 ? -6.312 -29.844 -29.25 1 91.62 304 ASP B O 1
ATOM 5662 N N . GLU B 1 305 ? -5.961 -28.812 -27.375 1 93.19 305 GLU B N 1
ATOM 5663 C CA . GLU B 1 305 ? -4.875 -29.703 -26.984 1 93.19 305 GLU B CA 1
ATOM 5664 C C . GLU B 1 305 ? -5.375 -31.125 -26.766 1 93.19 305 GLU B C 1
ATOM 5666 O O . GLU B 1 305 ? -4.715 -32.094 -27.141 1 93.19 305 GLU B O 1
ATOM 5671 N N . ALA B 1 306 ? -6.504 -31.25 -26.156 1 92.81 306 ALA B N 1
ATOM 5672 C CA . ALA B 1 306 ? -7.078 -32.562 -25.891 1 92.81 306 ALA B CA 1
ATOM 5673 C C . ALA B 1 306 ? -7.391 -33.312 -27.188 1 92.81 306 ALA B C 1
ATOM 5675 O O . ALA B 1 306 ? -7.312 -34.531 -27.234 1 92.81 306 ALA B O 1
ATOM 5676 N N . ALA B 1 307 ? -7.738 -32.594 -28.188 1 94 307 ALA B N 1
ATOM 5677 C CA . ALA B 1 307 ? -8.094 -33.188 -29.469 1 94 307 ALA B CA 1
ATOM 5678 C C . ALA B 1 307 ? -6.844 -33.656 -30.234 1 94 307 ALA B C 1
ATOM 5680 O O . ALA B 1 307 ? -6.898 -34.562 -31.031 1 94 307 ALA B O 1
ATOM 5681 N N . ARG B 1 308 ? -5.746 -33.031 -29.938 1 94.12 308 ARG B N 1
ATOM 5682 C CA . ARG B 1 308 ? -4.582 -33.219 -30.812 1 94.12 308 ARG B CA 1
ATOM 5683 C C . ARG B 1 308 ? -3.494 -34.031 -30.094 1 94.12 308 ARG B C 1
ATOM 5685 O O . ARG B 1 308 ? -2.635 -34.625 -30.75 1 94.12 308 ARG B O 1
ATOM 5692 N N . LEU B 1 309 ? -3.523 -33.969 -28.812 1 95.06 309 LEU B N 1
ATOM 5693 C CA . LEU B 1 309 ? -2.377 -34.5 -28.078 1 95.06 309 LEU B CA 1
ATOM 5694 C C . LEU B 1 309 ? -2.818 -35.531 -27.062 1 95.06 309 LEU B C 1
ATOM 5696 O O . LEU B 1 309 ? -3.951 -35.5 -26.578 1 95.06 309 LEU B O 1
ATOM 5700 N N . ASP B 1 310 ? -1.904 -36.5 -26.797 1 96.44 310 ASP B N 1
ATOM 5701 C CA . ASP B 1 310 ? -2.045 -37.469 -25.734 1 96.44 310 ASP B CA 1
ATOM 5702 C C . ASP B 1 310 ? -1.032 -37.219 -24.609 1 96.44 310 ASP B C 1
ATOM 5704 O O . ASP B 1 310 ? 0.159 -37.469 -24.781 1 96.44 310 ASP B O 1
ATOM 5708 N N . PRO B 1 311 ? -1.512 -36.781 -23.453 1 96.19 311 PRO B N 1
ATOM 5709 C CA . PRO B 1 311 ? -0.574 -36.406 -22.391 1 96.19 311 PRO B CA 1
ATOM 5710 C C . PRO B 1 311 ? 0.306 -37.594 -21.938 1 96.19 311 PRO B C 1
ATOM 5712 O O . PRO B 1 311 ? 1.464 -37.375 -21.562 1 96.19 311 PRO B O 1
ATOM 5715 N N . LEU B 1 312 ? -0.18 -38.812 -21.953 1 94.75 312 LEU B N 1
ATOM 5716 C CA . LEU B 1 312 ? 0.623 -39.969 -21.547 1 94.75 312 LEU B CA 1
ATOM 5717 C C . LEU B 1 312 ? 1.753 -40.219 -22.547 1 94.75 312 LEU B C 1
ATOM 5719 O O . LEU B 1 312 ? 2.865 -40.562 -22.141 1 94.75 312 LEU B O 1
ATOM 5723 N N . ALA B 1 313 ? 1.428 -40.031 -23.781 1 95.75 313 ALA B N 1
ATOM 5724 C CA . ALA B 1 313 ? 2.459 -40.156 -24.812 1 95.75 313 ALA B CA 1
ATOM 5725 C C . ALA B 1 313 ? 3.52 -39.094 -24.656 1 95.75 313 ALA B C 1
ATOM 5727 O O . ALA B 1 313 ? 4.711 -39.344 -24.859 1 95.75 313 ALA B O 1
ATOM 5728 N N . LEU B 1 314 ? 3.066 -37.906 -24.328 1 96.44 314 LEU B N 1
ATOM 5729 C CA . LEU B 1 314 ? 3.98 -36.781 -24.141 1 96.44 314 LEU B CA 1
ATOM 5730 C C . LEU B 1 314 ? 4.926 -37.031 -22.984 1 96.44 314 LEU B C 1
ATOM 5732 O O . LEU B 1 314 ? 6.117 -36.719 -23.062 1 96.44 314 LEU B O 1
ATOM 5736 N N . LEU B 1 315 ? 4.453 -37.594 -21.938 1 95.56 315 LEU B N 1
ATOM 5737 C CA . LEU B 1 315 ? 5.277 -37.906 -20.781 1 95.56 315 LEU B CA 1
ATOM 5738 C C . LEU B 1 315 ? 6.352 -38.938 -21.125 1 95.56 315 LEU B C 1
ATOM 5740 O O . LEU B 1 315 ? 7.449 -38.906 -20.562 1 95.56 315 LEU B O 1
ATOM 5744 N N . ALA B 1 316 ? 6.012 -39.781 -21.969 1 91.69 316 ALA B N 1
ATOM 5745 C CA . ALA B 1 316 ? 6.93 -40.844 -22.375 1 91.69 316 ALA B CA 1
ATOM 5746 C C . ALA B 1 316 ? 8.078 -40.281 -23.219 1 91.69 316 ALA B C 1
ATOM 5748 O O . ALA B 1 316 ? 9.156 -40.875 -23.266 1 91.69 316 ALA B O 1
ATOM 5749 N N . GLU B 1 317 ? 7.895 -39.188 -23.875 1 86.56 317 GLU B N 1
ATOM 5750 C CA . GLU B 1 317 ? 8.898 -38.562 -24.75 1 86.56 317 GLU B CA 1
ATOM 5751 C C . GLU B 1 317 ? 10.07 -38.031 -23.922 1 86.56 317 GLU B C 1
ATOM 5753 O O . GLU B 1 317 ? 11.156 -37.812 -24.469 1 86.56 317 GLU B O 1
ATOM 5758 N N . ALA B 1 318 ? 9.867 -37.719 -22.75 1 79.12 318 ALA B N 1
ATOM 5759 C CA . ALA B 1 318 ? 10.859 -37.438 -21.734 1 79.12 318 ALA B CA 1
ATOM 5760 C C . ALA B 1 318 ? 11.57 -36.125 -22.031 1 79.12 318 ALA B C 1
ATOM 5762 O O . ALA B 1 318 ? 12.75 -35.938 -21.703 1 79.12 318 ALA B O 1
ATOM 5763 N N . ASP B 1 319 ? 11.031 -35.281 -22.875 1 91.5 319 ASP B N 1
ATOM 5764 C CA . ASP B 1 319 ? 11.625 -33.938 -22.938 1 91.5 319 ASP B CA 1
ATOM 5765 C C . ASP B 1 319 ? 10.82 -32.938 -22.109 1 91.5 319 ASP B C 1
ATOM 5767 O O . ASP B 1 319 ? 9.617 -33.094 -21.922 1 91.5 319 ASP B O 1
ATOM 5771 N N . GLU B 1 320 ? 11.477 -31.891 -21.75 1 94.25 320 GLU B N 1
ATOM 5772 C CA . GLU B 1 320 ? 10.906 -30.969 -20.781 1 94.25 320 GLU B CA 1
ATOM 5773 C C . GLU B 1 320 ? 9.656 -30.281 -21.328 1 94.25 320 GLU B C 1
ATOM 5775 O O . GLU B 1 320 ? 8.688 -30.062 -20.594 1 94.25 320 GLU B O 1
ATOM 5780 N N . PHE B 1 321 ? 9.727 -29.906 -22.594 1 96.62 321 PHE B N 1
ATOM 5781 C CA . PHE B 1 321 ? 8.586 -29.25 -23.219 1 96.62 321 PHE B CA 1
ATOM 5782 C C . PHE B 1 321 ? 7.363 -30.156 -23.188 1 96.62 321 PHE B C 1
ATOM 5784 O O . PHE B 1 321 ? 6.281 -29.734 -22.781 1 96.62 321 PHE B O 1
ATOM 5791 N N . SER B 1 322 ? 7.535 -31.359 -23.656 1 96.44 322 SER B N 1
ATOM 5792 C CA . SER B 1 322 ? 6.449 -32.344 -23.703 1 96.44 322 SER B CA 1
ATOM 5793 C C . SER B 1 322 ? 5.914 -32.625 -22.312 1 96.44 322 SER B C 1
ATOM 5795 O O . SER B 1 322 ? 4.703 -32.75 -22.109 1 96.44 322 SER B O 1
ATOM 5797 N N . ILE B 1 323 ? 6.75 -32.75 -21.391 1 96.19 323 ILE B N 1
ATOM 5798 C CA . ILE B 1 323 ? 6.352 -32.969 -20.016 1 96.19 323 ILE B CA 1
ATOM 5799 C C . ILE B 1 323 ? 5.508 -31.812 -19.5 1 96.19 323 ILE B C 1
ATOM 5801 O O . ILE B 1 323 ? 4.469 -32.031 -18.875 1 96.19 323 ILE B O 1
ATOM 5805 N N . GLY B 1 324 ? 5.941 -30.594 -19.812 1 96.88 324 GLY B N 1
ATOM 5806 C CA . GLY B 1 324 ? 5.188 -29.422 -19.422 1 96.88 324 GLY B CA 1
ATOM 5807 C C . GLY B 1 324 ? 3.781 -29.391 -19.984 1 96.88 324 GLY B C 1
ATOM 5808 O O . GLY B 1 324 ? 2.82 -29.109 -19.266 1 96.88 324 GLY B O 1
ATOM 5809 N N . VAL B 1 325 ? 3.697 -29.719 -21.219 1 96.56 325 VAL B N 1
ATOM 5810 C CA . VAL B 1 325 ? 2.4 -29.75 -21.875 1 96.56 325 VAL B CA 1
ATOM 5811 C C . VAL B 1 325 ? 1.523 -30.828 -21.25 1 96.56 325 VAL B C 1
ATOM 5813 O O . VAL B 1 325 ? 0.34 -30.609 -20.984 1 96.56 325 VAL B O 1
ATOM 5816 N N . ALA B 1 326 ? 2.082 -31.969 -21.016 1 96.88 326 ALA B N 1
ATOM 5817 C CA . ALA B 1 326 ? 1.34 -33.094 -20.438 1 96.88 326 ALA B CA 1
ATOM 5818 C C . ALA B 1 326 ? 0.809 -32.719 -19.047 1 96.88 326 ALA B C 1
ATOM 5820 O O . ALA B 1 326 ? -0.354 -32.969 -18.734 1 96.88 326 ALA B O 1
ATOM 5821 N N . ILE B 1 327 ? 1.636 -32.125 -18.266 1 96.31 327 ILE B N 1
ATOM 5822 C CA . ILE B 1 327 ? 1.235 -31.75 -16.906 1 96.31 327 ILE B CA 1
ATOM 5823 C C . ILE B 1 327 ? 0.12 -30.703 -16.984 1 96.31 327 ILE B C 1
ATOM 5825 O O . ILE B 1 327 ? -0.85 -30.766 -16.234 1 96.31 327 ILE B O 1
ATOM 5829 N N . ARG B 1 328 ? 0.25 -29.703 -17.844 1 96.12 328 ARG B N 1
ATOM 5830 C CA . ARG B 1 328 ? -0.801 -28.719 -18.047 1 96.12 328 ARG B CA 1
ATOM 5831 C C . ARG B 1 328 ? -2.137 -29.391 -18.344 1 96.12 328 ARG B C 1
ATOM 5833 O O . ARG B 1 328 ? -3.158 -29.047 -17.75 1 96.12 328 ARG B O 1
ATOM 5840 N N . MET B 1 329 ? -2.102 -30.344 -19.25 1 95.19 329 MET B N 1
ATOM 5841 C CA . MET B 1 329 ? -3.309 -31.047 -19.656 1 95.19 329 MET B CA 1
ATOM 5842 C C . MET B 1 329 ? -3.9 -31.844 -18.5 1 95.19 329 MET B C 1
ATOM 5844 O O . MET B 1 329 ? -5.098 -31.766 -18.234 1 95.19 329 MET B O 1
ATOM 5848 N N . LEU B 1 330 ? -3.107 -32.594 -17.844 1 93.56 330 LEU B N 1
ATOM 5849 C CA . LEU B 1 330 ? -3.561 -33.5 -16.797 1 93.56 330 LEU B CA 1
ATOM 5850 C C . LEU B 1 330 ? -4.047 -32.719 -15.578 1 93.56 330 LEU B C 1
ATOM 5852 O O . LEU B 1 330 ? -4.934 -33.188 -14.859 1 93.56 330 LEU B O 1
ATOM 5856 N N . SER B 1 331 ? -3.441 -31.578 -15.352 1 92.38 331 SER B N 1
ATOM 5857 C CA . SER B 1 331 ? -3.791 -30.781 -14.18 1 92.38 331 SER B CA 1
ATOM 5858 C C . SER B 1 331 ? -4.797 -29.703 -14.531 1 92.38 331 SER B C 1
ATOM 5860 O O . SER B 1 331 ? -5.184 -28.906 -13.672 1 92.38 331 SER B O 1
ATOM 5862 N N . ASN B 1 332 ? -5.184 -29.562 -15.734 1 89.56 332 ASN B N 1
ATOM 5863 C CA . ASN B 1 332 ? -6.16 -28.594 -16.219 1 89.56 332 ASN B CA 1
ATOM 5864 C C . ASN B 1 332 ? -5.711 -27.156 -15.945 1 89.56 332 ASN B C 1
ATOM 5866 O O . ASN B 1 332 ? -6.449 -26.375 -15.344 1 89.56 332 ASN B O 1
ATOM 5870 N N . GLU B 1 333 ? -4.504 -26.844 -16.312 1 92.06 333 GLU B N 1
ATOM 5871 C CA . GLU B 1 333 ? -3.926 -25.516 -16.109 1 92.06 333 GLU B CA 1
ATOM 5872 C C . GLU B 1 333 ? -4.238 -24.594 -17.281 1 92.06 333 GLU B C 1
ATOM 5874 O O . GLU B 1 333 ? -3.34 -24.219 -18.031 1 92.06 333 GLU B O 1
ATOM 5879 N N . TYR B 1 334 ? -5.469 -24.188 -17.328 1 87.12 334 TYR B N 1
ATOM 5880 C CA . TYR B 1 334 ? -5.984 -23.25 -18.312 1 87.12 334 TYR B CA 1
ATOM 5881 C C . TYR B 1 334 ? -6.699 -22.078 -17.641 1 87.12 334 TYR B C 1
ATOM 5883 O O . TYR B 1 334 ? -7.281 -22.234 -16.562 1 87.12 334 TYR B O 1
ATOM 5891 N N . GLY B 1 335 ? -6.57 -20.922 -18.234 1 76.25 335 GLY B N 1
ATOM 5892 C CA . GLY B 1 335 ? -7.27 -19.781 -17.688 1 76.25 335 GLY B CA 1
ATOM 5893 C C . GLY B 1 335 ? -8.758 -20 -17.531 1 76.25 335 GLY B C 1
ATOM 5894 O O . GLY B 1 335 ? -9.406 -20.578 -18.406 1 76.25 335 GLY B O 1
ATOM 5895 N N . THR B 1 336 ? -9.398 -19.609 -16.438 1 65.88 336 THR B N 1
ATOM 5896 C CA . THR B 1 336 ? -10.812 -19.812 -16.141 1 65.88 336 THR B CA 1
ATOM 5897 C C . THR B 1 336 ? -11.68 -19.016 -17.125 1 65.88 336 THR B C 1
ATOM 5899 O O . THR B 1 336 ? -12.68 -19.531 -17.625 1 65.88 336 THR B O 1
ATOM 5902 N N . GLY B 1 337 ? -11.305 -17.828 -17.438 1 61.88 33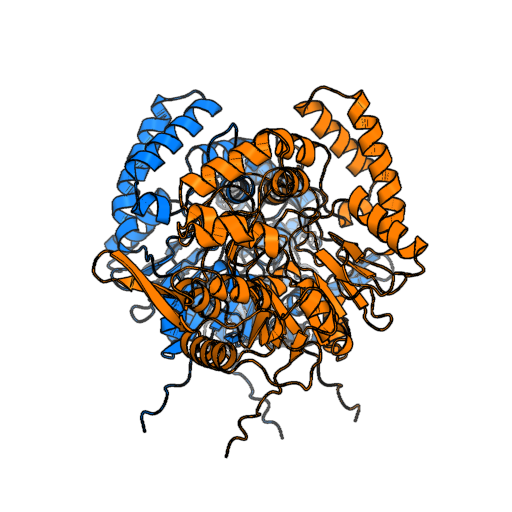7 GLY B N 1
ATOM 5903 C CA . GLY B 1 337 ? -12.086 -16.969 -18.328 1 61.88 337 GLY B CA 1
ATOM 5904 C C . GLY B 1 337 ? -11.68 -17.109 -19.781 1 61.88 337 GLY B C 1
ATOM 5905 O O . GLY B 1 337 ? -12.516 -17.344 -20.656 1 61.88 337 GLY B O 1
ATOM 5906 N N . THR B 1 338 ? -10.422 -17.203 -20.047 1 63.97 338 THR B N 1
ATOM 5907 C CA . THR B 1 338 ? -9.898 -17.078 -21.406 1 63.97 338 THR B CA 1
ATOM 5908 C C . THR B 1 338 ? -9.688 -18.453 -22.047 1 63.97 338 THR B C 1
ATOM 5910 O O . THR B 1 338 ? -9.641 -18.562 -23.266 1 63.97 338 THR B O 1
ATOM 5913 N N . GLY B 1 339 ? -9.508 -19.422 -21.156 1 75.31 339 GLY B N 1
ATOM 5914 C CA . GLY B 1 339 ? -9.18 -20.75 -21.641 1 75.31 339 GLY B CA 1
ATOM 5915 C C . GLY B 1 339 ? -7.75 -20.875 -22.141 1 75.31 339 GLY B C 1
ATOM 5916 O O . GLY B 1 339 ? -7.336 -21.938 -22.609 1 75.31 339 GLY B O 1
ATOM 5917 N N . ARG B 1 340 ? -6.949 -19.797 -22 1 81.19 340 ARG B N 1
ATOM 5918 C CA . ARG B 1 340 ? -5.559 -19.797 -22.438 1 81.19 340 ARG B CA 1
ATOM 5919 C C . ARG B 1 340 ? -4.719 -20.781 -21.656 1 81.19 340 ARG B C 1
ATOM 5921 O O . ARG B 1 340 ? -4.91 -20.953 -20.438 1 81.19 340 ARG B O 1
ATOM 5928 N N . PRO B 1 341 ? -3.828 -21.438 -22.453 1 91.62 341 PRO B N 1
ATOM 5929 C CA . PRO B 1 341 ? -2.951 -22.344 -21.719 1 91.62 341 PRO B CA 1
ATOM 5930 C C . PRO B 1 341 ? -1.988 -21.609 -20.781 1 91.62 341 PRO B C 1
ATOM 5932 O O . PRO B 1 341 ? -1.365 -20.625 -21.188 1 91.62 341 PRO B O 1
ATOM 5935 N N . ARG B 1 342 ? -1.877 -22.125 -19.594 1 92.88 342 ARG B N 1
ATOM 5936 C CA . ARG B 1 342 ? -0.877 -21.594 -18.656 1 92.88 342 ARG B CA 1
ATOM 5937 C C . ARG B 1 342 ? 0.495 -22.203 -18.938 1 92.88 342 ARG B C 1
ATOM 5939 O O . ARG B 1 342 ? 0.598 -23.375 -19.312 1 92.88 342 ARG B O 1
ATOM 5946 N N . ARG B 1 343 ? 1.47 -21.406 -18.797 1 94.88 343 ARG B N 1
ATOM 5947 C CA . ARG B 1 343 ? 2.84 -21.922 -18.75 1 94.88 343 ARG B CA 1
ATOM 5948 C C . ARG B 1 343 ? 3.102 -22.688 -17.453 1 94.88 343 ARG B C 1
ATOM 5950 O O . ARG B 1 343 ? 2.635 -22.281 -16.391 1 94.88 343 ARG B O 1
ATOM 5957 N N . VAL B 1 344 ? 3.812 -23.797 -17.609 1 96.88 344 VAL B N 1
ATOM 5958 C CA . VAL B 1 344 ? 3.99 -24.672 -16.469 1 96.88 344 VAL B CA 1
ATOM 5959 C C . VAL B 1 344 ? 5.48 -24.859 -16.172 1 96.88 344 VAL B C 1
ATOM 5961 O O . VAL B 1 344 ? 6.289 -24.953 -17.094 1 96.88 344 VAL B O 1
ATOM 5964 N N . GLY B 1 345 ? 5.805 -24.828 -14.898 1 96.75 345 GLY B N 1
ATOM 5965 C CA . GLY B 1 345 ? 7.18 -25.031 -14.469 1 96.75 345 GLY B CA 1
ATOM 5966 C C . GLY B 1 345 ? 7.293 -25.875 -13.203 1 96.75 345 GLY B C 1
ATOM 5967 O O . GLY B 1 345 ? 6.281 -26.234 -12.609 1 96.75 345 GLY B O 1
ATOM 5968 N N . LEU B 1 346 ? 8.555 -26.219 -12.875 1 97.06 346 LEU B N 1
ATOM 5969 C CA . LEU B 1 346 ? 8.852 -26.969 -11.656 1 97.06 346 LEU B CA 1
ATOM 5970 C C . LEU B 1 346 ? 8.672 -26.094 -10.422 1 97.06 346 LEU B C 1
ATOM 5972 O O . LEU B 1 346 ? 8.75 -24.859 -10.516 1 97.06 346 LEU B O 1
ATOM 5976 N N . LEU B 1 347 ? 8.406 -26.781 -9.305 1 97.69 347 LEU B N 1
ATOM 5977 C CA . LEU B 1 347 ? 8.367 -26.062 -8.039 1 97.69 347 LEU B CA 1
ATOM 5978 C C . LEU B 1 347 ? 9.719 -25.422 -7.738 1 97.69 347 LEU B C 1
ATOM 5980 O O . LEU B 1 347 ? 10.742 -26.094 -7.699 1 97.69 347 LEU B O 1
ATOM 5984 N N . ASP B 1 348 ? 9.703 -24.156 -7.594 1 96.69 348 ASP B N 1
ATOM 5985 C CA . ASP B 1 348 ? 10.898 -23.391 -7.266 1 96.69 348 ASP B CA 1
ATOM 5986 C C . ASP B 1 348 ? 10.977 -23.094 -5.766 1 96.69 348 ASP B C 1
ATOM 5988 O O . ASP B 1 348 ? 10.508 -22.047 -5.305 1 96.69 348 ASP B O 1
ATOM 5992 N N . VAL B 1 349 ? 11.672 -23.906 -5.051 1 97.56 349 VAL B N 1
ATOM 5993 C CA . VAL B 1 349 ? 11.68 -23.859 -3.592 1 97.56 349 VAL B CA 1
ATOM 5994 C C . VAL B 1 349 ? 12.492 -22.656 -3.117 1 97.56 349 VAL B C 1
ATOM 5996 O O . VAL B 1 349 ? 12.164 -22.031 -2.104 1 97.56 349 VAL B O 1
ATOM 5999 N N . ALA B 1 350 ? 13.547 -22.328 -3.814 1 95.62 350 ALA B N 1
ATOM 6000 C CA . ALA B 1 350 ? 14.336 -21.156 -3.453 1 95.62 350 ALA B CA 1
ATOM 6001 C C . ALA B 1 350 ? 13.5 -19.875 -3.543 1 95.62 350 ALA B C 1
ATOM 6003 O O . ALA B 1 350 ? 13.539 -19.031 -2.648 1 95.62 350 ALA B O 1
ATOM 6004 N N . GLN B 1 351 ? 12.75 -19.75 -4.613 1 95.62 351 GLN B N 1
ATOM 6005 C CA . GLN B 1 351 ? 11.867 -18.594 -4.785 1 95.62 351 GLN B CA 1
ATOM 6006 C C . GLN B 1 351 ? 10.773 -18.578 -3.717 1 95.62 351 GLN B C 1
ATOM 6008 O O . GLN B 1 351 ? 10.438 -17.531 -3.178 1 95.62 351 GLN B O 1
ATOM 6013 N N . LEU B 1 352 ? 10.234 -19.75 -3.451 1 97.88 352 LEU B N 1
ATOM 6014 C CA . LEU B 1 352 ? 9.203 -19.859 -2.434 1 97.88 352 LEU B CA 1
ATOM 6015 C C . LEU B 1 352 ? 9.734 -19.469 -1.062 1 97.88 352 LEU B C 1
ATOM 6017 O O . LEU B 1 352 ? 9.062 -18.766 -0.302 1 97.88 352 LEU B O 1
ATOM 6021 N N . ARG B 1 353 ? 10.945 -19.938 -0.747 1 97.62 353 ARG B N 1
ATOM 6022 C CA . ARG B 1 353 ? 11.594 -19.609 0.521 1 97.62 353 ARG B CA 1
ATOM 6023 C C . ARG B 1 353 ? 11.766 -18.094 0.669 1 97.62 353 ARG B C 1
ATOM 6025 O O . ARG B 1 353 ? 11.516 -17.547 1.737 1 97.62 353 ARG B O 1
ATOM 6032 N N . LEU B 1 354 ? 12.172 -17.484 -0.358 1 96.56 354 LEU B N 1
ATOM 6033 C CA . LEU B 1 354 ? 12.344 -16.031 -0.336 1 96.56 354 LEU B CA 1
ATOM 6034 C C . LEU B 1 354 ? 11 -15.328 -0.128 1 96.56 354 LEU B C 1
ATOM 6036 O O . LEU B 1 354 ? 10.914 -14.383 0.656 1 96.56 354 LEU B O 1
ATOM 6040 N N . ALA B 1 355 ? 9.977 -15.781 -0.824 1 97.81 355 ALA B N 1
ATOM 6041 C CA . ALA B 1 355 ? 8.641 -15.203 -0.675 1 97.81 355 ALA B CA 1
ATOM 6042 C C . ALA B 1 355 ? 8.141 -15.344 0.759 1 97.81 355 ALA B C 1
ATOM 6044 O O . ALA B 1 355 ? 7.574 -14.406 1.319 1 97.81 355 ALA B O 1
ATOM 6045 N N . VAL B 1 356 ? 8.391 -16.484 1.348 1 98.38 356 VAL B N 1
ATOM 6046 C CA . VAL B 1 356 ? 7.973 -16.766 2.717 1 98.38 356 VAL B CA 1
ATOM 6047 C C . VAL B 1 356 ? 8.641 -15.789 3.676 1 98.38 356 VAL B C 1
ATOM 6049 O O . VAL B 1 356 ? 7.988 -15.234 4.562 1 98.38 356 VAL B O 1
ATOM 6052 N N . ARG B 1 357 ? 9.883 -15.523 3.469 1 97.31 357 ARG B N 1
ATOM 6053 C CA . ARG B 1 357 ? 10.633 -14.625 4.336 1 97.31 357 ARG B CA 1
ATOM 6054 C C . ARG B 1 357 ? 10.211 -13.172 4.125 1 97.31 357 ARG B C 1
ATOM 6056 O O . ARG B 1 357 ? 9.891 -12.469 5.086 1 97.31 357 ARG B O 1
ATOM 6063 N N . GLN B 1 358 ? 10.148 -12.773 2.898 1 97.31 358 GLN B N 1
ATOM 6064 C CA . GLN B 1 358 ? 9.836 -11.398 2.543 1 97.31 358 GLN B CA 1
ATOM 6065 C C . GLN B 1 358 ? 8.445 -11.008 3.035 1 97.31 358 GLN B C 1
ATOM 6067 O O . GLN B 1 358 ? 8.211 -9.859 3.414 1 97.31 358 GLN B O 1
ATOM 6072 N N . CYS B 1 359 ? 7.57 -11.992 3.094 1 98.06 359 CYS B N 1
ATOM 6073 C CA . CYS B 1 359 ? 6.168 -11.711 3.387 1 98.06 359 CYS B CA 1
ATOM 6074 C C . CYS B 1 359 ? 5.844 -12.023 4.844 1 98.06 359 CYS B C 1
ATOM 6076 O O . CYS B 1 359 ? 4.723 -11.781 5.297 1 98.06 359 CYS B O 1
ATOM 6078 N N . GLY B 1 360 ? 6.75 -12.508 5.59 1 98.19 360 GLY B N 1
ATOM 6079 C CA . GLY B 1 360 ? 6.48 -12.875 6.969 1 98.19 360 GLY B CA 1
ATOM 6080 C C . GLY B 1 360 ? 5.434 -13.969 7.105 1 98.19 360 GLY B C 1
ATOM 6081 O O . GLY B 1 360 ? 4.547 -13.883 7.957 1 98.19 360 GLY B O 1
ATOM 6082 N N . VAL B 1 361 ? 5.5 -15.008 6.262 1 98.75 361 VAL B N 1
ATOM 6083 C CA . VAL B 1 361 ? 4.512 -16.078 6.23 1 98.75 361 VAL B CA 1
ATOM 6084 C C . VAL B 1 361 ? 4.707 -17 7.434 1 98.75 361 VAL B C 1
ATOM 6086 O O . VAL B 1 361 ? 5.836 -17.359 7.766 1 98.75 361 VAL B O 1
ATOM 6089 N N . ASP B 1 362 ? 3.586 -17.391 8.039 1 98.44 362 ASP B N 1
ATOM 6090 C CA . ASP B 1 362 ? 3.639 -18.234 9.234 1 98.44 362 ASP B CA 1
ATOM 6091 C C . ASP B 1 362 ? 3.373 -19.688 8.883 1 98.44 362 ASP B C 1
ATOM 6093 O O . ASP B 1 362 ? 3.912 -20.594 9.531 1 98.44 362 ASP B O 1
ATOM 6097 N N . GLU B 1 363 ? 2.533 -19.922 7.949 1 98.31 363 GLU B N 1
ATOM 6098 C CA . GLU B 1 363 ? 2.16 -21.281 7.527 1 98.31 363 GLU B CA 1
ATOM 6099 C C . GLU B 1 363 ? 1.799 -21.312 6.047 1 98.31 363 GLU B C 1
ATOM 6101 O O . GLU B 1 363 ? 1.45 -20.281 5.461 1 98.31 363 GLU B O 1
ATOM 6106 N N . VAL B 1 364 ? 1.896 -22.547 5.465 1 98.56 364 VAL B N 1
ATOM 6107 C CA . VAL B 1 364 ? 1.732 -22.641 4.02 1 98.56 364 VAL B CA 1
ATOM 6108 C C . VAL B 1 364 ? 0.744 -23.766 3.689 1 98.56 364 VAL B C 1
ATOM 6110 O O . VAL B 1 364 ? 0.741 -24.812 4.34 1 98.56 364 VAL B O 1
ATOM 6113 N N . TYR B 1 365 ? -0.14 -23.5 2.779 1 98.31 365 TYR B N 1
ATOM 6114 C CA . TYR B 1 365 ? -0.945 -24.516 2.1 1 98.31 365 TYR B CA 1
ATOM 6115 C C . TYR B 1 365 ? -0.39 -24.812 0.711 1 98.31 365 TYR B C 1
ATOM 6117 O O . TYR B 1 365 ? -0.051 -23.891 -0.037 1 98.31 365 TYR B O 1
ATOM 6125 N N . LEU B 1 366 ? -0.242 -26.078 0.4 1 98.19 366 LEU B N 1
ATOM 6126 C CA . LEU B 1 366 ? 0.299 -26.469 -0.894 1 98.19 366 LEU B CA 1
ATOM 6127 C C . LEU B 1 366 ? -0.747 -27.234 -1.709 1 98.19 366 LEU B C 1
ATOM 6129 O O . LEU B 1 366 ? -1.057 -28.391 -1.414 1 98.19 366 LEU B O 1
ATOM 6133 N N . ASN B 1 367 ? -1.207 -26.578 -2.734 1 96.25 367 ASN B N 1
ATOM 6134 C CA . ASN B 1 367 ? -2.209 -27.188 -3.604 1 96.25 367 ASN B CA 1
ATOM 6135 C C . ASN B 1 367 ? -1.564 -27.938 -4.762 1 96.25 367 ASN B C 1
ATOM 6137 O O . ASN B 1 367 ? -0.35 -27.875 -4.957 1 96.25 367 ASN B O 1
ATOM 6141 N N . LYS B 1 368 ? -2.361 -28.781 -5.477 1 96.19 368 LYS B N 1
ATOM 6142 C CA . LYS B 1 368 ? -2.014 -29.484 -6.707 1 96.19 368 LYS B CA 1
ATOM 6143 C C . LYS B 1 368 ? -0.909 -30.516 -6.457 1 96.19 368 LYS B C 1
ATOM 6145 O O . LYS B 1 368 ? -0.046 -30.719 -7.312 1 96.19 368 LYS B O 1
ATOM 6150 N N . CYS B 1 369 ? -0.885 -31.062 -5.312 1 96.81 369 CYS B N 1
ATOM 6151 C CA . CYS B 1 369 ? 0.085 -32.125 -5.051 1 96.81 369 CYS B CA 1
ATOM 6152 C C . CYS B 1 369 ? -0.207 -33.344 -5.898 1 96.81 369 CYS B C 1
ATOM 6154 O O . CYS B 1 369 ? 0.696 -34.125 -6.188 1 96.81 369 CYS B O 1
ATOM 6156 N N . ASP B 1 370 ? -1.429 -33.531 -6.301 1 95.12 370 ASP B N 1
ATOM 6157 C CA . ASP B 1 370 ? -1.831 -34.625 -7.16 1 95.12 370 ASP B CA 1
ATOM 6158 C C . ASP B 1 370 ? -1.126 -34.562 -8.516 1 95.12 370 ASP B C 1
ATOM 6160 O O . ASP B 1 370 ? -0.865 -35.594 -9.133 1 95.12 370 ASP B O 1
ATOM 6164 N N . SER B 1 371 ? -0.802 -33.375 -8.969 1 95.81 371 SER B N 1
ATOM 6165 C CA . SER B 1 371 ? -0.176 -33.188 -10.273 1 95.81 371 SER B CA 1
ATOM 6166 C C . SER B 1 371 ? 1.211 -33.812 -10.312 1 95.81 371 SER B C 1
ATOM 6168 O O . SER B 1 371 ? 1.725 -34.125 -11.391 1 95.81 371 SER B O 1
ATOM 6170 N N . LEU B 1 372 ? 1.817 -34.031 -9.203 1 97.25 372 LEU B N 1
ATOM 6171 C CA . LEU B 1 372 ? 3.162 -34.594 -9.125 1 97.25 372 LEU B CA 1
ATOM 6172 C C . LEU B 1 372 ? 3.17 -36.031 -9.555 1 97.25 372 LEU B C 1
ATOM 6174 O O . LEU B 1 372 ? 4.223 -36.594 -9.891 1 97.25 372 LEU B O 1
ATOM 6178 N N . ALA B 1 373 ? 2.043 -36.688 -9.562 1 96.56 373 ALA B N 1
ATOM 6179 C CA . ALA B 1 373 ? 1.946 -38.094 -9.93 1 96.56 373 ALA B CA 1
ATOM 6180 C C . ALA B 1 373 ? 2.309 -38.281 -11.398 1 96.56 373 ALA B C 1
ATOM 6182 O O . ALA B 1 373 ? 2.676 -39.406 -11.797 1 96.56 373 ALA B O 1
ATOM 6183 N N . ALA B 1 374 ? 2.213 -37.219 -12.164 1 96.06 374 ALA B N 1
ATOM 6184 C CA . ALA B 1 374 ? 2.543 -37.312 -13.586 1 96.06 374 ALA B CA 1
ATOM 6185 C C . ALA B 1 374 ? 3.984 -37.75 -13.789 1 96.06 374 ALA B C 1
ATOM 6187 O O . ALA B 1 374 ? 4.297 -38.438 -14.781 1 96.06 374 ALA B O 1
ATOM 6188 N N . PHE B 1 375 ? 4.809 -37.469 -12.867 1 96.38 375 PHE B N 1
ATOM 6189 C CA . PHE B 1 375 ? 6.23 -37.781 -13.008 1 96.38 375 PHE B CA 1
ATOM 6190 C C . PHE B 1 375 ? 6.484 -39.281 -12.922 1 96.38 375 PHE B C 1
ATOM 6192 O O . PHE B 1 375 ? 7.555 -39.75 -13.305 1 96.38 375 PHE B O 1
ATOM 6199 N N . ASP B 1 376 ? 5.559 -40 -12.383 1 96.44 376 ASP B N 1
ATOM 6200 C CA . ASP B 1 376 ? 5.688 -41.469 -12.312 1 96.44 376 ASP B CA 1
ATOM 6201 C C . ASP B 1 376 ? 5.684 -42.094 -13.703 1 96.44 376 ASP B C 1
ATOM 6203 O O . ASP B 1 376 ? 6.141 -43.219 -13.883 1 96.44 376 ASP B O 1
ATOM 6207 N N . ARG B 1 377 ? 5.176 -41.375 -14.656 1 95 377 ARG B N 1
ATOM 6208 C CA . ARG B 1 377 ? 5.039 -41.875 -16.016 1 95 377 ARG B CA 1
ATOM 6209 C C . ARG B 1 377 ? 6.176 -41.375 -16.906 1 95 377 ARG B C 1
ATOM 6211 O O . ARG B 1 377 ? 6.211 -41.688 -18.094 1 95 377 ARG B O 1
ATOM 6218 N N . THR B 1 378 ? 7.031 -40.594 -16.359 1 95.19 378 THR B N 1
ATOM 6219 C CA . THR B 1 378 ? 8.211 -40.156 -17.109 1 95.19 378 THR B CA 1
ATOM 6220 C C . THR B 1 378 ? 9.281 -41.25 -17.094 1 95.19 378 THR B C 1
ATOM 6222 O O . THR B 1 378 ? 9.172 -42.219 -16.344 1 95.19 378 THR B O 1
ATOM 6225 N N . ARG B 1 379 ? 10.32 -41.094 -17.906 1 92.06 379 ARG B N 1
ATOM 6226 C CA . ARG B 1 379 ? 11.398 -42.062 -17.984 1 92.06 379 ARG B CA 1
ATOM 6227 C C . ARG B 1 379 ? 12.172 -42.156 -16.672 1 92.06 379 ARG B C 1
ATOM 6229 O O . ARG B 1 379 ? 12.531 -43.25 -16.234 1 92.06 379 ARG B O 1
ATOM 6236 N N . GLU B 1 380 ? 12.328 -41.031 -16 1 91.94 380 GLU B N 1
ATOM 6237 C CA . GLU B 1 380 ? 13.156 -40.938 -14.805 1 91.94 380 GLU B CA 1
ATOM 6238 C C . GLU B 1 380 ? 12.375 -41.375 -13.57 1 91.94 380 GLU B C 1
ATOM 6240 O O . GLU B 1 380 ? 12.969 -41.812 -12.578 1 91.94 380 GLU B O 1
ATOM 6245 N N . ARG B 1 381 ? 11.086 -41.25 -13.594 1 95.12 381 ARG B N 1
ATOM 6246 C CA . ARG B 1 381 ? 10.203 -41.594 -12.492 1 95.12 381 ARG B CA 1
ATOM 6247 C C . ARG B 1 381 ? 10.648 -40.906 -11.203 1 95.12 381 ARG B C 1
ATOM 6249 O O . ARG B 1 381 ? 10.766 -41.562 -10.156 1 95.12 381 ARG B O 1
ATOM 6256 N N . CYS B 1 382 ? 11.008 -39.688 -11.289 1 96.5 382 CYS B N 1
ATOM 6257 C CA . CYS B 1 382 ? 11.359 -38.844 -10.156 1 96.5 382 CYS B CA 1
ATOM 6258 C C . CYS B 1 382 ? 10.703 -37.469 -10.281 1 96.5 382 CYS B C 1
ATOM 6260 O O . CYS B 1 382 ? 10.422 -37 -11.383 1 96.5 382 CYS B O 1
ATOM 6262 N N . ILE B 1 383 ? 10.445 -36.875 -9.109 1 97.44 383 ILE B N 1
ATOM 6263 C CA . ILE B 1 383 ? 9.898 -35.531 -9.031 1 97.44 383 ILE B CA 1
ATOM 6264 C C . ILE B 1 383 ? 11.023 -34.531 -8.828 1 97.44 383 ILE B C 1
ATOM 6266 O O . ILE B 1 383 ? 11.641 -34.469 -7.766 1 97.44 383 ILE B O 1
ATOM 6270 N N . PRO B 1 384 ? 11.312 -33.75 -9.844 1 96.38 384 PRO B N 1
ATOM 6271 C CA . PRO B 1 384 ? 12.344 -32.719 -9.703 1 96.38 384 PRO B CA 1
ATOM 6272 C C . PRO B 1 384 ? 11.812 -31.453 -9.031 1 96.38 384 PRO B C 1
ATOM 6274 O O . PRO B 1 384 ? 10.711 -31 -9.344 1 96.38 384 PRO B O 1
ATOM 6277 N N . VAL B 1 385 ? 12.531 -30.891 -8.07 1 96.75 385 VAL B N 1
ATOM 6278 C CA . VAL B 1 385 ? 12.258 -29.594 -7.441 1 96.75 385 VAL B CA 1
ATOM 6279 C C . VAL B 1 385 ? 13.5 -28.719 -7.512 1 96.75 385 VAL B C 1
ATOM 6281 O O . VAL B 1 385 ? 14.625 -29.188 -7.348 1 96.75 385 VAL B O 1
ATOM 6284 N N . VAL B 1 386 ? 13.305 -27.438 -7.789 1 96.38 386 VAL B N 1
ATOM 6285 C CA . VAL B 1 386 ? 14.43 -26.516 -7.898 1 96.38 386 VAL B CA 1
ATOM 6286 C C . VAL B 1 386 ? 14.719 -25.891 -6.535 1 96.38 386 VAL B C 1
ATOM 6288 O O . VAL B 1 386 ? 13.844 -25.266 -5.938 1 96.38 386 VAL B O 1
ATOM 6291 N N . ALA B 1 387 ? 15.953 -26.016 -6.043 1 94.38 387 ALA B N 1
ATOM 6292 C CA . ALA B 1 387 ? 16.297 -25.594 -4.684 1 94.38 387 ALA B CA 1
ATOM 6293 C C . ALA B 1 387 ? 17.266 -24.422 -4.699 1 94.38 387 ALA B C 1
ATOM 6295 O O . ALA B 1 387 ? 17.812 -24.047 -3.66 1 94.38 387 ALA B O 1
ATOM 6296 N N . GLY B 1 388 ? 17.484 -23.812 -5.828 1 90.12 388 GLY B N 1
ATOM 6297 C CA . GLY B 1 388 ? 18.406 -22.672 -5.91 1 90.12 388 GLY B CA 1
ATOM 6298 C C . GLY B 1 388 ? 19.312 -22.734 -7.117 1 90.12 388 GLY B C 1
ATOM 6299 O O . GLY B 1 388 ? 19 -23.375 -8.117 1 90.12 388 GLY B O 1
ATOM 6300 N N . ALA B 1 389 ? 20.359 -21.844 -6.992 1 84.19 389 ALA B N 1
ATOM 6301 C CA . ALA B 1 389 ? 21.328 -21.766 -8.086 1 84.19 389 ALA B CA 1
ATOM 6302 C C . ALA B 1 389 ? 22.609 -22.531 -7.73 1 84.19 389 ALA B C 1
ATOM 6304 O O . ALA B 1 389 ? 22.953 -22.656 -6.555 1 84.19 389 ALA B O 1
ATOM 6305 N N . THR B 1 390 ? 23.125 -23.141 -8.719 1 79.19 390 THR B N 1
ATOM 6306 C CA . THR B 1 390 ? 24.438 -23.766 -8.555 1 79.19 390 THR B CA 1
ATOM 6307 C C . THR B 1 390 ? 25.547 -22.719 -8.633 1 79.19 390 THR B C 1
ATOM 6309 O O . THR B 1 390 ? 25.297 -21.562 -9 1 79.19 390 THR B O 1
ATOM 6312 N N . ASP B 1 391 ? 26.672 -23.109 -8.242 1 74.56 391 ASP B N 1
ATOM 6313 C CA . ASP B 1 391 ? 27.828 -22.219 -8.281 1 74.56 391 ASP B CA 1
ATOM 6314 C C . ASP B 1 391 ? 28.109 -21.75 -9.711 1 74.56 391 ASP B C 1
ATOM 6316 O O . ASP B 1 391 ? 28.719 -20.703 -9.914 1 74.56 391 ASP B O 1
ATOM 6320 N N . THR B 1 392 ? 27.703 -22.5 -10.664 1 73 392 THR B N 1
ATOM 6321 C CA . THR B 1 392 ? 27.969 -22.156 -12.062 1 73 392 THR B CA 1
ATOM 6322 C C . THR B 1 392 ? 26.781 -21.406 -12.664 1 73 392 THR B C 1
ATOM 6324 O O . THR B 1 392 ? 26.75 -21.156 -13.875 1 73 392 THR B O 1
ATOM 6327 N N . GLY B 1 393 ? 25.844 -21.062 -11.867 1 73.75 393 GLY B N 1
ATOM 6328 C CA . GLY B 1 393 ? 24.734 -20.266 -12.352 1 73.75 393 GLY B CA 1
ATOM 6329 C C . GLY B 1 393 ? 23.547 -21.094 -12.797 1 73.75 393 GLY B C 1
ATOM 6330 O O . GLY B 1 393 ? 22.469 -20.547 -13.078 1 73.75 393 GLY B O 1
ATOM 6331 N N . GLY B 1 394 ? 23.734 -22.453 -12.82 1 80.56 394 GLY B N 1
ATOM 6332 C CA . GLY B 1 394 ? 22.625 -23.328 -13.18 1 80.56 394 GLY B CA 1
ATOM 6333 C C . GLY B 1 394 ? 21.656 -23.562 -12.039 1 80.56 394 GLY B C 1
ATOM 6334 O O . GLY B 1 394 ? 21.844 -23.031 -10.945 1 80.56 394 GLY B O 1
ATOM 6335 N N . GLN B 1 395 ? 20.562 -24.312 -12.289 1 87.25 395 GLN B N 1
ATOM 6336 C CA . GLN B 1 395 ? 19.547 -24.641 -11.281 1 87.25 395 GLN B CA 1
ATOM 6337 C C . GLN B 1 395 ? 19.984 -25.859 -10.461 1 87.25 395 GLN B C 1
ATOM 6339 O O . GLN B 1 395 ? 20.422 -26.859 -11.016 1 87.25 395 GLN B O 1
ATOM 6344 N N . ARG B 1 396 ? 20.016 -25.703 -9.172 1 93.06 396 ARG B N 1
ATOM 6345 C CA . ARG B 1 396 ? 20.156 -26.859 -8.289 1 93.06 396 ARG B CA 1
ATOM 6346 C C . ARG B 1 396 ? 18.828 -27.594 -8.141 1 93.06 396 ARG B C 1
ATOM 6348 O O . ARG B 1 396 ? 17.875 -27.062 -7.578 1 93.06 396 ARG B O 1
ATOM 6355 N N . VAL B 1 397 ? 18.844 -28.891 -8.656 1 94.75 397 VAL B N 1
ATOM 6356 C CA . VAL B 1 397 ? 17.609 -29.672 -8.672 1 94.75 397 VAL B CA 1
ATOM 6357 C C . VAL B 1 397 ? 17.719 -30.828 -7.691 1 94.75 397 VAL B C 1
ATOM 6359 O O . VAL B 1 397 ? 18.719 -31.562 -7.703 1 94.75 397 VAL B O 1
ATOM 6362 N N . VAL B 1 398 ? 16.781 -30.938 -6.805 1 96.12 398 VAL B N 1
ATOM 6363 C CA . VAL B 1 398 ? 16.625 -32.094 -5.926 1 96.12 398 VAL B CA 1
ATOM 6364 C C . VAL B 1 398 ? 15.555 -33.031 -6.477 1 96.12 398 VAL B C 1
ATOM 6366 O O . VAL B 1 398 ? 14.5 -32.562 -6.934 1 96.12 398 VAL B O 1
ATOM 6369 N N . ARG B 1 399 ? 15.844 -34.312 -6.414 1 97.12 399 ARG B N 1
ATOM 6370 C CA . ARG B 1 399 ? 14.922 -35.281 -6.996 1 97.12 399 ARG B CA 1
ATOM 6371 C C . ARG B 1 399 ? 14.359 -36.219 -5.926 1 97.12 399 ARG B C 1
ATOM 6373 O O . ARG B 1 399 ? 15.094 -36.656 -5.035 1 97.12 399 ARG B O 1
ATOM 6380 N N . PHE B 1 400 ? 13.07 -36.406 -6.023 1 97.88 400 PHE B N 1
ATOM 6381 C CA . PHE B 1 400 ? 12.367 -37.344 -5.141 1 97.88 400 PHE B CA 1
ATOM 6382 C C . PHE B 1 400 ? 11.742 -38.469 -5.934 1 97.88 400 PHE B C 1
ATOM 6384 O O . PHE B 1 400 ? 11.328 -38.281 -7.078 1 97.88 400 PHE B O 1
ATOM 6391 N N . PRO B 1 401 ? 11.656 -39.625 -5.316 1 97.69 401 PRO B N 1
ATOM 6392 C CA . PRO B 1 401 ? 10.938 -40.688 -6.016 1 97.69 401 PRO B CA 1
ATOM 6393 C C . PRO B 1 401 ? 9.492 -40.344 -6.32 1 97.69 401 PRO B C 1
ATOM 6395 O O . PRO B 1 401 ? 8.812 -39.719 -5.496 1 97.69 401 PRO B O 1
ATOM 6398 N N . ALA B 1 402 ? 9.07 -40.75 -7.516 1 97.5 402 ALA B N 1
ATOM 6399 C CA . ALA B 1 402 ? 7.699 -40.438 -7.922 1 97.5 402 ALA B CA 1
ATOM 6400 C C . ALA B 1 402 ? 6.719 -41.438 -7.285 1 97.5 402 ALA B C 1
ATOM 6402 O O . ALA B 1 402 ? 7.129 -42.438 -6.73 1 97.5 402 ALA B O 1
ATOM 6403 N N . PHE B 1 403 ? 5.434 -41.094 -7.246 1 97.81 403 PHE B N 1
ATOM 6404 C CA . PHE B 1 403 ? 4.355 -41.969 -6.801 1 97.81 403 PHE B CA 1
ATOM 6405 C C . PHE B 1 403 ? 3.27 -42.062 -7.867 1 97.81 403 PHE B C 1
ATOM 6407 O O . PHE B 1 403 ? 3.102 -41.156 -8.68 1 97.81 403 PHE B O 1
ATOM 6414 N N . ALA B 1 404 ? 2.529 -43.156 -7.855 1 96.12 404 ALA B N 1
ATOM 6415 C CA . ALA B 1 404 ? 1.498 -43.406 -8.859 1 96.12 404 ALA B CA 1
ATOM 6416 C C . ALA B 1 404 ? 0.203 -42.688 -8.508 1 96.12 404 ALA B C 1
ATOM 6418 O O . ALA B 1 404 ? -0.096 -42.469 -7.336 1 96.12 404 ALA B O 1
ATOM 6419 N N . GLU B 1 405 ? -0.515 -42.281 -9.539 1 94.06 405 GLU B N 1
ATOM 6420 C CA . GLU B 1 405 ? -1.774 -41.562 -9.375 1 94.06 405 GLU B CA 1
ATOM 6421 C C . GLU B 1 405 ? -2.754 -42.344 -8.516 1 94.06 405 GLU B C 1
ATOM 6423 O O . GLU B 1 405 ? -3.504 -41.75 -7.727 1 94.06 405 GLU B O 1
ATOM 6428 N N . ASP B 1 406 ? -2.773 -43.625 -8.625 1 93.25 406 ASP B N 1
ATOM 6429 C CA . ASP B 1 406 ? -3.75 -44.469 -7.934 1 93.25 406 ASP B CA 1
ATOM 6430 C C . ASP B 1 406 ? -3.428 -44.594 -6.445 1 93.25 406 ASP B C 1
ATOM 6432 O O . ASP B 1 406 ? -4.242 -45.094 -5.664 1 93.25 406 ASP B O 1
ATOM 6436 N N . THR B 1 407 ? -2.254 -44.094 -6.008 1 94.25 407 THR B N 1
ATOM 6437 C CA . THR B 1 407 ? -1.882 -44.125 -4.598 1 94.25 407 THR B CA 1
ATOM 6438 C C . THR B 1 407 ? -2.369 -42.875 -3.875 1 94.25 407 THR B C 1
ATOM 6440 O O . THR B 1 407 ? -2.297 -42.812 -2.646 1 94.25 407 THR B O 1
ATOM 6443 N N . ILE B 1 408 ? -2.846 -41.938 -4.566 1 93.06 408 ILE B N 1
ATOM 6444 C CA . ILE B 1 408 ? -3.359 -40.688 -3.971 1 93.06 408 ILE B CA 1
ATOM 6445 C C . ILE B 1 408 ? -4.656 -41 -3.221 1 93.06 408 ILE B C 1
ATOM 6447 O O . ILE B 1 408 ? -5.613 -41.5 -3.801 1 93.06 408 ILE B O 1
ATOM 6451 N N . PRO B 1 409 ? -4.66 -40.656 -1.969 1 90.31 409 PRO B N 1
ATOM 6452 C CA . PRO B 1 409 ? -5.871 -40.969 -1.202 1 90.31 409 PRO B CA 1
ATOM 6453 C C . PRO B 1 409 ? -7.078 -40.156 -1.659 1 90.31 409 PRO B C 1
ATOM 6455 O O . PRO B 1 409 ? -6.93 -38.969 -2.031 1 90.31 409 PRO B O 1
ATOM 6458 N N . ARG B 1 410 ? -8.258 -40.719 -1.463 1 83.06 410 ARG B N 1
ATOM 6459 C CA . ARG B 1 410 ? -9.508 -40.062 -1.842 1 83.06 410 ARG B CA 1
ATOM 6460 C C . ARG B 1 410 ? -10.266 -39.562 -0.611 1 83.06 410 ARG B C 1
ATOM 6462 O O . ARG B 1 410 ? -11.305 -38.906 -0.734 1 83.06 410 ARG B O 1
ATOM 6469 N N . ASP B 1 411 ? -9.695 -39.969 0.547 1 80.56 411 ASP B N 1
ATOM 6470 C CA . ASP B 1 411 ? -10.305 -39.531 1.796 1 80.56 411 ASP B CA 1
ATOM 6471 C C . ASP B 1 411 ? -9.258 -38.969 2.742 1 80.56 411 ASP B C 1
ATOM 6473 O O . ASP B 1 411 ? -8.055 -39.094 2.51 1 80.56 411 ASP B O 1
ATOM 6477 N N . ALA B 1 412 ? -9.734 -38.312 3.791 1 78.62 412 ALA B N 1
ATOM 6478 C CA . ALA B 1 412 ? -8.875 -37.531 4.672 1 78.62 412 ALA B CA 1
ATOM 6479 C C . ALA B 1 412 ? -8.109 -38.438 5.637 1 78.62 412 ALA B C 1
ATOM 6481 O O . ALA B 1 412 ? -7.137 -38.031 6.262 1 78.62 412 ALA B O 1
ATOM 6482 N N . THR B 1 413 ? -8.398 -39.719 5.691 1 81.5 413 THR B N 1
ATOM 6483 C CA . THR B 1 413 ? -7.828 -40.562 6.738 1 81.5 413 THR B CA 1
ATOM 6484 C C . THR B 1 413 ? -6.781 -41.5 6.16 1 81.5 413 THR B C 1
ATOM 6486 O O . THR B 1 413 ? -5.945 -42.031 6.895 1 81.5 413 THR B O 1
ATOM 6489 N N . SER B 1 414 ? -6.863 -41.688 4.871 1 88.56 414 SER B N 1
ATOM 6490 C CA . SER B 1 414 ? -5.922 -42.594 4.234 1 88.56 414 SER B CA 1
ATOM 6491 C C . SER B 1 414 ? -4.516 -42.031 4.195 1 88.56 414 SER B C 1
ATOM 6493 O O . SER B 1 414 ? -4.344 -40.812 4 1 88.56 414 SER B O 1
ATOM 6495 N N . PRO B 1 415 ? -3.584 -42.875 4.352 1 91.88 415 PRO B N 1
ATOM 6496 C CA . PRO B 1 415 ? -2.205 -42.375 4.371 1 91.88 415 PRO B CA 1
ATOM 6497 C C . PRO B 1 415 ? -1.743 -41.875 3.01 1 91.88 415 PRO B C 1
ATOM 6499 O O . PRO B 1 415 ? -2.164 -42.406 1.975 1 91.88 415 PRO B O 1
ATOM 6502 N N . LEU B 1 416 ? -0.843 -41 3.08 1 94.81 416 LEU B N 1
ATOM 6503 C CA . LEU B 1 416 ? -0.212 -40.469 1.87 1 94.81 416 LEU B CA 1
ATOM 6504 C C . LEU B 1 416 ? 0.856 -41.438 1.363 1 94.81 416 LEU B C 1
ATOM 6506 O O . LEU B 1 416 ? 1.422 -42.219 2.141 1 94.81 416 LEU B O 1
ATOM 6510 N N . PRO B 1 417 ? 1.096 -41.438 0.041 1 95.38 417 PRO B N 1
ATOM 6511 C CA . PRO B 1 417 ? 2.283 -42.156 -0.406 1 95.38 417 PRO B CA 1
ATOM 6512 C C . PRO B 1 417 ? 3.561 -41.688 0.285 1 95.38 417 PRO B C 1
ATOM 6514 O O . PRO B 1 417 ? 3.781 -40.469 0.431 1 95.38 417 PRO B O 1
ATOM 6517 N N . PRO B 1 418 ? 4.367 -42.594 0.693 1 96.31 418 PRO B N 1
ATOM 6518 C CA . PRO B 1 418 ? 5.586 -42.25 1.42 1 96.31 418 PRO B CA 1
ATOM 6519 C C . PRO B 1 418 ? 6.461 -41.25 0.644 1 96.31 418 PRO B C 1
ATOM 6521 O O . PRO B 1 418 ? 7.141 -40.438 1.246 1 96.31 418 PRO B O 1
ATOM 6524 N N . GLN B 1 419 ? 6.457 -41.406 -0.673 1 97 419 GLN B N 1
ATOM 6525 C CA . GLN B 1 419 ? 7.234 -40.5 -1.518 1 97 419 GLN B CA 1
ATOM 6526 C C . GLN B 1 419 ? 6.781 -39.062 -1.345 1 97 419 GLN B C 1
ATOM 6528 O O . GLN B 1 419 ? 7.609 -38.156 -1.206 1 97 419 GLN B O 1
ATOM 6533 N N . LEU B 1 420 ? 5.504 -38.875 -1.315 1 97.06 420 LEU B N 1
ATOM 6534 C CA . LEU B 1 420 ? 4.945 -37.531 -1.148 1 97.06 420 LEU B CA 1
ATOM 6535 C C . LEU B 1 420 ? 5.211 -37 0.257 1 97.06 420 LEU B C 1
ATOM 6537 O O . LEU B 1 420 ? 5.562 -35.844 0.428 1 97.06 420 LEU B O 1
ATOM 6541 N N . GLU B 1 421 ? 5.098 -37.844 1.225 1 96.44 421 GLU B N 1
ATOM 6542 C CA . GLU B 1 421 ? 5.359 -37.438 2.605 1 96.44 421 GLU B CA 1
ATOM 6543 C C . GLU B 1 421 ? 6.793 -36.938 2.773 1 96.44 421 GLU B C 1
ATOM 6545 O O . GLU B 1 421 ? 7.027 -35.938 3.42 1 96.44 421 GLU B O 1
ATOM 6550 N N . ALA B 1 422 ? 7.684 -37.688 2.213 1 97.38 422 ALA B N 1
ATOM 6551 C CA . ALA B 1 422 ? 9.094 -37.312 2.295 1 97.38 422 ALA B CA 1
ATOM 6552 C C . ALA B 1 422 ? 9.336 -35.938 1.632 1 97.38 422 ALA B C 1
ATOM 6554 O O . ALA B 1 422 ? 10.086 -35.125 2.154 1 97.38 422 ALA B O 1
ATOM 6555 N N . LEU B 1 423 ? 8.742 -35.812 0.526 1 97.81 423 LEU B N 1
ATOM 6556 C CA . LEU B 1 423 ? 8.867 -34.531 -0.189 1 97.81 423 LEU B CA 1
ATOM 6557 C C . LEU B 1 423 ? 8.305 -33.375 0.635 1 97.81 423 LEU B C 1
ATOM 6559 O O . LEU B 1 423 ? 8.93 -32.312 0.751 1 97.81 423 LEU B O 1
ATOM 6563 N N . LEU B 1 424 ? 7.168 -33.531 1.216 1 97.88 424 LEU B N 1
ATOM 6564 C CA . LEU B 1 424 ? 6.5 -32.5 1.996 1 97.88 424 LEU B CA 1
ATOM 6565 C C . LEU B 1 424 ? 7.312 -32.156 3.232 1 97.88 424 LEU B C 1
ATOM 6567 O O . LEU B 1 424 ? 7.422 -30.969 3.588 1 97.88 424 LEU B O 1
ATOM 6571 N N . GLU B 1 425 ? 7.844 -33.125 3.879 1 97.5 425 GLU B N 1
ATOM 6572 C CA . GLU B 1 425 ? 8.688 -32.875 5.047 1 97.5 425 GLU B CA 1
ATOM 6573 C C . GLU B 1 425 ? 9.93 -32.062 4.676 1 97.5 425 GLU B C 1
ATOM 6575 O O . GLU B 1 425 ? 10.289 -31.109 5.367 1 97.5 425 GLU B O 1
ATOM 6580 N N . TRP B 1 426 ? 10.531 -32.469 3.635 1 97.81 426 TRP B N 1
ATOM 6581 C CA . TRP B 1 426 ? 11.711 -31.75 3.152 1 97.81 426 TRP B CA 1
ATOM 6582 C C . TRP B 1 426 ? 11.352 -30.312 2.795 1 97.81 426 TRP B C 1
ATOM 6584 O O . TRP B 1 426 ? 12.109 -29.391 3.109 1 97.81 426 TRP B O 1
ATOM 6594 N N . LEU B 1 427 ? 10.234 -30.156 2.113 1 98.19 427 LEU B N 1
ATOM 6595 C CA . LEU B 1 427 ? 9.797 -28.828 1.685 1 98.19 427 LEU B CA 1
ATOM 6596 C C . LEU B 1 427 ? 9.562 -27.922 2.887 1 98.19 427 LEU B C 1
ATOM 6598 O O . LEU B 1 427 ? 9.992 -26.766 2.891 1 98.19 427 LEU B O 1
ATOM 6602 N N . ALA B 1 428 ? 8.867 -28.391 3.877 1 98.06 428 ALA B N 1
ATOM 6603 C CA . ALA B 1 428 ? 8.602 -27.625 5.086 1 98.06 428 ALA B CA 1
ATOM 6604 C C . ALA B 1 428 ? 9.898 -27.156 5.73 1 98.06 428 ALA B C 1
ATOM 6606 O O . ALA B 1 428 ? 10.016 -25.984 6.137 1 98.06 428 ALA B O 1
ATOM 6607 N N . ASP B 1 429 ? 10.852 -28.016 5.773 1 97.69 429 ASP B N 1
ATOM 6608 C CA . ASP B 1 429 ? 12.156 -27.672 6.332 1 97.69 429 ASP B CA 1
ATOM 6609 C C . ASP B 1 429 ? 12.867 -26.625 5.473 1 97.69 429 ASP B C 1
ATOM 6611 O O . ASP B 1 429 ? 13.461 -25.688 5.996 1 97.69 429 ASP B O 1
ATOM 6615 N N . ALA B 1 430 ? 12.773 -26.844 4.219 1 97.62 430 ALA B N 1
ATOM 6616 C CA . ALA B 1 430 ? 13.477 -25.969 3.283 1 97.62 430 ALA B CA 1
ATOM 6617 C C . ALA B 1 430 ? 12.93 -24.547 3.332 1 97.62 430 ALA B C 1
ATOM 6619 O O . ALA B 1 430 ? 13.68 -23.578 3.25 1 97.62 430 ALA B O 1
ATOM 6620 N N . ILE B 1 431 ? 11.625 -24.406 3.455 1 97.69 431 ILE B N 1
ATOM 6621 C CA . ILE B 1 431 ? 11.039 -23.062 3.445 1 97.69 431 ILE B CA 1
ATOM 6622 C C . ILE B 1 431 ? 10.969 -22.516 4.871 1 97.69 431 ILE B C 1
ATOM 6624 O O . ILE B 1 431 ? 10.695 -21.328 5.078 1 97.69 431 ILE B O 1
ATOM 6628 N N . GLY B 1 432 ? 11.203 -23.328 5.906 1 97 432 GLY B N 1
ATOM 6629 C CA . GLY B 1 432 ? 11.266 -22.938 7.301 1 97 432 GLY B CA 1
ATOM 6630 C C . GLY B 1 432 ? 9.906 -22.656 7.906 1 97 432 GLY B C 1
ATOM 6631 O O . GLY B 1 432 ? 9.781 -21.875 8.852 1 97 432 GLY B O 1
ATOM 6632 N N . ARG B 1 433 ? 8.883 -23.156 7.336 1 97.69 433 ARG B N 1
ATOM 6633 C CA . ARG B 1 433 ? 7.516 -22.969 7.816 1 97.69 433 ARG B CA 1
ATOM 6634 C C . ARG B 1 433 ? 6.727 -24.281 7.727 1 97.69 433 ARG B C 1
ATOM 6636 O O . ARG B 1 433 ? 6.98 -25.109 6.848 1 97.69 433 ARG B O 1
ATOM 6643 N N . PRO B 1 434 ? 5.746 -24.469 8.594 1 97.94 434 PRO B N 1
ATOM 6644 C CA . PRO B 1 434 ? 4.922 -25.672 8.516 1 97.94 434 PRO B CA 1
ATOM 6645 C C . PRO B 1 434 ? 3.939 -25.656 7.348 1 97.94 434 PRO B C 1
ATOM 6647 O O . PRO B 1 434 ? 3.4 -24.594 7.012 1 97.94 434 PRO B O 1
ATOM 6650 N N . LEU B 1 435 ? 3.766 -26.844 6.773 1 97.81 435 LEU B N 1
ATOM 6651 C CA . LEU B 1 435 ? 2.635 -27.062 5.875 1 97.81 435 LEU B CA 1
ATOM 6652 C C . LEU B 1 435 ? 1.375 -27.406 6.66 1 97.81 435 LEU B C 1
ATOM 6654 O O . LEU B 1 435 ? 1.372 -28.359 7.449 1 97.81 435 LEU B O 1
ATOM 6658 N N . ARG B 1 436 ? 0.329 -26.609 6.445 1 96.94 436 ARG B N 1
ATOM 6659 C CA . ARG B 1 436 ? -0.891 -26.812 7.223 1 96.94 436 ARG B CA 1
ATOM 6660 C C . ARG B 1 436 ? -1.933 -27.594 6.422 1 96.94 436 ARG B C 1
ATOM 6662 O O . ARG B 1 436 ? -2.865 -28.156 6.992 1 96.94 436 ARG B O 1
ATOM 6669 N N . GLY B 1 437 ? -1.783 -27.625 5.16 1 96 437 GLY B N 1
ATOM 6670 C CA . GLY B 1 437 ? -2.684 -28.375 4.293 1 96 437 GLY B CA 1
ATOM 6671 C C . GLY B 1 437 ? -2.127 -28.594 2.898 1 96 437 GLY B C 1
ATOM 6672 O O . GLY B 1 437 ? -1.271 -27.828 2.443 1 96 437 GLY B O 1
ATOM 6673 N N . ILE B 1 438 ? -2.617 -29.672 2.283 1 96.31 438 ILE B N 1
ATOM 6674 C CA . ILE B 1 438 ? -2.219 -29.953 0.908 1 96.31 438 ILE B CA 1
ATOM 6675 C C . ILE B 1 438 ? -3.447 -30.328 0.083 1 96.31 438 ILE B C 1
ATOM 6677 O O . ILE B 1 438 ? -4.395 -30.922 0.605 1 96.31 438 ILE B O 1
ATOM 6681 N N . GLY B 1 439 ? -3.424 -29.922 -1.196 1 94.44 439 GLY B N 1
ATOM 6682 C CA . GLY B 1 439 ? -4.449 -30.328 -2.145 1 94.44 439 GLY B CA 1
ATOM 6683 C C . GLY B 1 439 ? -4.07 -31.562 -2.941 1 94.44 439 GLY B C 1
ATOM 6684 O O . GLY B 1 439 ? -2.992 -31.609 -3.541 1 94.44 439 GLY B O 1
ATOM 6685 N N . LEU B 1 440 ? -5 -32.531 -3.01 1 94.31 440 LEU B N 1
ATOM 6686 C CA . LEU B 1 440 ? -4.746 -33.812 -3.676 1 94.31 440 LEU B CA 1
ATOM 6687 C C . LEU B 1 440 ? -5.719 -34.031 -4.828 1 94.31 440 LEU B C 1
ATOM 6689 O O . LEU B 1 440 ? -5.906 -35.156 -5.285 1 94.31 440 LEU B O 1
ATOM 6693 N N . GLY B 1 441 ? -6.371 -32.969 -5.227 1 88.19 441 GLY B N 1
ATOM 6694 C CA . GLY B 1 441 ? -7.355 -33 -6.301 1 88.19 441 GLY B CA 1
ATOM 6695 C C . GLY B 1 441 ? -8.328 -31.844 -6.234 1 88.19 441 GLY B C 1
ATOM 6696 O O . GLY B 1 441 ? -8.25 -31 -5.328 1 88.19 441 GLY B O 1
ATOM 6697 N N . PRO B 1 442 ? -9.234 -31.656 -7.199 1 80.06 442 PRO B N 1
ATOM 6698 C CA . PRO B 1 442 ? -10.141 -30.516 -7.297 1 80.06 442 PRO B CA 1
ATOM 6699 C C . PRO B 1 442 ? -11.289 -30.578 -6.297 1 80.06 442 PRO B C 1
ATOM 6701 O O . PRO B 1 442 ? -11.891 -29.562 -5.965 1 80.06 442 PRO B O 1
ATOM 6704 N N . GLY B 1 443 ? -11.578 -31.719 -5.781 1 78.06 443 GLY B N 1
ATOM 6705 C CA . GLY B 1 443 ? -12.719 -31.875 -4.891 1 78.06 443 GLY B CA 1
ATOM 6706 C C . GLY B 1 443 ? -12.445 -31.375 -3.482 1 78.06 443 GLY B C 1
ATOM 6707 O O . GLY B 1 443 ? -11.312 -31.422 -3.012 1 78.06 443 GLY B O 1
ATOM 6708 N N . ARG B 1 444 ? -13.461 -30.922 -2.764 1 76.12 444 ARG B N 1
ATOM 6709 C CA . ARG B 1 444 ? -13.375 -30.406 -1.399 1 76.12 444 ARG B CA 1
ATOM 6710 C C . ARG B 1 444 ? -12.773 -31.453 -0.463 1 76.12 444 ARG B C 1
ATOM 6712 O O . ARG B 1 444 ? -12 -31.125 0.433 1 76.12 444 ARG B O 1
ATOM 6719 N N . ALA B 1 445 ? -13.125 -32.719 -0.717 1 77.81 445 ALA B N 1
ATOM 6720 C CA . ALA B 1 445 ? -12.68 -33.812 0.147 1 77.81 445 ALA B CA 1
ATOM 6721 C C . ALA B 1 445 ? -11.227 -34.188 -0.13 1 77.81 445 ALA B C 1
ATOM 6723 O O . ALA B 1 445 ? -10.594 -34.875 0.664 1 77.81 445 ALA B O 1
ATOM 6724 N N . GLN B 1 446 ? -10.734 -33.656 -1.125 1 86.12 446 GLN B N 1
ATOM 6725 C CA . GLN B 1 446 ? -9.375 -34 -1.526 1 86.12 446 GLN B CA 1
ATOM 6726 C C . GLN B 1 446 ? -8.367 -33 -0.978 1 86.12 446 GLN B C 1
ATOM 6728 O O . GLN B 1 446 ? -7.379 -32.688 -1.645 1 86.12 446 GLN B O 1
ATOM 6733 N N . MET B 1 447 ? -8.727 -32.375 0.066 1 88.5 447 MET B N 1
ATOM 6734 C CA . MET B 1 447 ? -7.793 -31.547 0.828 1 88.5 447 MET B CA 1
ATOM 6735 C C . MET B 1 447 ? -7.445 -32.188 2.16 1 88.5 447 MET B C 1
ATOM 6737 O O . MET B 1 447 ? -8.336 -32.656 2.881 1 88.5 447 MET B O 1
ATOM 6741 N N . ARG B 1 448 ? -6.18 -32.344 2.391 1 91.88 448 ARG B N 1
ATOM 6742 C CA . ARG B 1 448 ? -5.684 -32.906 3.65 1 91.88 448 ARG B CA 1
ATOM 6743 C C . ARG B 1 448 ? -5.156 -31.797 4.555 1 91.88 448 ARG B C 1
ATOM 6745 O O . ARG B 1 448 ? -4.305 -31 4.145 1 91.88 448 ARG B O 1
ATOM 6752 N N . HIS B 1 449 ? -5.648 -31.719 5.754 1 90.88 449 HIS B N 1
ATOM 6753 C CA . HIS B 1 449 ? -5.199 -30.719 6.715 1 90.88 449 HIS B CA 1
ATOM 6754 C C . HIS B 1 449 ? -4.289 -31.344 7.773 1 90.88 449 HIS B C 1
ATOM 6756 O O . HIS B 1 449 ? -4.523 -32.469 8.211 1 90.88 449 HIS B O 1
ATOM 6762 N N . PHE B 1 450 ? -3.223 -30.578 8.055 1 90.31 450 PHE B N 1
ATOM 6763 C CA . PHE B 1 450 ? -2.273 -31.062 9.047 1 90.31 450 PHE B CA 1
ATOM 6764 C C . PHE B 1 450 ? -2.434 -30.312 10.359 1 90.31 450 PHE B C 1
ATOM 6766 O O . PHE B 1 450 ? -2.727 -29.125 10.367 1 90.31 450 PHE B O 1
ATOM 6773 N N . GLN B 1 451 ? -2.744 -31.016 11.453 1 73.25 451 GLN B N 1
ATOM 6774 C CA . GLN B 1 451 ? -2.955 -30.391 12.758 1 73.25 451 GLN B CA 1
ATOM 6775 C C . GLN B 1 451 ? -1.672 -29.75 13.273 1 73.25 451 GLN B C 1
ATOM 6777 O O . GLN B 1 451 ? -0.571 -30.156 12.898 1 73.25 451 GLN B O 1
ATOM 6782 N N . ASN B 1 452 ? -1.795 -28.516 13.852 1 62.16 452 ASN B N 1
ATOM 6783 C CA . ASN B 1 452 ? -0.715 -27.797 14.523 1 62.16 452 ASN B CA 1
ATOM 6784 C C . ASN B 1 452 ? -0.037 -28.672 15.578 1 62.16 452 ASN B C 1
ATOM 6786 O O . ASN B 1 452 ? -0.7 -29.203 16.469 1 62.16 452 ASN B O 1
ATOM 6790 N N . HIS B 1 453 ? 0.878 -29.5 15.281 1 47.28 453 HIS B N 1
ATOM 6791 C CA . HIS B 1 453 ? 1.525 -30 16.484 1 47.28 453 HIS B CA 1
ATOM 6792 C C . HIS B 1 453 ? 1.959 -28.844 17.391 1 47.28 453 HIS B C 1
ATOM 6794 O O . HIS B 1 453 ? 2.73 -27.984 16.969 1 47.28 453 HIS B O 1
ATOM 6800 N N . GLN B 1 454 ? 1.073 -28.219 18.141 1 39.78 454 GLN B N 1
ATOM 6801 C CA . GLN B 1 454 ? 1.432 -27.25 19.172 1 39.78 454 GLN B CA 1
ATOM 6802 C C . GLN B 1 454 ? 2.807 -27.547 19.75 1 39.78 454 GLN B C 1
ATOM 6804 O O . GLN B 1 454 ? 3.055 -28.656 20.234 1 39.78 454 GLN B O 1
ATOM 6809 N N . GLN B 1 455 ? 3.834 -27.125 19.25 1 35.03 455 GLN B N 1
ATOM 6810 C CA . GLN B 1 455 ? 4.992 -27.188 20.125 1 35.03 455 GLN B CA 1
ATOM 6811 C C . GLN B 1 455 ? 4.629 -26.734 21.547 1 35.03 455 GLN B C 1
ATOM 6813 O O . GLN B 1 455 ? 4.203 -25.609 21.75 1 35.03 455 GLN B O 1
ATOM 6818 N N . THR B 1 456 ? 4.055 -27.547 22.297 1 29.97 456 THR B N 1
ATOM 6819 C CA . THR B 1 456 ? 4.074 -27.344 23.75 1 29.97 456 THR B CA 1
ATOM 6820 C C . THR B 1 456 ? 5.434 -26.812 24.203 1 29.97 456 THR B C 1
ATOM 6822 O O . THR B 1 456 ? 6.465 -27.438 23.922 1 29.97 456 THR B O 1
ATOM 6825 N N . ARG B 1 457 ? 5.574 -25.625 24.328 1 28.7 457 ARG B N 1
ATOM 6826 C CA . ARG B 1 457 ? 6.691 -25.266 25.203 1 28.7 457 ARG B CA 1
ATOM 6827 C C . ARG B 1 457 ? 6.773 -26.219 26.391 1 28.7 457 ARG B C 1
ATOM 6829 O O . ARG B 1 457 ? 5.805 -26.375 27.141 1 28.7 457 ARG B O 1
ATOM 6836 N N . PRO B 1 458 ? 8.023 -26.938 26.172 1 23.11 458 PRO B N 1
ATOM 6837 C CA . PRO B 1 458 ? 8.188 -27.5 27.516 1 23.11 458 PRO B CA 1
ATOM 6838 C C . PRO B 1 458 ? 8.125 -26.438 28.609 1 23.11 458 PRO B C 1
ATOM 6840 O O . PRO B 1 458 ? 8.5 -25.281 28.391 1 23.11 458 PRO B O 1
#

pLDDT: mean 91.74, std 11.05, range [23.11, 98.88]

Secondary structure (DSSP, 8-state):
---------EEEEEESSSS-S-HHHHHHHHGGG-SEEEE-S--TT--EEEEETTEEEEESSS-GGGG-TT-EEEE-TTS-B-HHHHHHHHHHHHHTT---TTTEEEETT-BB--HHHHHHHHHHGGGGT--SSSHHHHHHHHHH-EETTEE---BHHHHHHHHHHHHHHHHHHHHHHH--HHHHHHHHHHHHHHHHHHGGGEE--TTHHHHHHHTT--EEEEEEEEGGG-TTTS-TTSS-SS--SGGGHHHHTS--GGGEEEEEEEEESSEEE-SSS--TTBTTHHHHHHHHHHHHHHT--HHHHHHH--HHHHHHH--HHHHHHHHHHHHT-B-TTT-PBPEEE--BHHHHHHHHHHHT--EEEEE-GGGGGGGGGSSS-EEEEEEEE-TTSSEEEEEEE---GGGS-SSSSSPPPHHHHHHHHHHHHHHTS-EEEEE-SSSGGGEEE---------/---------EEEEEESSSS-S-HHHHHHHHGGG-SEEEE-S--TT--EEEEETTEEEEESSS-GGGG-TT-EEEE-TTS-B-HHHHHHHHHHHHHTT---TTTEEEETT-BB--HHHHHHHHHHGGGGT--SSSHHHHHHHHHH-EETTEE---BHHHHHHHHHHHHHHHHHHHHHHH--HHHHHHHHHHHHHHHHHHGGGEE--TTHHHHHHHTT--EEEEEEEEGGG-TTTS-TTSS-SS--SGGGHHHHTS--GGGEEEEEEEEESSEEE-SSS--TTBTTHHHHHHHHHHHHHHT--HHHHHHH--HHHHHHH--HHHHHHHHHHHHT-B-TTT-PBPEEE--BHHHHHHHHHHHT--EEEEE-GGGGGGGGGSSS-EEEEEEEE-TTSSEEEEEEE---GGGS-SSSSSPPPHHHHHHHHHHHHHHTS-EEEEE-SSSGGGEEE---------

Foldseek 3Di:
DPPQADFAFEEEEFALAFFPLQRLLVCCVCQVVFQEEEEQAEEQQFWHWDADPVGIDIARQWGSNQVPLRHAYEYFLRYAYELLRVLVSQVVCVVVVRHNVVRAAYEQNHWYQFPQLLVVCVVPVVQLPGPSSSGQVQLVLVVVQDDPRHGRIDTNVNCVVPVPVVLVVSLVVNCVVPVDNPVRVVVSVSSVVSCVSCVSRYDHDLCVVVVVSSNHGYYYYYFGTHQCQAVPNHDPPNHGNGGRFRVSCCVRVSHHCVSHDFYEYGEEQKHWHDGDDDDPFFQVPPNLNVVLVVCLVVLHALVNCVVPDDLLVLQAVQGRNSPQSSLCNVQVQADPPSRGGITIGGAELCSSLVSCVVRVHAEYEYEDLLSQLSLCSHPVQWRWHFQDADPVRHTDIDIFHHDHSVQQDQAQPDDHDPRSVVVQVVSCVSSVHYYQWYANDDDSRRIHGDDPPPPPDD/DPPQADFAFEEEEFALAFFPLQRLLVCCVCQVVFQEEEEQAEEQQFWHWDADPVGIDIARQWGSPQVPLRHAYEYFLRYAYELLRVLVSQVVCVVVVRHNVVRAAYEQNHWYQFPQLLVVCVVPVVQLPGPSSSGQVQLVLVVVQDDPRHGRIDTNVNCVVPVPVVLVVSLVVNCVVPVDNPVRVVVSVSSVVSCVSCVSRYDHDLCVVVVVSSNHGYYYYYFGTHQCQAVPNHDPPNHGNGGRFRVSCCVRVSHHCVSHDFYEYGEEQKHWHDGDDDDPFFQVPPNLNVVLVVCLVVLHALVNCVVPDDLLVLQAVQGRNSPQSSLCNVLVQADPPSRGGITIGGAELCSSLVSCVVRVHAEYEYEPLLSQQSLCSHPVQWRWHFLDADPVRHTDIDIFHHDHSVQQDQAQPDDHPPRSVVVQVVSCVSSVHYYQWYANDDDSRRIHGDDPPPPPDD

Sequence (916 aa):
MGTAKKAGYADVLVGLQYGDEGKARVVDHLAGEYEVIARFNGGANAGHTIATPDGTLRLRQVPSGVLHPGVALYIGSGCVIGLQQLAAEIEMLAAQGIDLGGRLTISDRCPVVQPLHVLADRHDGAQIGTTGNGIGPCYADLATRVRGGERSSFQLRDLVVDGSRVFEQMMRLAVQRDGDGEGLVAVVNAMRQAWKVVEPFVTDDPVALLRRVEAGANVLFEGAQSVMLDVVQGVQPWVTSSHTMPSYAYVGGDLPCKYHRKTIGVAKAIVSRVGSGPLPTELGAGRSEAYCADAAREGRGGADEAARLDPLALLAEADEFSIGVAIRMLSNEYGTGTGRPRRVGLLDVAQLRLAVRQCGVDEVYLNKCDSLAAFDRTRERCIPVVAGATDTGGQRVVRFPAFAEDTIPRDATSPLPPQLEALLEWLADAIGRPLRGIGLGPGRAQMRHFQNHQQTRPMGTAKKAGYADVLVGLQYGDEGKARVVDHLAGEYEVIARFNGGANAGHTIATPDGTLRLRQVPSGVLHPGVALYIGSGCVIGLQQLAAEIEMLAAQGIDLGGRLTISDRCPVVQPLHVLADRHDGAQIGTTGNGIGPCYADLATRVRGGERSSFQLRDLVVDGSRVFEQMMRLAVQRDGDGEGLVAVVNAMRQAWKVVEPFVTDDPVALLRRVEAGANVLFEGAQSVMLDVVQGVQPWVTSSHTMPSYAYVGGDLPCKYHRKTIGVAKAIVSRVGSGPLPTELGAGRSEAYCADAAREGRGGADEAARLDPLALLAEADEFSIGVAIRMLSNEYGTGTGRPRRVGLLDVAQLRLAVRQCGVDEVYLNKCDSLAAFDRTRERCIPVVAGATDTGGQRVVRFPAFAEDTIPRDATSPLPPQLEALLEWLADAIGRPLRGIGLGPGRAQMRHFQNHQQTRP